Protein 3KGW (pdb70)

CATH classification: 3.90.1150.10 (+1 more: 3.40.640.10)

GO terms:
  GO:0005739 mitochondrion (C, TAS)
  GO:0005777 peroxisome (C, TAS)
  GO:0007219 Notch signaling pathway (P, IDA)
  GO:0008453 L-alanine:glyoxylate transaminase activity (F, IMP)
  GO:0046487 glyoxylate metabolic process (P, IMP)
  GO:0046724 oxalic acid secretion (P, IMP)

Organism: Mus musculus (NCBI:txid10090)

Solvent-accessible surface area: 26734 Å² total; per-residue (Å²): 157,64,67,7,80,72,16,85,35,3,74,140,106,27,93,22,44,98,19,14,5,0,8,14,16,3,0,7,12,3,75,52,1,50,76,5,7,46,40,81,1,0,6,27,101,38,160,39,0,49,94,8,3,52,16,0,16,82,0,0,31,3,2,0,3,1,149,15,71,6,0,0,1,4,27,3,3,3,9,26,0,0,11,0,0,0,7,0,0,3,14,89,44,22,19,0,0,0,0,14,3,8,16,20,0,84,26,0,7,44,0,0,70,20,16,36,9,162,41,47,67,22,130,47,144,41,11,58,40,3,50,65,122,58,0,56,121,5,0,49,138,45,129,3,43,0,0,0,1,3,4,0,1,3,0,0,1,1,21,2,64,7,60,35,5,0,103,15,0,54,150,42,148,2,14,0,0,0,0,0,2,0,0,2,1,2,12,33,2,1,0,65,56,12,11,3,3,0,0,0,1,1,0,0,16,6,5,8,1,10,5,13,3,0,0,0,0,2,30,94,123,0,52,147,32,8,131,70,36,164,78,87,8,28,2,8,18,28,4,1,40,69,3,2,47,12,2,13,14,64,56,100,114,68,51,75,9,16,16,1,6,0,22,24,0,0,7,0,5,10,1,0,0,47,9,9,104,70,17,0,58,93,3,4,116,69,1,130,101,2,10,58,58,0,29,64,32,1,77,137,36,45,10,139,22,25,2,163,63,85,149,11,47,0,26,0,0,6,3,1,52,26,21,104,28,48,80,33,137,50,1,27,52,35,0,42,104,115,46,48,2,11,4,31,9,19,35,30,51,0,108,94,119,0,1,17,1,1,0,3,4,107,3,0,40,47,118,17,0,65,115,0,0,88,0,2,107,50,0,31,132,110,9,96,91,173,70,38,77,82,144,52,113,20,88,57,21,134,28,1,53,127,118,26,90,24,46,97,17,17,4,0,6,11,15,4,0,8,13,5,78,73,1,42,62,4,11,46,44,82,1,0,8,34,69,39,75,59,0,46,90,8,1,57,17,0,18,68,1,0,29,4,2,0,0,0,134,14,89,6,0,0,0,3,29,2,2,3,8,30,0,0,14,0,0,0,6,0,0,4,30,92,34,24,7,0,0,0,0,9,4,4,16,18,0,98,30,0,7,56,0,0,92,27,17,39,10,152,42,48,74,25,138,46,153,36,14,69,46,3,53,65,122,58,0,71,120,6,0,54,138,46,92,3,41,0,0,0,2,3,4,0,1,4,0,0,1,0,18,2,62,8,108,33,4,0,72,2,0,76,149,65,151,3,18,0,0,0,0,0,2,0,0,3,1,1,13,50,2,65,0,50,116,27,21,3,1,0,0,0,1,1,0,0,18,5,6,8,1,10,3,13,1,0,0,0,0,1,30,94,79,0,74,166,32,5,86,55,40,150,86,92,8,26,1,14,19,29,6,0,40,79,3,0,34,0,1,30,18,109,105,85,67,78,19,16,15,0,6,0,19,20,0,0,2,0,5,12,1,1,1,52,10,10,115,64,16,2,74,82,3,11,77,62,0,122,102,6,10,63,60,0,20,124,36,2,108,125,32,50,8,146,29,27,3,114,70,86,150,10,44,0,22,1,0,5,3,1,56,24,23,89,33,30,79,40,140,49,0,24,53,31,0,43,104,110,42,47,1,10,3,32,7,17,15,24,46,0,77,110,122,0,1,16,0,1,1,2,5,108,4,4,46,82,118,16,0,56,86,0,0,89,0,1,102,54,0,31,144,116,9,96,136,170

Sequence (774 aa):
QLLVPPPEALSKPLSVVPTRLLLGPGPSNLAPRRVLAAGSSLRMIGHMMQKEMLQQIMEEEIKKQQGIQYVVFQTRNPPLLTLVVSGSSGGHHCCAMETALFNLLEPGDSFLTGTNGIWGMRAAEIADRIGARVHQMIKKKPGEHYTLQQEVEEGLAQHKPVLLFLLVHGESSTGVVQPLDGFGELCHRRYQQCLLLVDSVASLGGVPIYMDQQQGIDIMYSSSSSQKKVLNAPPGISSLLISFNDKAKYKVYSRKTKPVSFYYTDITYLAKLWGCEGETRVIHHTTPVTSSLYCLRESSSLALIAEEQGLENCCWRRRHREATAHLHKHLQQEMMGLKFFVKDPEIRLPTITTVTVPAGYNWRDIVSYVLDHFSIEISSGGLGPTEERVLRIGLLGYNATTENVDRVAEALRREALQHCPKNMGSYQLLVPPPEALSKPLSVPTRLLLGPGPSNLAPRVLAAGSSLRMMIGHHMQKEMMLQIMEEEIKKQGIQYVVFQTRNPPLLTLVVSGSSGGHHCCAMETALFNLLEPGDSFLTGTNGIWGMRAAEIADRIGARVHQMIKKPGEHYTLQEVEEGLAQHKPVLLFLLVHGESSTGVVQPLDGFGELCHRRYQCLLLVDSVASLGGVPIYMDQQGIDIMYSSSSSQKKVLNAPPGISSLISFNDKAKYKVYSRKTKPVSFYYTDITTYLAKLWGCETRVIHHTTPVTSLYCLRESSSLALIAEEQQGLENCCWRRHREATAHLHKHLQEMGLKFFVKDPEIIRLPTITTVTVPAGYNWRDIVSSYVLDHFSIEISSGGLGPTEERVLRIGLLGYNATTENVDRVAEALREALQHCPKN

B-factor: mean 18.87, std 7.2, range [6.71, 53.34]

Secondary structure (DSSP, 8-state):
--SSPPPGGGGSPP-----EE-SSSPPPPPHHHHHHTTPPP--TTSHHHHHHHHHHHHHHHHHHT---SEEEEES--TTTHHHHHHHHH--TT-EEEEEESSHHHHHHHHHHHHTT-EEEEEE--TT----HHHHHHHHHHH--SEEEEESEETTTTEE---TTHHHHHHHTT-EEEEE-TTTTTTS---TTTTT--EEEEESSSTT---SS-EEEEE-HHHHHHHHT-SS--S-STT-HHHHHHHTT-SSS---------HHHHHHHHHHHHHHHHH-HHHHHHHHHHHHHHHHHHHHHTT--BSSSSGGGB-SSEEEEEPPTTB-HHHHHHHHHHHH-EE-B---GGGTTTEEEEE--GGG--HHHHHHHHHHHHHHHHHS-B-/--SS---SPPPGGGGSPP-----EE-SSSPPPPPHHHHHHTTPPP--TTSHHHHHHHHHHHHHHHHHHT---SEEEEES--TTTHHHHHHHHH--TT-EEEEEESSHHHHHHHHHHHHTT-EEEEEE--TT----HHHHHHHHHHH--SEEEEESEETTTTEE---TTHHHHHHHTT-EEEEE-TTTTTTS---TTTTT-SEEEEESSSTT---SS-EEEEE-HHHHHHHHT-SS--S-STT-HHHHHHHTT-------S---HHHHHHHHHHHHHHHHH-HHHHHHHHHHHHHHHHHHHHHTT--BSSSSGGGB-SSEEEEEPPTTB-HHHHHHHHHHHH-EE-B---GGGTTTEEEEE--GGG--HHHHHHHHHHHHHHHHHS-B-

Radius of gyration: 26.21 Å; Cα contacts (8 Å, |Δi|>4): 1953; chains: 2; bounding box: 67×62×76 Å

Nearest PDB structures (foldseek):
  3kgw-assembly1_A  TM=1.003E+00  e=2.013E-84  Mus musculus
  5luc-assembly1_A  TM=9.939E-01  e=1.994E-71  Homo sapiens
  6rv0-assembly1_A-2  TM=9.939E-01  e=6.875E-69  Homo sapiens
  2yob-assembly1_B  TM=9.944E-01  e=3.383E-68  Homo sapiens
  5ofy-assembly1_A-2  TM=9.938E-01  e=2.832E-67  Homo sapiens

Structure (mmCIF, N/CA/C/O backbone):
data_3KGW
#
_entry.id   3KGW
#
_cell.length_a   61.360
_cell.length_b   112.729
_cell.length_c   117.193
_cell.angle_alpha   90.00
_cell.angle_beta   90.00
_cell.angle_gamma   90.00
#
_symmetry.space_group_name_H-M   'P 21 21 21'
#
loop_
_entity.id
_entity.type
_entity.pdbx_description
1 polymer 'Alanine-glyoxylate aminotransferase'
2 non-polymer "PYRIDOXAL-5'-PHOSPHATE"
3 non-polymer 'CHLORIDE ION'
4 non-polymer 1,2-ETHANEDIOL
5 water water
#
loop_
_atom_site.group_PDB
_atom_site.id
_atom_site.type_symbol
_atom_site.label_atom_id
_atom_site.label_alt_id
_atom_site.label_comp_id
_atom_site.label_asym_id
_atom_site.label_entity_id
_atom_site.label_seq_id
_atom_site.pdbx_PDB_ins_code
_atom_site.Cartn_x
_atom_site.Cartn_y
_atom_site.Cartn_z
_atom_site.occupancy
_atom_site.B_iso_or_equiv
_atom_site.auth_seq_id
_atom_site.auth_comp_id
_atom_site.auth_asym_id
_atom_site.auth_atom_id
_atom_site.pdbx_PDB_model_num
ATOM 1 N N . GLN A 1 6 ? -16.907 17.358 50.854 1.00 42.06 27 GLN A N 1
ATOM 2 C CA . GLN A 1 6 ? -17.335 16.538 49.673 1.00 41.32 27 GLN A CA 1
ATOM 3 C C . GLN A 1 6 ? -16.899 17.292 48.414 1.00 39.98 27 GLN A C 1
ATOM 4 O O . GLN A 1 6 ? -17.270 18.463 48.239 1.00 41.24 27 GLN A O 1
ATOM 6 N N . LEU A 1 7 ? -16.123 16.623 47.553 1.00 36.85 28 LEU A N 1
ATOM 7 C CA . LEU A 1 7 ? -15.592 17.228 46.325 1.00 34.18 28 LEU A CA 1
ATOM 8 C C . LEU A 1 7 ? -16.710 17.418 45.304 1.00 31.76 28 LEU A C 1
ATOM 9 O O . LEU A 1 7 ? -17.637 16.618 45.253 1.00 31.12 28 LEU A O 1
ATOM 14 N N . LEU A 1 8 ? -16.622 18.483 44.512 1.00 29.33 29 LEU A N 1
ATOM 15 C CA . LEU A 1 8 ? -17.622 18.790 43.473 1.00 28.12 29 LEU A CA 1
ATOM 16 C C . LEU A 1 8 ? -17.859 17.616 42.507 1.00 26.73 29 LEU A C 1
ATOM 17 O O . LEU A 1 8 ? -19.005 17.213 42.280 1.00 26.76 29 LEU A O 1
ATOM 22 N N . VAL A 1 9 ? -16.759 17.067 41.990 1.00 24.47 30 VAL A N 1
ATOM 23 C CA . VAL A 1 9 ? -16.787 16.006 40.958 1.00 23.32 30 VAL A CA 1
ATOM 24 C C . VAL A 1 9 ? -16.270 14.694 41.548 1.00 22.58 30 VAL A C 1
ATOM 25 O O . VAL A 1 9 ? -15.160 14.680 42.079 1.00 21.06 30 VAL A O 1
ATOM 29 N N . PRO A 1 10 ? -17.069 13.599 41.480 1.00 22.11 31 PRO A N 1
ATOM 30 C CA . PRO A 1 10 ? -16.628 12.305 42.029 1.00 21.69 31 PRO A CA 1
ATOM 31 C C . PRO A 1 10 ? -15.740 11.530 41.025 1.00 20.27 31 PRO A C 1
ATOM 32 O O . PRO A 1 10 ? -15.757 11.858 39.836 1.00 19.75 31 PRO A O 1
ATOM 36 N N . PRO A 1 11 ? -14.975 10.519 41.504 1.00 20.42 32 PRO A N 1
ATOM 37 C CA . PRO A 1 11 ? -14.162 9.665 40.611 1.00 20.17 32 PRO A CA 1
ATOM 38 C C . PRO A 1 11 ? -15.078 9.005 39.560 1.00 20.30 32 PRO A C 1
ATOM 39 O O . PRO A 1 11 ? -16.076 8.366 39.973 1.00 20.22 32 PRO A O 1
ATOM 43 N N . PRO A 1 12 ? -14.776 9.158 38.248 1.00 20.47 33 PRO A N 1
ATOM 44 C CA . PRO A 1 12 ? -15.636 8.585 37.191 1.00 20.08 33 PRO A CA 1
ATOM 45 C C . PRO A 1 12 ? -15.668 7.062 37.246 1.00 20.00 33 PRO A C 1
ATOM 46 O O . PRO A 1 12 ? -14.603 6.430 37.243 1.00 19.29 33 PRO A O 1
ATOM 50 N N . GLU A 1 13 ? -16.875 6.488 37.364 1.00 19.82 34 GLU A N 1
ATOM 51 C CA . GLU A 1 13 ? -17.048 5.041 37.384 1.00 19.58 34 GLU A CA 1
ATOM 52 C C . GLU A 1 13 ? -16.488 4.401 36.115 1.00 19.62 34 GLU A C 1
ATOM 53 O O . GLU A 1 13 ? -15.919 3.314 36.184 1.00 20.40 34 GLU A O 1
ATOM 55 N N . ALA A 1 14 ? -16.648 5.080 34.979 1.00 19.83 35 ALA A N 1
ATOM 56 C CA . ALA A 1 14 ? -16.122 4.622 33.679 1.00 20.47 35 ALA A CA 1
ATOM 57 C C . ALA A 1 14 ? -14.627 4.280 33.684 1.00 20.75 35 ALA A C 1
ATOM 58 O O . ALA A 1 14 ? -14.215 3.397 32.944 1.00 21.38 35 ALA A O 1
ATOM 60 N N . LEU A 1 15 ? -13.824 4.952 34.521 1.00 19.90 36 LEU A N 1
ATOM 61 C CA . LEU A 1 15 ? -12.381 4.639 34.625 1.00 20.44 36 LEU A CA 1
ATOM 62 C C . LEU A 1 15 ? -12.010 3.443 35.521 1.00 20.89 36 LEU A C 1
ATOM 63 O O . LEU A 1 15 ? -10.841 3.010 35.481 1.00 20.93 36 LEU A O 1
ATOM 68 N N . SER A 1 16 ? -12.979 2.882 36.261 1.00 21.49 37 SER A N 1
ATOM 69 C CA . SER A 1 16 ? -12.726 1.789 37.222 1.00 22.54 37 SER A CA 1
ATOM 70 C C . SER A 1 16 ? -12.482 0.394 36.631 1.00 23.01 37 SER A C 1
ATOM 71 O O . SER A 1 16 ? -12.121 -0.530 37.368 1.00 23.18 37 SER A O 1
ATOM 74 N N . LYS A 1 17 ? -12.706 0.243 35.331 1.00 23.59 38 LYS A N 1
ATOM 75 C CA . LYS A 1 17 ? -12.509 -1.016 34.637 1.00 25.08 38 LYS A CA 1
ATOM 76 C C . LYS A 1 17 ? -11.215 -0.971 33.817 1.00 24.64 38 LYS A C 1
ATOM 77 O O . LYS A 1 17 ? -10.795 0.121 33.413 1.00 23.59 38 LYS A O 1
ATOM 83 N N . PRO A 1 18 ? -10.578 -2.150 33.571 1.00 24.33 39 PRO A N 1
ATOM 84 C CA . PRO A 1 18 ? -9.323 -2.129 32.820 1.00 23.99 39 PRO A CA 1
ATOM 85 C C . PRO A 1 18 ? -9.477 -1.641 31.398 1.00 23.61 39 PRO A C 1
ATOM 86 O O . PRO A 1 18 ? -10.583 -1.692 30.810 1.00 22.56 39 PRO A O 1
ATOM 90 N N . LEU A 1 19 ? -8.360 -1.137 30.882 1.00 22.75 40 LEU A N 1
ATOM 91 C CA . LEU A 1 19 ? -8.281 -0.644 29.534 1.00 23.45 40 LEU A CA 1
ATOM 92 C C . LEU A 1 19 ? -7.965 -1.852 28.639 1.00 24.27 40 LEU A C 1
ATOM 93 O O . LEU A 1 19 ? -7.012 -2.608 28.913 1.00 25.30 40 LEU A O 1
ATOM 98 N N . SER A 1 20 ? -8.774 -2.042 27.613 1.00 23.76 41 SER A N 1
ATOM 99 C CA . SER A 1 20 ? -8.493 -3.061 26.593 1.00 24.33 41 SER A CA 1
ATOM 100 C C . SER A 1 20 ? -8.853 -2.479 25.226 1.00 22.55 41 SER A C 1
ATOM 101 O O . SER A 1 20 ? -9.764 -1.645 25.097 1.00 23.71 41 SER A O 1
ATOM 104 N N . VAL A 1 21 ? -8.094 -2.893 24.224 1.00 20.70 42 VAL A N 1
ATOM 105 C CA A VAL A 1 21 ? -8.322 -2.456 22.856 0.50 19.59 42 VAL A CA 1
ATOM 106 C CA B VAL A 1 21 ? -8.287 -2.459 22.863 0.50 19.84 42 VAL A CA 1
ATOM 107 C C . VAL A 1 21 ? -8.416 -3.715 21.996 1.00 19.15 42 VAL A C 1
ATOM 108 O O . VAL A 1 21 ? -7.685 -4.683 22.232 1.00 18.57 42 VAL A O 1
ATOM 115 N N . PRO A 1 22 ? -9.345 -3.709 21.005 1.00 19.24 43 PRO A N 1
ATOM 116 C CA . PRO A 1 22 ? -9.505 -4.877 20.155 1.00 18.36 43 PRO A CA 1
ATOM 117 C C . PRO A 1 22 ? -8.332 -5.073 19.197 1.00 17.70 43 PRO A C 1
ATOM 118 O O . PRO A 1 22 ? -7.593 -4.117 18.923 1.00 15.53 43 PRO A O 1
ATOM 122 N N . THR A 1 23 ? -8.141 -6.305 18.743 1.00 16.44 44 THR A N 1
ATOM 123 C CA . THR A 1 23 ? -7.077 -6.640 17.799 1.00 17.26 44 THR A CA 1
ATOM 124 C C . THR A 1 23 ? -7.674 -6.537 16.412 1.00 16.78 44 THR A C 1
ATOM 125 O O . THR A 1 23 ? -8.571 -7.314 16.051 1.00 17.49 44 THR A O 1
ATOM 129 N N . ARG A 1 24 ? -7.163 -5.602 15.618 1.00 15.56 45 ARG A N 1
ATOM 130 C CA . ARG A 1 24 ? -7.666 -5.393 14.254 1.00 15.44 45 ARG A CA 1
ATOM 131 C C . ARG A 1 24 ? -6.549 -5.138 13.278 1.00 14.93 45 ARG A C 1
ATOM 132 O O . ARG A 1 24 ? -5.464 -4.683 13.665 1.00 14.77 45 ARG A O 1
ATOM 140 N N . LEU A 1 25 ? -6.885 -5.383 12.015 1.00 13.70 46 LEU A N 1
ATOM 141 C CA . LEU A 1 25 ? -6.027 -5.085 10.862 1.00 14.49 46 LEU A CA 1
ATOM 142 C C . LEU A 1 25 ? -6.502 -3.723 10.334 1.00 13.47 46 LEU A C 1
ATOM 143 O O . LEU A 1 25 ? -7.646 -3.558 9.893 1.00 13.27 46 LEU A O 1
ATOM 148 N N . LEU A 1 26 ? -5.608 -2.738 10.397 1.00 13.60 47 LEU A N 1
ATOM 149 C CA . LEU A 1 26 ? -5.937 -1.365 10.063 1.00 13.52 47 LEU A CA 1
ATOM 150 C C . LEU A 1 26 ? -5.499 -1.076 8.632 1.00 14.14 47 LEU A C 1
ATOM 151 O O . LEU A 1 26 ? -4.325 -0.801 8.409 1.00 14.94 47 LEU A O 1
ATOM 156 N N . LEU A 1 27 ? -6.434 -1.177 7.689 1.00 14.77 48 LEU A N 1
ATOM 157 C CA . LEU A 1 27 ? -6.182 -0.963 6.247 1.00 14.59 48 LEU A CA 1
ATOM 158 C C . LEU A 1 27 ? -6.906 0.258 5.708 1.00 15.58 48 LEU A C 1
ATOM 159 O O . LEU A 1 27 ? -7.316 0.265 4.581 1.00 16.16 48 LEU A O 1
ATOM 164 N N . GLY A 1 28 ? -7.022 1.275 6.533 1.00 14.41 49 GLY A N 1
ATOM 165 C CA . GLY A 1 28 ? -7.554 2.551 6.122 1.00 15.75 49 GLY A CA 1
ATOM 166 C C . GLY A 1 28 ? -6.384 3.451 5.753 1.00 16.49 49 GLY A C 1
ATOM 167 O O . GLY A 1 28 ? -5.217 3.022 5.678 1.00 14.95 49 GLY A O 1
ATOM 168 N N . PRO A 1 29 ? -6.663 4.740 5.589 1.00 18.08 50 PRO A N 1
ATOM 169 C CA . PRO A 1 29 ? -5.633 5.719 5.297 1.00 19.30 50 PRO A CA 1
ATOM 170 C C . PRO A 1 29 ? -4.693 6.064 6.465 1.00 19.58 50 PRO A C 1
ATOM 171 O O . PRO A 1 29 ? -3.798 6.866 6.279 1.00 22.37 50 PRO A O 1
ATOM 175 N N . GLY A 1 30 ? -4.880 5.494 7.654 1.00 18.37 51 GLY A N 1
ATOM 176 C CA . GLY A 1 30 ? -4.068 5.753 8.810 1.00 18.20 51 GLY A CA 1
ATOM 177 C C . GLY A 1 30 ? -4.969 5.831 10.028 1.00 18.40 51 GLY A C 1
ATOM 178 O O . GLY A 1 30 ? -6.165 6.154 9.874 1.00 20.41 51 GLY A O 1
ATOM 179 N N . PRO A 1 31 ? -4.451 5.492 11.225 1.00 17.52 52 PRO A N 1
ATOM 180 C CA . PRO A 1 31 ? -3.121 5.001 11.532 1.00 15.94 52 PRO A CA 1
ATOM 181 C C . PRO A 1 31 ? -2.975 3.564 11.055 1.00 14.96 52 PRO A C 1
ATOM 182 O O . PRO A 1 31 ? -3.957 2.844 10.900 1.00 14.50 52 PRO A O 1
ATOM 186 N N . SER A 1 32 ? -1.748 3.168 10.804 1.00 13.47 53 SER A N 1
ATOM 187 C CA . SER A 1 32 ? -1.473 1.803 10.407 1.00 12.83 53 SER A CA 1
ATOM 188 C C . SER A 1 32 ? -1.141 0.999 11.655 1.00 12.70 53 SER A C 1
ATOM 189 O O . SER A 1 32 ? -0.880 1.546 12.750 1.00 13.35 53 SER A O 1
ATOM 192 N N . ASN A 1 33 ? -1.131 -0.325 11.494 1.00 12.54 54 ASN A N 1
ATOM 193 C CA . ASN A 1 33 ? -0.675 -1.212 12.553 1.00 14.22 54 ASN A CA 1
ATOM 194 C C . ASN A 1 33 ? 0.826 -0.991 12.821 1.00 14.20 54 ASN A C 1
ATOM 195 O O . ASN A 1 33 ? 1.598 -0.639 11.919 1.00 16.88 54 ASN A O 1
ATOM 200 N N . LEU A 1 34 ? 1.212 -1.199 14.068 1.00 15.10 55 LEU A N 1
ATOM 201 C CA . LEU A 1 34 ? 2.575 -1.047 14.522 1.00 15.67 55 LEU A CA 1
ATOM 202 C C . LEU A 1 34 ? 3.425 -2.263 14.207 1.00 14.77 55 LEU A C 1
ATOM 203 O O . LEU A 1 34 ? 3.030 -3.429 14.399 1.00 15.56 55 LEU A O 1
ATOM 208 N N . ALA A 1 35 ? 4.629 -2.003 13.726 1.00 15.74 56 ALA A N 1
ATOM 209 C CA . ALA A 1 35 ? 5.581 -3.049 13.410 1.00 15.36 56 ALA A CA 1
ATOM 210 C C . ALA A 1 35 ? 6.032 -3.712 14.715 1.00 16.05 56 ALA A C 1
ATOM 211 O O . ALA A 1 35 ? 5.997 -3.044 15.721 1.00 15.00 56 ALA A O 1
ATOM 213 N N . PRO A 1 36 ? 6.419 -5.006 14.681 1.00 15.09 57 PRO A N 1
ATOM 214 C CA . PRO A 1 36 ? 6.880 -5.635 15.936 1.00 15.83 57 PRO A CA 1
ATOM 215 C C . PRO A 1 36 ? 7.988 -4.886 16.698 1.00 15.35 57 PRO A C 1
ATOM 216 O O . PRO A 1 36 ? 7.873 -4.758 17.894 1.00 15.69 57 PRO A O 1
ATOM 220 N N . ARG A 1 37 ? 8.999 -4.369 15.998 1.00 15.65 58 ARG A N 1
ATOM 221 C CA A ARG A 1 37 ? 10.106 -3.664 16.667 0.50 15.77 58 ARG A CA 1
ATOM 222 C CA B ARG A 1 37 ? 10.105 -3.649 16.668 0.50 15.65 58 ARG A CA 1
ATOM 223 C C . ARG A 1 37 ? 9.570 -2.396 17.342 1.00 15.18 58 ARG A C 1
ATOM 224 O O . ARG A 1 37 ? 10.069 -1.993 18.386 1.00 15.71 58 ARG A O 1
ATOM 239 N N . VAL A 1 38 ? 8.530 -1.769 16.749 1.00 14.92 59 VAL A N 1
ATOM 240 C CA . VAL A 1 38 ? 7.857 -0.613 17.317 1.00 14.92 59 VAL A CA 1
ATOM 241 C C . VAL A 1 38 ? 7.062 -1.014 18.549 1.00 15.38 59 VAL A C 1
ATOM 242 O O . VAL A 1 38 ? 7.117 -0.337 19.582 1.00 15.57 59 VAL A O 1
ATOM 246 N N . LEU A 1 39 ? 6.306 -2.111 18.432 1.00 14.97 60 LEU A N 1
ATOM 247 C CA . LEU A 1 39 ? 5.589 -2.656 19.591 1.00 14.81 60 LEU A CA 1
ATOM 248 C C . LEU A 1 39 ? 6.555 -2.950 20.748 1.00 14.00 60 LEU A C 1
ATOM 249 O O . LEU A 1 39 ? 6.237 -2.643 21.885 1.00 16.63 60 LEU A O 1
ATOM 254 N N . ALA A 1 40 ? 7.720 -3.518 20.436 1.00 15.83 61 ALA A N 1
ATOM 255 C CA . ALA A 1 40 ? 8.730 -3.886 21.463 1.00 15.45 61 ALA A CA 1
ATOM 256 C C . ALA A 1 40 ? 9.242 -2.641 22.186 1.00 17.65 61 ALA A C 1
ATOM 257 O O . ALA A 1 40 ? 9.515 -2.709 23.376 1.00 21.45 61 ALA A O 1
ATOM 259 N N . ALA A 1 41 ? 9.311 -1.510 21.486 1.00 14.80 62 ALA A N 1
ATOM 260 C CA . ALA A 1 41 ? 9.767 -0.237 22.084 1.00 15.77 62 ALA A CA 1
ATOM 261 C C . ALA A 1 41 ? 8.701 0.424 22.942 1.00 17.24 62 ALA A C 1
ATOM 262 O O . ALA A 1 41 ? 8.988 1.386 23.666 1.00 17.32 62 ALA A O 1
ATOM 264 N N . GLY A 1 42 ? 7.460 -0.053 22.839 1.00 20.17 63 GLY A N 1
ATOM 265 C CA . GLY A 1 42 ? 6.323 0.540 23.507 1.00 20.97 63 GLY A CA 1
ATOM 266 C C . GLY A 1 42 ? 6.311 0.628 25.004 1.00 21.06 63 GLY A C 1
ATOM 267 O O . GLY A 1 42 ? 5.746 1.590 25.537 1.00 23.08 63 GLY A O 1
ATOM 268 N N . SER A 1 43 ? 7.012 -0.301 25.642 1.00 20.42 64 SER A N 1
ATOM 269 C CA A SER A 1 43 ? 7.089 -0.350 27.111 0.50 19.94 64 SER A CA 1
ATOM 270 C CA B SER A 1 43 ? 7.097 -0.403 27.097 0.50 20.14 64 SER A CA 1
ATOM 271 C C . SER A 1 43 ? 8.504 -0.117 27.650 1.00 18.64 64 SER A C 1
ATOM 272 O O . SER A 1 43 ? 8.886 -0.584 28.748 1.00 18.17 64 SER A O 1
ATOM 277 N N . LEU A 1 44 ? 9.292 0.665 26.898 1.00 15.74 65 LEU A N 1
ATOM 278 C CA . LEU A 1 44 ? 10.598 1.079 27.393 1.00 15.10 65 LEU A CA 1
ATOM 279 C C . LEU A 1 44 ? 10.361 2.167 28.462 1.00 13.97 65 LEU A C 1
ATOM 280 O O . LEU A 1 44 ? 9.417 2.952 28.396 1.00 13.96 65 LEU A O 1
ATOM 285 N N . ARG A 1 45 ? 11.231 2.185 29.455 1.00 12.00 66 ARG A N 1
ATOM 286 C CA . ARG A 1 45 ? 11.161 3.168 30.509 1.00 12.26 66 ARG A CA 1
ATOM 287 C C . ARG A 1 45 ? 11.544 4.569 30.059 1.00 10.94 66 ARG A C 1
ATOM 288 O O . ARG A 1 45 ? 12.215 4.761 29.091 1.00 11.49 66 ARG A O 1
ATOM 296 N N . MET A 1 46 ? 11.141 5.535 30.869 1.00 11.90 67 MET A N 1
ATOM 297 C CA . MET A 1 46 ? 11.508 6.917 30.656 1.00 12.82 67 MET A CA 1
ATOM 298 C C . MET A 1 46 ? 12.931 7.217 31.121 1.00 12.87 67 MET A C 1
ATOM 299 O O . MET A 1 46 ? 13.431 6.611 32.077 1.00 13.07 67 MET A O 1
ATOM 304 N N . ILE A 1 47 ? 13.538 8.206 30.451 1.00 13.83 68 ILE A N 1
ATOM 305 C CA . ILE A 1 47 ? 14.793 8.838 30.871 1.00 14.24 68 ILE A CA 1
ATOM 306 C C . ILE A 1 47 ? 14.575 10.331 30.589 1.00 13.22 68 ILE A C 1
ATOM 307 O O . ILE A 1 47 ? 13.640 10.674 29.868 1.00 13.46 68 ILE A O 1
ATOM 312 N N . GLY A 1 48 ? 15.410 11.183 31.168 1.00 14.40 69 GLY A N 1
ATOM 313 C CA . GLY A 1 48 ? 15.284 12.628 31.051 1.00 15.15 69 GLY A CA 1
ATOM 314 C C . GLY A 1 48 ? 15.489 13.024 29.619 1.00 16.41 69 GLY A C 1
ATOM 315 O O . GLY A 1 48 ? 16.371 12.505 28.943 1.00 15.13 69 GLY A O 1
ATOM 316 N N . HIS A 1 49 ? 14.668 13.962 29.157 1.00 18.07 70 HIS A N 1
ATOM 317 C CA . HIS A 1 49 ? 14.664 14.340 27.744 1.00 19.93 70 HIS A CA 1
ATOM 318 C C . HIS A 1 49 ? 15.958 15.016 27.224 1.00 21.13 70 HIS A C 1
ATOM 319 O O . HIS A 1 49 ? 16.209 14.978 26.021 1.00 21.02 70 HIS A O 1
ATOM 326 N N . MET A 1 50 ? 16.764 15.559 28.146 1.00 21.06 71 MET A N 1
ATOM 327 C CA A MET A 1 50 ? 18.035 16.240 27.848 0.50 22.44 71 MET A CA 1
ATOM 328 C CA B MET A 1 50 ? 18.033 16.220 27.792 0.50 22.28 71 MET A CA 1
ATOM 329 C C . MET A 1 50 ? 19.275 15.391 28.183 1.00 22.13 71 MET A C 1
ATOM 330 O O . MET A 1 50 ? 20.410 15.843 27.983 1.00 21.65 71 MET A O 1
ATOM 339 N N . GLN A 1 51 ? 19.076 14.162 28.701 1.00 20.72 72 GLN A N 1
ATOM 340 C CA . GLN A 1 51 ? 20.199 13.268 29.077 1.00 19.47 72 GLN A CA 1
ATOM 341 C C . GLN A 1 51 ? 20.964 12.734 27.845 1.00 19.59 72 GLN A C 1
ATOM 342 O O . GLN A 1 51 ? 20.410 12.661 26.755 1.00 17.72 72 GLN A O 1
ATOM 348 N N . LYS A 1 52 ? 22.210 12.312 28.050 1.00 19.25 73 LYS A N 1
ATOM 349 C CA . LYS A 1 52 ? 23.083 11.956 26.921 1.00 20.37 73 LYS A CA 1
ATOM 350 C C . LYS A 1 52 ? 22.540 10.861 26.007 1.00 19.10 73 LYS A C 1
ATOM 351 O O . LYS A 1 52 ? 22.678 10.948 24.780 1.00 17.26 73 LYS A O 1
ATOM 357 N N . GLU A 1 53 ? 21.852 9.887 26.608 1.00 17.46 74 GLU A N 1
ATOM 358 C CA . GLU A 1 53 ? 21.276 8.778 25.869 1.00 16.98 74 GLU A CA 1
ATOM 359 C C . GLU A 1 53 ? 20.120 9.250 24.989 1.00 16.66 74 GLU A C 1
ATOM 360 O O . GLU A 1 53 ? 19.903 8.695 23.905 1.00 16.96 74 GLU A O 1
ATOM 366 N N . MET A 1 54 ? 19.356 10.222 25.473 1.00 16.68 75 MET A N 1
ATOM 367 C CA . MET A 1 54 ? 18.283 10.794 24.690 1.00 17.19 75 MET A CA 1
ATOM 368 C C . MET A 1 54 ? 18.860 11.640 23.547 1.00 16.08 75 MET A C 1
ATOM 369 O O . MET A 1 54 ? 18.374 11.564 22.430 1.00 15.72 75 MET A O 1
ATOM 374 N N . LEU A 1 55 ? 19.927 12.408 23.804 1.00 16.25 76 LEU A N 1
ATOM 375 C CA . LEU A 1 55 ? 20.571 13.178 22.734 1.00 16.26 76 LEU A CA 1
ATOM 376 C C . LEU A 1 55 ? 21.100 12.215 21.640 1.00 15.90 76 LEU A C 1
ATOM 377 O O . LEU A 1 55 ? 21.006 12.536 20.449 1.00 16.20 76 LEU A O 1
ATOM 382 N N . GLN A 1 56 ? 21.619 11.040 22.031 1.00 15.14 77 GLN A N 1
ATOM 383 C CA A GLN A 1 56 ? 22.093 10.031 21.057 0.50 15.18 77 GLN A CA 1
ATOM 384 C CA B GLN A 1 56 ? 22.088 10.029 21.062 0.50 15.21 77 GLN A CA 1
ATOM 385 C C . GLN A 1 56 ? 20.917 9.496 20.224 1.00 14.39 77 GLN A C 1
ATOM 386 O O . GLN A 1 56 ? 21.040 9.349 19.005 1.00 13.99 77 GLN A O 1
ATOM 397 N N . ILE A 1 57 ? 19.784 9.196 20.883 1.00 13.35 78 ILE A N 1
ATOM 398 C CA . ILE A 1 57 ? 18.586 8.722 20.162 1.00 12.81 78 ILE A CA 1
ATOM 399 C C . ILE A 1 57 ? 18.126 9.798 19.162 1.00 12.57 78 ILE A C 1
ATOM 400 O O . ILE A 1 57 ? 17.766 9.455 18.024 1.00 13.71 78 ILE A O 1
ATOM 405 N N . MET A 1 58 ? 18.137 11.064 19.575 1.00 13.04 79 MET A N 1
ATOM 406 C CA . MET A 1 58 ? 17.760 12.185 18.682 1.00 13.85 79 MET A CA 1
ATOM 407 C C . MET A 1 58 ? 18.681 12.236 17.468 1.00 13.20 79 MET A C 1
ATOM 408 O O . MET A 1 58 ? 18.197 12.437 16.341 1.00 13.86 79 MET A O 1
ATOM 413 N N . GLU A 1 59 ? 19.991 12.035 17.687 1.00 13.87 80 GLU A N 1
ATOM 414 C CA A GLU A 1 59 ? 20.962 12.064 16.574 0.50 14.27 80 GLU A CA 1
ATOM 415 C CA B GLU A 1 59 ? 20.962 12.062 16.579 0.50 14.32 80 GLU A CA 1
ATOM 416 C C . GLU A 1 59 ? 20.698 10.909 15.609 1.00 12.88 80 GLU A C 1
ATOM 417 O O . GLU A 1 59 ? 20.712 11.112 14.404 1.00 13.15 80 GLU A O 1
ATOM 428 N N . GLU A 1 60 ? 20.420 9.727 16.143 1.00 12.34 81 GLU A N 1
ATOM 429 C CA . GLU A 1 60 ? 20.087 8.523 15.320 1.00 12.52 81 GLU A CA 1
ATOM 430 C C . GLU A 1 60 ? 18.800 8.757 14.509 1.00 11.75 81 GLU A C 1
ATOM 431 O O . GLU A 1 60 ? 18.720 8.393 13.335 1.00 12.07 81 GLU A O 1
ATOM 437 N N . ILE A 1 61 ? 17.778 9.323 15.164 1.00 11.91 82 ILE A N 1
ATOM 438 C CA . ILE A 1 61 ? 16.535 9.705 14.488 1.00 11.85 82 ILE A CA 1
ATOM 439 C C . ILE A 1 61 ? 16.818 10.678 13.344 1.00 10.82 82 ILE A C 1
ATOM 440 O O . ILE A 1 61 ? 16.291 10.502 12.242 1.00 11.93 82 ILE A O 1
ATOM 445 N N . LYS A 1 62 ? 17.602 11.717 13.604 1.00 11.86 83 LYS A N 1
ATOM 446 C CA A LYS A 1 62 ? 17.931 12.657 12.551 0.50 11.67 83 LYS A CA 1
ATOM 447 C CA B LYS A 1 62 ? 17.937 12.661 12.537 0.50 11.32 83 LYS A CA 1
ATOM 448 C C . LYS A 1 62 ? 18.563 11.942 11.343 1.00 11.37 83 LYS A C 1
ATOM 449 O O . LYS A 1 62 ? 18.181 12.193 10.173 1.00 11.09 83 LYS A O 1
ATOM 460 N N . GLN A 1 63 ? 19.532 11.070 11.612 1.00 10.91 84 GLN A N 1
ATOM 461 C CA A GLN A 1 63 ? 20.179 10.271 10.569 0.50 11.93 84 GLN A CA 1
ATOM 462 C CA B GLN A 1 63 ? 20.166 10.290 10.554 0.50 11.93 84 GLN A CA 1
ATOM 463 C C . GLN A 1 63 ? 19.157 9.427 9.778 1.00 11.41 84 GLN A C 1
ATOM 464 O O . GLN A 1 63 ? 19.227 9.344 8.555 1.00 10.70 84 GLN A O 1
ATOM 475 N N . GLY A 1 64 ? 18.233 8.779 10.504 1.00 11.33 85 GLY A N 1
ATOM 476 C CA . GLY A 1 64 ? 17.126 8.006 9.918 1.00 11.76 85 GLY A CA 1
ATOM 477 C C . GLY A 1 64 ? 16.224 8.850 9.036 1.00 10.76 85 GLY A C 1
ATOM 478 O O . GLY A 1 64 ? 15.810 8.435 7.976 1.00 10.95 85 GLY A O 1
ATOM 479 N N . ILE A 1 65 ? 15.892 10.053 9.471 1.00 10.97 86 ILE A N 1
ATOM 480 C CA . ILE A 1 65 ? 15.044 10.979 8.675 1.00 10.92 86 ILE A CA 1
ATOM 481 C C . ILE A 1 65 ? 15.782 11.391 7.391 1.00 10.45 86 ILE A C 1
ATOM 482 O O . ILE A 1 65 ? 15.210 11.377 6.298 1.00 11.13 86 ILE A O 1
ATOM 487 N N . GLN A 1 66 ? 17.047 11.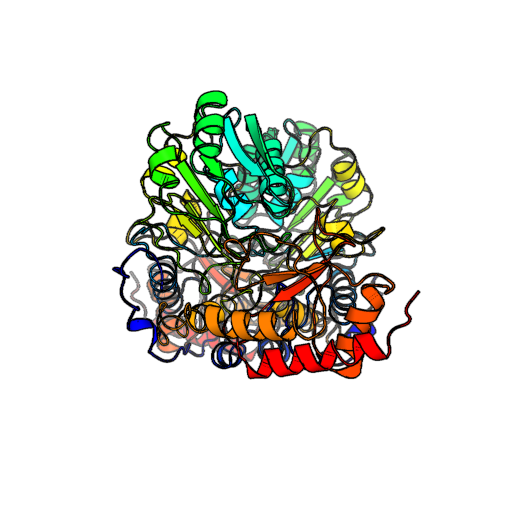741 7.549 1.00 10.64 87 GLN A N 1
ATOM 488 C CA . GLN A 1 66 ? 17.924 12.073 6.417 1.00 9.64 87 GLN A CA 1
ATOM 489 C C . GLN A 1 66 ? 17.966 10.934 5.379 1.00 10.05 87 GLN A C 1
ATOM 490 O O . GLN A 1 66 ? 17.859 11.195 4.180 1.00 10.06 87 GLN A O 1
ATOM 496 N N . TYR A 1 67 ? 18.019 9.678 5.848 1.00 9.91 88 TYR A N 1
ATOM 497 C CA . TYR A 1 67 ? 17.991 8.552 4.952 1.00 11.44 88 TYR A CA 1
ATOM 498 C C . TYR A 1 67 ? 16.657 8.395 4.256 1.00 11.04 88 TYR A C 1
ATOM 499 O O . TYR A 1 67 ? 16.592 8.298 3.027 1.00 11.67 88 TYR A O 1
ATOM 508 N N . VAL A 1 68 ? 15.558 8.421 5.010 1.00 10.65 89 VAL A N 1
ATOM 509 C CA A VAL A 1 68 ? 14.232 8.172 4.402 0.50 11.21 89 VAL A CA 1
ATOM 510 C CA B VAL A 1 68 ? 14.243 8.160 4.419 0.50 11.02 89 VAL A CA 1
ATOM 511 C C . VAL A 1 68 ? 13.805 9.313 3.459 1.00 11.10 89 VAL A C 1
ATOM 512 O O . VAL A 1 68 ? 13.171 9.068 2.424 1.00 12.38 89 VAL A O 1
ATOM 519 N N . PHE A 1 69 ? 14.121 10.564 3.811 1.00 11.07 90 PHE A N 1
ATOM 520 C CA . PHE A 1 69 ? 13.888 11.717 2.943 1.00 10.91 90 PHE A CA 1
ATOM 521 C C . PHE A 1 69 ? 14.867 11.816 1.762 1.00 10.67 90 PHE A C 1
ATOM 522 O O . PHE A 1 69 ? 14.621 12.527 0.791 1.00 11.96 90 PHE A O 1
ATOM 530 N N . GLN A 1 70 ? 16.034 11.185 1.914 1.00 10.90 91 GLN A N 1
ATOM 531 C CA . GLN A 1 70 ? 17.171 11.318 0.970 1.00 10.65 91 GLN A CA 1
ATOM 532 C C . GLN A 1 70 ? 17.651 12.779 0.907 1.00 11.13 91 GLN A C 1
ATOM 533 O O . GLN A 1 70 ? 17.630 13.449 -0.132 1.00 11.34 91 GLN A O 1
ATOM 539 N N . THR A 1 71 ? 18.013 13.259 2.090 1.00 10.86 92 THR A N 1
ATOM 540 C CA . THR A 1 71 ? 18.573 14.581 2.255 1.00 11.02 92 THR A CA 1
ATOM 541 C C . THR A 1 71 ? 19.805 14.589 3.166 1.00 11.37 92 THR A C 1
ATOM 542 O O . THR A 1 71 ? 19.935 13.758 4.079 1.00 12.29 92 THR A O 1
ATOM 546 N N . ARG A 1 72 ? 20.699 15.541 2.913 1.00 11.20 93 ARG A N 1
ATOM 547 C CA . ARG A 1 72 ? 21.795 15.862 3.799 1.00 11.96 93 ARG A CA 1
ATOM 548 C C . ARG A 1 72 ? 21.528 17.123 4.656 1.00 11.96 93 ARG A C 1
ATOM 549 O O . ARG A 1 72 ? 22.406 17.603 5.413 1.00 12.02 93 ARG A O 1
ATOM 557 N N . ASN A 1 73 ? 20.319 17.662 4.577 1.00 10.45 94 ASN A N 1
ATOM 558 C CA . ASN A 1 73 ? 19.997 18.895 5.306 1.00 10.55 94 ASN A CA 1
ATOM 559 C C . ASN A 1 73 ? 20.221 18.760 6.815 1.00 10.72 94 ASN A C 1
ATOM 560 O O . ASN A 1 73 ? 19.618 17.878 7.454 1.00 10.77 94 ASN A O 1
ATOM 565 N N . PRO A 1 74 ? 21.072 19.610 7.420 1.00 11.84 95 PRO A N 1
ATOM 566 C CA A PRO A 1 74 ? 21.213 19.458 8.885 0.50 10.99 95 PRO A CA 1
ATOM 567 C CA B PRO A 1 74 ? 21.232 19.571 8.888 0.50 11.44 95 PRO A CA 1
ATOM 568 C C . PRO A 1 74 ? 19.960 19.883 9.689 1.00 11.40 95 PRO A C 1
ATOM 569 O O . PRO A 1 74 ? 19.800 19.359 10.793 1.00 13.04 95 PRO A O 1
ATOM 576 N N . LEU A 1 75 ? 19.083 20.742 9.118 1.00 11.56 96 LEU A N 1
ATOM 577 C CA A LEU A 1 75 ? 17.858 21.198 9.789 0.50 11.47 96 LEU A CA 1
ATOM 578 C CA B LEU A 1 75 ? 17.850 21.198 9.787 0.50 11.40 96 LEU A CA 1
ATOM 579 C C . LEU A 1 75 ? 16.763 20.181 9.441 1.00 11.30 96 LEU A C 1
ATOM 580 O O . LEU A 1 75 ? 15.844 20.456 8.657 1.00 12.20 96 LEU A O 1
ATOM 589 N N . THR A 1 76 ? 16.864 19.012 10.034 1.00 11.22 97 THR A N 1
ATOM 590 C CA . THR A 1 76 ? 15.982 17.890 9.879 1.00 12.41 97 THR A CA 1
ATOM 591 C C . THR A 1 76 ? 15.684 17.400 11.306 1.00 12.42 97 THR A C 1
ATOM 592 O O . THR A 1 76 ? 16.605 17.142 12.074 1.00 12.09 97 THR A O 1
ATOM 596 N N . LEU A 1 77 ? 14.418 17.304 11.673 1.00 10.85 98 LEU A N 1
ATOM 597 C CA . LEU A 1 77 ? 14.025 17.062 13.049 1.00 11.02 98 LEU A CA 1
ATOM 598 C C . LEU A 1 77 ? 12.588 16.569 13.143 1.00 11.32 98 LEU A C 1
ATOM 599 O O . LEU A 1 77 ? 11.902 16.394 12.136 1.00 10.35 98 LEU A O 1
ATOM 604 N N . VAL A 1 78 ? 12.196 16.275 14.378 1.00 12.24 99 VAL A N 1
ATOM 605 C CA . VAL A 1 78 ? 10.848 15.835 14.695 1.00 12.49 99 VAL A CA 1
ATOM 606 C C . VAL A 1 78 ? 10.071 16.980 15.310 1.00 14.03 99 VAL A C 1
ATOM 607 O O . VAL A 1 78 ? 10.571 17.672 16.201 1.00 15.56 99 VAL A O 1
ATOM 611 N N . VAL A 1 79 ? 8.854 17.153 14.825 1.00 12.54 100 VAL A N 1
ATOM 612 C CA . VAL A 1 79 ? 7.879 18.081 15.332 1.00 13.90 100 VAL A CA 1
ATOM 613 C C . VAL A 1 79 ? 6.970 17.307 16.274 1.00 16.72 100 VAL A C 1
ATOM 614 O O . VAL A 1 79 ? 6.441 16.217 15.916 1.00 16.76 100 VAL A O 1
ATOM 618 N N . SER A 1 80 ? 6.772 17.869 17.454 1.00 17.71 101 SER A N 1
ATOM 619 C CA . SER A 1 80 ? 6.053 17.209 18.543 1.00 19.52 101 SER A CA 1
ATOM 620 C C . SER A 1 80 ? 4.561 17.454 18.376 1.00 20.54 101 SER A C 1
ATOM 621 O O . SER A 1 80 ? 3.926 18.089 19.245 1.00 22.37 101 SER A O 1
ATOM 624 N N . GLY A 1 81 ? 4.010 16.925 17.274 1.00 19.30 102 GLY A N 1
ATOM 625 C CA . GLY A 1 81 ? 2.577 16.967 16.884 1.00 18.67 102 GLY A CA 1
ATOM 626 C C . GLY A 1 81 ? 2.370 16.209 15.584 1.00 19.09 102 GLY A C 1
ATOM 627 O O . GLY A 1 81 ? 3.354 15.883 14.907 1.00 17.21 102 GLY A O 1
ATOM 628 N N A SER A 1 82 ? 1.090 16.030 15.237 0.50 23.22 103 SER A N 1
ATOM 629 N N B SER A 1 82 ? 1.135 15.946 15.177 0.50 15.07 103 SER A N 1
ATOM 630 C CA A SER A 1 82 ? 0.604 15.059 14.264 0.50 26.08 103 SER A CA 1
ATOM 631 C CA B SER A 1 82 ? 0.851 15.218 13.964 0.50 12.92 103 SER A CA 1
ATOM 632 C C A SER A 1 82 ? -0.379 15.300 13.149 0.50 28.27 103 SER A C 1
ATOM 633 C C B SER A 1 82 ? 1.145 15.999 12.665 0.50 9.84 103 SER A C 1
ATOM 634 O O A SER A 1 82 ? -1.079 16.325 13.054 0.50 29.08 103 SER A O 1
ATOM 635 O O B SER A 1 82 ? 1.700 17.080 12.682 0.50 7.31 103 SER A O 1
ATOM 640 N N A GLY A 1 83 ? -0.579 14.170 12.472 0.50 29.43 104 GLY A N 1
ATOM 641 N N B GLY A 1 83 ? 0.827 15.394 11.539 0.50 8.62 104 GLY A N 1
ATOM 642 C CA A GLY A 1 83 ? -1.360 14.110 11.275 0.50 29.93 104 GLY A CA 1
ATOM 643 C CA B GLY A 1 83 ? 1.109 16.032 10.226 0.50 8.46 104 GLY A CA 1
ATOM 644 C C A GLY A 1 83 ? -0.536 15.024 10.398 0.50 30.64 104 GLY A C 1
ATOM 645 C C B GLY A 1 83 ? 0.566 17.438 10.155 0.50 8.35 104 GLY A C 1
ATOM 646 O O A GLY A 1 83 ? 0.685 14.841 10.264 0.50 31.54 104 GLY A O 1
ATOM 647 O O B GLY A 1 83 ? 1.210 18.312 9.566 0.50 7.81 104 GLY A O 1
ATOM 648 N N A HIS A 1 84 ? -1.173 16.042 9.841 0.50 31.03 105 HIS A N 1
ATOM 649 N N B HIS A 1 84 ? -0.639 17.655 10.673 0.50 7.78 105 HIS A N 1
ATOM 650 C CA A HIS A 1 84 ? -0.447 16.974 9.009 0.50 30.19 105 HIS A CA 1
ATOM 651 C CA B HIS A 1 84 ? -1.251 18.995 10.750 0.50 9.05 105 HIS A CA 1
ATOM 652 C C A HIS A 1 84 ? 0.154 18.196 9.773 0.50 29.16 105 HIS A C 1
ATOM 653 C C B HIS A 1 84 ? -0.341 20.018 11.440 0.50 8.71 105 HIS A C 1
ATOM 654 O O A HIS A 1 84 ? 0.915 18.893 9.147 0.50 29.34 105 HIS A O 1
ATOM 655 O O B HIS A 1 84 ? -0.192 21.175 11.003 0.50 7.66 105 HIS A O 1
ATOM 668 N N A CYS A 1 85 ? -0.127 18.410 11.085 0.50 27.41 106 CYS A N 1
ATOM 669 N N B CYS A 1 85 ? 0.319 19.594 12.519 0.50 8.39 106 CYS A N 1
ATOM 670 C CA A CYS A 1 85 ? 0.448 19.550 11.988 0.50 25.46 106 CYS A CA 1
ATOM 671 C CA B CYS A 1 85 ? 1.253 20.398 13.231 0.50 8.74 106 CYS A CA 1
ATOM 672 C C A CYS A 1 85 ? 1.746 20.334 11.605 0.50 22.37 106 CYS A C 1
ATOM 673 C C B CYS A 1 85 ? 2.473 20.645 12.342 0.50 9.57 106 CYS A C 1
ATOM 674 O O A CYS A 1 85 ? 1.673 21.569 11.502 0.50 24.08 106 CYS A O 1
ATOM 675 O O B CYS A 1 85 ? 3.020 21.751 12.362 0.50 6.71 106 CYS A O 1
ATOM 680 N N . ALA A 1 86 ? 2.910 19.642 11.557 1.00 14.61 107 ALA A N 1
ATOM 681 C CA . ALA A 1 86 ? 4.085 19.965 10.741 1.00 13.58 107 ALA A CA 1
ATOM 682 C C . ALA A 1 86 ? 3.793 20.981 9.614 1.00 11.75 107 ALA A C 1
ATOM 683 O O . ALA A 1 86 ? 4.644 21.779 9.259 1.00 11.00 107 ALA A O 1
ATOM 685 N N . MET A 1 87 ? 2.623 20.878 9.012 1.00 12.61 108 MET A N 1
ATOM 686 C CA . MET A 1 87 ? 2.163 21.833 8.000 1.00 13.17 108 MET A CA 1
ATOM 687 C C . MET A 1 87 ? 2.169 23.265 8.596 1.00 12.54 108 MET A C 1
ATOM 688 O O . MET A 1 87 ? 2.696 24.203 7.992 1.00 11.87 108 MET A O 1
ATOM 693 N N . GLU A 1 88 ? 1.636 23.419 9.807 1.00 13.00 109 GLU A N 1
ATOM 694 C CA . GLU A 1 88 ? 1.680 24.717 10.464 1.00 12.67 109 GLU A CA 1
ATOM 695 C C . GLU A 1 88 ? 3.111 25.145 10.787 1.00 12.92 109 GLU A C 1
ATOM 696 O O . GLU A 1 88 ? 3.475 26.287 10.616 1.00 14.14 109 GLU A O 1
ATOM 702 N N . THR A 1 89 ? 3.953 24.241 11.235 1.00 11.00 110 THR A N 1
ATOM 703 C CA . THR A 1 89 ? 5.373 24.556 11.476 1.00 12.06 110 THR A CA 1
ATOM 704 C C . THR A 1 89 ? 6.038 25.114 10.206 1.00 12.00 110 THR A C 1
ATOM 705 O O . THR A 1 89 ? 6.691 26.155 10.256 1.00 13.39 110 THR A O 1
ATOM 709 N N . ALA A 1 90 ? 5.781 24.471 9.061 1.00 10.38 111 ALA A N 1
ATOM 710 C CA . ALA A 1 90 ? 6.356 24.939 7.805 1.00 9.31 111 ALA A CA 1
ATOM 711 C C . ALA A 1 90 ? 5.846 26.335 7.442 1.00 9.59 111 ALA A C 1
ATOM 712 O O . ALA A 1 90 ? 6.621 27.250 7.179 1.00 10.59 111 ALA A O 1
ATOM 714 N N . LEU A 1 91 ? 4.521 26.505 7.514 1.00 9.47 112 LEU A N 1
ATOM 715 C CA . LEU A 1 91 ? 3.934 27.779 7.031 1.00 8.44 112 LEU A CA 1
ATOM 716 C C . LEU A 1 91 ? 4.192 28.917 7.990 1.00 9.77 112 LEU A C 1
ATOM 717 O O . LEU A 1 91 ? 4.463 30.014 7.536 1.00 10.09 112 LEU A O 1
ATOM 722 N N . PHE A 1 92 ? 4.093 28.673 9.311 1.00 8.43 113 PHE A N 1
ATOM 723 C CA . PHE A 1 92 ? 4.339 29.742 10.292 1.00 9.21 113 PHE A CA 1
ATOM 724 C C . PHE A 1 92 ? 5.753 30.283 10.167 1.00 9.82 113 PHE A C 1
ATOM 725 O O . PHE A 1 92 ? 5.989 31.476 10.365 1.00 9.57 113 PHE A O 1
ATOM 733 N N . ASN A 1 93 ? 6.704 29.413 9.866 1.00 9.50 114 ASN A N 1
ATOM 734 C CA . ASN A 1 93 ? 8.091 29.856 9.709 1.00 10.71 114 ASN A CA 1
ATOM 735 C C . ASN A 1 93 ? 8.414 30.499 8.362 1.00 10.82 114 ASN A C 1
ATOM 736 O O . ASN A 1 93 ? 9.120 31.520 8.304 1.00 11.83 114 ASN A O 1
ATOM 741 N N . LEU A 1 94 ? 7.874 29.959 7.290 1.00 9.80 115 LEU A N 1
ATOM 742 C CA . LEU A 1 94 ? 8.221 30.379 5.927 1.00 10.45 115 LEU A CA 1
ATOM 743 C C . LEU A 1 94 ? 7.476 31.609 5.432 1.00 11.23 115 LEU A C 1
ATOM 744 O O . LEU A 1 94 ? 7.999 32.343 4.609 1.00 12.79 115 LEU A O 1
ATOM 749 N N . LEU A 1 95 ? 6.243 31.807 5.909 1.00 10.18 116 LEU A N 1
ATOM 750 C CA . LEU A 1 95 ? 5.406 32.899 5.426 1.00 10.53 116 LEU A CA 1
ATOM 751 C C . LEU A 1 95 ? 5.254 34.038 6.402 1.00 12.25 116 LEU A C 1
ATOM 752 O O . LEU A 1 95 ? 4.972 33.816 7.568 1.00 12.67 116 LEU A O 1
ATOM 757 N N . GLU A 1 96 ? 5.431 35.265 5.890 1.00 13.67 117 GLU A N 1
ATOM 758 C CA . GLU A 1 96 ? 5.218 36.514 6.636 1.00 14.45 117 GLU A CA 1
ATOM 759 C C . GLU A 1 96 ? 3.937 37.117 6.123 1.00 14.19 117 GLU A C 1
ATOM 760 O O . GLU A 1 96 ? 3.538 36.812 5.001 1.00 14.31 117 GLU A O 1
ATOM 766 N N . PRO A 1 97 ? 3.284 37.960 6.932 1.00 14.15 118 PRO A N 1
ATOM 767 C CA . PRO A 1 97 ? 2.104 38.662 6.437 1.00 14.16 118 PRO A CA 1
ATOM 768 C C . PRO A 1 97 ? 2.390 39.378 5.133 1.00 13.79 118 PRO A C 1
ATOM 769 O O . PRO A 1 97 ? 3.429 40.062 4.997 1.00 15.33 118 PRO A O 1
ATOM 773 N N . GLY A 1 98 ? 1.537 39.140 4.148 1.00 13.93 119 GLY A N 1
ATOM 774 C CA . GLY A 1 98 ? 1.661 39.737 2.841 1.00 13.83 119 GLY A CA 1
ATOM 775 C C . GLY A 1 98 ? 2.426 38.950 1.811 1.00 13.26 119 GLY A C 1
ATOM 776 O O . GLY A 1 98 ? 2.418 39.314 0.629 1.00 14.32 119 GLY A O 1
ATOM 777 N N . ASP A 1 99 ? 3.116 37.875 2.236 1.00 13.23 120 ASP A N 1
ATOM 778 C CA . ASP A 1 99 ? 3.845 37.053 1.304 1.00 12.62 120 ASP A CA 1
ATOM 779 C C . ASP A 1 99 ? 2.878 36.331 0.365 1.00 12.05 120 ASP A C 1
ATOM 780 O O . ASP A 1 99 ? 1.853 35.766 0.809 1.00 11.94 120 ASP A O 1
ATOM 785 N N . SER A 1 100 ? 3.255 36.280 -0.912 1.00 12.53 121 SER A N 1
ATOM 786 C CA . SER A 1 100 ? 2.516 35.557 -1.924 1.00 12.49 121 SER A CA 1
ATOM 787 C C . SER A 1 100 ? 2.790 34.051 -1.746 1.00 12.46 121 SER A C 1
ATOM 788 O O . SER A 1 100 ? 3.954 33.643 -1.736 1.00 11.71 121 SER A O 1
ATOM 791 N N . PHE A 1 101 ? 1.725 33.267 -1.594 1.00 10.30 122 PHE A N 1
ATOM 792 C CA . PHE A 1 101 ? 1.767 31.812 -1.352 1.00 10.83 122 PHE A CA 1
ATOM 793 C C . PHE A 1 101 ? 0.874 31.112 -2.352 1.00 10.85 122 PHE A C 1
ATOM 794 O O . PHE A 1 101 ? -0.272 31.519 -2.570 1.00 12.60 122 PHE A O 1
ATOM 802 N N . LEU A 1 102 ? 1.370 30.045 -2.948 1.00 9.48 123 LEU A N 1
ATOM 803 C CA . LEU A 1 102 ? 0.603 29.320 -3.972 1.00 10.13 123 LEU A CA 1
ATOM 804 C C . LEU A 1 102 ? 0.443 27.874 -3.542 1.00 10.97 123 LEU A C 1
ATOM 805 O O . LEU A 1 102 ? 1.424 27.260 -3.071 1.00 10.91 123 LEU A O 1
ATOM 810 N N . THR A 1 103 ? -0.783 27.345 -3.657 1.00 10.60 124 THR A N 1
ATOM 811 C CA . THR A 1 103 ? -1.036 25.937 -3.348 1.00 11.23 124 THR A CA 1
ATOM 812 C C . THR A 1 103 ? -1.538 25.126 -4.535 1.00 12.84 124 THR A C 1
ATOM 813 O O . THR A 1 103 ? -2.258 25.639 -5.426 1.00 11.65 124 THR A O 1
ATOM 817 N N . GLY A 1 104 ? -1.175 23.855 -4.545 1.00 12.38 125 GLY A N 1
ATOM 818 C CA . GLY A 1 104 ? -1.760 22.891 -5.441 1.00 11.93 125 GLY A CA 1
ATOM 819 C C . GLY A 1 104 ? -2.994 22.323 -4.744 1.00 11.14 125 GLY A C 1
ATOM 820 O O . GLY A 1 104 ? -2.929 21.269 -4.109 1.00 11.14 125 GLY A O 1
ATOM 821 N N . THR A 1 105 ? -4.134 22.986 -4.916 1.00 10.98 126 THR A N 1
ATOM 822 C CA . THR A 1 105 ? -5.380 22.533 -4.312 1.00 11.34 126 THR A CA 1
ATOM 823 C C . THR A 1 105 ? -6.124 21.566 -5.220 1.00 12.03 126 THR A C 1
ATOM 824 O O . THR A 1 105 ? -7.028 21.983 -5.975 1.00 11.81 126 THR A O 1
ATOM 828 N N . ASN A 1 106 ? -5.759 20.296 -5.101 1.00 12.00 127 ASN A N 1
ATOM 829 C CA . ASN A 1 106 ? -6.370 19.196 -5.849 1.00 13.35 127 ASN A CA 1
ATOM 830 C C . ASN A 1 106 ? -7.049 18.228 -4.905 1.00 13.07 127 ASN A C 1
ATOM 831 O O . ASN A 1 106 ? -7.321 17.103 -5.266 1.00 12.87 127 ASN A O 1
ATOM 836 N N . GLY A 1 107 ? -7.314 18.692 -3.690 1.00 12.81 128 GLY A N 1
ATOM 837 C CA . GLY A 1 107 ? -7.952 17.894 -2.665 1.00 12.21 128 GLY A CA 1
ATOM 838 C C . GLY A 1 107 ? -7.980 18.657 -1.360 1.00 11.21 128 GLY A C 1
ATOM 839 O O . GLY A 1 107 ? -7.721 19.876 -1.326 1.00 11.74 128 GLY A O 1
ATOM 840 N N . ILE A 1 108 ? -8.220 17.940 -0.267 1.00 11.28 129 ILE A N 1
ATOM 841 C CA . ILE A 1 108 ? -8.399 18.606 1.006 1.00 10.76 129 ILE A CA 1
ATOM 842 C C . ILE A 1 108 ? -7.086 19.256 1.511 1.00 10.79 129 ILE A C 1
ATOM 843 O O . ILE A 1 108 ? -7.130 20.283 2.162 1.00 11.06 129 ILE A O 1
ATOM 848 N N . TRP A 1 109 ? -5.932 18.701 1.166 1.00 10.74 130 TRP A N 1
ATOM 849 C CA . TRP A 1 109 ? -4.665 19.163 1.790 1.00 9.60 130 TRP A CA 1
ATOM 850 C C . TRP A 1 109 ? -4.214 20.543 1.324 1.00 10.53 130 TRP A C 1
ATOM 851 O O . TRP A 1 109 ? -3.813 21.379 2.147 1.00 9.65 130 TRP A O 1
ATOM 862 N N . GLY A 1 110 ? -4.281 20.813 0.024 1.00 9.76 131 GLY A N 1
ATOM 863 C CA . GLY A 1 110 ? -3.946 22.155 -0.462 1.00 10.36 131 GLY A CA 1
ATOM 864 C C . GLY A 1 110 ? -4.916 23.213 0.062 1.00 9.33 131 GLY A C 1
ATOM 865 O O . GLY A 1 110 ? -4.512 24.362 0.373 1.00 9.45 131 GLY A O 1
ATOM 866 N N . MET A 1 111 ? -6.191 22.844 0.175 1.00 10.77 132 MET A N 1
ATOM 867 C CA . MET A 1 111 ? -7.186 23.714 0.770 1.00 10.35 132 MET A CA 1
ATOM 868 C C . MET A 1 111 ? -6.850 24.039 2.253 1.00 10.53 132 MET A C 1
ATOM 869 O O . MET A 1 111 ? -6.954 25.219 2.676 1.00 9.96 132 MET A O 1
ATOM 874 N N . ARG A 1 112 ? -6.430 23.013 3.028 1.00 9.78 133 ARG A N 1
ATOM 875 C CA . ARG A 1 112 ? -6.037 23.221 4.428 1.00 11.04 133 ARG A CA 1
ATOM 876 C C . ARG A 1 112 ? -4.795 24.115 4.528 1.00 9.54 133 ARG A C 1
ATOM 877 O O . ARG A 1 112 ? -4.732 25.015 5.373 1.00 10.04 133 ARG A O 1
ATOM 885 N N . ALA A 1 113 ? -3.807 23.907 3.660 1.00 9.56 134 ALA A N 1
ATOM 886 C CA . ALA A 1 113 ? -2.657 24.789 3.657 1.00 9.01 134 ALA A CA 1
ATOM 887 C C . ALA A 1 113 ? -3.004 26.235 3.385 1.00 8.44 134 ALA A C 1
ATOM 888 O O . ALA A 1 113 ? -2.512 27.159 4.030 1.00 9.25 134 ALA A O 1
ATOM 890 N N . ALA A 1 114 ? -3.926 26.429 2.433 1.00 8.26 135 ALA A N 1
ATOM 891 C CA . ALA A 1 114 ? -4.401 27.760 2.119 1.00 8.85 135 ALA A CA 1
ATOM 892 C C . ALA A 1 114 ? -5.077 28.423 3.323 1.00 9.73 135 ALA A C 1
ATOM 893 O O . ALA A 1 114 ? -4.927 29.631 3.539 1.00 9.57 135 ALA A O 1
ATOM 895 N N . GLU A 1 115 ? -5.870 27.635 4.049 1.00 9.43 136 GLU A N 1
ATOM 896 C CA . GLU A 1 115 ? -6.553 28.111 5.248 1.00 11.22 136 GLU A CA 1
ATOM 897 C C . GLU A 1 115 ? -5.563 28.570 6.306 1.00 10.77 136 GLU A C 1
ATOM 898 O O . GLU A 1 115 ? -5.722 29.652 6.861 1.00 11.81 136 GLU A O 1
ATOM 904 N N . ILE A 1 116 ? -4.548 27.751 6.554 1.00 10.65 137 ILE A N 1
ATOM 905 C CA . ILE A 1 116 ? -3.515 28.109 7.531 1.00 10.85 137 ILE A CA 1
ATOM 906 C C . ILE A 1 116 ? -2.771 29.385 7.119 1.00 10.00 137 ILE A C 1
ATOM 907 O O . ILE A 1 116 ? -2.586 30.290 7.917 1.00 11.05 137 ILE A O 1
ATOM 912 N N . ALA A 1 117 ? -2.397 29.483 5.855 1.00 9.52 138 ALA A N 1
ATOM 913 C CA . ALA A 1 117 ? -1.710 30.685 5.350 1.00 10.34 138 ALA A CA 1
ATOM 914 C C . ALA A 1 117 ? -2.573 31.928 5.438 1.00 11.52 138 ALA A C 1
ATOM 915 O O . ALA A 1 117 ? -2.062 33.005 5.738 1.00 12.36 138 ALA A O 1
ATOM 917 N N . ASP A 1 118 ? -3.877 31.774 5.204 1.00 10.28 139 ASP A N 1
ATOM 918 C CA . ASP A 1 118 ? -4.802 32.902 5.333 1.00 12.20 139 ASP A CA 1
ATOM 919 C C . ASP A 1 118 ? -4.823 33.405 6.785 1.00 12.00 139 ASP A C 1
ATOM 920 O O . ASP A 1 118 ? -4.787 34.634 7.005 1.00 12.87 139 ASP A O 1
ATOM 925 N N . ARG A 1 119 ? -4.831 32.473 7.741 1.00 12.74 140 ARG A N 1
ATOM 926 C CA . ARG A 1 119 ? -4.849 32.803 9.198 1.00 12.71 140 ARG A CA 1
ATOM 927 C C . ARG A 1 119 ? -3.663 33.626 9.667 1.00 13.86 140 ARG A C 1
ATOM 928 O O . ARG A 1 119 ? -3.817 34.456 10.597 1.00 15.05 140 ARG A O 1
ATOM 936 N N . ILE A 1 120 ? -2.521 33.450 9.000 1.00 12.30 141 ILE A N 1
ATOM 937 C CA . ILE A 1 120 ? -1.292 34.166 9.340 1.00 14.33 141 ILE A CA 1
ATOM 938 C C . ILE A 1 120 ? -1.039 35.399 8.448 1.00 13.44 141 ILE A C 1
ATOM 939 O O . ILE A 1 120 ? 0.024 36.042 8.543 1.00 15.63 141 ILE A O 1
ATOM 944 N N . GLY A 1 121 ? -1.998 35.723 7.590 1.00 12.76 142 GLY A N 1
ATOM 945 C CA . GLY A 1 121 ? -1.915 36.919 6.773 1.00 12.57 142 GLY A CA 1
ATOM 946 C C . GLY A 1 121 ? -1.189 36.885 5.444 1.00 12.25 142 GLY A C 1
ATOM 947 O O . GLY A 1 121 ? -0.866 37.940 4.903 1.00 12.91 142 GLY A O 1
ATOM 948 N N . ALA A 1 122 ? -0.926 35.692 4.900 1.00 11.81 143 ALA A N 1
ATOM 949 C CA . ALA A 1 122 ? -0.347 35.574 3.576 1.00 11.46 143 ALA A CA 1
ATOM 950 C C . ALA A 1 122 ? -1.344 35.975 2.527 1.00 12.09 143 ALA A C 1
ATOM 951 O O . ALA A 1 122 ? -2.565 35.962 2.792 1.00 12.70 143 ALA A O 1
ATOM 953 N N . ARG A 1 123 ? -0.845 36.333 1.345 1.00 12.32 144 ARG A N 1
ATOM 954 C CA . ARG A 1 123 ? -1.690 36.551 0.148 1.00 12.45 144 ARG A CA 1
ATOM 955 C C . ARG A 1 123 ? -1.747 35.199 -0.516 1.00 11.91 144 ARG A C 1
ATOM 956 O O . ARG A 1 123 ? -0.778 34.766 -1.132 1.00 11.54 144 ARG A O 1
ATOM 964 N N . VAL A 1 124 ? -2.865 34.505 -0.324 1.00 11.93 145 VAL A N 1
ATOM 965 C CA . VAL A 1 124 ? -3.015 33.113 -0.734 1.00 12.05 145 VAL A CA 1
ATOM 966 C C . VAL A 1 124 ? -3.622 32.964 -2.113 1.00 12.54 145 VAL A C 1
ATOM 967 O O . VAL A 1 124 ? -4.727 33.531 -2.394 1.00 13.27 145 VAL A O 1
ATOM 971 N N . HIS A 1 125 ? -2.913 32.208 -2.961 1.00 12.67 146 HIS A N 1
ATOM 972 C CA . HIS A 1 125 ? -3.329 31.911 -4.320 1.00 13.77 146 HIS A CA 1
ATOM 973 C C . HIS A 1 125 ? -3.397 30.415 -4.480 1.00 14.73 146 HIS A C 1
ATOM 974 O O . HIS A 1 125 ? -2.591 29.677 -3.930 1.00 14.83 146 HIS A O 1
ATOM 981 N N . GLN A 1 126 ? -4.317 29.949 -5.301 1.00 15.65 147 GLN A N 1
ATOM 982 C CA . GLN A 1 126 ? -4.544 28.518 -5.424 1.00 15.84 147 GLN A CA 1
ATOM 983 C C . GLN A 1 126 ? -4.750 28.090 -6.848 1.00 16.69 147 GLN A C 1
ATOM 984 O O . GLN A 1 126 ? -5.471 28.768 -7.620 1.00 17.71 147 GLN A O 1
ATOM 990 N N . MET A 1 127 ? -4.104 26.986 -7.197 1.00 14.61 148 MET A N 1
ATOM 991 C CA . MET A 1 127 ? -4.323 26.309 -8.467 1.00 14.22 148 MET A CA 1
ATOM 992 C C . MET A 1 127 ? -5.309 25.220 -8.086 1.00 13.44 148 MET A C 1
ATOM 993 O O . MET A 1 127 ? -4.955 24.245 -7.435 1.00 14.94 148 MET A O 1
ATOM 998 N N . ILE A 1 128 ? -6.556 25.419 -8.489 1.00 15.06 149 ILE A N 1
ATOM 999 C CA . ILE A 1 128 ? -7.637 24.480 -8.137 1.00 14.42 149 ILE A CA 1
ATOM 1000 C C . ILE A 1 128 ? -7.860 23.531 -9.261 1.00 14.55 149 ILE A C 1
ATOM 1001 O O . ILE A 1 128 ? -8.044 23.991 -10.418 1.00 14.42 149 ILE A O 1
ATOM 1006 N N . LYS A 1 129 ? -7.832 22.233 -8.947 1.00 14.39 150 LYS A N 1
ATOM 1007 C CA . LYS A 1 129 ? -8.075 21.154 -9.905 1.00 15.33 150 LYS A CA 1
ATOM 1008 C C . LYS A 1 129 ? -9.053 20.180 -9.304 1.00 16.02 150 LYS A C 1
ATOM 1009 O O . LYS A 1 129 ? -9.158 20.094 -8.073 1.00 16.16 150 LYS A O 1
ATOM 1015 N N . LYS A 1 130 ? -9.782 19.488 -10.183 1.00 15.34 151 LYS A N 1
ATOM 1016 C CA A LYS A 1 130 ? -10.784 18.521 -9.737 0.50 15.27 151 LYS A CA 1
ATOM 1017 C CA B LYS A 1 130 ? -10.784 18.487 -9.801 0.50 15.92 151 LYS A CA 1
ATOM 1018 C C . LYS A 1 130 ? -10.137 17.380 -8.964 1.00 15.48 151 LYS A C 1
ATOM 1019 O O . LYS A 1 130 ? -9.010 16.949 -9.306 1.00 14.50 151 LYS A O 1
ATOM 1030 N N . PRO A 1 131 ? -10.855 16.848 -7.933 1.00 16.47 152 PRO A N 1
ATOM 1031 C CA . PRO A 1 131 ? -10.299 15.722 -7.150 1.00 15.87 152 PRO A CA 1
ATOM 1032 C C . PRO A 1 131 ? -10.087 14.520 -8.059 1.00 15.41 152 PRO A C 1
ATOM 1033 O O . PRO A 1 131 ? -10.970 14.167 -8.874 1.00 17.21 152 PRO A O 1
ATOM 1037 N N . GLY A 1 132 ? -8.912 13.913 -7.964 1.00 14.36 153 GLY A N 1
ATOM 1038 C CA . GLY A 1 132 ? -8.514 12.811 -8.809 1.00 12.96 153 GLY A CA 1
ATOM 1039 C C . GLY A 1 132 ? -7.484 13.215 -9.828 1.00 13.50 153 GLY A C 1
ATOM 1040 O O . GLY A 1 132 ? -7.002 12.351 -10.578 1.00 14.42 153 GLY A O 1
ATOM 1041 N N . GLU A 1 133 ? -7.173 14.515 -9.919 1.00 13.45 154 GLU A N 1
ATOM 1042 C CA . GLU A 1 133 ? -6.207 15.034 -10.858 1.00 13.82 154 GLU A CA 1
ATOM 1043 C C . GLU A 1 133 ? -4.883 15.440 -10.192 1.00 11.74 154 GLU A C 1
ATOM 1044 O O . GLU A 1 133 ? -4.823 15.641 -8.963 1.00 13.51 154 GLU A O 1
ATOM 1050 N N . HIS A 1 134 ? -3.850 15.578 -11.014 1.00 13.22 155 HIS A N 1
ATOM 1051 C CA . HIS A 1 134 ? -2.488 15.966 -10.562 1.00 13.69 155 HIS A CA 1
ATOM 1052 C C . HIS A 1 134 ? -2.115 17.244 -11.347 1.00 13.70 155 HIS A C 1
ATOM 1053 O O . HIS A 1 134 ? -2.797 17.616 -12.286 1.00 14.09 155 HIS A O 1
ATOM 1060 N N . TYR A 1 135 ? -1.004 17.872 -10.984 1.00 13.12 156 TYR A N 1
ATOM 1061 C CA . TYR A 1 135 ? -0.472 19.070 -11.678 1.00 13.06 156 TYR A CA 1
ATOM 1062 C C . TYR A 1 135 ? 0.640 18.712 -12.641 1.00 13.49 156 TYR A C 1
ATOM 1063 O O . TYR A 1 135 ? 1.534 17.951 -12.307 1.00 13.23 156 TYR A O 1
ATOM 1072 N N . THR A 1 136 ? 0.612 19.315 -13.820 1.00 13.63 157 THR A N 1
ATOM 1073 C CA . THR A 1 136 ? 1.697 19.185 -14.781 1.00 14.77 157 THR A CA 1
ATOM 1074 C C . THR A 1 136 ? 2.677 20.325 -14.514 1.00 14.68 157 THR A C 1
ATOM 1075 O O . THR A 1 136 ? 2.324 21.335 -13.892 1.00 14.18 157 THR A O 1
ATOM 1079 N N . LEU A 1 137 ? 3.899 20.226 -15.058 1.00 15.16 158 LEU A N 1
ATOM 1080 C CA . LEU A 1 137 ? 4.868 21.332 -14.988 1.00 15.91 158 LEU A CA 1
ATOM 1081 C C . LEU A 1 137 ? 4.345 22.636 -15.632 1.00 15.33 158 LEU A C 1
ATOM 1082 O O . LEU A 1 137 ? 4.562 23.754 -15.117 1.00 15.52 158 LEU A O 1
ATOM 1087 N N . GLN A 1 138 ? 3.570 22.496 -16.720 1.00 16.57 159 GLN A N 1
ATOM 1088 C CA A GLN A 1 138 ? 3.023 23.626 -17.452 0.50 16.34 159 GLN A CA 1
ATOM 1089 C CA B GLN A 1 138 ? 3.016 23.666 -17.436 0.50 16.49 159 GLN A CA 1
ATOM 1090 C C . GLN A 1 138 ? 1.995 24.373 -16.559 1.00 16.26 159 GLN A C 1
ATOM 1091 O O . GLN A 1 138 ? 2.009 25.574 -16.449 1.00 15.60 159 GLN A O 1
ATOM 1102 N N . GLU A 1 139 ? 1.122 23.624 -15.892 1.00 15.23 160 GLU A N 1
ATOM 1103 C CA . GLU A 1 139 ? 0.151 24.227 -14.984 1.00 16.27 160 GLU A CA 1
ATOM 1104 C C . GLU A 1 139 ? 0.833 24.964 -13.829 1.00 15.20 160 GLU A C 1
ATOM 1105 O O . GLU A 1 139 ? 0.475 26.094 -13.515 1.00 16.44 160 GLU A O 1
ATOM 1111 N N . VAL A 1 140 ? 1.840 24.329 -13.242 1.00 16.38 161 VAL A N 1
ATOM 1112 C CA . VAL A 1 140 ? 2.580 24.963 -12.165 1.00 15.10 161 VAL A CA 1
ATOM 1113 C C . VAL A 1 140 ? 3.287 26.228 -12.656 1.00 15.98 161 VAL A C 1
ATOM 1114 O O . VAL A 1 140 ? 3.200 27.250 -11.999 1.00 15.76 161 VAL A O 1
ATOM 1118 N N . GLU A 1 141 ? 3.919 26.169 -13.829 1.00 16.76 162 GLU A N 1
ATOM 1119 C CA . GLU A 1 141 ? 4.591 27.363 -14.382 1.00 17.63 162 GLU A CA 1
ATOM 1120 C C . GLU A 1 141 ? 3.617 28.526 -14.552 1.00 17.69 162 GLU A C 1
ATOM 1121 O O . GLU A 1 141 ? 3.945 29.669 -14.219 1.00 18.17 162 GLU A O 1
ATOM 1127 N N . GLU A 1 142 ? 2.421 28.223 -15.047 1.00 18.58 163 GLU A N 1
ATOM 1128 C CA . GLU A 1 142 ? 1.366 29.244 -15.227 1.00 19.03 163 GLU A CA 1
ATOM 1129 C C . GLU A 1 142 ? 0.956 29.893 -13.886 1.00 18.65 163 GLU A C 1
ATOM 1130 O O . GLU A 1 142 ? 0.808 31.104 -13.807 1.00 18.15 163 GLU A O 1
ATOM 1136 N N . GLY A 1 143 ? 0.859 29.099 -12.816 1.00 18.20 164 GLY A N 1
ATOM 1137 C CA . GLY A 1 143 ? 0.561 29.663 -11.491 1.00 17.16 164 GLY A CA 1
ATOM 1138 C C . GLY A 1 143 ? 1.695 30.541 -10.954 1.00 15.86 164 GLY A C 1
ATOM 1139 O O . GLY A 1 143 ? 1.454 31.602 -10.367 1.00 14.74 164 GLY A O 1
ATOM 1140 N N . LEU A 1 144 ? 2.940 30.092 -11.128 1.00 16.19 165 LEU A N 1
ATOM 1141 C CA . LEU A 1 144 ? 4.112 30.823 -10.646 1.00 16.41 165 LEU A CA 1
ATOM 1142 C C . LEU A 1 144 ? 4.216 32.199 -11.340 1.00 17.45 165 LEU A C 1
ATOM 1143 O O . LEU A 1 144 ? 4.399 33.222 -10.699 1.00 17.14 165 LEU A O 1
ATOM 1148 N N . ALA A 1 145 ? 4.111 32.172 -12.662 1.00 19.15 166 ALA A N 1
ATOM 1149 C CA . ALA A 1 145 ? 4.164 33.405 -13.469 1.00 19.86 166 ALA A CA 1
ATOM 1150 C C . ALA A 1 145 ? 3.049 34.414 -13.114 1.00 21.00 166 ALA A C 1
ATOM 1151 O O . ALA A 1 145 ? 3.288 35.632 -13.067 1.00 22.35 166 ALA A O 1
ATOM 1153 N N . GLN A 1 146 ? 1.848 33.905 -12.854 1.00 20.37 167 GLN A N 1
ATOM 1154 C CA . GLN A 1 146 ? 0.701 34.717 -12.507 1.00 21.16 167 GLN A CA 1
ATOM 1155 C C . GLN A 1 146 ? 0.761 35.335 -11.103 1.00 20.23 167 GLN A C 1
ATOM 1156 O O . GLN A 1 146 ? 0.484 36.523 -10.920 1.00 20.49 167 GLN A O 1
ATOM 1162 N N . HIS A 1 147 ? 1.098 34.511 -10.107 1.00 17.59 168 HIS A N 1
ATOM 1163 C CA . HIS A 1 147 ? 1.061 34.930 -8.706 1.00 17.41 168 HIS A CA 1
ATOM 1164 C C . HIS A 1 147 ? 2.361 35.337 -8.049 1.00 16.76 168 HIS A C 1
ATOM 1165 O O . HIS A 1 147 ? 2.338 35.933 -6.960 1.00 16.74 168 HIS A O 1
ATOM 1172 N N . LYS A 1 148 ? 3.476 35.021 -8.692 1.00 17.05 169 LYS A N 1
ATOM 1173 C CA . LYS A 1 148 ? 4.796 35.362 -8.204 1.00 17.50 169 LYS A CA 1
ATOM 1174 C C . LYS A 1 148 ? 4.975 35.0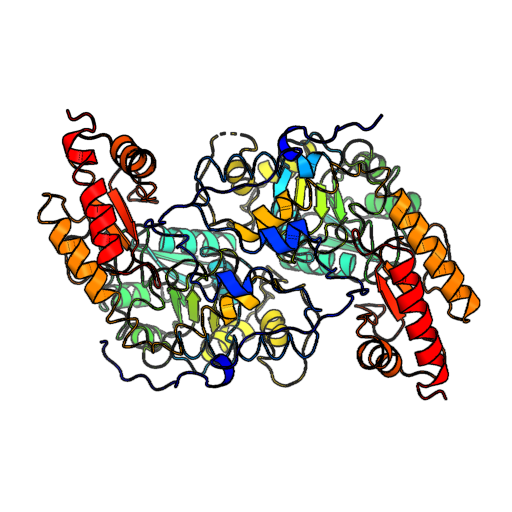06 -6.7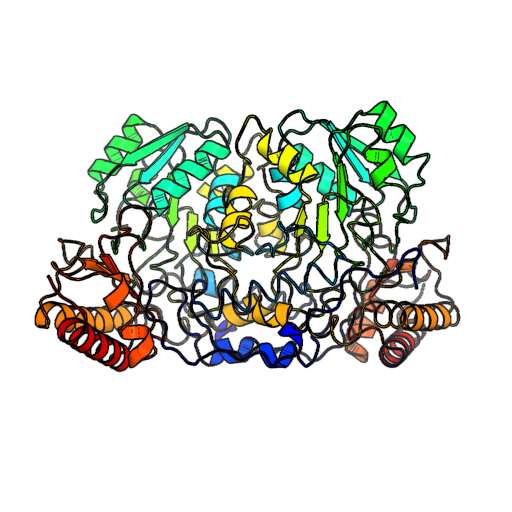12 1.00 16.34 169 LYS A C 1
ATOM 1175 O O . LYS A 1 148 ? 5.301 35.858 -5.889 1.00 16.19 169 LYS A O 1
ATOM 1181 N N . PRO A 1 149 ? 4.696 33.739 -6.368 1.00 14.20 170 PRO A N 1
ATOM 1182 C CA . PRO A 1 149 ? 4.815 33.351 -4.946 1.00 14.21 170 PRO A CA 1
ATOM 1183 C C . PRO A 1 149 ? 6.232 33.175 -4.430 1.00 12.79 170 PRO A C 1
ATOM 1184 O O . PRO A 1 149 ? 7.172 32.899 -5.200 1.00 13.30 170 PRO A O 1
ATOM 1188 N N . VAL A 1 150 ? 6.373 33.328 -3.119 1.00 11.53 171 VAL A N 1
ATOM 1189 C CA . VAL A 1 150 ? 7.640 33.024 -2.424 1.00 11.07 171 VAL A CA 1
ATOM 1190 C C . VAL A 1 150 ? 7.748 31.528 -2.052 1.00 11.68 171 VAL A C 1
ATOM 1191 O O . VAL A 1 150 ? 8.853 31.017 -1.832 1.00 11.30 171 VAL A O 1
ATOM 1195 N N . LEU A 1 151 ? 6.604 30.853 -1.999 1.00 10.42 172 LEU A N 1
ATOM 1196 C CA . LEU A 1 151 ? 6.496 29.457 -1.624 1.00 9.89 172 LEU A CA 1
ATOM 1197 C C . LEU A 1 151 ? 5.344 28.795 -2.406 1.00 10.45 172 LEU A C 1
ATOM 1198 O O . LEU A 1 151 ? 4.250 29.357 -2.543 1.00 9.89 172 LEU A O 1
ATOM 1203 N N . LEU A 1 152 ? 5.619 27.598 -2.882 1.00 10.24 173 LEU A N 1
ATOM 1204 C CA . LEU A 1 152 ? 4.633 26.707 -3.487 1.00 10.47 173 LEU A CA 1
ATOM 1205 C C . LEU A 1 152 ? 4.473 25.490 -2.575 1.00 10.29 173 LEU A C 1
ATOM 1206 O O . LEU A 1 152 ? 5.477 24.866 -2.162 1.00 9.48 173 LEU A O 1
ATOM 1211 N N . PHE A 1 153 ? 3.213 25.143 -2.276 1.00 10.15 174 PHE A N 1
ATOM 1212 C CA . PHE A 1 153 ? 2.852 23.926 -1.541 1.00 10.32 174 PHE A CA 1
ATOM 1213 C C . PHE A 1 153 ? 2.291 22.895 -2.530 1.00 10.78 174 PHE A C 1
ATOM 1214 O O . PHE A 1 153 ? 1.280 23.161 -3.199 1.00 11.10 174 PHE A O 1
ATOM 1222 N N . LEU A 1 154 ? 2.932 21.731 -2.607 1.00 10.55 175 LEU A N 1
ATOM 1223 C CA A LEU A 1 154 ? 2.523 20.628 -3.466 0.50 11.08 175 LEU A CA 1
ATOM 1224 C CA B LEU A 1 154 ? 2.473 20.598 -3.448 0.50 10.64 175 LEU A CA 1
ATOM 1225 C C . LEU A 1 154 ? 2.339 19.373 -2.583 1.00 12.09 175 LEU A C 1
ATOM 1226 O O . LEU A 1 154 ? 3.214 19.098 -1.736 1.00 10.97 175 LEU A O 1
ATOM 1235 N N . VAL A 1 155 ? 1.245 18.629 -2.773 1.00 11.00 176 VAL A N 1
ATOM 1236 C CA . VAL A 1 155 ? 0.998 17.382 -2.036 1.00 11.70 176 VAL A CA 1
ATOM 1237 C C . VAL A 1 155 ? 1.522 16.218 -2.877 1.00 12.57 176 VAL A C 1
ATOM 1238 O O . VAL A 1 155 ? 1.143 16.079 -4.046 1.00 14.98 176 VAL A O 1
ATOM 1242 N N . HIS A 1 156 ? 2.392 15.390 -2.302 1.00 11.27 177 HIS A N 1
ATOM 1243 C CA . HIS A 1 156 ? 2.932 14.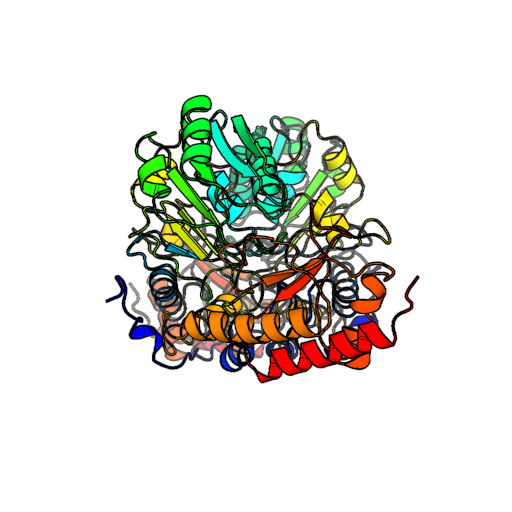220 -3.013 1.00 11.44 177 HIS A CA 1
ATOM 1244 C C . HIS A 1 156 ? 1.894 13.102 -3.046 1.00 12.17 177 HIS A C 1
ATOM 1245 O O . HIS A 1 156 ? 1.533 12.630 -4.119 1.00 13.45 177 HIS A O 1
ATOM 1252 N N . GLY A 1 157 ? 1.410 12.693 -1.868 1.00 12.45 178 GLY A N 1
ATOM 1253 C CA . GLY A 1 157 ? 0.400 11.652 -1.724 1.00 12.89 178 GLY A CA 1
ATOM 1254 C C . GLY A 1 157 ? -0.889 12.282 -1.244 1.00 11.33 178 GLY A C 1
ATOM 1255 O O . GLY A 1 157 ? -0.999 12.653 -0.074 1.00 14.21 178 GLY A O 1
ATOM 1256 N N . GLU A 1 158 ? -1.855 12.471 -2.135 1.00 11.64 179 GLU A N 1
ATOM 1257 C CA . GLU A 1 158 ? -3.113 13.132 -1.763 1.00 12.63 179 GLU A CA 1
ATOM 1258 C C . GLU A 1 158 ? -4.015 12.035 -1.203 1.00 12.71 179 GLU A C 1
ATOM 1259 O O . GLU A 1 158 ? -4.698 11.310 -1.945 1.00 14.23 179 GLU A O 1
ATOM 1265 N N . SER A 1 159 ? -4.018 11.927 0.121 1.00 12.06 180 SER A N 1
ATOM 1266 C CA . SER A 1 159 ? -4.787 10.875 0.832 1.00 13.29 180 SER A CA 1
ATOM 1267 C C . SER A 1 159 ? -6.306 11.052 0.713 1.00 13.29 180 SER A C 1
ATOM 1268 O O . SER A 1 159 ? -7.037 10.099 0.972 1.00 14.65 180 SER A O 1
ATOM 1271 N N . SER A 1 160 ? -6.797 12.267 0.393 1.00 12.50 181 SER A N 1
ATOM 1272 C CA . SER A 1 160 ? -8.246 12.452 0.211 1.00 11.65 181 SER A CA 1
ATOM 1273 C C . SER A 1 160 ? -8.704 11.939 -1.140 1.00 11.98 181 SER A C 1
ATOM 1274 O O . SER A 1 160 ? -9.870 11.501 -1.264 1.00 13.47 181 SER A O 1
ATOM 1277 N N . THR A 1 161 ? -7.842 11.976 -2.163 1.00 11.02 182 THR A N 1
ATOM 1278 C CA . THR A 1 161 ? -8.271 11.604 -3.526 1.00 10.73 182 THR A CA 1
ATOM 1279 C C . THR A 1 161 ? -7.600 10.338 -4.091 1.00 11.28 182 THR A C 1
ATOM 1280 O O . THR A 1 161 ? -8.025 9.850 -5.142 1.00 12.21 182 THR A O 1
ATOM 1284 N N . GLY A 1 162 ? -6.570 9.836 -3.394 1.00 11.12 183 GLY A N 1
ATOM 1285 C CA . GLY A 1 162 ? -5.793 8.666 -3.847 1.00 10.70 183 GLY A CA 1
ATOM 1286 C C . GLY A 1 162 ? -4.858 8.950 -5.021 1.00 11.26 183 GLY A C 1
ATOM 1287 O O . GLY A 1 162 ? -4.565 8.034 -5.814 1.00 12.20 183 GLY A O 1
ATOM 1288 N N . VAL A 1 163 ? -4.336 10.185 -5.108 1.00 11.21 184 VAL A N 1
ATOM 1289 C CA . VAL A 1 163 ? -3.470 10.630 -6.197 1.00 11.37 184 VAL A CA 1
ATOM 1290 C C . VAL A 1 163 ? -2.009 10.767 -5.769 1.00 11.75 184 VAL A C 1
ATOM 1291 O O . VAL A 1 163 ? -1.738 11.247 -4.659 1.00 11.92 184 VAL A O 1
ATOM 1295 N N . VAL A 1 164 ? -1.103 10.294 -6.633 1.00 12.38 185 VAL A N 1
ATOM 1296 C CA . VAL A 1 164 ? 0.339 10.522 -6.482 1.00 12.37 185 VAL A CA 1
ATOM 1297 C C . VAL A 1 164 ? 0.780 11.570 -7.493 1.00 13.03 185 VAL A C 1
ATOM 1298 O O . VAL A 1 164 ? 0.522 11.436 -8.690 1.00 13.71 185 VAL A O 1
ATOM 1302 N N . GLN A 1 165 ? 1.450 12.606 -7.005 1.00 12.25 186 GLN A N 1
ATOM 1303 C CA . GLN A 1 165 ? 1.926 13.705 -7.825 1.00 12.23 186 GLN A CA 1
ATOM 1304 C C . GLN A 1 165 ? 3.352 13.439 -8.312 1.00 12.82 186 GLN A C 1
ATOM 1305 O O . GLN A 1 165 ? 4.245 13.195 -7.489 1.00 13.62 186 GLN A O 1
ATOM 1311 N N . PRO A 1 166 ? 3.586 13.520 -9.646 1.00 14.13 187 PRO A N 1
ATOM 1312 C CA . PRO A 1 166 ? 4.972 13.474 -10.114 1.00 14.33 187 PRO A CA 1
ATOM 1313 C C . PRO A 1 166 ? 5.773 14.628 -9.523 1.00 13.93 187 PRO A C 1
ATOM 1314 O O . PRO A 1 166 ? 5.246 15.719 -9.404 1.00 12.88 187 PRO A O 1
ATOM 1318 N N . LEU A 1 167 ? 7.025 14.387 -9.107 1.00 14.41 188 LEU A N 1
ATOM 1319 C CA . LEU A 1 167 ? 7.861 15.405 -8.492 1.00 14.22 188 LEU A CA 1
ATOM 1320 C C . LEU A 1 167 ? 9.048 15.868 -9.340 1.00 14.45 188 LEU A C 1
ATOM 1321 O O . LEU A 1 167 ? 9.559 16.940 -9.097 1.00 14.94 188 LEU A O 1
ATOM 1326 N N . ASP A 1 168 ? 9.448 15.117 -10.372 1.00 15.67 189 ASP A N 1
ATOM 1327 C CA . ASP A 1 168 ? 10.645 15.523 -11.131 1.00 16.67 189 ASP A CA 1
ATOM 1328 C C . ASP A 1 168 ? 10.435 16.864 -11.807 1.00 15.71 189 ASP A C 1
ATOM 1329 O O . ASP A 1 168 ? 9.403 17.068 -12.422 1.00 16.45 189 ASP A O 1
ATOM 1334 N N . GLY A 1 169 ? 11.394 17.780 -11.666 1.00 15.65 190 GLY A N 1
ATOM 1335 C CA . GLY A 1 169 ? 11.330 19.091 -12.294 1.00 15.54 190 GLY A CA 1
ATOM 1336 C C . GLY A 1 169 ? 10.637 20.242 -11.599 1.00 14.48 190 GLY A C 1
ATOM 1337 O O . GLY A 1 169 ? 10.900 21.408 -11.901 1.00 13.93 190 GLY A O 1
ATOM 1338 N N . PHE A 1 170 ? 9.746 19.939 -10.632 1.00 13.86 191 PHE A N 1
ATOM 1339 C CA . PHE A 1 170 ? 8.983 20.965 -9.997 1.00 13.01 191 PHE A CA 1
ATOM 1340 C C . PHE A 1 170 ? 9.808 21.946 -9.160 1.00 12.49 191 PHE A C 1
ATOM 1341 O O . PHE A 1 170 ? 9.596 23.152 -9.226 1.00 12.52 191 PHE A O 1
ATOM 1349 N N . GLY A 1 171 ? 10.738 21.431 -8.364 1.00 13.82 192 GLY A N 1
ATOM 1350 C CA . GLY A 1 171 ? 11.596 22.286 -7.543 1.00 13.38 192 GLY A CA 1
ATOM 1351 C C . GLY A 1 171 ? 12.431 23.263 -8.363 1.00 13.97 192 GLY A C 1
ATOM 1352 O O . GLY A 1 171 ? 12.471 24.449 -8.062 1.00 14.45 192 GLY A O 1
ATOM 1353 N N . GLU A 1 172 ? 13.034 22.788 -9.433 1.00 15.65 193 GLU A N 1
ATOM 1354 C CA . GLU A 1 172 ? 13.855 23.683 -10.275 1.00 16.56 193 GLU A CA 1
ATOM 1355 C C . GLU A 1 172 ? 13.021 24.685 -11.034 1.00 15.80 193 GLU A C 1
ATOM 1356 O O . GLU A 1 172 ? 13.447 25.820 -11.227 1.00 16.27 193 GLU A O 1
ATOM 1362 N N . LEU A 1 173 ? 11.791 24.296 -11.387 1.00 14.42 194 LEU A N 1
ATOM 1363 C CA . LEU A 1 173 ? 10.851 25.236 -11.956 1.00 14.64 194 LEU A CA 1
ATOM 1364 C C . LEU A 1 173 ? 10.583 26.373 -10.955 1.00 14.43 194 LEU A C 1
ATOM 1365 O O . LEU A 1 173 ? 10.607 27.568 -11.305 1.00 12.66 194 LEU A O 1
ATOM 1370 N N . CYS A 1 174 ? 10.304 26.003 -9.697 1.00 13.61 195 CYS A N 1
ATOM 1371 C CA . CYS A 1 174 ? 10.064 27.011 -8.680 1.00 13.89 195 CYS A CA 1
ATOM 1372 C C . CYS A 1 174 ? 11.252 27.962 -8.537 1.00 12.91 195 CYS A C 1
ATOM 1373 O O . CYS A 1 174 ? 11.068 29.162 -8.432 1.00 13.28 195 CYS A O 1
ATOM 1376 N N . HIS A 1 175 ? 12.461 27.408 -8.527 1.00 14.11 196 HIS A N 1
ATOM 1377 C CA . HIS A 1 175 ? 13.680 28.215 -8.290 1.00 14.68 196 HIS A CA 1
ATOM 1378 C C . HIS A 1 175 ? 13.893 29.282 -9.391 1.00 15.49 196 HIS A C 1
ATOM 1379 O O . HIS A 1 175 ? 14.307 30.410 -9.091 1.00 15.56 196 HIS A O 1
ATOM 1386 N N . ARG A 1 176 ? 13.453 28.954 -10.601 1.00 17.55 197 ARG A N 1
ATOM 1387 C CA A ARG A 1 176 ? 13.488 29.911 -11.736 0.50 17.76 197 ARG A CA 1
ATOM 1388 C CA B ARG A 1 176 ? 13.496 29.915 -11.722 0.50 17.37 197 ARG A CA 1
ATOM 1389 C C . ARG A 1 176 ? 12.613 31.138 -11.480 1.00 18.17 197 ARG A C 1
ATOM 1390 O O . ARG A 1 176 ? 12.845 32.239 -12.073 1.00 18.54 197 ARG A O 1
ATOM 1405 N N . TYR A 1 177 ? 11.573 30.966 -10.658 1.00 16.75 198 TYR A N 1
ATOM 1406 C CA . TYR A 1 177 ? 10.658 32.031 -10.272 1.00 18.16 198 TYR A CA 1
ATOM 1407 C C . TYR A 1 177 ? 10.938 32.579 -8.843 1.00 17.03 198 TYR A C 1
ATOM 1408 O O . TYR A 1 177 ? 10.113 33.306 -8.289 1.00 17.65 198 TYR A O 1
ATOM 1417 N N . GLN A 1 178 ? 12.132 32.263 -8.301 1.00 18.09 199 GLN A N 1
ATOM 1418 C CA A GLN A 1 178 ? 12.573 32.674 -6.972 0.50 17.45 199 GLN A CA 1
ATOM 1419 C CA B GLN A 1 178 ? 12.553 32.723 -6.971 0.50 17.41 199 GLN A CA 1
ATOM 1420 C C . GLN A 1 178 ? 11.538 32.235 -5.915 1.00 16.07 199 GLN A C 1
ATOM 1421 O O . GLN A 1 178 ? 11.214 32.950 -5.006 1.00 15.06 199 GLN A O 1
ATOM 1432 N N . CYS A 1 179 ? 11.056 31.008 -6.100 1.00 14.66 200 CYS A N 1
ATOM 1433 C CA . CYS A 1 179 ? 10.044 30.366 -5.252 1.00 13.90 200 CYS A CA 1
ATOM 1434 C C . CYS A 1 179 ? 10.588 29.088 -4.630 1.00 13.65 200 CYS A C 1
ATOM 1435 O O . CYS A 1 179 ? 11.270 28.291 -5.280 1.00 14.79 200 CYS A O 1
ATOM 1438 N N . LEU A 1 180 ? 10.283 28.881 -3.353 1.00 11.88 201 LEU A N 1
ATOM 1439 C CA . LEU A 1 180 ? 10.672 27.660 -2.661 1.00 10.69 201 LEU A CA 1
ATOM 1440 C C . LEU A 1 180 ? 9.608 26.574 -2.845 1.00 10.57 201 LEU A C 1
ATOM 1441 O O . LEU A 1 180 ? 8.434 26.894 -2.994 1.00 10.35 201 LEU A O 1
ATOM 1446 N N . LEU A 1 181 ? 10.015 25.308 -2.821 1.00 10.18 202 LEU A N 1
ATOM 1447 C CA . LEU A 1 181 ? 9.050 24.185 -2.950 1.00 10.01 202 LEU A CA 1
ATOM 1448 C C . LEU A 1 181 ? 8.928 23.420 -1.610 1.00 9.31 202 LEU A C 1
ATOM 1449 O O . LEU A 1 181 ? 9.917 22.934 -1.078 1.00 9.14 202 LEU A O 1
ATOM 1454 N N . LEU A 1 182 ? 7.713 23.392 -1.063 1.00 9.44 203 LEU A N 1
ATOM 1455 C CA . LEU A 1 182 ? 7.340 22.658 0.122 1.00 9.15 203 LEU A CA 1
ATOM 1456 C C . LEU A 1 182 ? 6.452 21.507 -0.342 1.00 9.43 203 LEU A C 1
ATOM 1457 O O . LEU A 1 182 ? 5.418 21.725 -1.011 1.00 9.78 203 LEU A O 1
ATOM 1462 N N . VAL A 1 183 ? 6.829 20.288 0.041 1.00 9.33 204 VAL A N 1
ATOM 1463 C CA . VAL A 1 183 ? 6.115 19.092 -0.291 1.00 9.69 204 VAL A CA 1
ATOM 1464 C C . VAL A 1 183 ? 5.577 18.383 0.945 1.00 8.95 204 VAL A C 1
ATOM 1465 O O . VAL A 1 183 ? 6.324 18.101 1.893 1.00 10.60 204 VAL A O 1
ATOM 1469 N N . ASP A 1 184 ? 4.318 18.000 0.871 1.00 9.88 205 ASP A N 1
ATOM 1470 C CA . ASP A 1 184 ? 3.693 17.127 1.878 1.00 10.13 205 ASP A CA 1
ATOM 1471 C C . ASP A 1 184 ? 3.860 15.655 1.411 1.00 10.84 205 ASP A C 1
ATOM 1472 O O . ASP A 1 184 ? 3.284 15.286 0.370 1.00 11.41 205 ASP A O 1
ATOM 1477 N N . SER A 1 185 ? 4.602 14.837 2.177 1.00 9.84 206 SER A N 1
ATOM 1478 C CA . SER A 1 185 ? 4.726 13.419 1.935 1.00 10.45 206 SER A CA 1
ATOM 1479 C C . SER A 1 185 ? 4.250 12.554 3.089 1.00 10.35 206 SER A C 1
ATOM 1480 O O . SER A 1 185 ? 4.706 11.423 3.298 1.00 10.08 206 SER A O 1
ATOM 1483 N N . VAL A 1 186 ? 3.243 13.057 3.805 1.00 9.43 207 VAL A N 1
ATOM 1484 C CA . VAL A 1 186 ? 2.671 12.306 4.901 1.00 9.73 207 VAL A CA 1
ATOM 1485 C C . VAL A 1 186 ? 2.202 10.913 4.470 1.00 11.04 207 VAL A C 1
ATOM 1486 O O . VAL A 1 186 ? 2.467 9.959 5.147 1.00 11.15 207 VAL A O 1
ATOM 1490 N N . ALA A 1 187 ? 1.511 10.844 3.334 1.00 11.05 208 ALA A N 1
ATOM 1491 C CA . ALA A 1 187 ? 0.912 9.582 2.883 1.00 12.01 208 ALA A CA 1
ATOM 1492 C C . ALA A 1 187 ? 1.760 8.789 1.928 1.00 13.33 208 ALA A C 1
ATOM 1493 O O . ALA A 1 187 ? 1.386 7.680 1.575 1.00 16.29 208 ALA A O 1
ATOM 1495 N N . SER A 1 188 ? 2.898 9.344 1.510 1.00 13.31 209 SER A N 1
ATOM 1496 C CA . SER A 1 188 ? 3.757 8.735 0.504 1.00 13.29 209 SER A CA 1
ATOM 1497 C C . SER A 1 188 ? 5.121 8.294 0.980 1.00 13.09 209 SER A C 1
ATOM 1498 O O . SER A 1 188 ? 5.686 7.356 0.425 1.00 13.29 209 SER A O 1
ATOM 1501 N N . LEU A 1 189 ? 5.676 8.979 1.972 1.00 12.45 210 LEU A N 1
ATOM 1502 C CA . LEU A 1 189 ? 7.045 8.681 2.404 1.00 12.68 210 LEU A CA 1
ATOM 1503 C C . LEU A 1 189 ? 7.201 7.228 2.794 1.00 14.29 210 LEU A C 1
ATOM 1504 O O . LEU A 1 189 ? 6.409 6.715 3.560 1.00 12.86 210 LEU A O 1
ATOM 1509 N N . GLY A 1 190 ? 8.275 6.605 2.316 1.00 14.07 211 GLY A N 1
ATOM 1510 C CA . GLY A 1 190 ? 8.508 5.183 2.570 1.00 15.15 211 GLY A CA 1
ATOM 1511 C C . GLY A 1 190 ? 7.831 4.234 1.622 1.00 16.57 211 GLY A C 1
ATOM 1512 O O . GLY A 1 190 ? 8.169 3.042 1.605 1.00 17.23 211 GLY A O 1
ATOM 1513 N N . GLY A 1 191 ? 6.828 4.697 0.886 1.00 16.32 212 GLY A N 1
ATOM 1514 C CA . GLY A 1 191 ? 6.057 3.862 -0.055 1.00 16.43 212 GLY A CA 1
ATOM 1515 C C . GLY A 1 191 ? 6.185 4.234 -1.480 1.00 15.95 212 GLY A C 1
ATOM 1516 O O . GLY A 1 191 ? 5.828 3.445 -2.341 1.00 16.66 212 GLY A O 1
ATOM 1517 N N . VAL A 1 192 ? 6.600 5.465 -1.761 1.00 14.32 213 VAL A N 1
ATOM 1518 C CA . VAL A 1 192 ? 6.717 6.004 -3.092 1.00 13.86 213 VAL A CA 1
ATOM 1519 C C . VAL A 1 192 ? 8.071 6.705 -3.234 1.00 12.93 213 VAL A C 1
ATOM 1520 O O . VAL A 1 192 ? 8.486 7.411 -2.292 1.00 12.16 213 VAL A O 1
ATOM 1524 N N . PRO A 1 193 ? 8.817 6.477 -4.336 1.00 13.12 214 PRO A N 1
ATOM 1525 C CA . PRO A 1 193 ? 10.114 7.165 -4.486 1.00 13.57 214 PRO A CA 1
ATOM 1526 C C . PRO A 1 193 ? 10.082 8.730 -4.300 1.00 13.68 214 PRO A C 1
ATOM 1527 O O . PRO A 1 193 ? 9.243 9.395 -4.875 1.00 13.10 214 PRO A O 1
ATOM 1531 N N . ILE A 1 194 ? 10.987 9.235 -3.452 1.00 14.15 215 ILE A N 1
ATOM 1532 C CA . ILE A 1 194 ? 11.183 10.684 -3.218 1.00 14.14 215 ILE A CA 1
ATOM 1533 C C . ILE A 1 194 ? 12.675 10.826 -2.974 1.00 14.03 215 ILE A C 1
ATOM 1534 O O . ILE A 1 194 ? 13.246 10.012 -2.234 1.00 14.39 215 ILE A O 1
ATOM 1539 N N . TYR A 1 195 ? 13.300 11.835 -3.555 1.00 12.59 216 TYR A N 1
ATOM 1540 C CA . TYR A 1 195 ? 14.737 12.078 -3.385 1.00 13.02 216 TYR A CA 1
ATOM 1541 C C . TYR A 1 195 ? 14.769 13.577 -3.094 1.00 12.38 216 TYR A C 1
ATOM 1542 O O . TYR A 1 195 ? 14.846 14.380 -4.021 1.00 13.81 216 TYR A O 1
ATOM 1551 N N . MET A 1 196 ? 14.649 13.950 -1.817 1.00 11.20 217 MET A N 1
ATOM 1552 C CA . MET A 1 196 ? 14.428 15.372 -1.515 1.00 11.18 217 MET A CA 1
ATOM 1553 C C . MET A 1 196 ? 15.453 16.302 -2.163 1.00 11.52 217 MET A C 1
ATOM 1554 O O . MET A 1 196 ? 15.074 17.244 -2.859 1.00 12.57 217 MET A O 1
ATOM 1559 N N . ASP A 1 197 ? 16.723 16.035 -1.922 1.00 11.26 218 ASP A N 1
ATOM 1560 C CA . ASP A 1 197 ? 17.779 16.909 -2.471 1.00 11.89 218 ASP A CA 1
ATOM 1561 C C . ASP A 1 197 ? 17.890 16.870 -3.992 1.00 12.05 218 ASP A C 1
ATOM 1562 O O . ASP A 1 197 ? 17.935 17.947 -4.619 1.00 13.17 218 ASP A O 1
ATOM 1567 N N . GLN A 1 198 ? 17.865 15.665 -4.548 1.00 13.03 219 GLN A N 1
ATOM 1568 C CA A GLN A 1 198 ? 18.018 15.443 -6.000 0.50 12.97 219 GLN A CA 1
ATOM 1569 C CA B GLN A 1 198 ? 18.017 15.457 -6.005 0.50 13.03 219 GLN A CA 1
ATOM 1570 C C . GLN A 1 198 ? 16.860 16.043 -6.813 1.00 13.09 219 GLN A C 1
ATOM 1571 O O . GLN A 1 198 ? 17.049 16.472 -7.956 1.00 14.67 219 GLN A O 1
ATOM 1582 N N . GLN A 1 199 ? 15.678 16.091 -6.207 1.00 13.12 220 GLN A N 1
ATOM 1583 C CA . GLN A 1 199 ? 14.488 16.671 -6.838 1.00 13.44 220 GLN A CA 1
ATOM 1584 C C . GLN A 1 199 ? 14.314 18.169 -6.619 1.00 14.13 220 GLN A C 1
ATOM 1585 O O . GLN A 1 199 ? 13.341 18.738 -7.078 1.00 15.50 220 GLN A O 1
ATOM 1591 N N . GLY A 1 200 ? 15.241 18.817 -5.900 1.00 13.06 221 GLY A N 1
ATOM 1592 C CA . GLY A 1 200 ? 15.167 20.243 -5.656 1.00 13.39 221 GLY A CA 1
ATOM 1593 C C . GLY A 1 200 ? 14.054 20.674 -4.701 1.00 12.68 221 GLY A C 1
ATOM 1594 O O . GLY A 1 200 ? 13.585 21.810 -4.808 1.00 14.07 221 GLY A O 1
ATOM 1595 N N . ILE A 1 201 ? 13.645 19.785 -3.805 1.00 11.09 222 ILE A N 1
ATOM 1596 C CA . ILE A 1 201 ? 12.588 20.055 -2.798 1.00 10.53 222 ILE A CA 1
ATOM 1597 C C . ILE A 1 201 ? 13.275 20.791 -1.659 1.00 11.51 222 ILE A C 1
ATOM 1598 O O . ILE A 1 201 ? 14.286 20.307 -1.129 1.00 13.57 222 ILE A O 1
ATOM 1603 N N . ASP A 1 202 ? 12.746 21.945 -1.277 1.00 10.03 223 ASP A N 1
ATOM 1604 C CA . ASP A 1 202 ? 13.352 22.797 -0.259 1.00 9.84 223 ASP A CA 1
ATOM 1605 C C . ASP A 1 202 ? 12.911 22.487 1.149 1.00 10.09 223 ASP A C 1
ATOM 1606 O O . ASP A 1 202 ? 13.695 22.550 2.060 1.00 9.32 223 ASP A O 1
ATOM 1611 N N . ILE A 1 203 ? 11.613 22.196 1.317 1.00 8.42 224 ILE A N 1
ATOM 1612 C CA . ILE A 1 203 ? 11.028 21.830 2.611 1.00 9.27 224 ILE A CA 1
ATOM 1613 C C . ILE A 1 203 ? 10.128 20.622 2.392 1.00 8.43 224 ILE A C 1
ATOM 1614 O O . ILE A 1 203 ? 9.402 20.562 1.430 1.00 8.46 224 ILE A O 1
ATOM 1619 N N . MET A 1 204 ? 10.173 19.670 3.301 1.00 9.06 225 MET A N 1
ATOM 1620 C CA . MET A 1 204 ? 9.327 18.474 3.219 1.00 9.11 225 MET A CA 1
ATOM 1621 C C . MET A 1 204 ? 8.960 18.026 4.624 1.00 9.85 225 MET A C 1
ATOM 1622 O O . MET A 1 204 ? 9.736 18.151 5.576 1.00 9.66 225 MET A O 1
ATOM 1627 N N . TYR A 1 205 ? 7.730 17.536 4.789 1.00 10.15 226 TYR A N 1
ATOM 1628 C CA . TYR A 1 205 ? 7.313 16.916 6.035 1.00 9.84 226 TYR A CA 1
ATOM 1629 C C . TYR A 1 205 ? 6.513 15.637 5.761 1.00 9.52 226 TYR A C 1
ATOM 1630 O O . TYR A 1 205 ? 5.929 15.449 4.675 1.00 9.96 226 TYR A O 1
ATOM 1639 N N . SER A 1 206 ? 6.504 14.774 6.755 1.00 9.55 227 SER A N 1
ATOM 1640 C CA . SER A 1 206 ? 5.720 13.536 6.787 1.00 10.84 227 SER A CA 1
ATOM 1641 C C . SER A 1 206 ? 5.320 13.244 8.230 1.00 12.00 227 SER A C 1
ATOM 1642 O O . SER A 1 206 ? 5.530 14.094 9.107 1.00 11.98 227 SER A O 1
ATOM 1645 N N . SER A 1 207 ? 4.648 12.128 8.484 1.00 13.87 228 SER A N 1
ATOM 1646 C CA A SER A 1 207 ? 4.136 11.741 9.795 0.34 13.67 228 SER A CA 1
ATOM 1647 C CA B SER A 1 207 ? 4.259 11.779 9.854 0.33 13.81 228 SER A CA 1
ATOM 1648 C CA C SER A 1 207 ? 4.250 11.780 9.852 0.33 13.73 228 SER A CA 1
ATOM 1649 C C . SER A 1 207 ? 4.610 10.339 10.197 1.00 14.06 228 SER A C 1
ATOM 1650 O O . SER A 1 207 ? 5.065 9.563 9.342 1.00 13.78 228 SER A O 1
ATOM 1657 N N . SER A 1 208 ? 4.432 10.011 11.465 1.00 12.91 229 SER A N 1
ATOM 1658 C CA . SER A 1 208 ? 4.819 8.710 11.989 1.00 13.84 229 SER A CA 1
ATOM 1659 C C . SER A 1 208 ? 3.892 7.536 11.688 1.00 13.22 229 SER A C 1
ATOM 1660 O O . SER A 1 208 ? 4.335 6.388 11.698 1.00 13.74 229 SER A O 1
ATOM 1663 N N . GLN A 1 209 ? 2.607 7.815 11.495 1.00 12.15 230 GLN A N 1
ATOM 1664 C CA . GLN A 1 209 ? 1.558 6.771 11.557 1.00 12.36 230 GLN A CA 1
ATOM 1665 C C . GLN A 1 209 ? 1.077 6.195 10.263 1.00 11.90 230 GLN A C 1
ATOM 1666 O O . GLN A 1 209 ? 0.115 5.431 10.289 1.00 13.45 230 GLN A O 1
ATOM 1672 N N . LYS A 1 210 ? 1.707 6.557 9.143 1.00 12.10 231 LYS A N 1
ATOM 1673 C CA A LYS A 1 210 ? 1.276 5.990 7.866 0.50 12.19 231 LYS A CA 1
ATOM 1674 C CA B LYS A 1 210 ? 1.314 6.065 7.844 0.50 12.73 231 LYS A CA 1
ATOM 1675 C C . LYS A 1 210 ? 2.282 4.908 7.506 1.00 11.96 231 LYS A C 1
ATOM 1676 O O . LYS A 1 210 ? 2.301 3.878 8.204 1.00 11.02 231 LYS A O 1
ATOM 1687 N N . VAL A 1 211 ? 3.092 5.054 6.469 1.00 12.28 232 VAL A N 1
ATOM 1688 C CA . VAL A 1 211 ? 4.020 3.960 6.086 1.00 10.75 232 VAL A CA 1
ATOM 1689 C C . VAL A 1 211 ? 5.003 3.575 7.229 1.00 11.55 232 VAL A C 1
ATOM 1690 O O . VAL A 1 211 ? 5.387 2.411 7.365 1.00 11.41 232 VAL A O 1
ATOM 1694 N N . LEU A 1 212 ? 5.401 4.562 8.039 1.00 11.49 233 LEU A N 1
ATOM 1695 C CA . LEU A 1 212 ? 6.358 4.313 9.108 1.00 12.08 233 LEU A CA 1
ATOM 1696 C C . LEU A 1 212 ? 5.857 3.372 10.225 1.00 12.57 233 LEU A C 1
ATOM 1697 O O . LEU A 1 212 ? 6.697 2.776 10.898 1.00 13.45 233 LEU A O 1
ATOM 1702 N N . ASN A 1 213 ? 4.542 3.168 10.396 1.00 11.72 234 ASN A N 1
ATOM 1703 C CA . ASN A 1 213 ? 4.029 2.203 11.362 1.00 11.77 234 ASN A CA 1
ATOM 1704 C C . ASN A 1 213 ? 4.405 2.535 12.804 1.00 14.24 234 ASN A C 1
ATOM 1705 O O . ASN A 1 213 ? 4.723 1.612 13.586 1.00 14.04 234 ASN A O 1
ATOM 1710 N N . ALA A 1 214 ? 4.471 3.836 13.128 1.00 13.48 235 ALA A N 1
ATOM 1711 C CA . ALA A 1 214 ? 4.712 4.258 14.508 1.00 14.17 235 ALA A CA 1
ATOM 1712 C C . ALA A 1 214 ? 3.418 4.872 15.018 1.00 14.37 235 ALA A C 1
ATOM 1713 O O . ALA A 1 214 ? 2.506 5.189 14.237 1.00 13.83 235 ALA A O 1
ATOM 1715 N N . PRO A 1 215 ? 3.319 5.074 16.340 1.00 15.17 236 PRO A N 1
ATOM 1716 C CA . PRO A 1 215 ? 2.058 5.641 16.818 1.00 15.99 236 PRO A CA 1
ATOM 1717 C C . PRO A 1 215 ? 1.894 7.108 16.316 1.00 15.13 236 PRO A C 1
ATOM 1718 O O . PRO A 1 215 ? 2.874 7.801 16.134 1.00 14.20 236 PRO A O 1
ATOM 1722 N N . PRO A 1 216 ? 0.668 7.545 16.093 1.00 15.20 237 PRO A N 1
ATOM 1723 C CA . PRO A 1 216 ? 0.416 8.941 15.686 1.00 15.57 237 PRO A CA 1
ATOM 1724 C C . PRO A 1 216 ? 0.817 9.939 16.758 1.00 15.22 237 PRO A C 1
ATOM 1725 O O . PRO A 1 216 ? 0.860 9.602 17.934 1.00 15.99 237 PRO A O 1
ATOM 1729 N N . GLY A 1 217 ? 1.071 11.163 16.353 1.00 15.11 238 GLY A N 1
ATOM 1730 C CA . GLY A 1 217 ? 1.415 12.198 17.330 1.00 15.47 238 GLY A CA 1
ATOM 1731 C C . GLY A 1 217 ? 2.656 12.988 17.094 1.00 16.06 238 GLY A C 1
ATOM 1732 O O . GLY A 1 217 ? 2.789 14.043 17.728 1.00 16.59 238 GLY A O 1
ATOM 1733 N N . ILE A 1 218 ? 3.571 12.454 16.277 1.00 14.37 239 ILE A N 1
ATOM 1734 C CA . ILE A 1 218 ? 4.793 13.166 15.907 1.00 15.02 239 ILE A CA 1
ATOM 1735 C C . ILE A 1 218 ? 4.940 13.209 14.388 1.00 14.41 239 ILE A C 1
ATOM 1736 O O . ILE A 1 218 ? 4.344 12.420 13.644 1.00 14.58 239 ILE A O 1
ATOM 1741 N N . SER A 1 219 ? 5.728 14.178 13.943 1.00 12.59 240 SER A N 1
ATOM 1742 C CA A SER A 1 219 ? 5.945 14.390 12.511 0.50 11.84 240 SER A CA 1
ATOM 1743 C CA B SER A 1 219 ? 5.948 14.449 12.516 0.50 12.72 240 SER A CA 1
ATOM 1744 C C . SER A 1 219 ? 7.406 14.689 12.244 1.00 10.88 240 SER A C 1
ATOM 1745 O O . SER A 1 219 ? 8.174 14.980 13.166 1.00 12.30 240 SER A O 1
ATOM 1750 N N . LEU A 1 220 ? 7.772 14.546 10.978 1.00 10.79 241 LEU A N 1
ATOM 1751 C CA A LEU A 1 220 ? 9.137 14.663 10.478 0.50 10.78 241 LEU A CA 1
ATOM 1752 C CA B LEU A 1 220 ? 9.142 14.649 10.472 0.50 10.46 241 LEU A CA 1
ATOM 1753 C C . LEU A 1 220 ? 9.211 15.846 9.548 1.00 10.64 241 LEU A C 1
ATOM 1754 O O . LEU A 1 220 ? 8.366 15.998 8.685 1.00 10.12 241 LEU A O 1
ATOM 1763 N N . ILE A 1 221 ? 10.232 16.669 9.683 1.00 9.02 242 ILE A N 1
ATOM 1764 C CA . ILE A 1 221 ? 10.368 17.848 8.842 1.00 9.62 242 ILE A CA 1
ATOM 1765 C C . ILE A 1 221 ? 11.838 18.106 8.519 1.00 9.82 242 ILE A C 1
ATOM 1766 O O . ILE A 1 221 ? 12.723 17.846 9.330 1.00 11.11 242 ILE A O 1
ATOM 1771 N N . SER A 1 222 ? 12.047 18.661 7.332 1.00 10.18 243 SER A N 1
ATOM 1772 C CA . SER A 1 222 ? 13.396 19.028 6.898 1.00 9.91 243 SER A CA 1
ATOM 1773 C C . SER A 1 222 ? 13.332 20.306 6.090 1.00 9.91 243 SER A C 1
ATOM 1774 O O . SER A 1 222 ? 12.447 20.461 5.232 1.00 10.43 243 SER A O 1
ATOM 1777 N N . PHE A 1 223 ? 14.239 21.219 6.413 1.00 9.28 244 PHE A N 1
ATOM 1778 C CA . PHE A 1 223 ? 14.373 22.527 5.679 1.00 8.43 244 PHE A CA 1
ATOM 1779 C C . PHE A 1 223 ? 15.790 22.587 5.158 1.00 9.78 244 PHE A C 1
ATOM 1780 O O . PHE A 1 223 ? 16.743 22.343 5.907 1.00 11.68 244 PHE A O 1
ATOM 1788 N N . ASN A 1 224 ? 15.965 22.965 3.899 1.00 9.62 245 ASN A N 1
ATOM 1789 C CA . ASN A 1 224 ? 17.313 23.200 3.382 1.00 9.55 245 ASN A CA 1
ATOM 1790 C C . ASN A 1 224 ? 17.779 24.615 3.766 1.00 9.63 245 ASN A C 1
ATOM 1791 O O . ASN A 1 224 ? 17.044 25.374 4.349 1.00 8.85 245 ASN A O 1
ATOM 1796 N N . ASP A 1 225 ? 19.028 24.925 3.472 1.00 10.39 246 ASP A N 1
ATOM 1797 C CA . ASP A 1 225 ? 19.585 26.229 3.796 1.00 10.57 246 ASP A CA 1
ATOM 1798 C C . ASP A 1 225 ? 18.919 27.370 3.042 1.00 10.02 246 ASP A C 1
ATOM 1799 O O . ASP A 1 225 ? 18.844 28.471 3.603 1.00 11.72 246 ASP A O 1
ATOM 1804 N N . LYS A 1 226 ? 18.464 27.162 1.797 1.00 10.34 247 LYS A N 1
ATOM 1805 C CA . LYS A 1 226 ? 17.676 28.185 1.108 1.00 11.47 247 LYS A CA 1
ATOM 1806 C C . LYS A 1 226 ? 16.380 28.542 1.856 1.00 10.53 247 LYS A C 1
ATOM 1807 O O . LYS A 1 226 ? 15.988 29.720 1.968 1.00 11.18 247 LYS A O 1
ATOM 1813 N N . ALA A 1 227 ? 15.690 27.533 2.387 1.00 8.97 248 ALA A N 1
ATOM 1814 C CA . ALA A 1 227 ? 14.495 27.747 3.187 1.00 9.18 248 ALA A CA 1
ATOM 1815 C C . ALA A 1 227 ? 14.864 28.415 4.502 1.00 9.32 248 ALA A C 1
ATOM 1816 O O . ALA A 1 227 ? 14.158 29.329 4.972 1.00 11.89 248 ALA A O 1
ATOM 1818 N N . LYS A 1 228 ? 15.974 28.000 5.099 1.00 9.63 249 LYS A N 1
ATOM 1819 C CA . LYS A 1 228 ? 16.452 28.623 6.337 1.00 11.08 249 LYS A CA 1
ATOM 1820 C C . LYS A 1 228 ? 16.768 30.106 6.101 1.00 12.08 249 LYS A C 1
ATOM 1821 O O . LYS A 1 228 ? 16.457 30.939 6.935 1.00 12.94 249 LYS A O 1
ATOM 1827 N N . TYR A 1 229 ? 17.351 30.423 4.952 1.00 11.54 250 TYR A N 1
ATOM 1828 C CA . TYR A 1 229 ? 17.591 31.839 4.560 1.00 12.33 250 TYR A CA 1
ATOM 1829 C C . TYR A 1 229 ? 16.303 32.659 4.515 1.00 13.13 250 TYR A C 1
ATOM 1830 O O . TYR A 1 229 ? 16.255 33.794 5.025 1.00 10.83 250 TYR A O 1
ATOM 1839 N N . LYS A 1 230 ? 15.231 32.064 3.982 1.00 11.63 251 LYS A N 1
ATOM 1840 C CA . LYS A 1 230 ? 13.915 32.760 3.971 1.00 13.37 251 LYS A CA 1
ATOM 1841 C C . LYS A 1 230 ? 13.473 33.057 5.419 1.00 12.38 251 LYS A C 1
ATOM 1842 O O . LYS A 1 230 ? 13.052 34.193 5.700 1.00 13.99 251 LYS A O 1
ATOM 1848 N N . VAL A 1 231 ? 13.612 32.090 6.324 1.00 13.64 252 VAL A N 1
ATOM 1849 C CA . VAL A 1 231 ? 13.216 32.253 7.726 1.00 13.75 252 VAL A CA 1
ATOM 1850 C C . VAL A 1 231 ? 14.043 33.369 8.393 1.00 14.41 252 VAL A C 1
ATOM 1851 O O . VAL A 1 231 ? 13.496 34.232 9.078 1.00 14.83 252 VAL A O 1
ATOM 1855 N N . TYR A 1 232 ? 15.370 33.378 8.160 1.00 15.29 253 TYR A N 1
ATOM 1856 C CA . TYR A 1 232 ? 16.228 34.428 8.746 1.00 14.55 253 TYR A CA 1
ATOM 1857 C C . TYR A 1 232 ? 16.118 35.814 8.173 1.00 15.32 253 TYR A C 1
ATOM 1858 O O . TYR A 1 232 ? 16.608 36.753 8.815 1.00 16.27 253 TYR A O 1
ATOM 1867 N N . SER A 1 233 ? 15.508 35.935 6.986 1.00 14.49 254 SER A N 1
ATOM 1868 C CA . SER A 1 233 ? 15.220 37.173 6.335 1.00 14.22 254 SER A CA 1
ATOM 1869 C C . SER A 1 233 ? 13.919 37.843 6.851 1.00 14.65 254 SER A C 1
ATOM 1870 O O . SER A 1 233 ? 13.626 38.961 6.426 1.00 15.28 254 SER A O 1
ATOM 1873 N N . ARG A 1 234 ? 13.175 37.170 7.732 1.00 15.24 255 ARG A N 1
ATOM 1874 C CA . ARG A 1 234 ? 11.886 37.677 8.213 1.00 15.58 255 ARG A CA 1
ATOM 1875 C C . ARG A 1 234 ? 12.002 39.026 8.953 1.00 16.29 255 ARG A C 1
ATOM 1876 O O . ARG A 1 234 ? 12.989 39.270 9.653 1.00 17.51 255 ARG A O 1
ATOM 1884 N N . LYS A 1 235 ? 10.966 39.843 8.823 1.00 18.03 256 LYS A N 1
ATOM 1885 C CA . LYS A 1 235 ? 10.869 41.128 9.554 1.00 19.85 256 LYS A CA 1
ATOM 1886 C C . LYS A 1 235 ? 10.423 40.906 11.007 1.00 21.23 256 LYS A C 1
ATOM 1887 O O . LYS A 1 235 ? 10.845 41.649 11.906 1.00 21.21 256 LYS A O 1
ATOM 1893 N N . THR A 1 236 ? 9.596 39.869 11.239 1.00 20.38 257 THR A N 1
ATOM 1894 C CA . THR A 1 236 ? 9.048 39.551 12.533 1.00 20.32 257 THR A CA 1
ATOM 1895 C C . THR A 1 236 ? 9.250 38.087 12.894 1.00 20.43 257 THR A C 1
ATOM 1896 O O . THR A 1 236 ? 9.450 37.245 12.003 1.00 19.51 257 THR A O 1
ATOM 1900 N N . LYS A 1 237 ? 9.201 37.811 14.198 1.00 20.04 258 LYS A N 1
ATOM 1901 C CA . LYS A 1 237 ? 9.226 36.444 14.719 1.00 20.09 258 LYS A CA 1
ATOM 1902 C C . LYS A 1 237 ? 7.930 35.708 14.281 1.00 18.03 258 LYS A C 1
ATOM 1903 O O . LYS A 1 237 ? 6.893 36.316 14.098 1.00 17.52 258 LYS A O 1
ATOM 1907 N N . PRO A 1 238 ? 8.013 34.384 14.068 1.00 18.85 259 PRO A N 1
ATOM 1908 C CA . PRO A 1 238 ? 6.807 33.627 13.762 1.00 17.85 259 PRO A CA 1
ATOM 1909 C C . PRO A 1 238 ? 5.856 33.632 14.938 1.00 18.21 259 PRO A C 1
ATOM 1910 O O . PRO A 1 238 ? 6.270 33.871 16.096 1.00 18.70 259 PRO A O 1
ATOM 1914 N N . VAL A 1 239 ? 4.585 33.397 14.669 1.00 15.58 260 VAL A N 1
ATOM 1915 C CA . VAL A 1 239 ? 3.571 33.475 15.694 1.00 16.04 260 VAL A CA 1
ATOM 1916 C C . VAL A 1 239 ? 3.661 32.507 16.829 1.00 15.54 260 VAL A C 1
ATOM 1917 O O . VAL A 1 239 ? 3.133 32.797 17.910 1.00 16.58 260 VAL A O 1
ATOM 1921 N N . SER A 1 240 ? 4.292 31.348 16.592 1.00 15.68 261 SER A N 1
ATOM 1922 C CA . SER A 1 240 ? 4.387 30.317 17.612 1.00 16.55 261 SER A CA 1
ATOM 1923 C C . SER A 1 240 ? 5.814 30.191 18.066 1.00 17.39 261 SER A C 1
ATOM 1924 O O . SER A 1 240 ? 6.705 30.002 17.233 1.00 18.31 261 SER A O 1
ATOM 1927 N N . PHE A 1 241 ? 6.014 30.285 19.365 1.00 17.45 262 PHE A N 1
ATOM 1928 C CA . PHE A 1 241 ? 7.325 30.057 19.978 1.00 20.24 262 PHE A CA 1
ATOM 1929 C C . PHE A 1 241 ? 7.725 28.568 19.901 1.00 20.33 262 PHE A C 1
ATOM 1930 O O . PHE A 1 241 ? 8.908 28.293 19.541 1.00 23.80 262 PHE A O 1
ATOM 1938 N N A TYR A 1 242 ? 6.810 27.678 20.198 0.50 20.34 263 TYR A N 1
ATOM 1939 N N B TYR A 1 242 ? 6.750 27.678 20.241 0.50 20.87 263 TYR A N 1
ATOM 1940 C CA A TYR A 1 242 ? 7.091 26.255 20.263 0.50 20.12 263 TYR A CA 1
ATOM 1941 C CA B TYR A 1 242 ? 6.761 26.144 20.260 0.50 20.47 263 TYR A CA 1
ATOM 1942 C C A TYR A 1 242 ? 7.168 25.488 18.941 0.50 19.48 263 TYR A C 1
ATOM 1943 C C B TYR A 1 242 ? 7.363 25.651 18.939 0.50 20.00 263 TYR A C 1
ATOM 1944 O O A TYR A 1 242 ? 7.465 24.296 18.964 0.50 17.93 263 TYR A O 1
ATOM 1945 O O B TYR A 1 242 ? 8.378 24.968 18.931 0.50 18.56 263 TYR A O 1
ATOM 1962 N N . THR A 1 243 ? 6.827 26.142 17.825 1.00 18.51 264 THR A N 1
ATOM 1963 C CA . THR A 1 243 ? 7.200 25.626 16.487 1.00 18.08 264 THR A CA 1
ATOM 1964 C C . THR A 1 243 ? 8.174 26.555 15.740 1.00 17.04 264 THR A C 1
ATOM 1965 O O . THR A 1 243 ? 8.430 26.349 14.558 1.00 15.94 264 THR A O 1
ATOM 1969 N N . ASP A 1 244 ? 8.771 27.544 16.420 1.00 16.57 265 ASP A N 1
ATOM 1970 C CA . ASP A 1 244 ? 9.691 28.449 15.818 1.00 16.80 265 ASP A CA 1
ATOM 1971 C C . ASP A 1 244 ? 10.938 27.614 15.475 1.00 18.09 265 ASP A C 1
ATOM 1972 O O . ASP A 1 244 ? 11.550 27.022 16.383 1.00 17.49 265 ASP A O 1
ATOM 1977 N N . ILE A 1 245 ? 11.310 27.611 14.200 1.00 18.17 266 ILE A N 1
ATOM 1978 C CA . ILE A 1 245 ? 12.325 26.663 13.721 1.00 19.99 266 ILE A CA 1
ATOM 1979 C C . ILE A 1 245 ? 13.688 27.059 14.252 1.00 20.79 266 ILE A C 1
ATOM 1980 O O . ILE A 1 245 ? 14.551 26.169 14.380 1.00 22.24 266 ILE A O 1
ATOM 1985 N N . THR A 1 246 ? 13.854 28.337 14.635 1.00 19.25 267 THR A N 1
ATOM 1986 C CA . THR A 1 246 ? 15.120 28.797 15.273 1.00 21.25 267 THR A CA 1
ATOM 1987 C C . THR A 1 246 ? 15.296 28.159 16.663 1.00 20.73 267 THR A C 1
ATOM 1988 O O . THR A 1 246 ? 16.425 27.849 17.057 1.00 21.73 267 THR A O 1
ATOM 1992 N N . TYR A 1 247 ? 14.202 27.937 17.385 1.00 19.57 268 TYR A N 1
ATOM 1993 C CA . TYR A 1 247 ? 14.270 27.244 18.658 1.00 19.61 268 TYR A CA 1
ATOM 1994 C C . TYR A 1 247 ? 14.396 25.743 18.461 1.00 18.62 268 TYR A C 1
ATOM 1995 O O . TYR A 1 247 ? 15.271 25.111 19.088 1.00 18.37 268 TYR A O 1
ATOM 2004 N N . LEU A 1 248 ? 13.558 25.161 17.591 1.00 16.53 269 LEU A N 1
ATOM 2005 C CA . LEU A 1 248 ? 13.629 23.715 17.343 1.00 16.33 269 LEU A CA 1
ATOM 2006 C C . LEU A 1 248 ? 14.986 23.259 16.824 1.00 16.40 269 LEU A C 1
ATOM 2007 O O . LEU A 1 248 ? 15.423 22.168 17.206 1.00 16.63 269 LEU A O 1
ATOM 2012 N N . ALA A 1 249 ? 15.626 24.062 15.987 1.00 16.67 270 ALA A N 1
ATOM 2013 C CA . ALA A 1 249 ? 16.946 23.731 15.443 1.00 18.36 270 ALA A CA 1
ATOM 2014 C C . ALA A 1 249 ? 17.991 23.547 16.570 1.00 18.60 270 ALA A C 1
ATOM 2015 O O . ALA A 1 249 ? 18.813 22.608 16.528 1.00 19.00 270 ALA A O 1
ATOM 2017 N N . LYS A 1 250 ? 17.941 24.437 17.560 1.00 18.24 271 LYS A N 1
ATOM 2018 C CA . LYS A 1 250 ? 18.884 24.395 18.683 1.00 20.13 271 LYS A CA 1
ATOM 2019 C C . LYS A 1 250 ? 18.571 23.181 19.568 1.00 20.15 271 LYS A C 1
ATOM 2020 O O . LYS A 1 250 ? 19.499 22.451 19.928 1.00 21.21 271 LYS A O 1
ATOM 2024 N N . LEU A 1 251 ? 17.288 22.965 19.879 1.00 19.67 272 LEU A N 1
ATOM 2025 C CA . LEU A 1 251 ? 16.838 21.795 20.658 1.00 20.08 272 LEU A CA 1
ATOM 2026 C C . LEU A 1 251 ? 17.364 20.471 20.046 1.00 18.74 272 LEU A C 1
ATOM 2027 O O . LEU A 1 251 ? 17.906 19.587 20.756 1.00 18.61 272 LEU A O 1
ATOM 2032 N N . TRP A 1 252 ? 17.211 20.362 18.728 1.00 17.19 273 TRP A N 1
ATOM 2033 C CA . TRP A 1 252 ? 17.592 19.165 17.986 1.00 16.71 273 TRP A CA 1
ATOM 2034 C C . TRP A 1 252 ? 19.079 19.101 17.564 1.00 17.71 273 TRP A C 1
ATOM 2035 O O . TRP A 1 252 ? 19.474 18.169 16.879 1.00 18.16 273 TRP A O 1
ATOM 2046 N N . GLY A 1 253 ? 19.910 20.051 17.999 1.00 17.69 274 GLY A N 1
ATOM 2047 C CA . GLY A 1 253 ? 21.360 19.972 17.692 1.00 19.27 274 GLY A CA 1
ATOM 2048 C C . GLY A 1 253 ? 21.734 20.192 16.249 1.00 20.23 274 GLY A C 1
ATOM 2049 O O . GLY A 1 253 ? 22.726 19.603 15.761 1.00 19.42 274 GLY A O 1
ATOM 2050 N N . CYS A 1 254 ? 20.921 21.010 15.551 1.00 19.60 275 CYS A N 1
ATOM 2051 C CA . CYS A 1 254 ? 21.131 21.306 14.125 1.00 20.92 275 CYS A CA 1
ATOM 2052 C C . CYS A 1 254 ? 22.047 22.493 13.845 1.00 24.82 275 CYS A C 1
ATOM 2053 O O . CYS A 1 254 ? 22.281 22.811 12.655 1.00 25.47 275 CYS A O 1
ATOM 2056 N N . GLU A 1 255 ? 22.498 23.171 14.911 1.00 26.46 276 GLU A N 1
ATOM 2057 C CA . GLU A 1 255 ? 23.346 24.357 14.821 1.00 30.28 276 GLU A CA 1
ATOM 2058 C C . GLU A 1 255 ? 24.579 24.156 15.708 1.00 32.66 276 GLU A C 1
ATOM 2059 O O . GLU A 1 255 ? 24.903 24.989 16.579 1.00 33.90 276 GLU A O 1
ATOM 2063 N N . GLY A 1 256 ? 25.254 23.037 15.472 1.00 35.39 277 GLY A N 1
ATOM 2064 C CA . GLY A 1 256 ? 26.473 22.700 16.194 1.00 37.40 277 GLY A CA 1
ATOM 2065 C C . GLY A 1 256 ? 26.259 22.102 17.573 1.00 39.38 277 GLY A C 1
ATOM 2066 O O . GLY A 1 256 ? 25.232 21.457 17.829 1.00 39.50 277 GLY A O 1
ATOM 2067 N N . GLU A 1 257 ? 27.232 22.341 18.462 1.00 41.29 278 GLU A N 1
ATOM 2068 C CA . GLU A 1 257 ? 27.276 21.702 19.791 1.00 43.06 278 GLU A CA 1
ATOM 2069 C C . GLU A 1 257 ? 26.201 22.094 20.820 1.00 44.24 278 GLU A C 1
ATOM 2070 O O . GLU A 1 257 ? 25.519 21.208 21.355 1.00 44.99 278 GLU A O 1
ATOM 2072 N N . THR A 1 258 ? 26.049 23.400 21.075 1.00 45.20 279 THR A N 1
ATOM 2073 C CA . THR A 1 258 ? 25.147 23.894 22.133 1.00 45.95 279 THR A CA 1
ATOM 2074 C C . THR A 1 258 ? 23.624 23.917 21.807 1.00 46.17 279 THR A C 1
ATOM 2075 O O . THR A 1 258 ? 23.172 24.418 20.759 1.00 45.79 279 THR A O 1
ATOM 2079 N N . ARG A 1 259 ? 22.869 23.407 22.784 1.00 46.08 280 ARG A N 1
ATOM 2080 C CA . ARG A 1 259 ? 21.417 23.282 22.752 1.00 45.89 280 ARG A CA 1
ATOM 2081 C C . ARG A 1 259 ? 20.762 24.503 23.419 1.00 45.78 280 ARG A C 1
ATOM 2082 O O . ARG A 1 259 ? 21.437 25.473 23.799 1.00 46.06 280 ARG A O 1
ATOM 2090 N N . VAL A 1 260 ? 19.432 24.471 23.498 1.00 45.01 281 VAL A N 1
ATOM 2091 C CA . VAL A 1 260 ? 18.635 25.462 24.247 1.00 44.61 281 VAL A CA 1
ATOM 2092 C C . VAL A 1 260 ? 17.520 24.668 24.941 1.00 44.02 281 VAL A C 1
ATOM 2093 O O . VAL A 1 260 ? 17.061 23.647 24.402 1.00 43.32 281 VAL A O 1
ATOM 2097 N N . ILE A 1 261 ? 17.108 25.131 26.130 1.00 43.53 282 ILE A N 1
ATOM 2098 C CA . ILE A 1 261 ? 15.988 24.513 26.861 1.00 42.73 282 ILE A CA 1
ATOM 2099 C C . ILE A 1 261 ? 14.749 25.068 26.138 1.00 41.19 282 ILE A C 1
ATOM 2100 O O . ILE A 1 261 ? 14.646 26.283 25.917 1.00 40.93 282 ILE A O 1
ATOM 2105 N N . HIS A 1 262 ? 13.832 24.184 25.748 1.00 38.91 283 HIS A N 1
ATOM 2106 C CA . HIS A 1 262 ? 12.656 24.605 24.972 1.00 37.50 283 HIS A CA 1
ATOM 2107 C C . HIS A 1 262 ? 11.431 23.893 25.551 1.00 36.12 283 HIS A C 1
ATOM 2108 O O . HIS A 1 262 ? 10.984 24.319 26.623 1.00 37.59 283 HIS A O 1
ATOM 2115 N N . HIS A 1 263 ? 10.933 22.825 24.921 1.00 33.79 284 HIS A N 1
ATOM 2116 C CA . HIS A 1 263 ? 9.796 22.037 25.460 1.00 31.55 284 HIS A CA 1
ATOM 2117 C C . HIS A 1 263 ? 10.271 20.629 25.871 1.00 29.45 284 HIS A C 1
ATOM 2118 O O . HIS A 1 263 ? 11.407 20.219 25.599 1.00 29.89 284 HIS A O 1
ATOM 2125 N N . THR A 1 264 ? 9.391 19.904 26.545 1.00 26.91 285 THR A N 1
ATOM 2126 C CA . THR A 1 264 ? 9.689 18.508 26.912 1.00 25.13 285 THR A CA 1
ATOM 2127 C C . THR A 1 264 ? 9.305 17.639 25.737 1.00 23.78 285 THR A C 1
ATOM 2128 O O . THR A 1 264 ? 8.107 17.554 25.397 1.00 24.08 285 THR A O 1
ATOM 2132 N N . THR A 1 265 ? 10.284 16.982 25.117 1.00 21.91 286 THR A N 1
ATOM 2133 C CA . THR A 1 265 ? 10.012 16.165 23.933 1.00 21.21 286 THR A CA 1
ATOM 2134 C C . THR A 1 265 ? 9.274 14.864 24.301 1.00 20.05 286 THR A C 1
ATOM 2135 O O . THR A 1 265 ? 9.353 14.399 25.467 1.00 19.34 286 THR A O 1
ATOM 2139 N N . PRO A 1 266 ? 8.539 14.300 23.339 1.00 17.61 287 PRO A N 1
ATOM 2140 C CA . PRO A 1 266 ? 7.766 13.086 23.581 1.00 17.66 287 PRO A CA 1
ATOM 2141 C C . PRO A 1 266 ? 8.681 11.864 23.491 1.00 16.85 287 PRO A C 1
ATOM 2142 O O . PRO A 1 266 ? 8.739 11.164 22.493 1.00 16.85 287 PRO A O 1
ATOM 2146 N N . VAL A 1 267 ? 9.316 11.598 24.618 1.00 16.94 288 VAL A N 1
ATOM 2147 C CA . VAL A 1 267 ? 10.357 10.549 24.727 1.00 14.83 288 VAL A CA 1
ATOM 2148 C C . VAL A 1 267 ? 9.931 9.169 24.212 1.00 14.14 288 VAL A C 1
ATOM 2149 O O . VAL A 1 267 ? 10.629 8.582 23.389 1.00 14.31 288 VAL A O 1
ATOM 2153 N N . THR A 1 268 ? 8.780 8.668 24.634 1.00 14.46 289 THR A N 1
ATOM 2154 C CA . THR A 1 268 ? 8.357 7.319 24.191 1.00 14.70 289 THR A CA 1
ATOM 2155 C C . THR A 1 268 ? 8.002 7.281 22.702 1.00 14.78 289 THR A C 1
ATOM 2156 O O . THR A 1 268 ? 8.249 6.284 22.023 1.00 14.35 289 THR A O 1
ATOM 2160 N N . SER A 1 269 ? 7.464 8.383 22.175 1.00 14.74 290 SER A N 1
ATOM 2161 C CA A SER A 1 269 ? 7.170 8.503 20.747 0.50 14.80 290 SER A CA 1
ATOM 2162 C CA B SER A 1 269 ? 7.164 8.439 20.752 0.50 15.34 290 SER A CA 1
ATOM 2163 C C . SER A 1 269 ? 8.495 8.444 19.971 1.00 14.46 290 SER A C 1
ATOM 2164 O O . SER A 1 269 ? 8.577 7.825 18.910 1.00 14.64 290 SER A O 1
ATOM 2169 N N . LEU A 1 270 ? 9.523 9.109 20.511 1.00 12.75 291 LEU A N 1
ATOM 2170 C CA . LEU A 1 270 ? 10.869 9.076 19.882 1.00 12.65 291 LEU A CA 1
ATOM 2171 C C . LEU A 1 270 ? 11.455 7.673 19.848 1.00 12.14 291 LEU A C 1
ATOM 2172 O O . LEU A 1 270 ? 12.073 7.292 18.846 1.00 11.89 291 LEU A O 1
ATOM 2177 N N . TYR A 1 271 ? 11.273 6.891 20.924 1.00 11.41 292 TYR A N 1
ATOM 2178 C CA . TYR A 1 271 ? 11.739 5.523 20.898 1.00 11.58 292 TYR A CA 1
ATOM 2179 C C . TYR A 1 271 ? 11.096 4.751 19.726 1.00 11.81 292 TYR A C 1
ATOM 2180 O O . TYR A 1 271 ? 11.765 4.020 19.015 1.00 11.62 292 TYR A O 1
ATOM 2189 N N . CYS A 1 272 ? 9.773 4.906 19.576 1.00 12.39 293 CYS A N 1
ATOM 2190 C CA . CYS A 1 272 ? 9.035 4.197 18.508 1.00 12.71 293 CYS A CA 1
ATOM 2191 C C . CYS A 1 272 ? 9.492 4.624 17.101 1.00 12.31 293 CYS A C 1
ATOM 2192 O O . CYS A 1 272 ? 9.701 3.780 16.210 1.00 11.29 293 CYS A O 1
ATOM 2195 N N . LEU A 1 273 ? 9.650 5.936 16.916 1.00 11.90 294 LEU A N 1
ATOM 2196 C CA . LEU A 1 273 ? 10.102 6.466 15.648 1.00 11.99 294 LEU A CA 1
ATOM 2197 C C . LEU A 1 273 ? 11.502 5.966 15.303 1.00 11.44 294 LEU A C 1
ATOM 2198 O O . LEU A 1 273 ? 11.762 5.583 14.157 1.00 10.88 294 LEU A O 1
ATOM 2203 N N . ARG A 1 274 ? 12.384 5.932 16.291 1.00 11.76 295 ARG A N 1
ATOM 2204 C CA . ARG A 1 274 ? 13.726 5.392 16.075 1.00 12.30 295 ARG A CA 1
ATOM 2205 C C . ARG A 1 274 ? 13.672 3.974 15.524 1.00 11.91 295 ARG A C 1
ATOM 2206 O O . ARG A 1 274 ? 14.371 3.657 14.558 1.00 11.97 295 ARG A O 1
ATOM 2214 N N . GLU A 1 275 ? 12.823 3.138 16.115 1.00 11.76 296 GLU A N 1
ATOM 2215 C CA . GLU A 1 275 ? 12.675 1.756 15.615 1.00 12.96 296 GLU A CA 1
ATOM 2216 C C . GLU A 1 275 ? 12.069 1.681 14.212 1.00 12.79 296 GLU A C 1
ATOM 2217 O O . GLU A 1 275 ? 12.483 0.852 13.401 1.00 13.91 296 GLU A O 1
ATOM 2223 N N . SER A 1 276 ? 11.074 2.524 13.946 1.00 11.99 297 SER A N 1
ATOM 2224 C CA A SER A 1 276 ? 10.438 2.575 12.623 0.33 11.96 297 SER A CA 1
ATOM 2225 C CA B SER A 1 276 ? 10.427 2.606 12.616 0.34 11.44 297 SER A CA 1
ATOM 2226 C CA C SER A 1 276 ? 10.438 2.591 12.633 0.33 11.60 297 SER A CA 1
ATOM 2227 C C . SER A 1 276 ? 11.455 2.952 11.549 1.00 11.44 297 SER A C 1
ATOM 2228 O O . SER A 1 276 ? 11.470 2.375 10.466 1.00 10.58 297 SER A O 1
ATOM 2235 N N . LEU A 1 277 ? 12.290 3.939 11.862 1.00 10.58 298 LEU A N 1
ATOM 2236 C CA . LEU A 1 277 ? 13.340 4.368 10.929 1.00 11.53 298 LEU A CA 1
ATOM 2237 C C . LEU A 1 277 ? 14.386 3.264 10.746 1.00 11.92 298 LEU A C 1
ATOM 2238 O O . LEU A 1 277 ? 14.924 3.080 9.647 1.00 12.77 298 LEU A O 1
ATOM 2243 N N . ALA A 1 278 ? 14.718 2.560 11.832 1.00 12.08 299 ALA A N 1
ATOM 2244 C CA . ALA A 1 278 ? 15.636 1.416 11.757 1.00 12.35 299 ALA A CA 1
ATOM 2245 C C . ALA A 1 278 ? 15.148 0.352 10.792 1.00 12.55 299 ALA A C 1
ATOM 2246 O O . ALA A 1 278 ? 15.949 -0.246 10.026 1.00 13.53 299 ALA A O 1
ATOM 2248 N N . LEU A 1 279 ? 13.842 0.076 10.840 1.00 11.74 300 LEU A N 1
ATOM 2249 C CA . LEU A 1 279 ? 13.270 -0.928 9.959 1.00 12.68 300 LEU A CA 1
ATOM 2250 C C . LEU A 1 279 ? 13.411 -0.574 8.510 1.00 13.04 300 LEU A C 1
ATOM 2251 O O . LEU A 1 279 ? 13.770 -1.444 7.702 1.00 14.61 300 LEU A O 1
ATOM 2256 N N . ILE A 1 280 ? 13.131 0.690 8.174 1.00 12.42 301 ILE A N 1
ATOM 2257 C CA . ILE A 1 280 ? 13.261 1.156 6.792 1.00 13.40 301 ILE A CA 1
ATOM 2258 C C . ILE A 1 280 ? 14.721 1.102 6.346 1.00 12.98 301 ILE A C 1
ATOM 2259 O O . ILE A 1 280 ? 14.998 0.663 5.219 1.00 13.47 301 ILE A O 1
ATOM 2264 N N . ALA A 1 281 ? 15.626 1.519 7.228 1.00 13.31 302 ALA A N 1
ATOM 2265 C CA . ALA A 1 281 ? 17.069 1.486 6.908 1.00 13.76 302 ALA A CA 1
ATOM 2266 C C . ALA A 1 281 ? 17.584 0.047 6.649 1.00 15.57 302 ALA A C 1
ATOM 2267 O O . ALA A 1 281 ? 18.437 -0.167 5.779 1.00 15.84 302 ALA A O 1
ATOM 2269 N N . GLU A 1 282 ? 17.065 -0.907 7.414 1.00 16.25 303 GLU A N 1
ATOM 2270 C CA A GLU A 1 282 ? 17.480 -2.314 7.255 0.50 16.59 303 GLU A CA 1
ATOM 2271 C CA B GLU A 1 282 ? 17.413 -2.347 7.313 0.50 16.86 303 GLU A CA 1
ATOM 2272 C C . GLU A 1 282 ? 16.958 -2.940 5.977 1.00 16.99 303 GLU A C 1
ATOM 2273 O O . GLU A 1 282 ? 17.716 -3.679 5.305 1.00 17.25 303 GLU A O 1
ATOM 2284 N N . GLN A 1 283 ? 15.697 -2.657 5.630 1.00 16.52 304 GLN A N 1
ATOM 2285 C CA . GLN A 1 283 ? 15.069 -3.147 4.403 1.00 17.38 304 GLN A CA 1
ATOM 2286 C C . GLN A 1 283 ? 15.654 -2.442 3.199 1.00 16.35 304 GLN A C 1
ATOM 2287 O O . GLN A 1 283 ? 15.871 -3.044 2.173 1.00 16.32 304 GLN A O 1
ATOM 2293 N N . GLY A 1 284 ? 15.908 -1.142 3.336 1.00 14.26 305 GLY A N 1
ATOM 2294 C CA . GLY A 1 284 ? 16.360 -0.322 2.257 1.00 13.66 305 GLY A CA 1
ATOM 2295 C C . GLY A 1 284 ? 15.146 0.248 1.508 1.00 13.18 305 GLY A C 1
ATOM 2296 O O . GLY A 1 284 ? 14.110 -0.425 1.306 1.00 13.86 305 GLY A O 1
ATOM 2297 N N . LEU A 1 285 ? 15.242 1.513 1.105 1.00 12.71 306 LEU A N 1
ATOM 2298 C CA . LEU A 1 285 ? 14.137 2.207 0.385 1.00 12.84 306 LEU A CA 1
ATOM 2299 C C . LEU A 1 285 ? 13.687 1.519 -0.906 1.00 13.11 306 LEU A C 1
ATOM 2300 O O . LEU A 1 285 ? 12.515 1.440 -1.148 1.00 13.43 306 LEU A O 1
ATOM 2305 N N . GLU A 1 286 ? 14.628 0.979 -1.682 1.00 14.93 307 GLU A N 1
ATOM 2306 C CA . GLU A 1 286 ? 14.263 0.328 -2.931 1.00 15.15 307 GLU A CA 1
ATOM 2307 C C . GLU A 1 286 ? 13.329 -0.851 -2.660 1.00 13.85 307 GLU A C 1
ATOM 2308 O O . GLU A 1 286 ? 12.327 -0.993 -3.340 1.00 15.12 307 GLU A O 1
ATOM 2314 N N . ASN A 1 287 ? 13.666 -1.665 -1.666 1.00 14.05 308 ASN A N 1
ATOM 2315 C CA . ASN A 1 287 ? 12.804 -2.810 -1.291 1.00 14.42 308 ASN A CA 1
ATOM 2316 C C . ASN A 1 287 ? 11.460 -2.340 -0.724 1.00 14.36 308 ASN A C 1
ATOM 2317 O O . ASN A 1 287 ? 10.415 -2.923 -1.041 1.00 14.07 308 ASN A O 1
ATOM 2322 N N . CYS A 1 288 ? 11.471 -1.253 0.047 1.00 13.66 309 CYS A N 1
ATOM 2323 C CA A CYS A 1 288 ? 10.217 -0.692 0.563 0.70 13.05 309 CYS A CA 1
ATOM 2324 C CA B CYS A 1 288 ? 10.226 -0.709 0.577 0.30 13.76 309 CYS A CA 1
ATOM 2325 C C . CYS A 1 288 ? 9.321 -0.243 -0.582 1.00 12.52 309 CYS A C 1
ATOM 2326 O O . CYS A 1 288 ? 8.151 -0.551 -0.618 1.00 13.66 309 CYS A O 1
ATOM 2331 N N . TRP A 1 289 ? 9.899 0.455 -1.547 1.00 11.68 310 TRP A N 1
ATOM 2332 C CA . TRP A 1 289 ? 9.155 0.955 -2.683 1.00 11.70 310 TRP A CA 1
ATOM 2333 C C . TRP A 1 289 ? 8.579 -0.175 -3.536 1.00 12.99 310 TRP A C 1
ATOM 2334 O O . TRP A 1 289 ? 7.418 -0.109 -3.947 1.00 11.78 310 TRP A O 1
ATOM 2345 N N . ARG A 1 290 ? 9.387 -1.208 -3.718 1.00 13.00 311 ARG A N 1
ATOM 2346 C CA . ARG A 1 290 ? 8.961 -2.370 -4.468 1.00 13.27 311 ARG A CA 1
ATOM 2347 C C . ARG A 1 290 ? 7.813 -3.107 -3.764 1.00 13.18 311 ARG A C 1
ATOM 2348 O O . ARG A 1 290 ? 6.815 -3.489 -4.434 1.00 12.84 311 ARG A O 1
ATOM 2356 N N . ARG A 1 291 ? 7.898 -3.283 -2.446 1.00 13.49 312 ARG A N 1
ATOM 2357 C CA A ARG A 1 291 ? 6.846 -3.999 -1.693 0.50 14.11 312 ARG A CA 1
ATOM 2358 C CA B ARG A 1 291 ? 6.841 -4.020 -1.726 0.50 14.17 312 ARG A CA 1
ATOM 2359 C C . ARG A 1 291 ? 5.497 -3.282 -1.786 1.00 13.75 312 ARG A C 1
ATOM 2360 O O . ARG A 1 291 ? 4.462 -3.910 -1.914 1.00 14.07 312 ARG A O 1
ATOM 2375 N N . HIS A 1 292 ? 5.506 -1.947 -1.717 1.00 12.58 313 HIS A N 1
ATOM 2376 C CA . HIS A 1 292 ? 4.260 -1.198 -1.867 1.00 11.85 313 HIS A CA 1
ATOM 2377 C C . HIS A 1 292 ? 3.652 -1.343 -3.273 1.00 11.98 313 HIS A C 1
ATOM 2378 O O . HIS A 1 292 ? 2.440 -1.559 -3.420 1.00 12.52 313 HIS A O 1
ATOM 2385 N N . ARG A 1 293 ? 4.490 -1.237 -4.309 1.00 12.80 314 ARG A N 1
ATOM 2386 C CA . ARG A 1 293 ? 4.044 -1.385 -5.680 1.00 13.34 314 ARG A CA 1
ATOM 2387 C C . ARG A 1 293 ? 3.406 -2.790 -5.855 1.00 13.42 314 ARG A C 1
ATOM 2388 O O . ARG A 1 293 ? 2.325 -2.911 -6.420 1.00 13.20 314 ARG A O 1
ATOM 2396 N N . GLU A 1 294 ? 4.065 -3.820 -5.328 1.00 13.80 315 GLU A N 1
ATOM 2397 C CA . GLU A 1 294 ? 3.587 -5.193 -5.434 1.00 13.96 315 GLU A CA 1
ATOM 2398 C C . GLU A 1 294 ? 2.258 -5.409 -4.705 1.00 13.65 315 GLU A C 1
ATOM 2399 O O . GLU A 1 294 ? 1.354 -6.020 -5.246 1.00 14.47 315 GLU A O 1
ATOM 2405 N N . ALA A 1 295 ? 2.158 -4.897 -3.479 1.00 13.09 316 ALA A N 1
ATOM 2406 C CA . ALA A 1 295 ? 0.916 -5.016 -2.655 1.00 13.24 316 ALA A CA 1
ATOM 2407 C C . ALA A 1 295 ? -0.235 -4.327 -3.361 1.00 13.71 316 ALA A C 1
ATOM 2408 O O . ALA A 1 295 ? -1.338 -4.895 -3.523 1.00 13.94 316 ALA A O 1
ATOM 2410 N N . THR A 1 296 ? 0.023 -3.104 -3.828 1.00 13.43 317 THR A N 1
ATOM 2411 C CA . THR A 1 296 ? -1.017 -2.334 -4.521 1.00 13.07 317 THR A CA 1
ATOM 2412 C C . THR A 1 296 ? -1.473 -2.992 -5.836 1.00 12.24 317 THR A C 1
ATOM 2413 O O . THR A 1 296 ? -2.651 -2.992 -6.151 1.00 12.62 317 THR A O 1
ATOM 2417 N N . ALA A 1 297 ? -0.540 -3.556 -6.593 1.00 11.30 318 ALA A N 1
ATOM 2418 C CA . ALA A 1 297 ? -0.877 -4.250 -7.846 1.00 12.14 318 ALA A CA 1
ATOM 2419 C C . ALA A 1 297 ? -1.824 -5.438 -7.559 1.00 12.46 318 ALA A C 1
ATOM 2420 O O . ALA A 1 297 ? -2.765 -5.684 -8.311 1.00 12.56 318 ALA A O 1
ATOM 2422 N N . HIS A 1 298 ? -1.580 -6.147 -6.461 1.00 11.67 319 HIS A N 1
ATOM 2423 C CA . HIS A 1 298 ? -2.429 -7.286 -6.064 1.00 12.28 319 HIS A CA 1
ATOM 2424 C C . HIS A 1 298 ? -3.818 -6.779 -5.658 1.00 11.50 319 HIS A C 1
ATOM 2425 O O . HIS A 1 298 ? -4.841 -7.329 -6.064 1.00 12.51 319 HIS A O 1
ATOM 2432 N N . LEU A 1 299 ? -3.870 -5.677 -4.899 1.00 10.94 320 LEU A N 1
ATOM 2433 C CA . LEU A 1 299 ? -5.144 -5.079 -4.522 1.00 11.70 320 LEU A CA 1
ATOM 2434 C C . LEU A 1 299 ? -5.913 -4.633 -5.761 1.00 11.83 320 LEU A C 1
ATOM 2435 O O . LEU A 1 299 ? -7.109 -4.927 -5.891 1.00 12.30 320 LEU A O 1
ATOM 2440 N N . HIS A 1 300 ? -5.218 -3.959 -6.687 1.00 12.41 321 HIS A N 1
ATOM 2441 C CA . HIS A 1 300 ? -5.901 -3.457 -7.890 1.00 12.55 321 HIS A CA 1
ATOM 2442 C C . HIS A 1 300 ? -6.466 -4.577 -8.757 1.00 13.35 321 HIS A C 1
ATOM 2443 O O . HIS A 1 300 ? -7.588 -4.443 -9.269 1.00 14.66 321 HIS A O 1
ATOM 2450 N N . LYS A 1 301 ? -5.748 -5.700 -8.831 1.00 14.10 322 LYS A N 1
ATOM 2451 C CA . LYS A 1 301 ? -6.261 -6.911 -9.545 1.00 14.49 322 LYS A CA 1
ATOM 2452 C C . LYS A 1 301 ? -7.542 -7.430 -8.875 1.00 14.20 322 LYS A C 1
ATOM 2453 O O . LYS A 1 301 ? -8.511 -7.670 -9.573 1.00 14.78 322 LYS A O 1
ATOM 2456 N N . HIS A 1 302 ? -7.563 -7.590 -7.547 1.00 13.97 323 HIS A N 1
ATOM 2457 C CA . HIS A 1 302 ? -8.789 -8.001 -6.820 1.00 14.13 323 HIS A CA 1
ATOM 2458 C C . HIS A 1 302 ? -9.956 -7.034 -6.975 1.00 15.67 323 HIS A C 1
ATOM 2459 O O . HIS A 1 302 ? -11.120 -7.465 -7.109 1.00 16.46 323 HIS A O 1
ATOM 2466 N N . LEU A 1 303 ? -9.664 -5.729 -6.878 1.00 15.02 324 LEU A N 1
ATOM 2467 C CA . LEU A 1 303 ? -10.713 -4.720 -7.075 1.00 16.03 324 LEU A CA 1
ATOM 2468 C C . LEU A 1 303 ? -11.348 -4.801 -8.468 1.00 17.07 324 LEU A C 1
ATOM 2469 O O . LEU A 1 303 ? -12.595 -4.730 -8.569 1.00 17.12 324 LEU A O 1
ATOM 2474 N N . GLN A 1 304 ? -10.522 -4.969 -9.507 1.00 18.11 325 GLN A N 1
ATOM 2475 C CA A GLN A 1 304 ? -11.021 -5.073 -10.893 0.50 18.86 325 GLN A CA 1
ATOM 2476 C CA B GLN A 1 304 ? -11.012 -5.067 -10.890 0.50 18.49 325 GLN A CA 1
ATOM 2477 C C . GLN A 1 304 ? -11.831 -6.359 -11.071 1.00 19.50 325 GLN A C 1
ATOM 2478 O O . GLN A 1 304 ? -12.905 -6.351 -11.731 1.00 18.90 325 GLN A O 1
ATOM 2483 N N . GLU A 1 305 ? -11.357 -7.450 -10.457 1.00 20.27 326 GLU A N 1
ATOM 2484 C CA . GLU A 1 305 ? -12.049 -8.762 -10.534 1.00 21.97 326 GLU A CA 1
ATOM 2485 C C . GLU A 1 305 ? -13.425 -8.774 -9.858 1.00 21.93 326 GLU A C 1
ATOM 2486 O O . GLU A 1 305 ? -14.350 -9.429 -10.370 1.00 20.93 326 GLU A O 1
ATOM 2492 N N . MET A 1 306 ? -13.577 -8.028 -8.752 1.00 21.34 327 MET A N 1
ATOM 2493 C CA A MET A 1 306 ? -14.837 -7.843 -8.003 0.50 21.83 327 MET A CA 1
ATOM 2494 C CA B MET A 1 306 ? -14.887 -7.954 -8.082 0.50 21.58 327 MET A CA 1
ATOM 2495 C C . MET A 1 306 ? -15.782 -6.834 -8.686 1.00 21.35 327 MET A C 1
ATOM 2496 O O . MET A 1 306 ? -16.890 -6.609 -8.217 1.00 22.49 327 MET A O 1
ATOM 2505 N N . GLY A 1 307 ? -15.312 -6.164 -9.737 1.00 21.38 328 GLY A N 1
ATOM 2506 C CA . GLY A 1 307 ? -16.085 -5.156 -10.442 1.00 22.02 328 GLY A CA 1
ATOM 2507 C C . GLY A 1 307 ? -16.166 -3.791 -9.797 1.00 22.05 328 GLY A C 1
ATOM 2508 O O . GLY A 1 307 ? -17.101 -3.038 -10.084 1.00 21.97 328 GLY A O 1
ATOM 2509 N N . LEU A 1 308 ? -15.199 -3.465 -8.921 1.00 20.70 329 LEU A N 1
ATOM 2510 C CA . LEU A 1 308 ? -15.142 -2.141 -8.295 1.00 20.57 329 LEU A CA 1
ATOM 2511 C C . LEU A 1 308 ? -14.368 -1.250 -9.249 1.00 20.89 329 LEU A C 1
ATOM 2512 O O . LEU A 1 308 ? -13.553 -1.756 -10.073 1.00 22.47 329 LEU A O 1
ATOM 2517 N N . LYS A 1 309 ? -14.690 0.048 -9.208 1.00 18.91 330 LYS A N 1
ATOM 2518 C CA . LYS A 1 309 ? -14.103 1.025 -10.109 1.00 19.13 330 LYS A CA 1
ATOM 2519 C C . LYS A 1 309 ? -13.200 1.967 -9.317 1.00 17.67 330 LYS A C 1
ATOM 2520 O O . LYS A 1 309 ? -13.447 2.256 -8.143 1.00 18.31 330 LYS A O 1
ATOM 2526 N N . PHE A 1 310 ? -12.160 2.430 -9.979 1.00 16.83 331 PHE A N 1
ATOM 2527 C CA . PHE A 1 310 ? -11.194 3.372 -9.376 1.00 15.29 331 PHE A CA 1
ATOM 2528 C C . PHE A 1 310 ? -11.680 4.811 -9.512 1.00 15.45 331 PHE A C 1
ATOM 2529 O O . PHE A 1 310 ? -12.175 5.236 -10.589 1.00 14.70 331 PHE A O 1
ATOM 2537 N N . PHE A 1 311 ? -11.567 5.557 -8.420 1.00 15.07 332 PHE A N 1
ATOM 2538 C CA . PHE A 1 311 ? -11.901 6.985 -8.414 1.00 14.02 332 PHE A CA 1
ATOM 2539 C C . PHE A 1 311 ? -10.941 7.767 -9.328 1.00 14.09 332 PHE A C 1
ATOM 2540 O O . PHE A 1 311 ? -11.396 8.674 -10.044 1.00 13.15 332 PHE A O 1
ATOM 2548 N N . VAL A 1 312 ? -9.651 7.411 -9.283 1.00 13.78 333 VAL A N 1
ATOM 2549 C CA . VAL A 1 312 ? -8.602 8.044 -10.094 1.00 13.78 333 VAL A CA 1
ATOM 2550 C C . VAL A 1 312 ? -8.604 7.331 -11.444 1.00 16.10 333 VAL A C 1
ATOM 2551 O O . VAL A 1 312 ? -8.273 6.153 -11.525 1.00 15.17 333 VAL A O 1
ATOM 2555 N N . LYS A 1 313 ? -8.982 8.055 -12.499 1.00 18.02 334 LYS A N 1
ATOM 2556 C CA . LYS A 1 313 ? -9.107 7.435 -13.842 1.00 20.33 334 LYS A CA 1
ATOM 2557 C C . LYS A 1 313 ? -7.797 7.105 -14.562 1.00 21.37 334 LYS A C 1
ATOM 2558 O O . LYS A 1 313 ? -7.734 6.094 -15.289 1.00 21.95 334 LYS A O 1
ATOM 2564 N N . ASP A 1 314 ? -6.760 7.918 -14.345 1.00 20.92 335 ASP A N 1
ATOM 2565 C CA . ASP A 1 314 ? -5.448 7.690 -14.923 1.00 21.05 335 ASP A CA 1
ATOM 2566 C C . ASP A 1 314 ? -4.711 6.759 -13.976 1.00 20.70 335 ASP A C 1
ATOM 2567 O O . ASP A 1 314 ? -4.316 7.193 -12.873 1.00 19.51 335 ASP A O 1
ATOM 2572 N N . PRO A 1 315 ? -4.496 5.493 -14.374 1.00 20.13 336 PRO A N 1
ATOM 2573 C CA . PRO A 1 315 ? -3.718 4.556 -13.534 1.00 19.45 336 PRO A CA 1
ATOM 2574 C C . PRO A 1 315 ? -2.301 5.014 -13.124 1.00 18.94 336 PRO A C 1
ATOM 2575 O O . PRO A 1 315 ? -1.802 4.624 -12.045 1.00 19.04 336 PRO A O 1
ATOM 2579 N N . GLU A 1 316 ? -1.676 5.880 -13.937 1.00 18.22 337 GLU A N 1
ATOM 2580 C CA . GLU A 1 316 ? -0.342 6.388 -13.684 1.00 18.74 337 GLU A CA 1
ATOM 2581 C C . GLU A 1 316 ? -0.249 7.366 -12.520 1.00 16.88 337 GLU A C 1
ATOM 2582 O O . GLU A 1 316 ? 0.835 7.664 -12.094 1.00 17.96 337 GLU A O 1
ATOM 2588 N N . ILE A 1 317 ? -1.372 7.882 -12.058 1.00 15.55 338 ILE A N 1
ATOM 2589 C CA . ILE A 1 317 ? -1.366 8.802 -10.903 1.00 15.45 338 ILE A CA 1
ATOM 2590 C C . ILE A 1 317 ? -2.094 8.204 -9.692 1.00 13.34 338 ILE A C 1
ATOM 2591 O O . ILE A 1 317 ? -2.425 8.936 -8.764 1.00 14.14 338 ILE A O 1
ATOM 2596 N N . ARG A 1 318 ? -2.314 6.881 -9.680 1.00 13.31 339 ARG A N 1
ATOM 2597 C CA . ARG A 1 318 ? -2.911 6.220 -8.524 1.00 13.06 339 ARG A CA 1
ATOM 2598 C C . ARG A 1 318 ? -1.835 6.022 -7.453 1.00 13.46 339 ARG A C 1
ATOM 2599 O O . ARG A 1 318 ? -0.830 5.353 -7.682 1.00 13.37 339 ARG A O 1
ATOM 2607 N N . LEU A 1 319 ? -2.053 6.632 -6.293 1.00 12.34 340 LEU A N 1
ATOM 2608 C CA . LEU A 1 319 ? -1.151 6.521 -5.131 1.00 13.12 340 LEU A CA 1
ATOM 2609 C C . LEU A 1 319 ? -1.044 5.073 -4.633 1.00 13.74 340 LEU A C 1
ATOM 2610 O O . LEU A 1 319 ? -2.034 4.474 -4.248 1.00 13.63 340 LEU A O 1
ATOM 2615 N N . PRO A 1 320 ? 0.175 4.511 -4.615 1.00 13.50 341 PRO A N 1
ATOM 2616 C CA . PRO A 1 320 ? 0.245 3.113 -4.179 1.00 14.67 341 PRO A CA 1
ATOM 2617 C C . PRO A 1 320 ? -0.283 2.864 -2.735 1.00 16.06 341 PRO A C 1
ATOM 2618 O O . PRO A 1 320 ? -1.049 1.887 -2.457 1.00 18.71 341 PRO A O 1
ATOM 2622 N N . THR A 1 321 ? -0.067 3.818 -1.864 1.00 13.37 342 THR A N 1
ATOM 2623 C CA . THR A 1 321 ? -0.324 3.609 -0.462 1.00 12.97 342 THR A CA 1
ATOM 2624 C C . THR A 1 321 ? -1.786 3.724 -0.066 1.00 13.78 342 THR A C 1
ATOM 2625 O O . THR A 1 321 ? -2.200 3.039 0.826 1.00 16.07 342 THR A O 1
ATOM 2629 N N . ILE A 1 322 ? -2.555 4.605 -0.703 1.00 12.61 343 ILE A N 1
ATOM 2630 C CA . ILE A 1 322 ? -3.972 4.778 -0.361 1.00 13.15 343 ILE A CA 1
ATOM 2631 C C . ILE A 1 322 ? -4.744 4.821 -1.660 1.00 13.05 343 ILE A C 1
ATOM 2632 O O . ILE A 1 322 ? -4.534 5.735 -2.473 1.00 13.57 343 ILE A O 1
ATOM 2637 N N . THR A 1 323 ? -5.616 3.833 -1.843 1.00 13.40 344 THR A N 1
ATOM 2638 C CA . THR A 1 323 ? -6.437 3.669 -3.056 1.00 12.77 344 THR A CA 1
ATOM 2639 C C . THR A 1 323 ? -7.862 4.152 -2.815 1.00 13.58 344 THR A C 1
ATOM 2640 O O . THR A 1 323 ? -8.474 3.767 -1.816 1.00 13.19 344 THR A O 1
ATOM 2644 N N . THR A 1 324 ? -8.344 5.016 -3.711 1.00 12.50 345 THR A N 1
ATOM 2645 C CA . THR A 1 324 ? -9.734 5.488 -3.673 1.00 12.10 345 THR A CA 1
ATOM 2646 C C . THR A 1 324 ? -10.579 4.610 -4.636 1.00 13.37 345 THR A C 1
ATOM 2647 O O . THR A 1 324 ? -10.305 4.529 -5.822 1.00 13.96 345 THR A O 1
ATOM 2651 N N . VAL A 1 325 ? -11.607 3.997 -4.076 1.00 13.08 346 VAL A N 1
ATOM 2652 C CA . VAL A 1 325 ? -12.519 3.098 -4.806 1.00 14.74 346 VAL A CA 1
ATOM 2653 C C . VAL A 1 325 ? -13.870 3.769 -4.844 1.00 15.22 346 VAL A C 1
ATOM 2654 O O . VAL A 1 325 ? -14.393 4.119 -3.809 1.00 13.96 346 VAL A O 1
ATOM 2658 N N . THR A 1 326 ? -14.437 3.933 -6.033 1.00 15.66 347 THR A N 1
ATOM 2659 C CA . THR A 1 326 ? -15.769 4.548 -6.152 1.00 17.58 347 THR A CA 1
ATOM 2660 C C . THR A 1 326 ? -16.759 3.658 -5.407 1.00 18.72 347 THR A C 1
ATOM 2661 O O . THR A 1 326 ? -16.730 2.433 -5.557 1.00 18.03 347 THR A O 1
ATOM 2665 N N . VAL A 1 327 ? -17.614 4.258 -4.569 1.00 19.99 348 VAL A N 1
ATOM 2666 C CA . VAL A 1 327 ? -18.600 3.449 -3.836 1.00 20.68 348 VAL A CA 1
ATOM 2667 C C . VAL A 1 327 ? -19.454 2.665 -4.877 1.00 21.50 348 VAL A C 1
ATOM 2668 O O . VAL A 1 327 ? -19.900 3.258 -5.862 1.00 20.82 348 VAL A O 1
ATOM 2672 N N . PRO A 1 328 ? -19.629 1.339 -4.687 1.00 22.95 349 PRO A N 1
ATOM 2673 C CA . PRO A 1 328 ? -20.425 0.599 -5.681 1.00 24.28 349 PRO A CA 1
ATOM 2674 C C . PRO A 1 328 ? -21.907 1.060 -5.711 1.00 25.81 349 PRO A C 1
ATOM 2675 O O . PRO A 1 328 ? -22.501 1.309 -4.642 1.00 24.54 349 PRO A O 1
ATOM 2679 N N . ALA A 1 329 ? -22.435 1.221 -6.936 1.00 26.88 350 ALA A N 1
ATOM 2680 C CA . ALA A 1 329 ? -23.792 1.698 -7.190 1.00 28.54 350 ALA A CA 1
ATOM 2681 C C . ALA A 1 329 ? -24.778 0.736 -6.544 1.00 28.62 350 ALA A C 1
ATOM 2682 O O . ALA A 1 329 ? -24.588 -0.473 -6.634 1.00 29.18 350 ALA A O 1
ATOM 2684 N N . GLY A 1 330 ? -25.757 1.285 -5.834 1.00 29.54 351 GLY A N 1
ATOM 2685 C CA . GLY A 1 330 ? -26.797 0.487 -5.177 1.00 29.82 351 GLY A CA 1
ATOM 2686 C C . GLY A 1 330 ? -26.617 0.181 -3.708 1.00 29.52 351 GLY A C 1
ATOM 2687 O O . GLY A 1 330 ? -27.599 -0.164 -3.059 1.00 29.91 351 GLY A O 1
ATOM 2688 N N . TYR A 1 331 ? -25.387 0.276 -3.185 1.00 28.56 352 TYR A N 1
ATOM 2689 C CA . TYR A 1 331 ? -25.088 0.035 -1.754 1.00 28.07 352 TYR A CA 1
ATOM 2690 C C . TYR A 1 331 ? -24.932 1.323 -0.947 1.00 27.69 352 TYR A C 1
ATOM 2691 O O . TYR A 1 331 ? -24.617 2.371 -1.514 1.00 28.16 352 TYR A O 1
ATOM 2700 N N . ASN A 1 332 ? -25.148 1.218 0.370 1.00 27.45 353 ASN A N 1
ATOM 2701 C CA . ASN A 1 332 ? -24.821 2.272 1.330 1.00 27.32 353 ASN A CA 1
ATOM 2702 C C . ASN A 1 332 ? -23.378 1.944 1.735 1.00 26.02 353 ASN A C 1
ATOM 2703 O O . ASN A 1 332 ? -23.131 0.895 2.322 1.00 25.70 353 ASN A O 1
ATOM 2708 N N . TRP A 1 333 ? -22.451 2.852 1.431 1.00 24.70 354 TRP A N 1
ATOM 2709 C CA . TRP A 1 333 ? -21.035 2.622 1.731 1.00 23.33 354 TRP A CA 1
ATOM 2710 C C . TRP A 1 333 ? -20.776 2.337 3.227 1.00 23.26 354 TRP A C 1
ATOM 2711 O O . TRP A 1 333 ? -19.830 1.619 3.556 1.00 22.17 354 TRP A O 1
ATOM 2722 N N . ARG A 1 334 ? -21.577 2.932 4.137 1.00 22.28 355 ARG A N 1
ATOM 2723 C CA . ARG A 1 334 ? -21.386 2.696 5.593 1.00 22.46 355 ARG A CA 1
ATOM 2724 C C . ARG A 1 334 ? -21.657 1.244 5.972 1.00 22.23 355 ARG A C 1
ATOM 2725 O O . ARG A 1 334 ? -21.051 0.716 6.902 1.00 22.04 355 ARG A O 1
ATOM 2733 N N . ASP A 1 335 ? -22.568 0.602 5.240 1.00 21.95 356 ASP A N 1
ATOM 2734 C CA . ASP A 1 335 ? -22.870 -0.816 5.439 1.00 22.12 356 ASP A CA 1
ATOM 2735 C C . ASP A 1 335 ? -21.656 -1.674 5.044 1.00 21.11 356 ASP A C 1
ATOM 2736 O O . ASP A 1 335 ? -21.349 -2.639 5.714 1.00 20.46 356 ASP A O 1
ATOM 2741 N N . ILE A 1 336 ? -21.001 -1.309 3.941 1.00 20.49 357 ILE A N 1
ATOM 2742 C CA . ILE A 1 336 ? -19.819 -2.037 3.453 1.00 19.24 357 ILE A CA 1
ATOM 2743 C C . ILE A 1 336 ? -18.692 -1.935 4.494 1.00 18.91 357 ILE A C 1
ATOM 2744 O O . ILE A 1 336 ? -18.145 -2.975 4.921 1.00 18.26 357 ILE A O 1
ATOM 2749 N N . VAL A 1 337 ? -18.414 -0.706 4.936 1.00 18.45 358 VAL A N 1
ATOM 2750 C CA . VAL A 1 337 ? -17.354 -0.447 5.953 1.00 18.00 358 VAL A CA 1
ATOM 2751 C C . VAL A 1 337 ? -17.657 -1.215 7.263 1.00 18.95 358 VAL A C 1
ATOM 2752 O O . VAL A 1 337 ? -16.781 -1.883 7.820 1.00 18.01 358 VAL A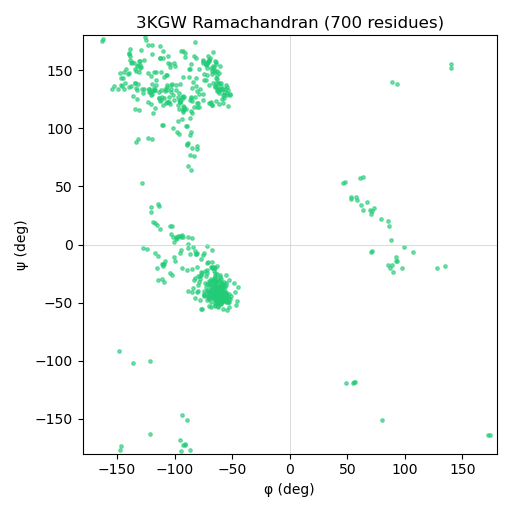 O 1
ATOM 2756 N N . SER A 1 338 ? -18.895 -1.105 7.754 1.00 18.83 359 SER A N 1
ATOM 2757 C CA . SER A 1 338 ? -19.317 -1.799 8.990 1.00 19.96 359 SER A CA 1
ATOM 2758 C C . SER A 1 338 ? -19.258 -3.309 8.893 1.00 19.20 359 SER A C 1
ATOM 2759 O O . SER A 1 338 ? -18.864 -3.962 9.867 1.00 19.04 359 SER A O 1
ATOM 2762 N N . TYR A 1 339 ? -19.633 -3.866 7.735 1.00 18.74 360 TYR A N 1
ATOM 2763 C CA . TYR A 1 339 ? -19.605 -5.309 7.507 1.00 18.63 360 TYR A CA 1
ATOM 2764 C C . TYR A 1 339 ? -18.169 -5.825 7.581 1.00 18.55 360 TYR A C 1
ATOM 2765 O O . TYR A 1 339 ? -17.887 -6.836 8.223 1.00 18.61 360 TYR A O 1
ATOM 2774 N N . VAL A 1 340 ? -17.261 -5.102 6.923 1.00 17.39 361 VAL A N 1
ATOM 2775 C CA . VAL A 1 340 ? -15.845 -5.477 6.923 1.00 17.48 361 VAL A CA 1
ATOM 2776 C C . VAL A 1 340 ? -15.268 -5.450 8.369 1.00 18.01 361 VAL A C 1
ATOM 2777 O O . VAL A 1 340 ? -14.514 -6.352 8.791 1.00 17.57 361 VAL A O 1
ATOM 2781 N N . LEU A 1 341 ? -15.621 -4.409 9.109 1.00 18.69 362 LEU A N 1
ATOM 2782 C CA . LEU A 1 341 ? -15.226 -4.270 10.510 1.00 19.28 362 LEU A CA 1
ATOM 2783 C C . LEU A 1 341 ? -15.787 -5.397 11.395 1.00 20.14 362 LEU A C 1
ATOM 2784 O O . LEU A 1 341 ? -15.044 -6.048 12.143 1.00 19.90 362 LEU A O 1
ATOM 2789 N N . ASP A 1 342 ? -17.098 -5.591 11.307 1.00 21.13 363 ASP A N 1
ATOM 2790 C CA . ASP A 1 342 ? -17.794 -6.509 12.225 1.00 22.19 363 ASP A CA 1
ATOM 2791 C C . ASP A 1 342 ? -17.486 -7.966 11.982 1.00 22.26 363 ASP A C 1
ATOM 2792 O O . ASP A 1 342 ? -17.220 -8.698 12.931 1.00 22.96 363 ASP A O 1
ATOM 2797 N N . HIS A 1 343 ? -17.492 -8.373 10.709 1.00 21.73 364 HIS A N 1
ATOM 2798 C CA . HIS A 1 343 ? -17.287 -9.780 10.334 1.00 22.02 364 HIS A CA 1
ATOM 2799 C C . HIS A 1 343 ? -15.840 -10.211 10.096 1.00 20.52 364 HIS A C 1
ATOM 2800 O O . HIS A 1 343 ? -15.552 -11.400 10.163 1.00 19.78 364 HIS A O 1
ATOM 2807 N N . PHE A 1 344 ? -14.939 -9.251 9.799 1.00 18.47 365 PHE A N 1
ATOM 2808 C CA . PHE A 1 344 ? -13.514 -9.550 9.519 1.00 17.90 365 PHE A CA 1
ATOM 2809 C C . PHE A 1 344 ? -12.472 -8.831 10.375 1.00 17.02 365 PHE A C 1
ATOM 2810 O O . PHE A 1 344 ? -11.276 -9.167 10.259 1.00 16.27 365 PHE A O 1
ATOM 2818 N N . SER A 1 345 ? -12.913 -7.919 11.257 1.00 14.99 366 SER A N 1
ATOM 2819 C CA . SER A 1 345 ? -12.015 -7.118 12.104 1.00 14.75 366 SER A CA 1
ATOM 2820 C C . SER A 1 345 ? -10.932 -6.383 11.306 1.00 14.06 366 SER A C 1
ATOM 2821 O O . SER A 1 345 ? -9.771 -6.377 11.689 1.00 14.81 366 SER A O 1
ATOM 2824 N N . ILE A 1 346 ? -11.355 -5.852 10.172 1.00 14.14 367 ILE A N 1
ATOM 2825 C CA . ILE A 1 346 ? -10.491 -5.035 9.299 1.00 13.65 367 ILE A CA 1
ATOM 2826 C C . ILE A 1 346 ? -11.136 -3.655 9.253 1.00 13.63 367 ILE A C 1
ATOM 2827 O O . ILE A 1 346 ? -12.371 -3.522 9.028 1.00 13.89 367 ILE A O 1
ATOM 2832 N N . GLU A 1 347 ? -10.304 -2.640 9.446 1.00 14.05 368 GLU A N 1
ATOM 2833 C CA . GLU A 1 347 ? -10.709 -1.260 9.295 1.00 14.27 368 GLU A CA 1
ATOM 2834 C C . GLU A 1 347 ? -10.372 -0.743 7.886 1.00 14.62 368 GLU A C 1
ATOM 2835 O O . GLU A 1 347 ? -9.210 -0.808 7.472 1.00 15.08 368 GLU A O 1
ATOM 2841 N N . ILE A 1 348 ? -11.392 -0.264 7.155 1.00 13.42 369 ILE A N 1
ATOM 2842 C CA . ILE A 1 348 ? -11.214 0.529 5.925 1.00 14.25 369 ILE A CA 1
ATOM 2843 C C . ILE A 1 348 ? -12.001 1.812 6.174 1.00 14.93 369 ILE A C 1
ATOM 2844 O O . ILE A 1 348 ? -12.713 1.920 7.208 1.00 17.27 369 ILE A O 1
ATOM 2849 N N . SER A 1 349 ? -11.961 2.768 5.245 1.00 16.02 370 SER A N 1
ATOM 2850 C CA A SER A 1 349 ? -12.599 4.067 5.441 0.50 15.50 370 SER A CA 1
ATOM 2851 C CA B SER A 1 349 ? -12.692 4.015 5.474 0.50 15.87 370 SER A CA 1
ATOM 2852 C C . SER A 1 349 ? -13.463 4.505 4.274 1.00 15.27 370 SER A C 1
ATOM 2853 O O . SER A 1 349 ? -13.404 3.933 3.187 1.00 15.09 370 SER A O 1
ATOM 2858 N N . GLY A 1 350 ? -14.240 5.560 4.522 1.00 15.73 371 GLY A N 1
ATOM 2859 C CA . GLY A 1 350 ? -14.960 6.234 3.467 1.00 14.94 371 GLY A CA 1
ATOM 2860 C C . GLY A 1 350 ? -14.000 7.312 2.950 1.00 15.28 371 GLY A C 1
ATOM 2861 O O . GLY A 1 350 ? -12.732 7.175 3.030 1.00 16.33 371 GLY A O 1
ATOM 2862 N N . GLY A 1 351 ? -14.570 8.401 2.452 1.00 14.33 372 GLY A N 1
ATOM 2863 C CA . GLY A 1 351 ? -13.813 9.493 1.866 1.00 14.04 372 GLY A CA 1
ATOM 2864 C C . GLY A 1 351 ? -13.432 10.581 2.839 1.00 13.96 372 GLY A C 1
ATOM 2865 O O . GLY A 1 351 ? -13.605 10.474 4.068 1.00 13.97 372 GLY A O 1
ATOM 2866 N N . LEU A 1 352 ? -12.902 11.632 2.250 1.00 13.74 373 LEU A N 1
ATOM 2867 C CA . LEU A 1 352 ? -12.365 12.765 3.008 1.00 13.98 373 LEU A CA 1
ATOM 2868 C C . LEU A 1 352 ? -12.465 13.989 2.144 1.00 14.11 373 LEU A C 1
ATOM 2869 O O . LEU A 1 352 ? -12.136 13.941 0.975 1.00 14.84 373 LEU A O 1
ATOM 2874 N N . GLY A 1 353 ? -12.897 15.104 2.736 1.00 15.09 374 GLY A N 1
ATOM 2875 C CA . GLY A 1 353 ? -13.017 16.351 2.001 1.00 16.15 374 GLY A CA 1
ATOM 2876 C C . GLY A 1 353 ? -13.886 16.168 0.770 1.00 16.56 374 GLY A C 1
ATOM 2877 O O . GLY A 1 353 ? -15.040 15.734 0.896 1.00 16.76 374 GLY A O 1
ATOM 2878 N N . PRO A 1 354 ? -13.331 16.405 -0.438 1.00 16.73 375 PRO A N 1
ATOM 2879 C CA . PRO A 1 354 ? -14.128 16.321 -1.661 1.00 16.64 375 PRO A CA 1
ATOM 2880 C C . PRO A 1 354 ? -14.616 14.918 -2.027 1.00 16.40 375 PRO A C 1
ATOM 2881 O O . PRO A 1 354 ? -15.584 14.794 -2.799 1.00 16.07 375 PRO A O 1
ATOM 2885 N N . THR A 1 355 ? -13.987 13.874 -1.477 1.00 14.05 376 THR A N 1
ATOM 2886 C CA . THR A 1 355 ? -14.433 12.501 -1.711 1.00 14.33 376 THR A CA 1
ATOM 2887 C C . THR A 1 355 ? -15.364 11.963 -0.608 1.00 14.41 376 THR A C 1
ATOM 2888 O O . THR A 1 355 ? -15.742 10.799 -0.655 1.00 15.63 376 THR A O 1
ATOM 2892 N N . GLU A 1 356 ? -15.795 12.799 0.340 1.00 15.64 377 GLU A N 1
ATOM 2893 C CA . GLU A 1 356 ? -16.748 12.365 1.360 1.00 16.69 377 GLU A CA 1
ATOM 2894 C C . GLU A 1 356 ? -18.031 11.864 0.629 1.00 16.94 377 GLU A C 1
ATOM 2895 O O . GLU A 1 356 ? -18.477 12.498 -0.328 1.00 17.39 377 GLU A O 1
ATOM 2901 N N . GLU A 1 357 ? -18.517 10.704 1.055 1.00 16.75 378 GLU A N 1
ATOM 2902 C CA . GLU A 1 357 ? -19.683 9.981 0.526 1.00 18.11 378 GLU A CA 1
ATOM 2903 C C . GLU A 1 357 ? -19.495 9.335 -0.838 1.00 18.29 378 GLU A C 1
ATOM 2904 O O . GLU A 1 357 ? -20.373 8.579 -1.259 1.00 18.38 378 GLU A O 1
ATOM 2910 N N . ARG A 1 358 ? -18.344 9.561 -1.492 1.00 16.51 379 ARG A N 1
ATOM 2911 C CA . ARG A 1 358 ? -18.100 9.157 -2.855 1.00 15.87 379 ARG A CA 1
ATOM 2912 C C . ARG A 1 358 ? -17.205 7.922 -3.035 1.00 15.54 379 ARG A C 1
ATOM 2913 O O . ARG A 1 358 ? -17.271 7.265 -4.076 1.00 15.03 379 ARG A O 1
ATOM 2921 N N . VAL A 1 359 ? -16.352 7.656 -2.043 1.00 14.20 380 VAL A N 1
ATOM 2922 C CA . VAL A 1 359 ? -15.385 6.577 -2.160 1.00 14.32 380 VAL A CA 1
ATOM 2923 C C . VAL A 1 359 ? -15.201 5.749 -0.890 1.00 13.77 380 VAL A C 1
ATOM 2924 O O . VAL A 1 359 ? -15.628 6.129 0.210 1.00 15.16 380 VAL A O 1
ATOM 2928 N N . LEU A 1 360 ? -14.509 4.617 -1.076 1.00 13.97 381 LEU A N 1
ATOM 2929 C CA . LEU A 1 360 ? -13.920 3.848 0.007 1.00 14.52 381 LEU A CA 1
ATOM 2930 C C . LEU A 1 360 ? -12.427 4.095 -0.131 1.00 13.43 381 LEU A C 1
ATOM 2931 O O . LEU A 1 360 ? -11.947 4.233 -1.247 1.00 14.20 381 LEU A O 1
ATOM 2936 N N . ARG A 1 361 ? -11.706 4.149 0.986 1.00 13.06 382 ARG A N 1
ATOM 2937 C CA . ARG A 1 361 ? -10.250 4.266 0.943 1.00 13.76 382 ARG A CA 1
ATOM 2938 C C . ARG A 1 361 ? -9.626 3.052 1.632 1.00 13.83 382 ARG A C 1
ATOM 2939 O O . ARG A 1 361 ? -10.045 2.682 2.753 1.00 14.02 382 ARG A O 1
ATOM 2947 N N . ILE A 1 362 ? -8.687 2.429 0.927 1.00 13.39 383 ILE A N 1
ATOM 2948 C CA . ILE A 1 362 ? -7.937 1.266 1.401 1.00 12.55 383 ILE A CA 1
ATOM 2949 C C . ILE A 1 362 ? -6.453 1.626 1.414 1.00 11.77 383 ILE A C 1
ATOM 2950 O O . ILE A 1 362 ? -5.884 1.973 0.380 1.00 13.18 383 ILE A O 1
ATOM 2955 N N . GLY A 1 363 ? -5.829 1.540 2.595 1.00 12.55 384 GLY A N 1
ATOM 2956 C CA . GLY A 1 363 ? -4.428 1.869 2.754 1.00 11.56 384 GLY A CA 1
ATOM 2957 C C . GLY A 1 363 ? -3.571 0.622 2.933 1.00 12.14 384 GLY A C 1
ATOM 2958 O O . GLY A 1 363 ? -3.956 -0.264 3.662 1.00 12.60 384 GLY A O 1
ATOM 2959 N N . LEU A 1 364 ? -2.434 0.570 2.229 1.00 12.71 385 LEU A N 1
ATOM 2960 C CA . LEU A 1 364 ? -1.460 -0.514 2.312 1.00 13.28 385 LEU A CA 1
ATOM 2961 C C . LEU A 1 364 ? -0.132 0.160 2.691 1.00 13.08 385 LEU A C 1
ATOM 2962 O O . LEU A 1 364 ? 0.628 0.635 1.814 1.00 13.59 385 LEU A O 1
ATOM 2967 N N . LEU A 1 365 ? 0.110 0.234 3.996 1.00 12.17 386 LEU A N 1
ATOM 2968 C CA . LEU A 1 365 ? 1.160 1.069 4.566 1.00 11.88 386 LEU A CA 1
ATOM 2969 C C . LEU A 1 365 ? 2.237 0.308 5.335 1.00 11.28 386 LEU A C 1
ATOM 2970 O O . LEU A 1 365 ? 1.966 -0.254 6.399 1.00 11.22 386 LEU A O 1
ATOM 2975 N N . GLY A 1 366 ? 3.445 0.320 4.789 1.00 11.39 387 GLY A N 1
ATOM 2976 C CA . GLY A 1 366 ? 4.646 -0.281 5.405 1.00 10.89 387 GLY A CA 1
ATOM 2977 C C . GLY A 1 366 ? 4.482 -1.738 5.744 1.00 11.54 387 GLY A C 1
ATOM 2978 O O . GLY A 1 366 ? 4.231 -2.530 4.857 1.00 11.73 387 GLY A O 1
ATOM 2979 N N . TYR A 1 367 ? 4.587 -2.058 7.035 1.00 11.03 388 TYR A N 1
ATOM 2980 C CA . TYR A 1 367 ? 4.362 -3.419 7.558 1.00 11.60 388 TYR A CA 1
ATOM 2981 C C . TYR A 1 367 ? 3.056 -4.044 7.044 1.00 11.40 388 TYR A C 1
ATOM 2982 O O . TYR A 1 367 ? 2.978 -5.274 6.897 1.00 11.64 388 TYR A O 1
ATOM 2991 N N . ASN A 1 368 ? 2.024 -3.222 6.821 1.00 12.08 389 ASN A N 1
ATOM 2992 C CA . ASN A 1 368 ? 0.748 -3.696 6.307 1.00 12.20 389 ASN A CA 1
ATOM 2993 C C . ASN A 1 368 ? 0.622 -3.936 4.789 1.00 12.20 389 ASN A C 1
ATOM 2994 O O . ASN A 1 368 ? -0.384 -4.494 4.342 1.00 12.49 389 ASN A O 1
ATOM 2999 N N . ALA A 1 369 ? 1.646 -3.559 4.019 1.00 12.69 390 ALA A N 1
ATOM 3000 C CA . ALA A 1 369 ? 1.600 -3.674 2.561 1.00 12.49 390 ALA A CA 1
ATOM 3001 C C . ALA A 1 369 ? 2.068 -5.065 2.179 1.00 13.59 390 ALA A C 1
ATOM 3002 O O . ALA A 1 369 ? 3.206 -5.288 1.732 1.00 13.04 390 ALA A O 1
ATOM 3004 N N . THR A 1 370 ? 1.170 -6.006 2.365 1.00 13.00 391 THR A N 1
ATOM 3005 C CA . THR A 1 370 ? 1.472 -7.405 2.060 1.00 12.53 391 THR A CA 1
ATOM 3006 C C . THR A 1 370 ? 0.342 -7.958 1.202 1.00 12.74 391 THR A C 1
ATOM 3007 O O . THR A 1 370 ? -0.825 -7.526 1.313 1.00 13.03 391 THR A O 1
ATOM 3011 N N . THR A 1 371 ? 0.667 -8.942 0.362 1.00 12.49 392 THR A N 1
ATOM 3012 C CA . THR A 1 371 ? -0.349 -9.596 -0.437 1.00 12.74 392 THR A CA 1
ATOM 3013 C C . THR A 1 371 ? -1.336 -10.407 0.447 1.00 12.16 392 THR A C 1
ATOM 3014 O O . THR A 1 371 ? -2.478 -10.493 0.107 1.00 12.84 392 THR A O 1
ATOM 3018 N N . GLU A 1 372 ? -0.875 -10.945 1.571 1.00 13.92 393 GLU A N 1
ATOM 3019 C CA . GLU A 1 372 ? -1.718 -11.652 2.544 1.00 14.68 393 GLU A CA 1
ATOM 3020 C C . GLU A 1 372 ? -2.785 -10.715 3.097 1.00 14.12 393 GLU A C 1
ATOM 3021 O O . GLU A 1 372 ? -3.941 -11.088 3.194 1.00 14.69 393 GLU A O 1
ATOM 3027 N N . ASN A 1 373 ? -2.412 -9.492 3.492 1.00 13.08 394 ASN A N 1
ATOM 3028 C CA . ASN A 1 373 ? -3.423 -8.526 3.940 1.00 12.70 394 ASN A CA 1
ATOM 3029 C C . ASN A 1 373 ? -4.429 -8.134 2.846 1.00 12.13 394 ASN A C 1
ATOM 3030 O O . ASN A 1 373 ? -5.642 -7.947 3.113 1.00 13.36 394 ASN A O 1
ATOM 3035 N N . VAL A 1 374 ? -3.935 -7.969 1.628 1.00 11.55 395 VAL A N 1
ATOM 3036 C CA . VAL A 1 374 ? -4.797 -7.715 0.470 1.00 11.84 395 VAL A CA 1
ATOM 3037 C C . VAL A 1 374 ? -5.813 -8.834 0.302 1.00 12.16 395 VAL A C 1
ATOM 3038 O O . VAL A 1 374 ? -7.018 -8.567 0.101 1.00 12.17 395 VAL A O 1
ATOM 3042 N N . ASP A 1 375 ? -5.336 -10.072 0.396 1.00 12.94 396 ASP A N 1
ATOM 3043 C CA . ASP A 1 375 ? -6.235 -11.230 0.259 1.00 13.48 396 ASP A CA 1
ATOM 3044 C C . ASP A 1 375 ? -7.337 -11.167 1.325 1.00 14.12 396 ASP A C 1
ATOM 3045 O O . ASP A 1 375 ? -8.495 -11.495 1.025 1.00 13.77 396 ASP A O 1
ATOM 3050 N N . ARG A 1 376 ? -6.965 -10.794 2.552 1.00 14.42 397 ARG A N 1
ATOM 3051 C CA . ARG A 1 376 ? -7.947 -10.640 3.640 1.00 15.53 397 ARG A CA 1
ATOM 3052 C C . ARG A 1 376 ? -8.993 -9.566 3.366 1.00 15.60 397 ARG A C 1
ATOM 3053 O O . ARG A 1 376 ? -10.204 -9.815 3.512 1.00 14.67 397 ARG A O 1
ATOM 3061 N N . VAL A 1 377 ? -8.565 -8.358 2.956 1.00 15.45 398 VAL A N 1
ATOM 3062 C CA . VAL A 1 377 ? -9.570 -7.298 2.689 1.00 15.02 398 VAL A CA 1
ATOM 3063 C C . VAL A 1 377 ? -10.409 -7.596 1.430 1.00 15.20 398 VAL A C 1
ATOM 3064 O O . VAL A 1 377 ? -11.587 -7.255 1.383 1.00 15.30 398 VAL A O 1
ATOM 3068 N N . ALA A 1 378 ? -9.802 -8.231 0.415 1.00 15.06 399 ALA A N 1
ATOM 3069 C CA . ALA A 1 378 ? -10.545 -8.647 -0.800 1.00 15.23 399 ALA A CA 1
ATOM 3070 C C . ALA A 1 378 ? -11.677 -9.632 -0.435 1.00 16.28 399 ALA A C 1
ATOM 3071 O O . ALA A 1 378 ? -12.782 -9.495 -0.927 1.00 16.78 399 ALA A O 1
ATOM 3073 N N . GLU A 1 379 ? -11.381 -10.599 0.427 1.00 17.07 400 GLU A N 1
ATOM 3074 C CA . GLU A 1 379 ? -12.378 -11.584 0.885 1.00 18.13 400 GLU A CA 1
ATOM 3075 C C . GLU A 1 379 ? -13.492 -10.866 1.639 1.00 17.90 400 GLU A C 1
ATOM 3076 O O . GLU A 1 379 ? -14.669 -11.155 1.421 1.00 18.36 400 GLU A O 1
ATOM 3082 N N . ALA A 1 380 ? -13.111 -9.943 2.537 1.00 17.19 401 ALA A N 1
ATOM 3083 C CA . ALA A 1 380 ? -14.088 -9.159 3.304 1.00 17.00 401 ALA A CA 1
ATOM 3084 C C . ALA A 1 380 ? -15.025 -8.337 2.398 1.00 17.36 401 ALA A C 1
ATOM 3085 O O . ALA A 1 380 ? -16.242 -8.299 2.632 1.00 17.43 401 ALA A O 1
ATOM 3087 N N . LEU A 1 381 ? -14.462 -7.702 1.368 1.00 16.62 402 LEU A N 1
ATOM 3088 C CA . LEU A 1 381 ? -15.224 -6.876 0.434 1.00 16.92 402 LEU A CA 1
ATOM 3089 C C . LEU A 1 381 ? -16.149 -7.738 -0.415 1.00 17.74 402 LEU A C 1
ATOM 3090 O O . LEU A 1 381 ? -17.291 -7.333 -0.621 1.00 17.62 402 LEU A O 1
ATOM 3095 N N . ARG A 1 382 ? -15.658 -8.883 -0.901 1.00 18.60 403 ARG A N 1
ATOM 3096 C CA A ARG A 1 382 ? -16.489 -9.834 -1.679 0.50 19.13 403 ARG A CA 1
ATOM 3097 C CA B ARG A 1 382 ? -16.502 -9.803 -1.691 0.50 19.35 403 ARG A CA 1
ATOM 3098 C C . ARG A 1 382 ? -17.726 -10.233 -0.877 1.00 19.91 403 ARG A C 1
ATOM 3099 O O . ARG A 1 382 ? -18.841 -10.206 -1.391 1.00 20.03 403 ARG A O 1
ATOM 3114 N N . GLU A 1 383 ? -17.508 -10.581 0.392 1.00 20.57 404 GLU A N 1
ATOM 3115 C CA . GLU A 1 383 ? -18.594 -11.003 1.286 1.00 21.64 404 GLU A CA 1
ATOM 3116 C C . GLU A 1 383 ? -19.564 -9.840 1.573 1.00 21.39 404 GLU A C 1
ATOM 3117 O O . GLU A 1 383 ? -20.780 -10.055 1.570 1.00 21.18 404 GLU A O 1
ATOM 3123 N N . ALA A 1 384 ? -19.039 -8.626 1.788 1.00 20.40 405 ALA A N 1
ATOM 3124 C CA . ALA A 1 384 ? -19.862 -7.441 1.979 1.00 20.91 405 ALA A CA 1
ATOM 3125 C C . ALA A 1 384 ? -20.763 -7.180 0.760 1.00 22.06 405 ALA A C 1
ATOM 3126 O O . ALA A 1 384 ? -21.942 -6.829 0.917 1.00 22.35 405 ALA A O 1
ATOM 3128 N N . LEU A 1 385 ? -20.203 -7.321 -0.439 1.00 23.05 406 LEU A N 1
ATOM 3129 C CA . LEU A 1 385 ? -20.945 -7.107 -1.686 1.00 23.63 406 LEU A CA 1
ATOM 3130 C C . LEU A 1 385 ? -22.076 -8.119 -1.850 1.00 25.20 406 LEU A C 1
ATOM 3131 O O . LEU A 1 385 ? -23.144 -7.746 -2.314 1.00 25.00 406 LEU A O 1
ATOM 3136 N N . GLN A 1 386 ? -21.846 -9.370 -1.462 1.00 27.25 407 GLN A N 1
ATOM 3137 C CA . GLN A 1 386 ? -22.913 -10.380 -1.566 1.00 29.70 407 GLN A CA 1
ATOM 3138 C C . GLN A 1 386 ? -23.978 -10.276 -0.461 1.00 30.37 407 GLN A C 1
ATOM 3139 O O . GLN A 1 386 ? -25.092 -10.735 -0.698 1.00 31.48 407 GLN A O 1
ATOM 3145 N N . HIS A 1 387 ? -23.664 -9.684 0.703 1.00 31.30 408 HIS A N 1
ATOM 3146 C CA . HIS A 1 387 ? -24.632 -9.604 1.838 1.00 32.26 408 HIS A CA 1
ATOM 3147 C C . HIS A 1 387 ? -25.218 -8.249 2.168 1.00 32.70 408 HIS A C 1
ATOM 3148 O O . HIS A 1 387 ? -26.374 -8.194 2.583 1.00 33.20 408 HIS A O 1
ATOM 3155 N N . CYS A 1 388 ? -24.474 -7.160 1.967 1.00 33.08 409 CYS A N 1
ATOM 3156 C CA . CYS A 1 388 ? -24.999 -5.819 2.278 1.00 33.24 409 CYS A CA 1
ATOM 3157 C C . CYS A 1 388 ? -26.213 -5.479 1.390 1.00 35.23 409 CYS A C 1
ATOM 3158 O O . CYS A 1 388 ? -26.218 -5.872 0.210 1.00 34.09 409 CYS A O 1
ATOM 3161 N N . PRO A 1 389 ? -27.237 -4.780 1.963 1.00 36.86 410 PRO A N 1
ATOM 3162 C CA . PRO A 1 389 ? -28.430 -4.407 1.201 1.00 38.35 410 PRO A CA 1
ATOM 3163 C C . PRO A 1 389 ? -28.130 -3.570 -0.053 1.00 39.50 410 PRO A C 1
ATOM 3164 O O . PRO A 1 389 ? -27.412 -2.563 0.036 1.00 39.39 410 PRO A O 1
ATOM 3168 N N . LYS A 1 390 ? -28.673 -4.004 -1.192 1.00 40.65 411 LYS A N 1
ATOM 3169 C CA . LYS A 1 390 ? -28.507 -3.311 -2.484 1.00 41.91 411 LYS A CA 1
ATOM 3170 C C . LYS A 1 390 ? -29.863 -2.789 -3.006 1.00 42.83 411 LYS A C 1
ATOM 3171 O O . LYS A 1 390 ? -30.919 -3.386 -2.735 1.00 42.40 411 LYS A O 1
ATOM 3174 N N . ASN A 1 391 ? -29.815 -1.664 -3.725 1.00 43.93 412 ASN A N 1
ATOM 3175 C CA . ASN A 1 391 ? -30.998 -0.994 -4.291 1.00 45.04 412 ASN A CA 1
ATOM 3176 C C . ASN A 1 391 ? -30.952 -0.976 -5.818 1.00 45.29 412 ASN A C 1
ATOM 3177 O O . ASN A 1 391 ? -30.240 -0.168 -6.427 1.00 45.50 412 ASN A O 1
ATOM 3182 N N . MET B 1 2 ? 13.694 1.649 -8.480 1.00 26.14 23 MET B N 1
ATOM 3183 C CA . MET B 1 2 ? 12.211 1.826 -8.550 1.00 25.77 23 MET B CA 1
ATOM 3184 C C . MET B 1 2 ? 11.759 3.196 -9.043 1.00 25.77 23 MET B C 1
ATOM 3185 O O . MET B 1 2 ? 10.634 3.301 -9.539 1.00 25.36 23 MET B O 1
ATOM 3190 N N . GLY B 1 3 ? 12.599 4.232 -8.876 1.00 25.84 24 GLY B N 1
ATOM 3191 C CA . GLY B 1 3 ? 12.286 5.620 -9.290 1.00 25.54 24 GLY B CA 1
ATOM 3192 C C . GLY B 1 3 ? 13.297 6.160 -10.293 1.00 26.21 24 GLY B C 1
ATOM 3193 O O . GLY B 1 3 ? 14.051 5.386 -10.891 1.00 25.66 24 GLY B O 1
ATOM 3194 N N . SER B 1 4 ? 13.316 7.488 -10.452 1.00 26.47 25 SER B N 1
ATOM 3195 C CA . SER B 1 4 ? 14.144 8.199 -11.465 1.00 26.77 25 SER B CA 1
ATOM 3196 C C . SER B 1 4 ? 15.598 8.563 -11.098 1.00 26.23 25 SER B C 1
ATOM 3197 O O . SER B 1 4 ? 16.366 8.997 -11.984 1.00 26.99 25 SER B O 1
ATOM 3200 N N . TYR B 1 5 ? 15.984 8.364 -9.836 1.00 25.32 26 TYR B N 1
ATOM 3201 C CA . TYR B 1 5 ? 17.343 8.642 -9.358 1.00 24.13 26 TYR B CA 1
ATOM 3202 C C . TYR B 1 5 ? 17.900 7.459 -8.610 1.00 23.42 26 TYR B C 1
ATOM 3203 O O . TYR B 1 5 ? 17.153 6.520 -8.248 1.00 23.80 26 TYR B O 1
ATOM 3212 N N . GLN B 1 6 ? 19.206 7.510 -8.370 1.00 22.58 27 GLN B N 1
ATOM 3213 C CA . GLN B 1 6 ? 19.910 6.542 -7.520 1.00 23.22 27 GLN B CA 1
ATOM 3214 C C . GLN B 1 6 ? 19.948 7.099 -6.097 1.00 21.20 27 GLN B C 1
ATOM 3215 O O . GLN B 1 6 ? 20.077 8.290 -5.914 1.00 20.62 27 GLN B O 1
ATOM 3221 N N . LEU B 1 7 ? 19.832 6.225 -5.101 1.00 20.22 28 LEU B N 1
ATOM 3222 C CA . LEU B 1 7 ? 19.940 6.607 -3.692 1.00 20.07 28 LEU B CA 1
ATOM 3223 C C . LEU B 1 7 ? 21.386 7.000 -3.420 1.00 21.08 28 LEU B C 1
ATOM 3224 O O . LEU B 1 7 ? 22.277 6.197 -3.713 1.00 22.19 28 LEU B O 1
ATOM 3229 N N . LEU B 1 8 ? 21.622 8.234 -2.947 1.00 20.44 29 LEU B N 1
ATOM 3230 C CA . LEU B 1 8 ? 22.967 8.705 -2.585 1.00 20.67 29 LEU B CA 1
ATOM 3231 C C . LEU B 1 8 ? 23.190 8.858 -1.069 1.00 19.39 29 LEU B C 1
ATOM 3232 O O . LEU B 1 8 ? 24.350 8.925 -0.647 1.00 20.07 29 LEU B O 1
ATOM 3237 N N . VAL B 1 9 ? 22.129 8.855 -0.248 1.00 16.24 30 VAL B N 1
ATOM 3238 C CA . VAL B 1 9 ? 22.276 8.881 1.216 1.00 14.82 30 VAL B CA 1
ATOM 3239 C C . VAL B 1 9 ? 22.171 7.417 1.689 1.00 14.60 30 VAL B C 1
ATOM 3240 O O . VAL B 1 9 ? 21.161 6.768 1.423 1.00 12.50 30 VAL B O 1
ATOM 3244 N N . PRO B 1 10 ? 23.218 6.879 2.346 1.00 14.91 31 PRO B N 1
ATOM 3245 C CA . PRO B 1 10 ? 23.202 5.470 2.742 1.00 14.37 31 PRO B CA 1
ATOM 3246 C C . PRO B 1 10 ? 22.420 5.188 4.046 1.00 13.89 31 PRO B C 1
ATOM 3247 O O . PRO B 1 10 ? 22.241 6.104 4.857 1.00 14.59 31 PRO B O 1
ATOM 3251 N N . PRO B 1 11 ? 22.008 3.919 4.283 1.00 14.96 32 PRO B N 1
ATOM 3252 C CA . PRO B 1 11 ? 21.309 3.617 5.555 1.00 15.66 32 PRO B CA 1
ATOM 3253 C C . PRO B 1 11 ? 22.251 3.867 6.774 1.00 16.31 32 PRO B C 1
ATOM 3254 O O . PRO B 1 11 ? 23.416 3.461 6.699 1.00 16.21 32 PRO B O 1
ATOM 3258 N N . PRO B 1 12 ? 21.783 4.557 7.840 1.00 16.99 33 PRO B N 1
ATOM 3259 C CA . PRO B 1 12 ? 22.638 4.804 9.013 1.00 17.29 33 PRO B CA 1
ATOM 3260 C C . PRO B 1 12 ? 22.899 3.541 9.792 1.00 17.67 33 PRO B C 1
ATOM 3261 O O . PRO B 1 12 ? 21.964 2.894 10.269 1.00 16.03 33 PRO B O 1
ATOM 3265 N N . GLU B 1 13 ? 24.182 3.206 9.932 1.00 18.64 34 GLU B N 1
ATOM 3266 C CA . GLU B 1 13 ? 24.582 2.003 10.664 1.00 20.15 34 GLU B CA 1
ATOM 3267 C C . GLU B 1 13 ? 24.213 2.039 12.146 1.00 19.59 34 GLU B C 1
ATOM 3268 O O . GLU B 1 13 ? 23.888 1.004 12.711 1.00 20.38 34 GLU B O 1
ATOM 3274 N N . ALA B 1 14 ? 24.195 3.224 12.748 1.00 19.56 35 ALA B N 1
ATOM 3275 C CA . ALA B 1 14 ? 23.835 3.372 14.162 1.00 19.19 35 ALA B CA 1
ATOM 3276 C C . ALA B 1 14 ? 22.443 2.779 14.506 1.00 19.47 35 ALA B C 1
ATOM 3277 O O . ALA B 1 14 ? 22.236 2.257 15.613 1.00 18.90 35 ALA B O 1
ATOM 3279 N N . LEU B 1 15 ? 21.507 2.854 13.548 1.00 18.28 36 LEU B N 1
ATOM 3280 C CA . LEU B 1 15 ? 20.147 2.339 13.753 1.00 19.34 36 LEU B CA 1
ATOM 3281 C C . LEU B 1 15 ? 20.012 0.809 13.878 1.00 20.38 36 LEU B C 1
ATOM 3282 O O . LEU B 1 15 ? 19.002 0.366 14.424 1.00 20.75 36 LEU B O 1
ATOM 3287 N N . SER B 1 16 ? 21.011 0.054 13.409 1.00 23.21 37 SER B N 1
ATOM 3288 C CA . SER B 1 16 ? 20.987 -1.418 13.452 1.00 25.20 37 SER B CA 1
ATOM 3289 C C . SER B 1 16 ? 21.179 -1.980 14.880 1.00 25.96 37 SER B C 1
ATOM 3290 O O . SER B 1 16 ? 20.675 -3.069 15.189 1.00 26.16 37 SER B O 1
ATOM 3293 N N . LYS B 1 17 ? 21.818 -1.198 15.755 1.00 25.82 38 LYS B N 1
ATOM 3294 C CA . LYS B 1 17 ? 22.041 -1.583 17.163 1.00 26.98 38 LYS B CA 1
ATOM 3295 C C . LYS B 1 17 ? 20.705 -1.566 17.913 1.00 26.58 38 LYS B C 1
ATOM 3296 O O . LYS B 1 17 ? 19.898 -0.623 17.706 1.00 25.64 38 LYS B O 1
ATOM 3302 N N . PRO B 1 18 ? 20.437 -2.587 18.760 1.00 26.99 39 PRO B N 1
ATOM 3303 C CA . PRO B 1 18 ? 19.209 -2.625 19.553 1.00 27.39 39 PRO B CA 1
ATOM 3304 C C . PRO B 1 18 ? 18.989 -1.382 20.414 1.00 26.64 39 PRO B C 1
ATOM 3305 O O . PRO B 1 18 ? 19.955 -0.857 20.978 1.00 27.48 39 PRO B O 1
ATOM 3309 N N . LEU B 1 19 ? 17.756 -0.884 20.443 1.00 26.68 40 LEU B N 1
ATOM 3310 C CA . LEU B 1 19 ? 17.428 0.287 21.266 1.00 25.46 40 LEU B CA 1
ATOM 3311 C C . LEU B 1 19 ? 17.236 -0.202 22.693 1.00 25.79 40 LEU B C 1
ATOM 3312 O O . LEU B 1 19 ? 16.382 -1.070 22.949 1.00 26.09 40 LEU B O 1
ATOM 3317 N N . SER B 1 20 ? 18.030 0.353 23.605 1.00 25.66 41 SER B N 1
ATOM 3318 C CA . SER B 1 20 ? 17.849 0.131 25.037 1.00 25.12 41 SER B CA 1
ATOM 3319 C C . SER B 1 20 ? 18.059 1.475 25.732 1.00 23.13 41 SER B C 1
ATOM 3320 O O . SER B 1 20 ? 18.694 2.397 25.186 1.00 23.14 41 SER B O 1
ATOM 3323 N N . VAL B 1 21 ? 17.472 1.590 26.910 1.00 21.96 42 VAL B N 1
ATOM 3324 C CA . VAL B 1 21 ? 17.649 2.772 27.732 1.00 21.26 42 VAL B CA 1
ATOM 3325 C C . VAL B 1 21 ? 18.022 2.330 29.146 1.00 20.30 42 VAL B C 1
ATOM 3326 O O . VAL B 1 21 ? 17.572 1.262 29.596 1.00 19.43 42 VAL B O 1
ATOM 3330 N N . PRO B 1 22 ? 18.837 3.149 29.856 1.00 19.59 43 PRO B N 1
ATOM 3331 C CA . PRO B 1 22 ? 19.183 2.787 31.228 1.00 20.30 43 PRO B CA 1
ATOM 3332 C C . PRO B 1 22 ? 18.005 2.922 32.186 1.00 19.02 43 PRO B C 1
ATOM 3333 O O . PRO B 1 22 ? 17.054 3.667 31.935 1.00 17.53 43 PRO B O 1
ATOM 3337 N N . THR B 1 23 ? 18.121 2.216 33.293 1.00 17.65 44 THR B N 1
ATOM 3338 C CA . THR B 1 23 ? 17.122 2.221 34.336 1.00 17.07 44 THR B CA 1
ATOM 3339 C C . THR B 1 23 ? 17.547 3.277 35.349 1.00 16.99 44 THR B C 1
ATOM 3340 O O . THR B 1 23 ? 18.549 3.105 36.061 1.00 16.62 44 THR B O 1
ATOM 3344 N N . ARG B 1 24 ? 16.819 4.388 35.363 1.00 15.62 45 ARG B N 1
ATOM 3345 C CA . ARG B 1 24 ? 17.087 5.460 36.289 1.00 15.07 45 ARG B CA 1
ATOM 3346 C C . ARG B 1 24 ? 15.817 5.960 37.005 1.00 14.80 45 ARG B C 1
ATOM 3347 O O . ARG B 1 24 ? 14.705 5.833 36.493 1.00 14.90 45 ARG B O 1
ATOM 3355 N N . LEU B 1 25 ? 16.030 6.519 38.190 1.00 13.87 46 LEU B N 1
ATOM 3356 C CA . LEU B 1 25 ? 14.984 7.142 38.986 1.00 13.05 46 LEU B CA 1
ATOM 3357 C C . LEU B 1 25 ? 14.990 8.631 38.609 1.00 13.50 46 LEU B C 1
ATOM 3358 O O . LEU B 1 25 ? 16.002 9.324 38.771 1.00 13.05 46 LEU B O 1
ATOM 3363 N N . LEU B 1 26 ? 13.864 9.099 38.081 1.00 13.17 47 LEU B N 1
ATOM 3364 C CA . LEU B 1 26 ? 13.727 10.446 37.565 1.00 14.24 47 LEU B CA 1
ATOM 3365 C C . LEU B 1 26 ? 13.114 11.304 38.635 1.00 13.34 47 LEU B C 1
ATOM 3366 O O . LEU B 1 26 ? 11.899 11.318 38.811 1.00 13.86 47 LEU B O 1
ATOM 3371 N N . LEU B 1 27 ? 13.982 11.990 39.388 1.00 13.75 48 LEU B N 1
ATOM 3372 C CA . LEU B 1 27 ? 13.581 12.886 40.464 1.00 14.54 48 LEU B CA 1
ATOM 3373 C C . LEU B 1 27 ? 13.906 14.338 40.183 1.00 16.06 48 LEU B C 1
ATOM 3374 O O . LEU B 1 27 ? 14.228 15.099 41.090 1.00 16.89 48 LEU B O 1
ATOM 3379 N N . GLY B 1 28 ? 13.833 14.706 38.920 1.00 16.36 49 GLY B N 1
ATOM 3380 C CA . GLY B 1 28 ? 13.964 16.071 38.504 1.00 18.04 49 GLY B CA 1
ATOM 3381 C C . GLY B 1 28 ? 12.594 16.733 38.473 1.00 18.89 49 GLY B C 1
ATOM 3382 O O . GLY B 1 28 ? 11.568 16.147 38.838 1.00 18.06 49 GLY B O 1
ATOM 3383 N N . PRO B 1 29 ? 12.549 17.968 37.954 1.00 19.89 50 PRO B N 1
ATOM 3384 C CA . PRO B 1 29 ? 11.277 18.678 37.790 1.00 20.83 50 PRO B CA 1
ATOM 3385 C C . PRO B 1 29 ? 10.339 18.056 36.744 1.00 21.06 50 PRO B C 1
ATOM 3386 O O . PRO B 1 29 ? 9.225 18.527 36.578 1.00 24.64 50 PRO B O 1
ATOM 3390 N N . GLY B 1 30 ? 10.790 17.025 36.047 1.00 21.28 51 GLY B N 1
ATOM 3391 C CA . GLY B 1 30 ? 10.018 16.341 35.067 1.00 20.54 51 GLY B CA 1
ATOM 3392 C C . GLY B 1 30 ? 10.970 16.041 33.930 1.00 21.50 51 GLY B C 1
ATOM 3393 O O . GLY B 1 30 ? 12.015 16.706 33.825 1.00 23.15 51 GLY B O 1
ATOM 3394 N N . PRO B 1 31 ? 10.676 15.014 33.130 1.00 19.70 52 PRO B N 1
ATOM 3395 C CA . PRO B 1 31 ? 9.542 14.114 33.252 1.00 19.35 52 PRO B CA 1
ATOM 3396 C C . PRO B 1 31 ? 9.731 13.096 34.383 1.00 18.58 52 PRO B C 1
ATOM 3397 O O . PRO B 1 31 ? 10.839 12.889 34.822 1.00 18.64 52 PRO B O 1
ATOM 3401 N N . SER B 1 32 ? 8.634 12.529 34.872 1.00 17.04 53 SER B N 1
ATOM 3402 C CA . SER B 1 32 ? 8.687 11.518 35.932 1.00 16.12 53 SER B CA 1
ATOM 3403 C C . SER B 1 32 ? 8.686 10.105 35.368 1.00 17.11 53 SER B C 1
ATOM 3404 O O . SER B 1 32 ? 8.408 9.894 34.163 1.00 16.78 53 SER B O 1
ATOM 3407 N N . ASN B 1 33 ? 9.012 9.117 36.222 1.00 15.91 54 ASN B N 1
ATOM 3408 C CA . ASN B 1 33 ? 8.912 7.717 35.860 1.00 15.94 54 ASN B CA 1
ATOM 3409 C C . ASN B 1 33 ? 7.449 7.370 35.656 1.00 16.04 54 ASN B C 1
ATOM 3410 O O . ASN B 1 33 ? 6.557 7.993 36.260 1.00 15.32 54 ASN B O 1
ATOM 3415 N N . LEU B 1 34 ? 7.221 6.390 34.791 1.00 17.06 55 LEU B N 1
ATOM 3416 C CA . LEU B 1 34 ? 5.868 5.984 34.470 1.00 17.10 55 LEU B CA 1
ATOM 3417 C C . LEU B 1 34 ? 5.329 5.000 35.475 1.00 18.27 55 LEU B C 1
ATOM 3418 O O . LEU B 1 34 ? 6.010 4.053 35.892 1.00 18.95 55 LEU B O 1
ATOM 3423 N N . ALA B 1 35 ? 4.054 5.171 35.812 1.00 19.20 56 ALA B N 1
ATOM 3424 C CA . ALA B 1 35 ? 3.366 4.190 36.609 1.00 19.79 56 ALA B CA 1
ATOM 3425 C C . ALA B 1 35 ? 3.286 2.818 35.855 1.00 19.92 56 ALA B C 1
ATOM 3426 O O . ALA B 1 35 ? 3.252 2.781 34.610 1.00 19.95 56 ALA B O 1
ATOM 3428 N N . PRO B 1 36 ? 3.342 1.677 36.574 1.00 19.61 57 PRO B N 1
ATOM 3429 C CA . PRO B 1 36 ? 3.295 0.357 35.942 1.00 19.05 57 PRO B CA 1
ATOM 3430 C C . PRO B 1 36 ? 2.207 0.162 34.864 1.00 18.50 57 PRO B C 1
ATOM 3431 O O . PRO B 1 36 ? 2.533 -0.288 33.751 1.00 16.56 57 PRO B O 1
ATOM 3435 N N . ARG B 1 37 ? 0.961 0.539 35.170 1.00 17.77 58 ARG B N 1
ATOM 3436 C CA . ARG B 1 37 ? -0.122 0.469 34.164 1.00 17.47 58 ARG B CA 1
ATOM 3437 C C . ARG B 1 37 ? 0.113 1.391 32.936 1.00 17.34 58 ARG B C 1
ATOM 3438 O O . ARG B 1 37 ? -0.339 1.089 31.828 1.00 17.23 58 ARG B O 1
ATOM 3446 N N . VAL B 1 38 ? 0.802 2.496 33.139 1.00 17.52 59 VAL B N 1
ATOM 3447 C CA . VAL B 1 38 ? 1.109 3.432 32.046 1.00 17.79 59 VAL B CA 1
ATOM 3448 C C . VAL B 1 38 ? 2.208 2.867 31.147 1.00 17.54 59 VAL B C 1
ATOM 3449 O O . VAL B 1 38 ? 2.118 2.974 29.931 1.00 16.94 59 VAL B O 1
ATOM 3453 N N . LEU B 1 39 ? 3.263 2.288 31.739 1.00 18.16 60 LEU B N 1
ATOM 3454 C CA . LEU B 1 39 ? 4.286 1.579 30.959 1.00 18.50 60 LEU B CA 1
ATOM 3455 C C . LEU B 1 39 ? 3.635 0.513 30.081 1.00 17.53 60 LEU B C 1
ATOM 3456 O O . LEU B 1 39 ? 3.893 0.440 28.899 1.00 17.26 60 LEU B O 1
ATOM 3461 N N . ALA B 1 40 ? 2.747 -0.285 30.676 1.00 16.97 61 ALA B N 1
ATOM 3462 C CA . ALA B 1 40 ? 2.070 -1.342 29.929 1.00 17.33 61 ALA B CA 1
ATOM 3463 C C . ALA B 1 40 ? 1.201 -0.816 28.801 1.00 17.01 61 ALA B C 1
ATOM 3464 O O . ALA B 1 40 ? 1.158 -1.410 27.730 1.00 16.94 61 ALA B O 1
ATOM 3466 N N . ALA B 1 41 ? 0.558 0.340 29.033 1.00 16.13 62 ALA B N 1
ATOM 3467 C CA . ALA B 1 41 ? -0.318 0.928 28.026 1.00 15.27 62 ALA B CA 1
ATOM 3468 C C . ALA B 1 41 ? 0.446 1.350 26.774 1.00 15.54 62 ALA B C 1
ATOM 3469 O O . ALA B 1 41 ? -0.123 1.396 25.676 1.00 15.22 62 ALA B O 1
ATOM 3471 N N . GLY B 1 42 ? 1.742 1.621 26.920 1.00 14.92 63 GLY B N 1
ATOM 3472 C CA . GLY B 1 42 ? 2.602 2.013 25.818 1.00 16.47 63 GLY B CA 1
ATOM 3473 C C . GLY B 1 42 ? 2.738 0.993 24.695 1.00 17.01 63 GLY B C 1
ATOM 3474 O O . GLY B 1 42 ? 3.042 1.371 23.568 1.00 19.95 63 GLY B O 1
ATOM 3475 N N . SER B 1 43 ? 2.547 -0.285 25.024 1.00 17.24 64 SER B N 1
ATOM 3476 C CA A SER B 1 43 ? 2.638 -1.374 24.025 0.50 17.64 64 SER B CA 1
ATOM 3477 C CA B SER B 1 43 ? 2.638 -1.395 24.055 0.50 17.53 64 SER B CA 1
ATOM 3478 C C . SER B 1 43 ? 1.273 -1.871 23.498 1.00 17.09 64 SER B C 1
ATOM 3479 O O . SER B 1 43 ? 1.227 -2.828 22.703 1.00 17.91 64 SER B O 1
ATOM 3484 N N . LEU B 1 44 ? 0.169 -1.201 23.861 1.00 15.64 65 LEU B N 1
ATOM 3485 C CA . LEU B 1 44 ? -1.148 -1.565 23.311 1.00 14.44 65 LEU B CA 1
ATOM 3486 C C . LEU B 1 44 ? -1.205 -1.358 21.809 1.00 13.60 65 LEU B C 1
ATOM 3487 O O . LEU B 1 44 ? -0.516 -0.477 21.267 1.00 13.22 65 LEU B O 1
ATOM 3492 N N . ARG B 1 45 ? -2.020 -2.194 21.143 1.00 12.31 66 ARG B N 1
ATOM 3493 C CA . ARG B 1 45 ? -2.173 -2.104 19.707 1.00 11.75 66 ARG B CA 1
ATOM 3494 C C . ARG B 1 45 ? -2.925 -0.830 19.279 1.00 11.96 66 ARG B C 1
ATOM 3495 O O . ARG B 1 45 ? -3.621 -0.207 20.059 1.00 11.77 66 ARG B O 1
ATOM 3503 N N . MET B 1 46 ? -2.746 -0.478 18.013 1.00 12.77 67 MET B N 1
ATOM 3504 C CA A MET B 1 46 ? -3.429 0.659 17.422 0.50 13.18 67 MET B CA 1
ATOM 3505 C CA B MET B 1 46 ? -3.440 0.656 17.405 0.50 13.31 67 MET B CA 1
ATOM 3506 C C . MET B 1 46 ? -4.849 0.274 16.972 1.00 13.37 67 MET B C 1
ATOM 3507 O O . MET B 1 46 ? -5.117 -0.880 16.603 1.00 13.61 67 MET B O 1
ATOM 3516 N N . ILE B 1 47 ? -5.747 1.254 17.029 1.00 13.51 68 ILE B N 1
ATOM 3517 C CA . ILE B 1 47 ? -7.107 1.169 16.472 1.00 13.94 68 ILE B CA 1
ATOM 3518 C C . ILE B 1 47 ? -7.361 2.543 15.807 1.00 13.63 68 ILE B C 1
ATOM 3519 O O . ILE B 1 47 ? -6.627 3.479 16.083 1.00 13.15 68 ILE B O 1
ATOM 3524 N N . GLY B 1 48 ? -8.351 2.624 14.937 1.00 13.98 69 GLY B N 1
ATOM 3525 C CA . GLY B 1 48 ? -8.639 3.856 14.202 1.00 15.95 69 GLY B CA 1
ATOM 3526 C C . GLY B 1 48 ? -9.027 4.920 15.197 1.00 18.06 69 GLY B C 1
ATOM 3527 O O . GLY B 1 48 ? -9.808 4.663 16.106 1.00 17.36 69 GLY B O 1
ATOM 3528 N N . HIS B 1 49 ? -8.471 6.115 15.007 1.00 20.12 70 HIS B N 1
ATOM 3529 C CA A HIS B 1 49 ? -8.696 7.197 15.968 0.50 21.10 70 HIS B CA 1
ATOM 3530 C CA B HIS B 1 49 ? -8.690 7.256 15.908 0.50 21.36 70 HIS B CA 1
ATOM 3531 C C . HIS B 1 49 ? -10.152 7.675 16.109 1.00 22.15 70 HIS B C 1
ATOM 3532 O O . HIS B 1 49 ? -10.468 8.292 17.135 1.00 22.10 70 HIS B O 1
ATOM 3545 N N . MET B 1 50 ? -11.024 7.370 15.145 1.00 22.33 71 MET B N 1
ATOM 3546 C CA . MET B 1 50 ? -12.444 7.772 15.275 1.00 24.45 71 MET B CA 1
ATOM 3547 C C . MET B 1 50 ? -13.400 6.573 15.433 1.00 22.13 71 MET B C 1
ATOM 3548 O O . MET B 1 50 ? -14.623 6.721 15.361 1.00 22.96 71 MET B O 1
ATOM 3553 N N . GLN B 1 51 ? -12.843 5.389 15.709 1.00 19.36 72 GLN B N 1
ATOM 3554 C CA . GLN B 1 51 ? -13.633 4.181 15.939 1.00 17.88 72 GLN B CA 1
ATOM 3555 C C . GLN B 1 51 ? -14.333 4.284 17.289 1.00 16.88 72 GLN B C 1
ATOM 3556 O O . GLN B 1 51 ? -13.852 4.994 18.177 1.00 15.22 72 GLN B O 1
ATOM 3562 N N . LYS B 1 52 ? -15.444 3.557 17.448 1.00 16.20 73 LYS B N 1
ATOM 3563 C CA . LYS B 1 52 ? -16.238 3.570 18.698 1.00 16.24 73 LYS B CA 1
ATOM 3564 C C . LYS B 1 52 ? -15.440 3.408 20.001 1.00 16.02 73 LYS B C 1
ATOM 3565 O O . LYS B 1 52 ? -15.689 4.099 21.012 1.00 14.49 73 LYS B O 1
ATOM 3567 N N . GLU B 1 53 ? -14.457 2.520 19.972 1.00 16.34 74 GLU B N 1
ATOM 3568 C CA . GLU B 1 53 ? -13.619 2.268 21.159 1.00 16.44 74 GLU B CA 1
ATOM 3569 C C . GLU B 1 53 ? -12.782 3.464 21.531 1.00 15.89 74 GLU B C 1
ATOM 3570 O O . GLU B 1 53 ? -12.572 3.720 22.733 1.00 14.61 74 GLU B O 1
ATOM 3576 N N . MET B 1 54 ? -12.261 4.191 20.517 1.00 15.19 75 MET B N 1
ATOM 3577 C CA A MET B 1 54 ? -11.465 5.398 20.768 0.50 15.03 75 MET B CA 1
ATOM 3578 C CA B MET B 1 54 ? -11.461 5.371 20.762 0.50 15.89 75 MET B CA 1
ATOM 3579 C C . MET B 1 54 ? -12.348 6.525 21.278 1.00 15.02 75 MET B C 1
ATOM 3580 O O . MET B 1 54 ? -11.967 7.242 22.195 1.00 14.88 75 MET B O 1
ATOM 3589 N N . LEU B 1 55 ? -13.542 6.672 20.704 1.00 14.83 76 LEU B N 1
ATOM 3590 C CA . LEU B 1 55 ? -14.489 7.698 21.184 1.00 15.26 76 LEU B CA 1
ATOM 3591 C C . LEU B 1 55 ? -14.846 7.439 22.667 1.00 14.27 76 LEU B C 1
ATOM 3592 O O . LEU B 1 55 ? -15.032 8.377 23.430 1.00 14.32 76 LEU B O 1
ATOM 3597 N N . GLN B 1 56 ? -14.962 6.173 23.069 1.00 14.00 77 GLN B N 1
ATOM 3598 C CA . GLN B 1 56 ? -15.256 5.825 24.463 1.00 14.20 77 GLN B CA 1
ATOM 3599 C C . GLN B 1 56 ? -14.077 6.208 25.359 1.00 13.59 77 GLN B C 1
ATOM 3600 O O . GLN B 1 56 ? -14.265 6.777 26.414 1.00 14.12 77 GLN B O 1
ATOM 3606 N N . ILE B 1 57 ? -12.861 5.878 24.909 1.00 13.14 78 ILE B N 1
ATOM 3607 C CA . ILE B 1 57 ? -11.624 6.253 25.632 1.00 13.31 78 ILE B CA 1
ATOM 3608 C C . ILE B 1 57 ? -11.551 7.767 25.807 1.00 12.63 78 ILE B C 1
ATOM 3609 O O . ILE B 1 57 ? -11.265 8.248 26.914 1.00 14.48 78 ILE B O 1
ATOM 3614 N N . MET B 1 58 ? -11.889 8.508 24.755 1.00 13.70 79 MET B N 1
ATOM 3615 C CA . MET B 1 58 ? -11.895 9.979 24.809 1.00 14.68 79 MET B CA 1
ATOM 3616 C C . MET B 1 58 ? -12.929 10.476 25.823 1.00 14.93 79 MET B C 1
ATOM 3617 O O . MET B 1 58 ? -12.636 11.408 26.601 1.00 14.60 79 MET B O 1
ATOM 3622 N N . GLU B 1 59 ? -14.108 9.848 25.867 1.00 16.09 80 GLU B N 1
ATOM 3623 C CA A GLU B 1 59 ? -15.138 10.234 26.849 0.50 16.08 80 GLU B CA 1
ATOM 3624 C CA B GLU B 1 59 ? -15.136 10.257 26.846 0.50 15.88 80 GLU B CA 1
ATOM 3625 C C . GLU B 1 59 ? -14.657 9.977 28.273 1.00 16.11 80 GLU B C 1
ATOM 3626 O O . GLU B 1 59 ? -14.865 10.812 29.159 1.00 16.49 80 GLU B O 1
ATOM 3637 N N . GLU B 1 60 ? -14.003 8.835 28.498 1.00 15.35 81 GLU B N 1
ATOM 3638 C CA . GLU B 1 60 ? -13.441 8.503 29.824 1.00 16.12 81 GLU B CA 1
ATOM 3639 C C . GLU B 1 60 ? -12.321 9.478 30.245 1.00 15.39 81 GLU B C 1
ATOM 3640 O O . GLU B 1 60 ? -12.239 9.876 31.421 1.00 15.69 81 GLU B O 1
ATOM 3646 N N . ILE B 1 61 ? -11.475 9.862 29.270 1.00 14.78 82 ILE B N 1
ATOM 3647 C CA . ILE B 1 61 ? -10.424 10.853 29.499 1.00 15.11 82 ILE B CA 1
ATOM 3648 C C . ILE B 1 61 ? -11.048 12.198 29.867 1.00 14.33 82 ILE B C 1
ATOM 3649 O O . ILE B 1 61 ? -10.605 12.798 30.845 1.00 14.44 82 ILE B O 1
ATOM 3654 N N . LYS B 1 62 ? -12.087 12.655 29.145 1.00 14.71 83 LYS B N 1
ATOM 3655 C CA A LYS B 1 62 ? -12.776 13.928 29.475 0.50 15.14 83 LYS B CA 1
ATOM 3656 C CA B LYS B 1 62 ? -12.740 13.937 29.496 0.50 15.03 83 LYS B CA 1
ATOM 3657 C C . LYS B 1 62 ? -13.266 13.919 30.932 1.00 15.21 83 LYS B C 1
ATOM 3658 O O . LYS B 1 62 ? -13.057 14.888 31.702 1.00 13.74 83 LYS B O 1
ATOM 3669 N N . GLN B 1 63 ? -13.913 12.818 31.315 1.00 15.17 84 GLN B N 1
ATOM 3670 C CA . GLN B 1 63 ? -14.414 12.651 32.672 1.00 15.33 84 GLN B CA 1
ATOM 3671 C C . GLN B 1 63 ? -13.295 12.684 33.711 1.00 14.77 84 GLN B C 1
ATOM 3672 O O . GLN B 1 63 ? -13.457 13.272 34.754 1.00 14.95 84 GLN B O 1
ATOM 3678 N N . GLY B 1 64 ? -12.166 12.050 33.391 1.00 14.01 85 GLY B N 1
ATOM 3679 C CA . GLY B 1 64 ? -10.972 12.030 34.227 1.00 14.13 85 GLY B CA 1
ATOM 3680 C C . GLY B 1 64 ? -10.388 13.413 34.402 1.00 14.12 85 GLY B C 1
ATOM 3681 O O . GLY B 1 64 ? -9.993 13.780 35.504 1.00 14.04 85 GLY B O 1
ATOM 3682 N N . ILE B 1 65 ? -10.381 14.185 33.321 1.00 14.99 86 ILE B N 1
ATOM 3683 C CA . ILE B 1 65 ? -9.871 15.580 33.374 1.00 14.68 86 ILE B CA 1
ATOM 3684 C C . ILE B 1 65 ? -10.801 16.408 34.263 1.00 15.02 86 ILE B C 1
ATOM 3685 O O . ILE B 1 65 ? -10.331 17.184 35.091 1.00 14.97 86 ILE B O 1
ATOM 3690 N N . GLN B 1 66 ? -12.104 16.232 34.087 1.00 15.06 87 GLN B N 1
ATOM 3691 C CA . GLN B 1 66 ? -13.103 16.941 34.926 1.00 15.15 87 GLN B CA 1
ATOM 3692 C C . GLN B 1 66 ? -12.915 16.635 36.390 1.00 14.81 87 GLN B C 1
ATOM 3693 O O . GLN B 1 66 ? -13.048 17.550 37.222 1.00 15.68 87 GLN B O 1
ATOM 3699 N N . TYR B 1 67 ? -12.637 15.366 36.709 1.00 13.71 88 TYR B N 1
ATOM 3700 C CA . TYR B 1 67 ? -12.318 14.929 38.063 1.00 13.68 88 TYR B CA 1
ATOM 3701 C C . TYR B 1 67 ? -11.044 15.557 38.644 1.00 13.70 88 TYR B C 1
ATOM 3702 O O . TYR B 1 67 ? -11.109 16.121 39.739 1.00 14.27 88 TYR B O 1
ATOM 3711 N N . VAL B 1 68 ? -9.901 15.464 37.935 1.00 13.69 89 VAL B N 1
ATOM 3712 C CA A VAL B 1 68 ? -8.645 15.998 38.485 0.50 13.13 89 VAL B CA 1
ATOM 3713 C CA B VAL B 1 68 ? -8.640 15.981 38.463 0.50 13.71 89 VAL B CA 1
ATOM 3714 C C . VAL B 1 68 ? -8.629 17.524 38.563 1.00 13.63 89 VAL B C 1
ATOM 3715 O O . VAL B 1 68 ? -8.067 18.056 39.491 1.00 14.53 89 VAL B O 1
ATOM 3722 N N . PHE B 1 69 ? -9.259 18.209 37.606 1.00 13.87 90 PHE B N 1
ATOM 3723 C CA . PHE B 1 69 ? -9.387 19.693 37.627 1.00 13.98 90 PHE B CA 1
ATOM 3724 C C . PHE B 1 69 ? -10.460 20.145 38.634 1.00 15.17 90 PHE B C 1
ATOM 3725 O O . PHE B 1 69 ? -10.415 21.285 39.075 1.00 15.55 90 PHE B O 1
ATOM 3733 N N . GLN B 1 70 ? -11.427 19.258 38.927 1.00 14.75 91 GLN B N 1
ATOM 3734 C CA . GLN B 1 70 ? -12.605 19.550 39.760 1.00 15.36 91 GLN B CA 1
ATOM 3735 C C . GLN B 1 70 ? -13.453 20.634 39.049 1.00 15.60 91 GLN B C 1
ATOM 3736 O O . GLN B 1 70 ? -13.702 21.719 39.559 1.00 14.81 91 GLN B O 1
ATOM 3742 N N . THR B 1 71 ? -13.852 20.300 37.822 1.00 16.11 92 THR B N 1
ATOM 3743 C CA . THR B 1 71 ? -14.690 21.150 36.987 1.00 16.88 92 THR B CA 1
ATOM 3744 C C . THR B 1 71 ? -15.829 20.359 36.341 1.00 16.72 92 THR B C 1
ATOM 3745 O O . THR B 1 71 ? -15.683 19.179 36.044 1.00 17.85 92 THR B O 1
ATOM 3749 N N . ARG B 1 72 ? -16.948 21.042 36.110 1.00 16.67 93 ARG B N 1
ATOM 3750 C CA . ARG B 1 72 ? -18.089 20.525 35.357 1.00 16.64 93 ARG B CA 1
ATOM 3751 C C . ARG B 1 72 ? -18.093 21.065 33.926 1.00 16.28 93 ARG B C 1
ATOM 3752 O O . ARG B 1 72 ? -18.990 20.733 33.145 1.00 15.40 93 ARG B O 1
ATOM 3760 N N . ASN B 1 73 ? -17.083 21.862 33.554 1.00 14.92 94 ASN B N 1
ATOM 3761 C CA . ASN B 1 73 ? -16.998 22.481 32.219 1.00 15.32 94 ASN B CA 1
ATOM 3762 C C . ASN B 1 73 ? -17.111 21.476 31.069 1.00 15.56 94 ASN B C 1
ATOM 3763 O O . ASN B 1 73 ? -16.257 20.553 30.992 1.00 16.09 94 ASN B O 1
ATOM 3768 N N . PRO B 1 74 ? -18.149 21.609 30.187 1.00 14.88 95 PRO B N 1
ATOM 3769 C CA A PRO B 1 74 ? -18.208 20.674 29.060 0.50 15.21 95 PRO B CA 1
ATOM 3770 C CA B PRO B 1 74 ? -18.216 20.678 29.055 0.50 15.17 95 PRO B CA 1
ATOM 3771 C C . PRO B 1 74 ? -17.037 20.831 28.072 1.00 14.70 95 PRO B C 1
ATOM 3772 O O . PRO B 1 74 ? -16.626 19.846 27.443 1.00 15.61 95 PRO B O 1
ATOM 3779 N N . LEU B 1 75 ? -16.488 22.052 27.962 1.00 14.56 96 LEU B N 1
ATOM 3780 C CA A LEU B 1 75 ? -15.353 22.327 27.076 0.50 13.69 96 LEU B CA 1
ATOM 3781 C CA B LEU B 1 75 ? -15.349 22.289 27.053 0.50 13.67 96 LEU B CA 1
ATOM 3782 C C . LEU B 1 75 ? -14.042 21.967 27.806 1.00 13.60 96 LEU B C 1
ATOM 3783 O O . LEU B 1 75 ? -13.292 22.849 28.266 1.00 13.37 96 LEU B O 1
ATOM 3792 N N . THR B 1 76 ? -13.785 20.670 27.906 1.00 13.32 97 THR B N 1
ATOM 3793 C CA . THR B 1 76 ? -12.624 20.082 28.591 1.00 13.78 97 THR B CA 1
ATOM 3794 C C . THR B 1 76 ? -12.112 19.001 27.671 1.00 14.79 97 THR B C 1
ATOM 3795 O O . THR B 1 76 ? -12.876 18.169 27.238 1.00 14.88 97 THR B O 1
ATOM 3799 N N . LEU B 1 77 ? -10.822 19.030 27.349 1.00 14.78 98 LEU B N 1
ATOM 3800 C CA . LEU B 1 77 ? -10.244 18.172 26.319 1.00 15.98 98 LEU B CA 1
ATOM 3801 C C . LEU B 1 77 ? -8.745 18.067 26.379 1.00 16.03 98 LEU B C 1
ATOM 3802 O O . LEU B 1 77 ? -8.120 18.703 27.198 1.00 15.59 98 LEU B O 1
ATOM 3807 N N . VAL B 1 78 ? -8.179 17.222 25.518 1.00 15.63 99 VAL B N 1
ATOM 3808 C CA . VAL B 1 78 ? -6.739 17.054 25.413 1.00 16.16 99 VAL B CA 1
ATOM 3809 C C . VAL B 1 78 ? -6.230 17.807 24.197 1.00 17.20 99 VAL B C 1
ATOM 3810 O O . VAL B 1 78 ? -6.823 17.756 23.128 1.00 17.22 99 VAL B O 1
ATOM 3814 N N . VAL B 1 79 ? -5.091 18.481 24.391 1.00 18.23 100 VAL B N 1
ATOM 3815 C CA . VAL B 1 79 ? -4.372 19.225 23.375 1.00 19.04 100 VAL B CA 1
ATOM 3816 C C . VAL B 1 79 ? -3.219 18.326 23.019 1.00 20.18 100 VAL B C 1
ATOM 3817 O O . VAL B 1 79 ? -2.519 17.831 23.906 1.00 20.03 100 VAL B O 1
ATOM 3821 N N . SER B 1 80 ? -3.019 18.117 21.732 1.00 22.48 101 SER B N 1
ATOM 3822 C CA . SER B 1 80 ? -2.073 17.126 21.241 1.00 23.16 101 SER B CA 1
ATOM 3823 C C . SER B 1 80 ? -0.696 17.745 21.107 1.00 23.11 101 SER B C 1
ATOM 3824 O O . SER B 1 80 ? -0.157 17.878 19.968 1.00 24.74 101 SER B O 1
ATOM 3827 N N . GLY B 1 81 ? -0.118 18.091 22.270 1.00 22.70 102 GLY B N 1
ATOM 3828 C CA . GLY B 1 81 ? 1.217 18.716 22.424 1.00 21.04 102 GLY B CA 1
ATOM 3829 C C . GLY B 1 81 ? 1.595 18.824 23.917 1.00 20.28 102 GLY B C 1
ATOM 3830 O O . GLY B 1 81 ? 0.739 18.633 24.756 1.00 20.36 102 GLY B O 1
ATOM 3831 N N A SER B 1 82 ? 2.879 19.137 24.174 0.50 22.85 103 SER B N 1
ATOM 3832 N N B SER B 1 82 ? 2.829 19.158 24.243 0.50 16.65 103 SER B N 1
ATOM 3833 C CA A SER B 1 82 ? 3.560 19.023 25.497 0.50 24.70 103 SER B CA 1
ATOM 3834 C CA B SER B 1 82 ? 3.257 19.282 25.635 0.50 14.77 103 SER B CA 1
ATOM 3835 C C A SER B 1 82 ? 4.164 20.191 26.278 0.50 25.78 103 SER B C 1
ATOM 3836 C C B SER B 1 82 ? 2.657 20.546 26.307 0.50 12.73 103 SER B C 1
ATOM 3837 O O A SER B 1 82 ? 4.187 21.350 25.851 0.50 26.46 103 SER B O 1
ATOM 3838 O O B SER B 1 82 ? 1.926 21.286 25.677 0.50 12.46 103 SER B O 1
ATOM 3843 N N A GLY B 1 83 ? 4.755 19.809 27.415 0.50 25.71 104 GLY B N 1
ATOM 3844 N N B GLY B 1 83 ? 2.982 20.772 27.576 0.50 11.65 104 GLY B N 1
ATOM 3845 C CA A GLY B 1 83 ? 5.339 20.753 28.340 0.50 25.76 104 GLY B CA 1
ATOM 3846 C CA B GLY B 1 83 ? 2.509 21.957 28.321 0.50 11.67 104 GLY B CA 1
ATOM 3847 C C A GLY B 1 83 ? 4.308 21.850 28.504 0.50 25.74 104 GLY B C 1
ATOM 3848 C C B GLY B 1 83 ? 2.625 23.272 27.545 0.50 10.67 104 GLY B C 1
ATOM 3849 O O A GLY B 1 83 ? 3.178 21.607 28.921 0.50 24.95 104 GLY B O 1
ATOM 3850 O O B GLY B 1 83 ? 1.741 24.156 27.654 0.50 9.16 104 GLY B O 1
ATOM 3851 N N A HIS B 1 84 ? 4.684 23.068 28.154 0.50 26.19 105 HIS B N 1
ATOM 3852 N N B HIS B 1 84 ? 3.724 23.425 26.785 0.50 9.95 105 HIS B N 1
ATOM 3853 C CA A HIS B 1 84 ? 3.736 24.144 28.268 0.50 26.26 105 HIS B CA 1
ATOM 3854 C CA B HIS B 1 84 ? 3.937 24.604 25.952 0.50 11.86 105 HIS B CA 1
ATOM 3855 C C A HIS B 1 84 ? 3.167 24.557 26.895 0.50 26.59 105 HIS B C 1
ATOM 3856 C C B HIS B 1 84 ? 2.880 24.747 24.903 0.50 10.99 105 HIS B C 1
ATOM 3857 O O A HIS B 1 84 ? 2.851 25.715 26.728 0.50 26.97 105 HIS B O 1
ATOM 3858 O O B HIS B 1 84 ? 2.382 25.835 24.636 0.50 11.24 105 HIS B O 1
ATOM 3871 N N A CYS B 1 85 ? 3.034 23.611 25.942 0.50 26.62 106 CYS B N 1
ATOM 3872 N N B CYS B 1 85 ? 2.561 23.646 24.241 0.50 13.31 106 CYS B N 1
ATOM 3873 C CA A CYS B 1 85 ? 2.370 23.809 24.579 0.50 26.20 106 CYS B CA 1
ATOM 3874 C CA B CYS B 1 85 ? 1.455 23.654 23.320 0.50 13.31 106 CYS B CA 1
ATOM 3875 C C A CYS B 1 85 ? 0.915 24.378 24.621 0.50 23.48 106 CYS B C 1
ATOM 3876 C C B CYS B 1 85 ? 0.164 24.043 24.033 0.50 14.90 106 CYS B C 1
ATOM 3877 O O A CYS B 1 85 ? 0.687 25.415 23.974 0.50 24.29 106 CYS B O 1
ATOM 3878 O O B CYS B 1 85 ? -0.685 24.716 23.446 0.50 10.70 106 CYS B O 1
ATOM 3883 N N . ALA B 1 86 ? -0.022 23.649 25.301 1.00 17.83 107 ALA B N 1
ATOM 3884 C CA . ALA B 1 86 ? -1.308 24.063 25.852 1.00 17.48 107 ALA B CA 1
ATOM 3885 C C . ALA B 1 86 ? -1.340 25.595 26.143 1.00 16.51 107 ALA B C 1
ATOM 3886 O O . ALA B 1 86 ? -2.380 26.241 25.967 1.00 17.10 107 ALA B O 1
ATOM 3888 N N . MET B 1 87 ? -0.223 26.160 26.647 1.00 17.24 108 MET B N 1
ATOM 3889 C CA . MET B 1 87 ? -0.126 27.629 26.853 1.00 16.42 108 MET B CA 1
ATOM 3890 C C . MET B 1 87 ? -0.438 28.383 25.529 1.00 17.45 108 MET B C 1
ATOM 3891 O O . MET B 1 87 ? -1.235 29.325 25.536 1.00 17.21 108 MET B O 1
ATOM 3896 N N . GLU B 1 88 ? 0.156 27.956 24.395 1.00 16.88 109 GLU B N 1
ATOM 3897 C CA . GLU B 1 88 ? -0.173 28.565 23.088 1.00 17.42 109 GLU B CA 1
ATOM 3898 C C . GLU B 1 88 ? -1.622 28.402 22.683 1.00 17.02 109 GLU B C 1
ATOM 3899 O O . GLU B 1 88 ? -2.220 29.366 22.189 1.00 16.38 109 GLU B O 1
ATOM 3905 N N . THR B 1 89 ? -2.205 27.209 22.887 1.00 15.53 110 THR B N 1
ATOM 3906 C CA . THR B 1 89 ? -3.621 26.995 22.621 1.00 16.82 110 THR B CA 1
ATOM 3907 C C . THR B 1 89 ? -4.476 27.997 23.382 1.00 15.91 110 THR B C 1
ATOM 3908 O O . THR B 1 89 ? -5.354 28.661 22.794 1.00 15.49 110 THR B O 1
ATOM 3912 N N . ALA B 1 90 ? -4.209 28.122 24.679 1.00 13.68 111 ALA B N 1
ATOM 3913 C CA . ALA B 1 90 ? -4.972 29.059 25.505 1.00 13.55 111 ALA B CA 1
ATOM 3914 C C . ALA B 1 90 ? -4.849 30.481 24.936 1.00 13.38 111 ALA B C 1
ATOM 3915 O O . ALA B 1 90 ? -5.846 31.148 24.653 1.00 13.65 111 ALA B O 1
ATOM 3917 N N . LEU B 1 91 ? -3.602 30.948 24.782 1.00 13.22 112 LEU B N 1
ATOM 3918 C CA . LEU B 1 91 ? -3.349 32.338 24.354 1.00 13.10 112 LEU B CA 1
ATOM 3919 C C . LEU B 1 91 ? -3.808 32.660 22.910 1.00 13.34 112 LEU B C 1
ATOM 3920 O O . LEU B 1 91 ? -4.414 33.714 22.656 1.00 13.73 112 LEU B O 1
ATOM 3925 N N . PHE B 1 92 ? -3.571 31.740 21.969 1.00 11.36 113 PHE B N 1
ATOM 3926 C CA . PHE B 1 92 ? -4.013 31.941 20.582 1.00 11.81 113 PHE B CA 1
ATOM 3927 C C . PHE B 1 92 ? -5.520 32.076 20.472 1.00 12.82 113 PHE B C 1
ATOM 3928 O O . PHE B 1 92 ? -6.004 32.836 19.656 1.00 13.17 113 PHE B O 1
ATOM 3936 N N . ASN B 1 93 ? -6.258 31.326 21.301 1.00 12.76 114 ASN B N 1
ATOM 3937 C CA . ASN B 1 93 ? -7.734 31.373 21.256 1.00 12.95 114 ASN B CA 1
ATOM 3938 C C . ASN B 1 93 ? -8.310 32.522 22.071 1.00 13.33 114 ASN B C 1
ATOM 3939 O O . ASN B 1 93 ? -9.286 33.132 21.665 1.00 14.21 114 ASN B O 1
ATOM 3944 N N . LEU B 1 94 ? -7.701 32.808 23.217 1.00 12.51 115 LEU B N 1
ATOM 3945 C CA . LEU B 1 94 ? -8.234 33.841 24.129 1.00 13.47 115 LEU B CA 1
ATOM 3946 C C . LEU B 1 94 ? -7.863 35.263 23.780 1.00 14.38 115 LEU B C 1
ATOM 3947 O O . LEU B 1 94 ? -8.601 36.181 24.172 1.00 16.60 115 LEU B O 1
ATOM 3952 N N . LEU B 1 95 ? -6.713 35.485 23.129 1.00 14.17 116 LEU B N 1
ATOM 3953 C CA . LEU B 1 95 ? -6.227 36.850 22.834 1.00 14.60 116 LEU B CA 1
ATOM 3954 C C . LEU B 1 95 ? -6.350 37.185 21.347 1.00 16.28 116 LEU B C 1
ATOM 3955 O O . LEU B 1 95 ? -5.958 36.386 20.489 1.00 15.36 116 LEU B O 1
ATOM 3960 N N . GLU B 1 96 ? -6.907 38.370 21.073 1.00 16.71 117 GLU B N 1
ATOM 3961 C CA . GLU B 1 96 ? -6.982 38.960 19.755 1.00 16.62 117 GLU B CA 1
ATOM 3962 C C . GLU B 1 96 ? -5.924 40.058 19.722 1.00 17.15 117 GLU B C 1
ATOM 3963 O O . GLU B 1 96 ? -5.547 40.596 20.786 1.00 16.30 117 GLU B O 1
ATOM 3969 N N . PRO B 1 97 ? -5.430 40.424 18.516 1.00 17.17 118 PRO B N 1
ATOM 3970 C CA . PRO B 1 97 ? -4.492 41.529 18.408 1.00 16.56 118 PRO B CA 1
ATOM 3971 C C . PRO B 1 97 ? -5.061 42.809 19.051 1.00 16.39 118 PRO B C 1
ATOM 3972 O O . PRO B 1 97 ? -6.212 43.154 18.793 1.00 16.73 118 PRO B O 1
ATOM 3976 N N . GLY B 1 98 ? -4.269 43.449 19.902 1.00 16.10 119 GLY B N 1
ATOM 3977 C CA . GLY B 1 98 ? -4.702 44.621 20.643 1.00 16.90 119 GLY B CA 1
ATOM 3978 C C . GLY B 1 98 ? -5.280 44.375 22.024 1.00 16.23 119 GLY B C 1
ATOM 3979 O O . GLY B 1 98 ? -5.434 45.346 22.778 1.00 16.69 119 GLY B O 1
ATOM 3980 N N . ASP B 1 99 ? -5.628 43.134 22.361 1.00 15.20 120 ASP B N 1
ATOM 3981 C CA . ASP B 1 99 ? -6.149 42.806 23.690 1.00 14.44 120 ASP B CA 1
ATOM 3982 C C . ASP B 1 99 ? -5.088 43.035 24.764 1.00 14.29 120 ASP B C 1
ATOM 3983 O O . ASP B 1 99 ? -3.910 42.629 24.626 1.00 13.09 120 ASP B O 1
ATOM 3988 N N . SER B 1 100 ? -5.528 43.667 25.855 1.00 12.92 121 SER B N 1
ATOM 3989 C CA . SER B 1 100 ? -4.682 43.877 27.009 1.00 12.34 121 SER B CA 1
ATOM 3990 C C . SER B 1 100 ? -4.547 42.545 27.756 1.00 12.09 121 SER B C 1
ATOM 3991 O O . SER B 1 100 ? -5.559 41.901 28.063 1.00 13.02 121 SER B O 1
ATOM 3994 N N . PHE B 1 101 ? -3.296 42.166 28.061 1.00 11.62 122 PHE B N 1
ATOM 3995 C CA . PHE B 1 101 ? -2.961 40.870 28.684 1.00 12.12 122 PHE B CA 1
ATOM 3996 C C . PHE B 1 101 ? -2.027 41.126 29.812 1.00 11.78 122 PHE B C 1
ATOM 3997 O O . PHE B 1 101 ? -1.078 41.855 29.620 1.00 13.39 122 PHE B O 1
ATOM 4005 N N . LEU B 1 102 ? -2.303 40.526 30.969 1.00 10.88 123 LEU B N 1
ATOM 4006 C CA . LEU B 1 102 ? -1.510 40.688 32.157 1.00 11.36 123 LEU B CA 1
ATOM 4007 C C . LEU B 1 102 ? -0.943 39.353 32.617 1.00 11.48 123 LEU B C 1
ATOM 4008 O O . LEU B 1 102 ? -1.673 38.379 32.735 1.00 11.53 123 LEU B O 1
ATOM 4013 N N . THR B 1 103 ? 0.361 39.345 32.914 1.00 11.26 124 THR B N 1
ATOM 4014 C CA . THR B 1 103 ? 1.050 38.150 33.380 1.00 12.81 124 THR B CA 1
ATOM 4015 C C . THR B 1 103 ? 1.680 38.317 34.739 1.00 13.40 124 THR B C 1
ATOM 4016 O O . THR B 1 103 ? 2.177 39.395 35.089 1.00 15.08 124 THR B O 1
ATOM 4020 N N . GLY B 1 104 ? 1.667 37.229 35.507 1.00 14.24 125 GLY B N 1
ATOM 4021 C CA . GLY B 1 104 ? 2.369 37.120 36.752 1.00 14.73 125 GLY B CA 1
ATOM 4022 C C . GLY B 1 104 ? 3.763 36.598 36.395 1.00 15.58 125 GLY B C 1
ATOM 4023 O O . GLY B 1 104 ? 4.022 35.370 36.471 1.00 15.50 125 GLY B O 1
ATOM 4024 N N . THR B 1 105 ? 4.658 37.525 36.054 1.00 16.04 126 THR B N 1
ATOM 4025 C CA . THR B 1 105 ? 6.058 37.194 35.706 1.00 16.81 126 THR B CA 1
ATOM 4026 C C . THR B 1 105 ? 6.927 37.086 36.949 1.00 17.51 126 THR B C 1
ATOM 4027 O O . THR B 1 105 ? 7.606 38.034 37.338 1.00 17.90 126 THR B O 1
ATOM 4031 N N . ASN B 1 106 ? 6.880 35.908 37.585 1.00 17.21 127 ASN B N 1
ATOM 4032 C CA . ASN B 1 106 ? 7.663 35.579 38.789 1.00 16.57 127 ASN B CA 1
ATOM 4033 C C . ASN B 1 106 ? 8.631 34.390 38.546 1.00 16.86 127 ASN B C 1
ATOM 4034 O O . ASN B 1 106 ? 9.124 33.766 39.496 1.00 18.49 127 ASN B O 1
ATOM 4039 N N . GLY B 1 107 ? 8.917 34.116 37.284 1.00 16.52 128 GLY B N 1
ATOM 4040 C CA . GLY B 1 107 ? 9.761 32.991 36.908 1.00 17.13 128 GLY B CA 1
ATOM 4041 C C . GLY B 1 107 ? 9.724 32.851 35.409 1.00 16.89 128 GLY B C 1
ATOM 4042 O O . GLY B 1 107 ? 9.252 33.762 34.702 1.00 18.25 128 GLY B O 1
ATOM 4043 N N . ILE B 1 108 ? 10.157 31.705 34.897 1.00 14.75 129 ILE B N 1
ATOM 4044 C CA . ILE B 1 108 ? 10.217 31.561 33.446 1.00 14.83 129 ILE B CA 1
ATOM 4045 C C . ILE B 1 108 ? 8.843 31.498 32.751 1.00 14.89 129 ILE B C 1
ATOM 4046 O O . ILE B 1 108 ? 8.710 31.993 31.638 1.00 16.05 129 ILE B O 1
ATOM 4051 N N . TRP B 1 109 ? 7.829 30.955 33.428 1.00 14.99 130 TRP B N 1
ATOM 4052 C CA . TRP B 1 109 ? 6.533 30.679 32.735 1.00 14.72 130 TRP B CA 1
ATOM 4053 C C . TRP B 1 109 ? 5.757 31.949 32.364 1.00 13.72 130 TRP B C 1
ATOM 4054 O O . TRP B 1 109 ? 5.200 32.032 31.262 1.00 14.66 130 TRP B O 1
ATOM 4065 N N . GLY B 1 110 ? 5.702 32.894 33.283 1.00 15.05 131 GLY B N 1
ATOM 4066 C CA . GLY B 1 110 ? 5.122 34.234 32.987 1.00 13.90 131 GLY B CA 1
ATOM 4067 C C . GLY B 1 110 ? 5.900 34.962 31.886 1.00 14.10 131 GLY B C 1
ATOM 4068 O O . GLY B 1 110 ? 5.292 35.623 30.992 1.00 13.74 131 GLY B O 1
ATOM 4069 N N . MET B 1 111 ? 7.233 34.810 31.897 1.00 13.13 132 MET B N 1
ATOM 4070 C CA . MET B 1 111 ? 8.082 35.378 30.809 1.00 14.16 132 MET B CA 1
ATOM 4071 C C . MET B 1 111 ? 7.716 34.763 29.466 1.00 13.49 132 MET B C 1
ATOM 4072 O O . MET B 1 111 ? 7.550 35.460 28.455 1.00 14.19 132 MET B O 1
ATOM 4077 N N . ARG B 1 112 ? 7.514 33.446 29.463 1.00 13.69 133 ARG B N 1
ATOM 4078 C CA . ARG B 1 112 ? 7.137 32.733 28.252 1.00 13.55 133 ARG B CA 1
ATOM 4079 C C . ARG B 1 112 ? 5.754 33.148 27.741 1.00 12.05 133 ARG B C 1
ATOM 4080 O O . ARG B 1 112 ? 5.580 33.349 26.543 1.00 11.45 133 ARG B O 1
ATOM 4088 N N . ALA B 1 113 ? 4.782 33.201 28.650 1.00 12.44 134 ALA B N 1
ATOM 4089 C CA . ALA B 1 113 ? 3.425 33.681 28.283 1.00 12.70 134 ALA B CA 1
ATOM 4090 C C . ALA B 1 113 ? 3.491 35.087 27.659 1.00 12.04 134 ALA B C 1
ATOM 4091 O O . ALA B 1 113 ? 2.807 35.371 26.658 1.00 13.01 134 ALA B O 1
ATOM 4093 N N . ALA B 1 114 ? 4.307 35.977 28.245 1.00 12.85 135 ALA B N 1
ATOM 4094 C CA . ALA B 1 114 ? 4.454 37.330 27.710 1.00 12.90 135 ALA B CA 1
ATOM 4095 C C . ALA B 1 114 ? 5.035 37.361 26.312 1.00 13.91 135 ALA B C 1
ATOM 4096 O O . ALA B 1 114 ? 4.533 38.104 25.441 1.00 13.61 135 ALA B O 1
ATOM 4098 N N . GLU B 1 115 ? 6.028 36.512 26.058 1.00 14.45 136 GLU B N 1
ATOM 4099 C CA . GLU B 1 115 ? 6.622 36.416 24.734 1.00 15.49 136 GLU B CA 1
ATOM 4100 C C . GLU B 1 115 ? 5.613 35.897 23.685 1.00 14.60 136 GLU B C 1
ATOM 4101 O O . GLU B 1 115 ? 5.545 36.462 22.602 1.00 14.40 136 GLU B O 1
ATOM 4107 N N . ILE B 1 116 ? 4.868 34.838 24.002 1.00 14.86 137 ILE B N 1
ATOM 4108 C CA . ILE B 1 116 ? 3.868 34.259 23.075 1.00 15.11 137 ILE B CA 1
ATOM 4109 C C . ILE B 1 116 ? 2.793 35.315 22.751 1.00 14.49 137 ILE B C 1
ATOM 4110 O O . ILE B 1 116 ? 2.461 35.519 21.602 1.00 15.82 137 ILE B O 1
ATOM 4115 N N . ALA B 1 117 ? 2.286 35.978 23.780 1.00 14.24 138 ALA B N 1
ATOM 4116 C CA . ALA B 1 117 ? 1.296 37.051 23.597 1.00 13.93 138 ALA B CA 1
ATOM 4117 C C . ALA B 1 117 ? 1.822 38.207 22.711 1.00 13.50 138 ALA B C 1
ATOM 4118 O O . ALA B 1 117 ? 1.116 38.719 21.840 1.00 14.88 138 ALA B O 1
ATOM 4120 N N . ASP B 1 118 ? 3.079 38.588 22.896 1.00 14.51 139 ASP B N 1
ATOM 4121 C CA . ASP B 1 118 ? 3.687 39.611 22.047 1.00 15.26 139 ASP B CA 1
ATOM 4122 C C . ASP B 1 118 ? 3.762 39.169 20.586 1.00 14.87 139 ASP B C 1
ATOM 4123 O O . ASP B 1 118 ? 3.495 39.992 19.689 1.00 15.23 139 ASP B O 1
ATOM 4128 N N . ARG B 1 119 ? 4.072 37.889 20.353 1.00 15.13 140 ARG B N 1
ATOM 4129 C CA . ARG B 1 119 ? 4.112 37.349 18.975 1.00 15.54 140 ARG B CA 1
ATOM 4130 C C . ARG B 1 119 ? 2.791 37.440 18.231 1.00 15.85 140 ARG B C 1
ATOM 4131 O O . ARG B 1 119 ? 2.811 37.531 17.016 1.00 16.10 140 ARG B O 1
ATOM 4139 N N . ILE B 1 120 ? 1.668 37.345 18.962 1.00 14.47 141 ILE B N 1
ATOM 4140 C CA . ILE B 1 120 ? 0.331 37.405 18.376 1.00 15.76 141 ILE B CA 1
ATOM 4141 C C . ILE B 1 120 ? -0.310 38.805 18.453 1.00 15.82 141 ILE B C 1
ATOM 4142 O O . ILE B 1 120 ? -1.450 38.959 18.070 1.00 16.10 141 ILE B O 1
ATOM 4147 N N . GLY B 1 121 ? 0.455 39.811 18.889 1.00 15.00 142 GLY B N 1
ATOM 4148 C CA . GLY B 1 121 ? 0.016 41.199 18.851 1.00 15.06 142 GLY B CA 1
ATOM 4149 C C . GLY B 1 121 ? -0.812 41.696 20.001 1.00 15.31 142 GLY B C 1
ATOM 4150 O O . GLY B 1 121 ? -1.460 42.741 19.848 1.00 15.37 142 GLY B O 1
ATOM 4151 N N . ALA B 1 122 ? -0.763 41.014 21.151 1.00 15.26 143 ALA B N 1
ATOM 4152 C CA . ALA B 1 122 ? -1.472 41.499 22.349 1.00 15.50 143 ALA B CA 1
ATOM 4153 C C . ALA B 1 122 ? -0.663 42.679 22.934 1.00 15.23 143 ALA B C 1
ATOM 4154 O O . ALA B 1 122 ? 0.525 42.841 22.639 1.00 16.90 143 ALA B O 1
ATOM 4156 N N . ARG B 1 123 ? -1.328 43.522 23.718 1.00 15.50 144 ARG B N 1
ATOM 4157 C CA . ARG B 1 123 ? -0.681 44.591 24.479 1.00 15.30 144 ARG B CA 1
ATOM 4158 C C . ARG B 1 123 ? -0.322 43.924 25.793 1.00 14.58 144 ARG B C 1
ATOM 4159 O O . ARG B 1 123 ? -1.183 43.694 26.650 1.00 14.05 144 ARG B O 1
ATOM 4167 N N . VAL B 1 124 ? 0.943 43.575 25.932 1.00 14.29 145 VAL B N 1
ATOM 4168 C CA . VAL B 1 124 ? 1.400 42.796 27.070 1.00 13.77 145 VAL B CA 1
ATOM 4169 C C . VAL B 1 124 ? 1.900 43.630 28.226 1.00 14.39 145 VAL B C 1
ATOM 4170 O O . VAL B 1 124 ? 2.806 44.474 28.070 1.00 15.13 145 VAL B O 1
ATOM 4174 N N . HIS B 1 125 ? 1.347 43.350 29.404 1.00 13.52 146 HIS B N 1
ATOM 4175 C CA . HIS B 1 125 ? 1.753 43.961 30.641 1.00 13.80 146 HIS B CA 1
ATOM 4176 C C . HIS B 1 125 ? 2.208 42.894 31.641 1.00 14.80 146 HIS B C 1
ATOM 4177 O O . HIS B 1 125 ? 1.515 41.930 31.865 1.00 15.89 146 HIS B O 1
ATOM 4184 N N . GLN B 1 126 ? 3.361 43.105 32.254 1.00 14.73 147 GLN B N 1
ATOM 4185 C CA . GLN B 1 126 ? 3.932 42.135 33.196 1.00 16.17 147 GLN B CA 1
ATOM 4186 C C . GLN B 1 126 ? 4.028 42.702 34.596 1.00 16.52 147 GLN B C 1
ATOM 4187 O O . GLN B 1 126 ? 4.400 43.884 34.764 1.00 16.48 147 GLN B O 1
ATOM 4193 N N . MET B 1 127 ? 3.667 41.879 35.588 1.00 16.18 148 MET B N 1
ATOM 4194 C CA . MET B 1 127 ? 3.852 42.199 36.994 1.00 17.01 148 MET B CA 1
ATOM 4195 C C . MET B 1 127 ? 5.104 41.381 37.314 1.00 17.65 148 MET B C 1
ATOM 4196 O O . MET B 1 127 ? 5.036 40.154 37.439 1.00 18.66 148 MET B O 1
ATOM 4201 N N . ILE B 1 128 ? 6.238 42.055 37.331 1.00 19.27 149 ILE B N 1
ATOM 4202 C CA . ILE B 1 128 ? 7.540 41.417 37.559 1.00 19.84 149 ILE B CA 1
ATOM 4203 C C . ILE B 1 128 ? 7.828 41.315 39.063 1.00 20.47 149 ILE B C 1
ATOM 4204 O O . ILE B 1 128 ? 7.747 42.312 39.784 1.00 18.83 149 ILE B O 1
ATOM 4209 N N . LYS B 1 129 ? 8.096 40.079 39.515 1.00 20.69 150 LYS B N 1
ATOM 4210 C CA . LYS B 1 129 ? 8.498 39.778 40.891 1.00 22.27 150 LYS B CA 1
ATOM 4211 C C . LYS B 1 129 ? 9.745 38.919 40.830 1.00 21.87 150 LYS B C 1
ATOM 4212 O O . LYS B 1 129 ? 9.992 38.211 39.837 1.00 20.01 150 LYS B O 1
ATOM 4218 N N . LYS B 1 130 ? 10.554 39.016 41.888 1.00 20.92 151 LYS B N 1
ATOM 4219 C CA . LYS B 1 130 ? 11.782 38.275 41.950 1.00 21.30 151 LYS B CA 1
ATOM 4220 C C . LYS B 1 130 ? 11.475 36.781 41.974 1.00 21.25 151 LYS B C 1
ATOM 4221 O O . LYS B 1 130 ? 10.471 36.375 42.592 1.00 19.78 151 LYS B O 1
ATOM 4227 N N . PRO B 1 131 ? 12.317 35.975 41.298 1.00 22.05 152 PRO B N 1
ATOM 4228 C CA . PRO B 1 131 ? 12.144 34.517 41.384 1.00 21.58 152 PRO B CA 1
ATOM 4229 C C . PRO B 1 131 ? 12.143 34.075 42.866 1.00 20.65 152 PRO B C 1
ATOM 4230 O O . PRO B 1 131 ? 12.985 34.549 43.651 1.00 19.91 152 PRO B O 1
ATOM 4234 N N . GLY B 1 132 ? 11.206 33.199 43.230 1.00 18.86 153 GLY B N 1
ATOM 4235 C CA . GLY B 1 132 ? 10.999 32.770 44.614 1.00 18.71 153 GLY B CA 1
ATOM 4236 C C . GLY B 1 132 ? 9.873 33.439 45.379 1.00 19.22 153 GLY B C 1
ATOM 4237 O O . GLY B 1 132 ? 9.592 33.059 46.515 1.00 20.35 153 GLY B O 1
ATOM 4238 N N . GLU B 1 133 ? 9.187 34.399 44.755 1.00 19.17 154 GLU B N 1
ATOM 4239 C CA . GLU B 1 133 ? 8.069 35.112 45.370 1.00 19.18 154 GLU B CA 1
ATOM 4240 C C . GLU B 1 133 ? 6.757 34.757 44.654 1.00 18.14 154 GLU B C 1
ATOM 4241 O O . GLU B 1 133 ? 6.761 34.267 43.533 1.00 17.21 154 GLU B O 1
ATOM 4247 N N . HIS B 1 134 ? 5.657 35.010 45.347 1.00 17.43 155 HIS B N 1
ATOM 4248 C CA . HIS B 1 134 ? 4.296 34.792 44.838 1.00 16.20 155 HIS B CA 1
ATOM 4249 C C . HIS B 1 134 ? 3.567 36.139 44.835 1.00 15.49 155 HIS B C 1
ATOM 4250 O O . HIS B 1 134 ? 4.081 37.141 45.354 1.00 15.42 155 HIS B O 1
ATOM 4257 N N . TYR B 1 135 ? 2.375 36.138 44.238 1.00 14.65 156 TYR B N 1
ATOM 4258 C CA . TYR B 1 135 ? 1.508 37.337 44.130 1.00 15.00 156 TYR B CA 1
ATOM 4259 C C . TYR B 1 135 ? 0.474 37.394 45.246 1.00 15.29 156 TYR B C 1
ATOM 4260 O O . TYR B 1 135 ? -0.111 36.398 45.626 1.00 15.58 156 TYR B O 1
ATOM 4269 N N . THR B 1 136 ? 0.274 38.588 45.786 1.00 13.87 157 THR B N 1
ATOM 4270 C CA . THR B 1 136 ? -0.798 38.835 46.734 1.00 14.83 157 THR B CA 1
ATOM 4271 C C . THR B 1 136 ? -2.000 39.289 45.931 1.00 13.67 157 THR B C 1
ATOM 4272 O O . THR B 1 136 ? -1.884 39.720 44.783 1.00 13.19 157 THR B O 1
ATOM 4276 N N . LEU B 1 137 ? -3.174 39.191 46.540 1.00 14.13 158 LEU B N 1
ATOM 4277 C CA . LEU B 1 137 ? -4.401 39.697 45.942 1.00 13.43 158 LEU B CA 1
ATOM 4278 C C . LEU B 1 137 ? -4.280 41.201 45.684 1.00 13.98 158 LEU B C 1
ATOM 4279 O O . LEU B 1 137 ? -4.762 41.682 44.690 1.00 13.42 158 LEU B O 1
ATOM 4284 N N . GLN B 1 138 ? -3.594 41.904 46.577 1.00 14.29 159 GLN B N 1
ATOM 4285 C CA . GLN B 1 138 ? -3.423 43.366 46.469 1.00 15.05 159 GLN B CA 1
ATOM 4286 C C . GLN B 1 138 ? -2.605 43.785 45.234 1.00 14.94 159 GLN B C 1
ATOM 4287 O O . GLN B 1 138 ? -3.025 44.703 44.480 1.00 14.35 159 GLN B O 1
ATOM 4293 N N . GLU B 1 139 ? -1.484 43.098 45.015 1.00 15.03 160 GLU B N 1
ATOM 4294 C CA . GLU B 1 139 ? -0.604 43.304 43.837 1.00 15.64 160 GLU B CA 1
ATOM 4295 C C . GLU B 1 139 ? -1.335 43.054 42.529 1.00 14.95 160 GLU B C 1
ATOM 4296 O O . GLU B 1 139 ? -1.213 43.842 41.569 1.00 14.00 160 GLU B O 1
ATOM 4302 N N . VAL B 1 140 ? -2.103 41.955 42.479 1.00 12.75 161 VAL B N 1
ATOM 4303 C CA . VAL B 1 140 ? -2.873 41.616 41.290 1.00 12.20 161 VAL B CA 1
ATOM 4304 C C . VAL B 1 140 ? -3.921 42.701 41.043 1.00 11.06 161 VAL B C 1
ATOM 4305 O O . VAL B 1 140 ? -4.056 43.160 39.899 1.00 9.53 161 VAL B O 1
ATOM 4309 N N . GLU B 1 141 ? -4.607 43.166 42.105 1.00 10.51 162 GLU B N 1
ATOM 4310 C CA . GLU B 1 141 ? -5.634 44.212 41.916 1.00 10.87 162 GLU B CA 1
ATOM 4311 C C . GLU B 1 141 ? -5.045 45.483 41.300 1.00 10.78 162 GLU B C 1
ATOM 4312 O O . GLU B 1 141 ? -5.660 46.107 40.424 1.00 10.25 162 GLU B O 1
ATOM 4318 N N . GLU B 1 142 ? -3.853 45.843 41.755 1.00 10.84 163 GLU B N 1
ATOM 4319 C CA . GLU B 1 142 ? -3.158 47.061 41.225 1.00 10.40 163 GLU B CA 1
ATOM 4320 C C . GLU B 1 142 ? -2.821 46.912 39.746 1.00 10.42 163 GLU B C 1
ATOM 4321 O O . GLU B 1 142 ? -2.972 47.850 38.973 1.00 10.35 163 GLU B O 1
ATOM 4327 N N . GLY B 1 143 ? -2.441 45.699 39.334 1.00 10.32 164 GLY B N 1
ATOM 4328 C CA . GLY B 1 143 ? -2.206 45.428 37.907 1.00 11.03 164 GLY B CA 1
ATOM 4329 C C . GLY B 1 143 ? -3.470 45.415 37.083 1.00 10.68 164 GLY B C 1
ATOM 4330 O O . GLY B 1 143 ? -3.495 45.936 35.951 1.00 12.60 164 GLY B O 1
ATOM 4331 N N . LEU B 1 144 ? -4.543 44.806 37.602 1.00 10.19 165 LEU B N 1
ATOM 4332 C CA . LEU B 1 144 ? -5.835 44.809 36.922 1.00 10.04 165 LEU B CA 1
ATOM 4333 C C . LEU B 1 144 ? -6.362 46.261 36.721 1.00 9.31 165 LEU B C 1
ATOM 4334 O O . LEU B 1 144 ? -6.792 46.670 35.622 1.00 9.99 165 LEU B O 1
ATOM 4339 N N . ALA B 1 145 ? -6.301 47.014 37.800 1.00 10.41 166 ALA B N 1
ATOM 4340 C CA . ALA B 1 145 ? -6.771 48.418 37.768 1.00 10.56 166 ALA B CA 1
ATOM 4341 C C . ALA B 1 145 ? -5.956 49.260 36.779 1.00 11.03 166 ALA B C 1
ATOM 4342 O O . ALA B 1 145 ? -6.523 50.038 35.991 1.00 12.24 166 ALA B O 1
ATOM 4344 N N . GLN B 1 146 ? -4.636 49.073 36.800 1.00 12.22 167 GLN B N 1
ATOM 4345 C CA . GLN B 1 146 ? -3.761 49.825 35.911 1.00 13.43 167 GLN B CA 1
ATOM 4346 C C . GLN B 1 146 ? -3.968 49.513 34.441 1.00 12.81 167 GLN B C 1
ATOM 4347 O O . GLN B 1 146 ? -4.221 50.415 33.641 1.00 13.80 167 GLN B O 1
ATOM 4353 N N . HIS B 1 147 ? -3.929 48.217 34.107 1.00 12.27 168 HIS B N 1
ATOM 4354 C CA . HIS B 1 147 ? -3.885 47.787 32.724 1.00 12.84 168 HIS B CA 1
ATOM 4355 C C . HIS B 1 147 ? -5.179 47.320 32.088 1.00 12.45 168 HIS B C 1
ATOM 4356 O O . HIS B 1 147 ? -5.213 47.108 30.878 1.00 13.20 168 HIS B O 1
ATOM 4363 N N . LYS B 1 148 ? -6.240 47.125 32.877 1.00 12.36 169 LYS B N 1
ATOM 4364 C CA . LYS B 1 148 ? -7.546 46.705 32.382 1.00 11.44 169 LYS B CA 1
ATOM 4365 C C . LYS B 1 148 ? -7.473 45.527 31.380 1.00 11.88 169 LYS B C 1
ATOM 4366 O O . LYS B 1 148 ? -8.013 45.576 30.243 1.00 11.69 169 LYS B O 1
ATOM 4369 N N . PRO B 1 149 ? -6.783 44.441 31.809 1.00 11.44 170 PRO B N 1
ATOM 4370 C CA . PRO B 1 149 ? -6.632 43.306 30.915 1.00 11.52 170 PRO B CA 1
ATOM 4371 C C . PRO B 1 149 ? -7.917 42.517 30.702 1.00 12.08 170 PRO B C 1
ATOM 4372 O O . PRO B 1 149 ? -8.812 42.513 31.562 1.00 10.81 170 PRO B O 1
ATOM 4376 N N . VAL B 1 150 ? -8.020 41.892 29.532 1.00 11.79 171 VAL B N 1
ATOM 4377 C CA . VAL B 1 150 ? -9.080 40.910 29.267 1.00 12.14 171 VAL B CA 1
ATOM 4378 C C . VAL B 1 150 ? -8.757 39.528 29.853 1.00 12.55 171 VAL B C 1
ATOM 4379 O O . VAL B 1 150 ? -9.672 38.700 30.037 1.00 12.74 171 VAL B O 1
ATOM 4383 N N . LEU B 1 151 ? -7.465 39.305 30.141 1.00 11.38 172 LEU B N 1
ATOM 4384 C CA . LEU B 1 151 ? -6.967 38.026 30.599 1.00 11.59 172 LEU B CA 1
ATOM 4385 C C . LEU B 1 151 ? -5.781 38.200 31.514 1.00 9.73 172 LEU B C 1
ATOM 4386 O O . LEU B 1 151 ? -4.912 39.005 31.212 1.00 11.35 172 LEU B O 1
ATOM 4391 N N . LEU B 1 152 ? -5.788 37.481 32.642 1.00 10.53 173 LEU B N 1
ATOM 4392 C CA . LEU B 1 152 ? -4.675 37.386 33.549 1.00 10.39 173 LEU B CA 1
ATOM 4393 C C . LEU B 1 152 ? -4.148 35.933 33.480 1.00 10.86 173 LEU B C 1
ATOM 4394 O O . LEU B 1 152 ? -4.941 34.982 33.561 1.00 11.20 173 LEU B O 1
ATOM 4399 N N . PHE B 1 153 ? -2.829 35.820 33.350 1.00 10.78 174 PHE B N 1
ATOM 4400 C CA . PHE B 1 153 ? -2.118 34.540 33.402 1.00 11.66 174 PHE B CA 1
ATOM 4401 C C . PHE B 1 153 ? -1.399 34.428 34.741 1.00 11.84 174 PHE B C 1
ATOM 4402 O O . PHE B 1 153 ? -0.565 35.277 35.048 1.00 11.57 174 PHE B O 1
ATOM 4410 N N . LEU B 1 154 ? -1.700 33.381 35.495 1.00 13.25 175 LEU B N 1
ATOM 4411 C CA A LEU B 1 154 ? -1.104 33.098 36.791 0.50 13.51 175 LEU B CA 1
ATOM 4412 C CA B LEU B 1 154 ? -1.051 33.080 36.788 0.50 13.46 175 LEU B CA 1
ATOM 4413 C C . LEU B 1 154 ? -0.566 31.646 36.784 1.00 13.93 175 LEU B C 1
ATOM 4414 O O . LEU B 1 154 ? -1.249 30.742 36.324 1.00 13.59 175 LEU B O 1
ATOM 4423 N N . VAL B 1 155 ? 0.638 31.446 37.311 1.00 13.42 176 VAL B N 1
ATOM 4424 C CA . VAL B 1 155 ? 1.225 30.091 37.395 1.00 13.65 176 VAL B CA 1
ATOM 4425 C C . VAL B 1 155 ? 0.943 29.544 38.767 1.00 14.59 176 VAL B C 1
ATOM 4426 O O . VAL B 1 155 ? 1.278 30.187 39.761 1.00 14.70 176 VAL B O 1
ATOM 4430 N N . HIS B 1 156 ? 0.314 28.368 38.844 1.00 14.23 177 HIS B N 1
ATOM 4431 C CA . HIS B 1 156 ? 0.030 27.733 40.118 1.00 15.16 177 HIS B CA 1
ATOM 4432 C C . HIS B 1 156 ? 1.304 27.111 40.697 1.00 15.50 177 HIS B C 1
ATOM 4433 O O . HIS B 1 156 ? 1.673 27.412 41.814 1.00 16.02 177 HIS B O 1
ATOM 4440 N N . GLY B 1 157 ? 1.929 26.248 39.920 1.00 16.75 178 GLY B N 1
ATOM 4441 C CA . GLY B 1 157 ? 3.199 25.586 40.309 1.00 16.79 178 GLY B CA 1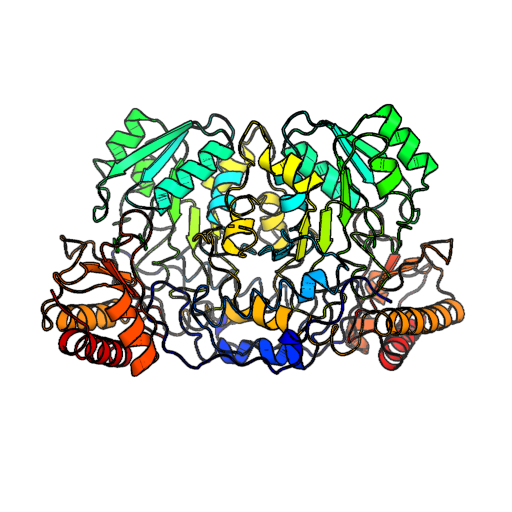
ATOM 4442 C C . GLY B 1 157 ? 4.295 26.147 39.449 1.00 16.11 178 GLY B C 1
ATOM 4443 O O . GLY B 1 157 ? 4.405 25.785 38.300 1.00 15.05 178 GLY B O 1
ATOM 4444 N N . GLU B 1 158 ? 5.104 27.048 40.002 1.00 16.10 179 GLU B N 1
ATOM 4445 C CA . GLU B 1 158 ? 6.167 27.690 39.235 1.00 15.69 179 GLU B CA 1
ATOM 4446 C C . GLU B 1 158 ? 7.370 26.744 39.338 1.00 15.96 179 GLU B C 1
ATOM 4447 O O . GLU B 1 158 ? 8.160 26.809 40.296 1.00 16.06 179 GLU B O 1
ATOM 4453 N N . SER B 1 159 ? 7.502 25.869 38.337 1.00 15.48 180 SER B N 1
ATOM 4454 C CA . SER B 1 159 ? 8.573 24.856 38.320 1.00 16.05 180 SER B CA 1
ATOM 4455 C C . SER B 1 159 ? 9.997 25.411 38.206 1.00 16.88 180 SER B C 1
ATOM 4456 O O . SER B 1 159 ? 10.936 24.708 38.547 1.00 17.01 180 SER B O 1
ATOM 4459 N N . SER B 1 160 ? 10.175 26.628 37.689 1.00 15.81 181 SER B N 1
ATOM 4460 C CA . SER B 1 160 ? 11.529 27.223 37.603 1.00 16.60 181 SER B CA 1
ATOM 4461 C C . SER B 1 160 ? 12.003 27.755 38.957 1.00 16.52 181 SER B C 1
ATOM 4462 O O . SER B 1 160 ? 13.217 27.771 39.220 1.00 16.63 181 SER B O 1
ATOM 4465 N N . THR B 1 161 ? 11.079 28.128 39.842 1.00 15.98 182 THR B N 1
ATOM 4466 C CA . THR B 1 161 ? 11.432 28.722 41.158 1.00 16.22 182 THR B CA 1
ATOM 4467 C C . THR B 1 161 ? 11.016 27.913 42.397 1.00 15.88 182 THR B C 1
ATOM 4468 O O . THR B 1 161 ? 11.411 28.269 43.508 1.00 17.15 182 THR B O 1
ATOM 4472 N N . GLY B 1 162 ? 10.247 26.842 42.215 1.00 15.44 183 GLY B N 1
ATOM 4473 C CA . GLY B 1 162 ? 9.762 26.014 43.325 1.00 15.57 183 GLY B CA 1
ATOM 4474 C C . GLY B 1 162 ? 8.691 26.677 44.180 1.00 15.11 183 GLY B C 1
ATOM 4475 O O . GLY B 1 162 ? 8.546 26.337 45.331 1.00 14.40 183 GLY B O 1
ATOM 4476 N N . VAL B 1 163 ? 7.905 27.579 43.568 1.00 15.35 184 VAL B N 1
ATOM 4477 C CA . VAL B 1 163 ? 6.863 28.320 44.253 1.00 15.85 184 VAL B CA 1
ATOM 4478 C C . VAL B 1 163 ? 5.485 27.767 43.941 1.00 15.29 184 VAL B C 1
ATOM 4479 O O . VAL B 1 163 ? 5.214 27.428 42.783 1.00 15.78 184 VAL B O 1
ATOM 4483 N N . VAL B 1 164 ? 4.652 27.663 44.981 1.00 16.32 185 VAL B N 1
ATOM 4484 C CA . VAL B 1 164 ? 3.213 27.367 44.822 1.00 15.95 185 VAL B CA 1
ATOM 4485 C C . VAL B 1 164 ? 2.452 28.684 45.108 1.00 15.54 185 VAL B C 1
ATOM 4486 O O . VAL B 1 164 ? 2.598 29.292 46.177 1.00 18.21 185 VAL B O 1
ATOM 4490 N N . GLN B 1 165 ? 1.667 29.111 44.137 1.00 16.08 186 GLN B N 1
ATOM 4491 C CA . GLN B 1 165 ? 0.891 30.352 44.220 1.00 15.60 186 GLN B CA 1
ATOM 4492 C C . GLN B 1 165 ? -0.444 30.090 44.916 1.00 16.12 186 GLN B C 1
ATOM 4493 O O . GLN B 1 165 ? -1.216 29.235 44.448 1.00 16.08 186 GLN B O 1
ATOM 4499 N N . PRO B 1 166 ? -0.769 30.852 45.973 1.00 16.31 187 PRO B N 1
ATOM 4500 C CA . PRO B 1 166 ? -2.130 30.727 46.506 1.00 16.72 187 PRO B CA 1
ATOM 4501 C C . PRO B 1 166 ? -3.169 31.129 45.454 1.00 16.38 187 PRO B C 1
ATOM 4502 O O . PRO B 1 166 ? -2.926 32.062 44.685 1.00 16.40 187 PRO B O 1
ATOM 4506 N N . LEU B 1 167 ? -4.276 30.391 45.368 1.00 15.40 188 LEU B N 1
ATOM 4507 C CA . LEU B 1 167 ? -5.333 30.674 44.374 1.00 15.47 188 LEU B CA 1
ATOM 4508 C C . LEU B 1 167 ? -6.622 31.216 44.958 1.00 15.04 188 LEU B C 1
ATOM 4509 O O . LEU B 1 167 ? -7.408 31.737 44.177 1.00 15.13 188 LEU B O 1
ATOM 4514 N N . ASP B 1 168 ? -6.884 31.095 46.268 1.00 15.05 189 ASP B N 1
ATOM 4515 C CA . ASP B 1 168 ? -8.169 31.563 46.784 1.00 16.21 189 ASP B CA 1
ATOM 4516 C C . ASP B 1 168 ? -8.291 33.075 46.551 1.00 15.83 189 ASP B C 1
ATOM 4517 O O . ASP B 1 168 ? -7.331 33.816 46.779 1.00 16.04 189 ASP B O 1
ATOM 4522 N N . GLY B 1 169 ? -9.444 33.483 46.032 1.00 15.75 190 GLY B N 1
ATOM 4523 C CA . GLY B 1 169 ? -9.783 34.892 45.838 1.00 15.68 190 GLY B CA 1
ATOM 4524 C C . GLY B 1 169 ? -9.373 35.511 44.515 1.00 14.66 190 GLY B C 1
ATOM 4525 O O . GLY B 1 169 ? -9.933 36.543 44.150 1.00 14.08 190 GLY B O 1
ATOM 4526 N N . PHE B 1 170 ? -8.439 34.899 43.771 1.00 12.33 191 PHE B N 1
ATOM 4527 C CA . PHE B 1 170 ? -7.939 35.500 42.518 1.00 12.76 191 PHE B CA 1
ATOM 4528 C C . PHE B 1 170 ? -8.953 35.557 41.390 1.00 13.45 191 PHE B C 1
ATOM 4529 O O . PHE B 1 170 ? -9.049 36.571 40.674 1.00 12.68 191 PHE B O 1
ATOM 4537 N N . GLY B 1 171 ? -9.719 34.476 41.220 1.00 14.76 192 GLY B N 1
ATOM 4538 C CA . GLY B 1 171 ? -10.771 34.429 40.209 1.00 14.71 192 GLY B CA 1
ATOM 4539 C C . GLY B 1 171 ? -11.825 35.500 40.448 1.00 14.90 192 GLY B C 1
ATOM 4540 O O . GLY B 1 171 ? -12.130 36.274 39.540 1.00 15.32 192 GLY B O 1
ATOM 4541 N N . GLU B 1 172 ? -12.330 35.551 41.682 1.00 14.85 193 GLU B N 1
ATOM 4542 C CA . GLU B 1 172 ? -13.357 36.531 42.075 1.00 15.15 193 GLU B CA 1
ATOM 4543 C C . GLU B 1 172 ? -12.856 37.974 41.830 1.00 14.53 193 GLU B C 1
ATOM 4544 O O . GLU B 1 172 ? -13.595 38.816 41.269 1.00 15.28 193 GLU B O 1
ATOM 4547 N N . LEU B 1 173 ? -11.595 38.228 42.196 1.00 12.78 194 LEU B N 1
ATOM 4548 C CA . LEU B 1 173 ? -10.943 39.534 41.972 1.00 11.36 194 LEU B CA 1
ATOM 4549 C C . LEU B 1 173 ? -10.925 39.857 40.497 1.00 11.36 194 LEU B C 1
ATOM 4550 O O . LEU B 1 173 ? -11.379 40.923 40.115 1.00 12.10 194 LEU B O 1
ATOM 4555 N N . CYS B 1 174 ? -10.443 38.918 39.662 1.00 11.67 195 CYS B N 1
ATOM 4556 C CA . CYS B 1 174 ? -10.409 39.116 38.213 1.00 11.97 195 CYS B CA 1
ATOM 4557 C C . CYS B 1 174 ? -11.787 39.470 37.645 1.00 12.17 195 CYS B C 1
ATOM 4558 O O . CYS B 1 174 ? -11.929 40.388 36.830 1.00 12.62 195 CYS B O 1
ATOM 4561 N N . HIS B 1 175 ? -12.804 38.752 38.113 1.00 12.68 196 HIS B N 1
ATOM 4562 C CA . HIS B 1 175 ? -14.165 38.948 37.612 1.00 13.43 196 HIS B CA 1
ATOM 4563 C C . HIS B 1 175 ? -14.723 40.349 37.977 1.00 13.59 196 HIS B C 1
ATOM 4564 O O . HIS B 1 175 ? -15.500 40.887 37.187 1.00 13.17 196 HIS B O 1
ATOM 4571 N N . ARG B 1 176 ? -14.280 40.923 39.099 1.00 14.42 197 ARG B N 1
ATOM 4572 C CA A ARG B 1 176 ? -14.672 42.298 39.488 0.50 14.56 197 ARG B CA 1
ATOM 4573 C CA B ARG B 1 176 ? -14.676 42.300 39.481 0.50 14.82 197 ARG B CA 1
ATOM 4574 C C . ARG B 1 176 ? -14.121 43.345 38.487 1.00 14.56 197 ARG B C 1
ATOM 4575 O O . ARG B 1 176 ? -14.657 44.459 38.382 1.00 13.41 197 ARG B O 1
ATOM 4590 N N . TYR B 1 177 ? -13.039 42.990 37.777 1.00 13.32 198 TYR B N 1
ATOM 4591 C CA . TYR B 1 177 ? -12.387 43.800 36.721 1.00 12.92 198 TYR B CA 1
ATOM 4592 C C . TYR B 1 177 ? -12.699 43.300 35.294 1.00 13.35 198 TYR B C 1
ATOM 4593 O O . TYR B 1 177 ? -12.066 43.729 34.313 1.00 14.14 198 TYR B O 1
ATOM 4602 N N . GLN B 1 178 ? -13.729 42.459 35.155 1.00 13.08 199 GLN B N 1
ATOM 4603 C CA . GLN B 1 178 ? -14.147 41.894 33.864 1.00 14.50 199 GLN B CA 1
ATOM 4604 C C . GLN B 1 178 ? -12.971 41.219 33.131 1.00 14.25 199 GLN B C 1
ATOM 4605 O O . GLN B 1 178 ? -12.826 41.322 31.898 1.00 14.24 199 GLN B O 1
ATOM 4611 N N . CYS B 1 179 ? -12.154 40.540 33.921 1.00 13.49 200 CYS B N 1
ATOM 4612 C CA . CYS B 1 179 ? -10.962 39.851 33.417 1.00 13.01 200 CYS B CA 1
ATOM 4613 C C . CYS B 1 179 ? -11.119 38.350 33.638 1.00 13.88 200 CYS B C 1
ATOM 4614 O O . CYS B 1 179 ? -11.646 37.934 34.669 1.00 15.11 200 CYS B O 1
ATOM 4617 N N . LEU B 1 180 ? -10.653 37.564 32.672 1.00 13.23 201 LEU B N 1
ATOM 4618 C CA . LEU B 1 180 ? -10.635 36.102 32.743 1.00 12.99 201 LEU B CA 1
ATOM 4619 C C . LEU B 1 180 ? -9.355 35.650 33.425 1.00 12.25 201 LEU B C 1
ATOM 4620 O O . LEU B 1 180 ? -8.315 36.265 33.209 1.00 11.85 201 LEU B O 1
ATOM 4625 N N . LEU B 1 181 ? -9.432 34.573 34.206 1.00 12.05 202 LEU B N 1
ATOM 4626 C CA . LEU B 1 181 ? -8.269 34.005 34.909 1.00 11.90 202 LEU B CA 1
ATOM 4627 C C . LEU B 1 181 ? -7.863 32.691 34.214 1.00 12.19 202 LEU B C 1
ATOM 4628 O O . LEU B 1 181 ? -8.641 31.726 34.163 1.00 11.86 202 LEU B O 1
ATOM 4633 N N . LEU B 1 182 ? -6.610 32.663 33.762 1.00 12.14 203 LEU B N 1
ATOM 4634 C CA . LEU B 1 182 ? -5.992 31.506 33.106 1.00 11.36 203 LEU B CA 1
ATOM 4635 C C . LEU B 1 182 ? -4.902 31.016 34.085 1.00 10.16 203 LEU B C 1
ATOM 4636 O O . LEU B 1 182 ? -4.041 31.812 34.522 1.00 10.90 203 LEU B O 1
ATOM 4641 N N . VAL B 1 183 ? -4.968 29.745 34.489 1.00 10.85 204 VAL B N 1
ATOM 4642 C CA . VAL B 1 183 ? -3.999 29.172 35.415 1.00 11.49 204 VAL B CA 1
ATOM 4643 C C . VAL B 1 183 ? -3.225 28.025 34.743 1.00 11.68 204 VAL B C 1
ATOM 4644 O O . VAL B 1 183 ? -3.805 27.202 34.058 1.00 12.98 204 VAL B O 1
ATOM 4648 N N . ASP B 1 184 ? -1.912 28.058 34.943 1.00 13.40 205 ASP B N 1
ATOM 4649 C CA . ASP B 1 184 ? -0.988 26.960 34.569 1.00 13.31 205 ASP B CA 1
ATOM 4650 C C . ASP B 1 184 ? -0.837 26.069 35.807 1.00 13.66 205 ASP B C 1
ATOM 4651 O O . ASP B 1 184 ? -0.323 26.515 36.833 1.00 14.17 205 ASP B O 1
ATOM 4656 N N . SER B 1 185 ? -1.294 24.804 35.701 1.00 13.15 206 SER B N 1
ATOM 4657 C CA . SER B 1 185 ? -1.139 23.822 36.755 1.00 14.47 206 SER B CA 1
ATOM 4658 C C . SER B 1 185 ? -0.332 22.597 36.254 1.00 13.30 206 SER B C 1
ATOM 4659 O O . SER B 1 185 ? -0.489 21.481 36.780 1.00 13.61 206 SER B O 1
ATOM 4662 N N . VAL B 1 186 ? 0.541 22.833 35.282 1.00 13.46 207 VAL B N 1
ATOM 4663 C CA . VAL B 1 186 ? 1.424 21.758 34.737 1.00 14.18 207 VAL B CA 1
ATOM 4664 C C . VAL B 1 186 ? 2.207 21.050 35.860 1.00 15.12 207 VAL B C 1
ATOM 4665 O O . VAL B 1 186 ? 2.207 19.823 35.924 1.00 15.03 207 VAL B O 1
ATOM 4669 N N . ALA B 1 187 ? 2.797 21.823 36.784 1.00 16.02 208 ALA B N 1
ATOM 4670 C CA . ALA B 1 187 ? 3.650 21.240 37.830 1.00 16.64 208 ALA B CA 1
ATOM 4671 C C . ALA B 1 187 ? 2.966 20.954 39.161 1.00 18.46 208 ALA B C 1
ATOM 4672 O O . ALA B 1 187 ? 3.600 20.358 40.049 1.00 18.71 208 ALA B O 1
ATOM 4674 N N . SER B 1 188 ? 1.707 21.392 39.312 1.00 16.86 209 SER B N 1
ATOM 4675 C CA . SER B 1 188 ? 0.970 21.244 40.570 1.00 17.44 209 SER B CA 1
ATOM 4676 C C . SER B 1 188 ? -0.197 20.260 40.510 1.00 16.44 209 SER B C 1
ATOM 4677 O O . SER B 1 188 ? -0.513 19.672 41.540 1.00 19.31 209 SER B O 1
ATOM 4680 N N . LEU B 1 189 ? -0.841 20.082 39.352 1.00 17.04 210 LEU B N 1
ATOM 4681 C CA . LEU B 1 189 ? -2.044 19.222 39.243 1.00 17.98 210 LEU B CA 1
ATOM 4682 C C . LEU B 1 189 ? -1.792 17.820 39.759 1.00 18.34 210 LEU B C 1
ATOM 4683 O O . LEU B 1 189 ? -0.816 17.221 39.372 1.00 17.71 210 LEU B O 1
ATOM 4688 N N . GLY B 1 190 ? -2.654 17.340 40.650 1.00 19.44 211 GLY B N 1
ATOM 4689 C CA . GLY B 1 190 ? -2.497 16.002 41.251 1.00 20.63 211 GLY B CA 1
ATOM 4690 C C . GLY B 1 190 ? -1.680 15.989 42.527 1.00 20.90 211 GLY B C 1
ATOM 4691 O O . GLY B 1 190 ? -1.825 15.066 43.330 1.00 22.70 211 GLY B O 1
ATOM 4692 N N . GLY B 1 191 ? -0.824 16.981 42.728 1.00 21.31 212 GLY B N 1
ATOM 4693 C CA . GLY B 1 191 ? 0.004 17.125 43.914 1.00 21.80 212 GLY B CA 1
ATOM 4694 C C . GLY B 1 191 ? -0.328 18.243 44.878 1.00 21.96 212 GLY B C 1
ATOM 4695 O O . GLY B 1 191 ? 0.156 18.226 46.005 1.00 23.39 212 GLY B O 1
ATOM 4696 N N . VAL B 1 192 ? -1.125 19.231 44.438 1.00 21.39 213 VAL B N 1
ATOM 4697 C CA . VAL B 1 192 ? -1.490 20.404 45.241 1.00 20.48 213 VAL B CA 1
ATOM 4698 C C . VAL B 1 192 ? -2.990 20.612 45.088 1.00 19.58 213 VAL B C 1
ATOM 4699 O O . VAL B 1 192 ? -3.484 20.470 43.993 1.00 17.61 213 VAL B O 1
ATOM 4703 N N . PRO B 1 193 ? -3.705 20.945 46.170 1.00 19.72 214 PRO B N 1
ATOM 4704 C CA . PRO B 1 193 ? -5.146 21.160 45.979 1.00 19.93 214 PRO B CA 1
ATOM 4705 C C . PRO B 1 193 ? -5.502 22.261 44.954 1.00 18.64 214 PRO B C 1
ATOM 4706 O O . PRO B 1 193 ? -4.931 23.363 44.989 1.00 18.42 214 PRO B O 1
ATOM 4710 N N . ILE B 1 194 ? -6.364 21.910 44.008 1.00 19.60 215 ILE B N 1
ATOM 4711 C CA . ILE B 1 194 ? -6.922 22.850 43.013 1.00 19.35 215 ILE B CA 1
ATOM 4712 C C . ILE B 1 194 ? -8.379 22.487 42.845 1.00 18.64 215 ILE B C 1
ATOM 4713 O O . ILE B 1 194 ? -8.728 21.297 42.746 1.00 17.75 215 ILE B O 1
ATOM 4718 N N . TYR B 1 195 ? -9.233 23.509 42.827 1.00 17.04 216 TYR B N 1
ATOM 4719 C CA . TYR B 1 195 ? -10.680 23.324 42.650 1.00 16.79 216 TYR B CA 1
ATOM 4720 C C . TYR B 1 195 ? -11.070 24.338 41.574 1.00 15.99 216 TYR B C 1
ATOM 4721 O O . TYR B 1 195 ? -11.399 25.487 41.886 1.00 16.99 216 TYR B O 1
ATOM 4730 N N . MET B 1 196 ? -11.034 23.936 40.306 1.00 15.83 217 MET B N 1
ATOM 4731 C CA . MET B 1 196 ? -11.175 24.903 39.230 1.00 15.52 217 MET B CA 1
ATOM 4732 C C . MET B 1 196 ? -12.437 25.775 39.303 1.00 16.04 217 MET B C 1
ATOM 4733 O O . MET B 1 196 ? -12.339 27.012 39.312 1.00 15.91 217 MET B O 1
ATOM 4738 N N . ASP B 1 197 ? -13.604 25.143 39.350 1.00 15.94 218 ASP B N 1
ATOM 4739 C CA . ASP B 1 197 ? -14.854 25.923 39.386 1.00 16.23 218 ASP B CA 1
ATOM 4740 C C . ASP B 1 197 ? -15.018 26.713 40.671 1.00 16.27 218 ASP B C 1
ATOM 4741 O O . ASP B 1 197 ? -15.342 27.913 40.637 1.00 16.10 218 ASP B O 1
ATOM 4746 N N . GLN B 1 198 ? -14.759 26.049 41.795 1.00 16.06 219 GLN B N 1
ATOM 4747 C CA . GLN B 1 198 ? -14.942 26.649 43.114 1.00 16.38 219 GLN B CA 1
ATOM 4748 C C . GLN B 1 198 ? -14.031 27.826 43.412 1.00 17.02 219 GLN B C 1
ATOM 4749 O O . GLN B 1 198 ? -14.424 28.718 44.179 1.00 16.02 219 GLN B O 1
ATOM 4755 N N . GLN B 1 199 ? -12.858 27.840 42.778 1.00 15.58 220 GLN B N 1
ATOM 4756 C CA . GLN B 1 199 ? -11.898 28.914 42.873 1.00 16.65 220 GLN B CA 1
ATOM 4757 C C . GLN B 1 199 ? -12.039 29.960 41.758 1.00 15.51 220 GLN B C 1
ATOM 4758 O O . GLN B 1 199 ? -11.214 30.864 41.657 1.00 17.31 220 GLN B O 1
ATOM 4764 N N . GLY B 1 200 ? -13.084 29.881 40.942 1.00 15.35 221 GLY B N 1
ATOM 4765 C CA . GLY B 1 200 ? -13.318 30.885 39.888 1.00 14.51 221 GLY B CA 1
ATOM 4766 C C . GLY B 1 200 ? -12.264 30.981 38.793 1.00 14.94 221 GLY B C 1
ATOM 4767 O O . GLY B 1 200 ? -12.038 32.054 38.247 1.00 14.38 221 GLY B O 1
ATOM 4768 N N . ILE B 1 201 ? -11.602 29.850 38.492 1.00 14.32 222 ILE B N 1
ATOM 4769 C CA . ILE B 1 201 ? -10.607 29.779 37.427 1.00 14.01 222 ILE B CA 1
ATOM 4770 C C . ILE B 1 201 ? -11.370 29.524 36.141 1.00 14.50 222 ILE B C 1
ATOM 4771 O O . ILE B 1 201 ? -12.102 28.534 36.048 1.00 15.36 222 ILE B O 1
ATOM 4776 N N . ASP B 1 202 ? -11.197 30.394 35.149 1.00 13.29 223 ASP B N 1
ATOM 4777 C CA . ASP B 1 202 ? -11.943 30.330 33.895 1.00 13.29 223 ASP B CA 1
ATOM 4778 C C . ASP B 1 202 ? -11.322 29.391 32.876 1.00 12.67 223 ASP B C 1
ATOM 4779 O O . ASP B 1 202 ? -12.049 28.717 32.172 1.00 13.65 223 ASP B O 1
ATOM 4784 N N . ILE B 1 203 ? -9.997 29.421 32.779 1.00 12.89 224 ILE B N 1
ATOM 4785 C CA . ILE B 1 203 ? -9.239 28.529 31.903 1.00 12.31 224 ILE B CA 1
ATOM 4786 C C . ILE B 1 203 ? -8.089 27.924 32.715 1.00 11.39 224 ILE B C 1
ATOM 4787 O O . ILE B 1 203 ? -7.450 28.579 33.524 1.00 12.40 224 ILE B O 1
ATOM 4792 N N . MET B 1 204 ? -7.860 26.628 32.512 1.00 12.18 225 MET B N 1
ATOM 4793 C CA . MET B 1 204 ? -6.753 25.952 33.199 1.00 11.89 225 MET B CA 1
ATOM 4794 C C . MET B 1 204 ? -6.169 24.897 32.270 1.00 12.52 225 MET B C 1
ATOM 4795 O O . MET B 1 204 ? -6.891 24.293 31.506 1.00 12.37 225 MET B O 1
ATOM 4800 N N . TYR B 1 205 ? -4.849 24.737 32.330 1.00 12.92 226 TYR B N 1
ATOM 4801 C CA . TYR B 1 205 ? -4.181 23.649 31.601 1.00 12.56 226 TYR B CA 1
ATOM 4802 C C . TYR B 1 205 ? -3.155 22.974 32.472 1.00 12.71 226 TYR B C 1
ATOM 4803 O O . TYR B 1 205 ? -2.606 23.563 33.394 1.00 14.27 226 TYR B O 1
ATOM 4812 N N . SER B 1 206 ? -2.859 21.718 32.129 1.00 13.41 227 SER B N 1
ATOM 4813 C CA . SER B 1 206 ? -1.798 20.967 32.789 1.00 12.88 227 SER B CA 1
ATOM 4814 C C . SER B 1 206 ? -1.195 20.040 31.692 1.00 14.37 227 SER B C 1
ATOM 4815 O O . SER B 1 206 ? -1.581 20.124 30.525 1.00 13.65 227 SER B O 1
ATOM 4818 N N . SER B 1 207 ? -0.289 19.162 32.107 1.00 15.92 228 SER B N 1
ATOM 4819 C CA A SER B 1 207 ? 0.406 18.238 31.204 0.33 16.48 228 SER B CA 1
ATOM 4820 C CA B SER B 1 207 ? 0.355 18.231 31.178 0.33 16.56 228 SER B CA 1
ATOM 4821 C CA C SER B 1 207 ? 0.370 18.229 31.180 0.34 16.27 228 SER B CA 1
ATOM 4822 C C . SER B 1 207 ? 0.423 16.836 31.766 1.00 16.15 228 SER B C 1
ATOM 4823 O O . SER B 1 207 ? 0.121 16.627 32.940 1.00 16.56 228 SER B O 1
ATOM 4830 N N . SER B 1 208 ? 0.787 15.886 30.911 1.00 15.94 229 SER B N 1
ATOM 4831 C CA . SER B 1 208 ? 0.839 14.467 31.268 1.00 17.04 229 SER B CA 1
ATOM 4832 C C . SER B 1 208 ? 2.042 13.958 32.045 1.00 16.78 229 SER B C 1
ATOM 4833 O O . SER B 1 208 ? 1.921 12.947 32.738 1.00 15.67 229 SER B O 1
ATOM 4836 N N . GLN B 1 209 ? 3.198 14.614 31.910 1.00 15.79 230 GLN B N 1
ATOM 4837 C CA . GLN B 1 209 ? 4.487 14.078 32.419 1.00 16.25 230 GLN B CA 1
ATOM 4838 C C . GLN B 1 209 ? 5.003 14.457 33.773 1.00 16.65 230 GLN B C 1
ATOM 4839 O O . GLN B 1 209 ? 6.138 14.098 34.102 1.00 16.59 230 GLN B O 1
ATOM 4845 N N . LYS B 1 210 ? 4.200 15.186 34.557 1.00 15.79 231 LYS B N 1
ATOM 4846 C CA A LYS B 1 210 ? 4.607 15.616 35.887 0.50 16.63 231 LYS B CA 1
ATOM 4847 C CA B LYS B 1 210 ? 4.597 15.641 35.871 0.50 16.22 231 LYS B CA 1
ATOM 4848 C C . LYS B 1 210 ? 3.957 14.665 36.872 1.00 15.32 231 LYS B C 1
ATOM 4849 O O . LYS B 1 210 ? 4.315 13.459 36.865 1.00 16.09 231 LYS B O 1
ATOM 4860 N N . VAL B 1 211 ? 2.975 15.089 37.666 1.00 15.11 232 VAL B N 1
ATOM 4861 C CA . VAL B 1 211 ? 2.392 14.192 38.677 1.00 14.78 232 VAL B CA 1
ATOM 4862 C C . VAL B 1 211 ? 1.647 13.014 38.059 1.00 15.01 232 VAL B C 1
ATOM 4863 O O . VAL B 1 211 ? 1.603 11.954 38.657 1.00 14.07 232 VAL B O 1
ATOM 4867 N N . LEU B 1 212 ? 1.085 13.228 36.872 1.00 14.24 233 LEU B N 1
ATOM 4868 C CA . LEU B 1 212 ? 0.313 12.194 36.197 1.00 15.75 233 LEU B CA 1
ATOM 4869 C C . LEU B 1 212 ? 1.120 10.953 35.817 1.00 15.82 233 LEU B C 1
ATOM 4870 O O . LEU B 1 212 ? 0.520 9.912 35.600 1.00 16.00 233 LEU B O 1
ATOM 4875 N N . ASN B 1 213 ? 2.459 11.034 35.762 1.00 14.99 234 ASN B N 1
ATOM 4876 C CA . ASN B 1 213 ? 3.310 9.846 35.460 1.00 14.85 234 ASN B CA 1
ATOM 4877 C C . ASN B 1 213 ? 2.971 9.200 34.109 1.00 15.94 234 ASN B C 1
ATOM 4878 O O . ASN B 1 213 ? 3.030 7.976 33.930 1.00 13.55 234 ASN B O 1
ATOM 4883 N N . ALA B 1 214 ? 2.675 10.063 33.127 1.00 15.15 235 ALA B N 1
ATOM 4884 C CA . ALA B 1 214 ? 2.406 9.661 31.782 1.00 14.70 235 ALA B CA 1
ATOM 4885 C C . ALA B 1 214 ? 3.563 10.198 30.931 1.00 14.57 235 ALA B C 1
ATOM 4886 O O . ALA B 1 214 ? 4.321 11.112 31.385 1.00 13.54 235 ALA B O 1
ATOM 4888 N N . PRO B 1 215 ? 3.752 9.614 29.734 1.00 15.65 236 PRO B N 1
ATOM 4889 C CA . PRO B 1 215 ? 4.845 10.145 28.916 1.00 15.51 236 PRO B CA 1
ATOM 4890 C C . PRO B 1 215 ? 4.539 11.600 28.460 1.00 16.42 236 PRO B C 1
ATOM 4891 O O . PRO B 1 215 ? 3.347 11.976 28.359 1.00 16.06 236 PRO B O 1
ATOM 4895 N N . PRO B 1 216 ? 5.587 12.391 28.193 1.00 16.37 237 PRO B N 1
ATOM 4896 C CA . PRO B 1 216 ? 5.374 13.737 27.682 1.00 16.93 237 PRO B CA 1
ATOM 4897 C C . PRO B 1 216 ? 4.755 13.688 26.290 1.00 17.64 237 PRO B C 1
ATOM 4898 O O . PRO B 1 216 ? 4.896 12.677 25.539 1.00 18.45 237 PRO B O 1
ATOM 4902 N N . GLY B 1 217 ? 4.033 14.756 25.987 1.00 19.44 238 GLY B N 1
ATOM 4903 C CA . GLY B 1 217 ? 3.483 14.928 24.661 1.00 20.69 238 GLY B CA 1
ATOM 4904 C C . GLY B 1 217 ? 2.076 15.369 24.550 1.00 20.44 238 GLY B C 1
ATOM 4905 O O . GLY B 1 217 ? 1.698 15.762 23.443 1.00 23.04 238 GLY B O 1
ATOM 4906 N N . ILE B 1 218 ? 1.269 15.221 25.618 1.00 19.07 239 ILE B N 1
ATOM 4907 C CA . ILE B 1 218 ? -0.125 15.672 25.570 1.00 18.51 239 ILE B CA 1
ATOM 4908 C C . ILE B 1 218 ? -0.420 16.529 26.788 1.00 18.24 239 ILE B C 1
ATOM 4909 O O . ILE B 1 218 ? 0.277 16.461 27.800 1.00 18.68 239 ILE B O 1
ATOM 4914 N N . SER B 1 219 ? -1.394 17.399 26.611 1.00 16.91 240 SER B N 1
ATOM 4915 C CA A SER B 1 219 ? -1.800 18.326 27.665 0.50 16.66 240 SER B CA 1
ATOM 4916 C CA B SER B 1 219 ? -1.801 18.350 27.630 0.50 16.68 240 SER B CA 1
ATOM 4917 C C . SER B 1 219 ? -3.307 18.291 27.846 1.00 15.99 240 SER B C 1
ATOM 4918 O O . SER B 1 219 ? -4.021 17.746 27.022 1.00 17.20 240 SER B O 1
ATOM 4923 N N . LEU B 1 220 ? -3.741 18.843 28.976 1.00 15.49 241 LEU B N 1
ATOM 4924 C CA . LEU B 1 220 ? -5.123 18.829 29.433 1.00 14.47 241 LEU B CA 1
ATOM 4925 C C . LEU B 1 220 ? -5.595 20.289 29.507 1.00 13.86 241 LEU B C 1
ATOM 4926 O O . LEU B 1 220 ? -4.845 21.094 29.985 1.00 13.33 241 LEU B O 1
ATOM 4931 N N . ILE B 1 221 ? -6.769 20.628 28.989 1.00 13.01 242 ILE B N 1
ATOM 4932 C CA . ILE B 1 221 ? -7.231 22.043 29.083 1.00 13.16 242 ILE B CA 1
ATOM 4933 C C . ILE B 1 221 ? -8.727 22.071 29.324 1.00 14.36 242 ILE B C 1
ATOM 4934 O O . ILE B 1 221 ? -9.453 21.147 28.917 1.00 14.48 242 ILE B O 1
ATOM 4939 N N . SER B 1 222 ? -9.190 23.121 30.010 1.00 13.42 243 SER B N 1
ATOM 4940 C CA . SER B 1 222 ? -10.609 23.317 30.259 1.00 13.48 243 SER B CA 1
ATOM 4941 C C . SER B 1 222 ? -10.933 24.805 30.193 1.00 14.36 243 SER B C 1
ATOM 4942 O O . SER B 1 222 ? -10.137 25.608 30.685 1.00 12.82 243 SER B O 1
ATOM 4945 N N . PHE B 1 223 ? -12.067 25.142 29.577 1.00 13.90 244 PHE B N 1
ATOM 4946 C CA . PHE B 1 223 ? -12.563 26.511 29.424 1.00 15.29 244 PHE B CA 1
ATOM 4947 C C . PHE B 1 223 ? -13.984 26.522 29.975 1.00 15.63 244 PHE B C 1
ATOM 4948 O O . PHE B 1 223 ? -14.774 25.636 29.643 1.00 16.03 244 PHE B O 1
ATOM 4956 N N . ASN B 1 224 ? -14.305 27.516 30.787 1.00 15.62 245 ASN B N 1
ATOM 4957 C CA . ASN B 1 224 ? -15.654 27.655 31.323 1.00 16.30 245 ASN B CA 1
ATOM 4958 C C . ASN B 1 224 ? -16.532 28.444 30.340 1.00 16.62 245 ASN B C 1
ATOM 4959 O O . ASN B 1 224 ? -16.063 28.865 29.296 1.00 14.04 245 ASN B O 1
ATOM 4964 N N . ASP B 1 225 ? -17.790 28.714 30.717 1.00 16.29 246 ASP B N 1
ATOM 4965 C CA . ASP B 1 225 ? -18.701 29.423 29.788 1.00 17.06 246 ASP B CA 1
ATOM 4966 C C . ASP B 1 225 ? -18.253 30.862 29.454 1.00 15.61 246 ASP B C 1
ATOM 4967 O O . ASP B 1 225 ? -18.404 31.302 28.319 1.00 15.79 246 ASP B O 1
ATOM 4970 N N . LYS B 1 226 ? -17.711 31.580 30.437 1.00 15.89 247 LYS B N 1
ATOM 4971 C CA . LYS B 1 226 ? -17.219 32.954 30.249 1.00 15.72 247 LYS B CA 1
ATOM 4972 C C . LYS B 1 226 ? -16.018 32.959 29.270 1.00 15.75 247 LYS B C 1
ATOM 4973 O O . LYS B 1 226 ? -15.899 33.808 28.391 1.00 14.92 247 LYS B O 1
ATOM 4976 N N . ALA B 1 227 ? -15.114 32.006 29.462 1.00 14.84 248 ALA B N 1
ATOM 4977 C CA . ALA B 1 227 ? -13.947 31.859 28.565 1.00 15.41 248 ALA B CA 1
ATOM 4978 C C . ALA B 1 227 ? -14.391 31.426 27.177 1.00 16.68 248 ALA B C 1
ATOM 4979 O O . ALA B 1 227 ? -13.889 31.985 26.177 1.00 16.17 248 ALA B O 1
ATOM 4981 N N . LYS B 1 228 ? -15.347 30.485 27.126 1.00 17.73 249 LYS B N 1
ATOM 4982 C CA . LYS B 1 228 ? -15.927 30.012 25.866 1.00 19.81 249 LYS B CA 1
ATOM 4983 C C . LYS B 1 228 ? -16.499 31.231 25.113 1.00 19.95 249 LYS B C 1
ATOM 4984 O O . LYS B 1 228 ? -16.248 31.375 23.925 1.00 20.31 249 LYS B O 1
ATOM 4990 N N . TYR B 1 229 ? -17.197 32.144 25.817 1.00 20.02 250 TYR B N 1
ATOM 4991 C CA . TYR B 1 229 ? -17.752 33.355 25.185 1.00 20.31 250 TYR B CA 1
ATOM 4992 C C . TYR B 1 229 ? -16.682 34.230 24.536 1.00 20.12 250 TYR B C 1
ATOM 4993 O O . TYR B 1 229 ? -16.879 34.684 23.426 1.00 20.10 250 TYR B O 1
ATOM 5002 N N . LYS B 1 230 ? -15.541 34.439 25.214 1.00 17.88 251 LYS B N 1
ATOM 5003 C CA . LYS B 1 230 ? -14.443 35.229 24.665 1.00 18.13 251 LYS B CA 1
ATOM 5004 C C . LYS B 1 230 ? -13.891 34.586 23.356 1.00 18.48 251 LYS B C 1
ATOM 5005 O O . LYS B 1 230 ? -13.568 35.301 22.429 1.00 18.68 251 LYS B O 1
ATOM 5011 N N . VAL B 1 231 ? -13.794 33.258 23.350 1.00 19.21 252 VAL B N 1
ATOM 5012 C CA . VAL B 1 231 ? -13.266 32.492 22.202 1.00 20.08 252 VAL B CA 1
ATOM 5013 C C . VAL B 1 231 ? -14.237 32.527 21.036 1.00 22.25 252 VAL B C 1
ATOM 5014 O O . VAL B 1 231 ? -13.861 32.927 19.923 1.00 22.82 252 VAL B O 1
ATOM 5018 N N . TYR B 1 232 ? -15.492 32.150 21.309 1.00 22.91 253 TYR B N 1
ATOM 5019 C CA . TYR B 1 232 ? -16.515 32.052 20.243 1.00 23.97 253 TYR B CA 1
ATOM 5020 C C . TYR B 1 232 ? -17.032 33.421 19.744 1.00 24.63 253 TYR B C 1
ATOM 5021 O O . TYR B 1 232 ? -17.776 33.438 18.758 1.00 27.31 253 TYR B O 1
ATOM 5030 N N . SER B 1 233 ? -16.643 34.529 20.397 1.00 25.74 254 SER B N 1
ATOM 5031 C CA . SER B 1 233 ? -16.969 35.915 19.998 1.00 25.49 254 SER B CA 1
ATOM 5032 C C . SER B 1 233 ? -15.831 36.705 19.314 1.00 24.70 254 SER B C 1
ATOM 5033 O O . SER B 1 233 ? -15.955 37.904 19.101 1.00 22.85 254 SER B O 1
ATOM 5036 N N . ARG B 1 234 ? -14.712 36.062 18.952 1.00 24.20 255 ARG B N 1
ATOM 5037 C CA . ARG B 1 234 ? -13.619 36.768 18.267 1.00 24.06 255 ARG B CA 1
ATOM 5038 C C . ARG B 1 234 ? -13.990 37.403 16.913 1.00 24.22 255 ARG B C 1
ATOM 5039 O O . ARG B 1 234 ? -14.872 36.914 16.243 1.00 24.80 255 ARG B O 1
ATOM 5047 N N . LYS B 1 235 ? -13.274 38.465 16.530 1.00 24.86 256 LYS B N 1
ATOM 5048 C CA . LYS B 1 235 ? -13.473 39.146 15.245 1.00 25.41 256 LYS B CA 1
ATOM 5049 C C . LYS B 1 235 ? -12.732 38.422 14.107 1.00 25.83 256 LYS B C 1
ATOM 5050 O O . LYS B 1 235 ? -13.330 38.198 13.050 1.00 25.75 256 LYS B O 1
ATOM 5054 N N . THR B 1 236 ? -11.459 38.041 14.341 1.00 25.16 257 THR B N 1
ATOM 5055 C CA . THR B 1 236 ? -10.648 37.310 13.346 1.00 25.10 257 THR B CA 1
ATOM 5056 C C . THR B 1 236 ? -10.419 35.855 13.821 1.00 24.12 257 THR B C 1
ATOM 5057 O O . THR B 1 236 ? -10.559 35.499 15.016 1.00 24.55 257 THR B O 1
ATOM 5061 N N . LYS B 1 237 ? -10.074 34.986 12.876 1.00 22.51 258 LYS B N 1
ATOM 5062 C CA . LYS B 1 237 ? -9.738 33.594 13.206 1.00 20.08 258 LYS B CA 1
ATOM 5063 C C . LYS B 1 237 ? -8.411 33.545 14.014 1.00 18.06 258 LYS B C 1
ATOM 5064 O O . LYS B 1 237 ? -7.540 34.395 13.787 1.00 19.32 258 LYS B O 1
ATOM 5070 N N . PRO B 1 238 ? -8.255 32.588 14.957 1.00 16.01 259 PRO B N 1
ATOM 5071 C CA . PRO B 1 238 ? -6.938 32.486 15.629 1.00 16.46 259 PRO B CA 1
ATOM 5072 C C . PRO B 1 238 ? -5.900 32.033 14.598 1.00 15.15 259 PRO B C 1
ATOM 5073 O O . PRO B 1 238 ? -6.258 31.528 13.518 1.00 16.46 259 PRO B O 1
ATOM 5077 N N . VAL B 1 239 ? -4.626 32.175 14.949 1.00 14.54 260 VAL B N 1
ATOM 5078 C CA . VAL B 1 239 ? -3.591 31.949 13.957 1.00 14.85 260 VAL B CA 1
ATOM 5079 C C . VAL B 1 239 ? -3.399 30.492 13.605 1.00 15.14 260 VAL B C 1
ATOM 5080 O O . VAL B 1 239 ? -2.933 30.217 12.507 1.00 14.98 260 VAL B O 1
ATOM 5084 N N . SER B 1 240 ? -3.724 29.585 14.529 1.00 14.74 261 SER B N 1
ATOM 5085 C CA . SER B 1 240 ? -3.575 28.155 14.322 1.00 15.44 261 SER B CA 1
ATOM 5086 C C . SER B 1 240 ? -4.910 27.484 14.078 1.00 17.56 261 SER B C 1
ATOM 5087 O O . SER B 1 240 ? -5.801 27.558 14.957 1.00 18.24 261 SER B O 1
ATOM 5090 N N . PHE B 1 241 ? -5.032 26.810 12.924 1.00 16.40 262 PHE B N 1
ATOM 5091 C CA . PHE B 1 241 ? -6.197 25.981 12.642 1.00 19.05 262 PHE B CA 1
ATOM 5092 C C . PHE B 1 241 ? -6.145 24.711 13.571 1.00 18.53 262 PHE B C 1
ATOM 5093 O O . PHE B 1 241 ? -7.221 24.391 14.130 1.00 21.94 262 PHE B O 1
ATOM 5101 N N A TYR B 1 242 ? -5.012 24.067 13.734 0.50 20.39 263 TYR B N 1
ATOM 5102 N N B TYR B 1 242 ? -4.930 24.087 13.745 0.50 19.61 263 TYR B N 1
ATOM 5103 C CA A TYR B 1 242 ? -4.933 22.827 14.496 0.50 20.37 263 TYR B CA 1
ATOM 5104 C CA B TYR B 1 242 ? -4.544 22.859 14.624 0.50 18.54 263 TYR B CA 1
ATOM 5105 C C A TYR B 1 242 ? -4.939 22.927 16.072 0.50 20.12 263 TYR B C 1
ATOM 5106 C C B TYR B 1 242 ? -5.129 22.984 16.016 0.50 19.37 263 TYR B C 1
ATOM 5107 O O A TYR B 1 242 ? -4.945 21.899 16.783 0.50 18.79 263 TYR B O 1
ATOM 5108 O O B TYR B 1 242 ? -5.805 22.080 16.496 0.50 17.29 263 TYR B O 1
ATOM 5125 N N . THR B 1 243 ? -4.962 24.166 16.590 1.00 19.14 264 THR B N 1
ATOM 5126 C CA . THR B 1 243 ? -5.289 24.418 17.998 1.00 19.06 264 THR B CA 1
ATOM 5127 C C . THR B 1 243 ? -6.531 25.333 18.148 1.00 17.87 264 THR B C 1
ATOM 5128 O O . THR B 1 243 ? -6.767 25.773 19.256 1.00 17.26 264 THR B O 1
ATOM 5132 N N . ASP B 1 244 ? -7.322 25.576 17.084 1.00 17.12 265 ASP B N 1
ATOM 5133 C CA . ASP B 1 244 ? -8.528 26.399 17.119 1.00 16.63 265 ASP B CA 1
ATOM 5134 C C . ASP B 1 244 ? -9.534 25.607 17.996 1.00 17.92 265 ASP B C 1
ATOM 5135 O O . ASP B 1 244 ? -9.885 24.459 17.658 1.00 17.96 265 ASP B O 1
ATOM 5140 N N . ILE B 1 245 ? -9.973 26.216 19.109 1.00 16.39 266 ILE B N 1
ATOM 5141 C CA . ILE B 1 245 ? -10.871 25.519 20.076 1.00 17.83 266 ILE B CA 1
ATOM 5142 C C . ILE B 1 245 ? -12.233 25.216 19.531 1.00 19.08 266 ILE B C 1
ATOM 5143 O O . ILE B 1 245 ? -12.851 24.215 19.937 1.00 19.57 266 ILE B O 1
ATOM 5148 N N . THR B 1 246 ? -12.722 26.043 18.628 1.00 19.46 267 THR B N 1
ATOM 5149 C CA A THR B 1 246 ? -14.015 25.761 18.005 0.50 21.02 267 THR B CA 1
ATOM 5150 C CA B THR B 1 246 ? -14.006 25.728 17.970 0.50 21.23 267 THR B CA 1
ATOM 5151 C C . THR B 1 246 ? -13.957 24.354 17.300 1.00 22.11 267 THR B C 1
ATOM 5152 O O . THR B 1 246 ? -14.932 23.567 17.374 1.00 22.83 267 THR B O 1
ATOM 5159 N N . TYR B 1 247 ? -12.818 24.006 16.677 1.00 22.49 268 TYR B N 1
ATOM 5160 C CA . TYR B 1 247 ? -12.650 22.710 16.000 1.00 23.36 268 TYR B CA 1
ATOM 5161 C C . TYR B 1 247 ? -12.322 21.563 16.996 1.00 23.23 268 TYR B C 1
ATOM 5162 O O . TYR B 1 247 ? -12.902 20.448 16.883 1.00 23.07 268 TYR B O 1
ATOM 5171 N N . LEU B 1 248 ? -11.472 21.835 17.990 1.00 21.53 269 LEU B N 1
ATOM 5172 C CA . LEU B 1 248 ? -11.103 20.840 18.984 1.00 22.11 269 LEU B CA 1
ATOM 5173 C C . LEU B 1 248 ? -12.321 20.430 19.832 1.00 22.79 269 LEU B C 1
ATOM 5174 O O . LEU B 1 248 ? -12.430 19.252 20.199 1.00 24.02 269 LEU B O 1
ATOM 5179 N N . ALA B 1 249 ? -13.199 21.393 20.130 1.00 22.15 270 ALA B N 1
ATOM 5180 C CA . ALA B 1 249 ? -14.420 21.155 20.910 1.00 22.50 270 ALA B CA 1
ATOM 5181 C C . ALA B 1 249 ? -15.301 20.106 20.245 1.00 23.42 270 ALA B C 1
ATOM 5182 O O . ALA B 1 249 ? -15.845 19.243 20.931 1.00 24.01 270 ALA B O 1
ATOM 5184 N N . LYS B 1 250 ? -15.390 20.172 18.915 1.00 24.11 271 LYS B N 1
ATOM 5185 C CA . LYS B 1 250 ? -16.225 19.238 18.130 1.00 25.20 271 LYS B CA 1
ATOM 5186 C C . LYS B 1 250 ? -15.552 17.861 18.054 1.00 25.31 271 LYS B C 1
ATOM 5187 O O . LYS B 1 250 ? -16.224 16.861 18.252 1.00 26.43 271 LYS B O 1
ATOM 5191 N N . LEU B 1 251 ? -14.250 17.820 17.794 1.00 25.31 272 LEU B N 1
ATOM 5192 C CA . LEU B 1 251 ? -13.462 16.562 17.790 1.00 25.45 272 LEU B CA 1
ATOM 5193 C C . LEU B 1 251 ? -13.695 15.775 19.087 1.00 24.73 272 LEU B C 1
ATOM 5194 O O . LEU B 1 251 ? -13.933 14.572 19.060 1.00 24.49 272 LEU B O 1
ATOM 5199 N N . TRP B 1 252 ? -13.681 16.492 20.210 1.00 24.83 273 TRP B N 1
ATOM 5200 C CA . TRP B 1 252 ? -13.847 15.896 21.541 1.00 24.17 273 TRP B CA 1
ATOM 5201 C C . TRP B 1 252 ? -15.283 15.763 22.051 1.00 25.01 273 TRP B C 1
ATOM 5202 O O . TRP B 1 252 ? -15.468 15.353 23.183 1.00 24.73 273 TRP B O 1
ATOM 5213 N N . GLY B 1 253 ? -16.279 16.066 21.217 1.00 25.53 274 GLY B N 1
ATOM 5214 C CA . GLY B 1 253 ? -17.682 15.900 21.558 1.00 26.60 274 GLY B CA 1
ATOM 5215 C C . GLY B 1 253 ? -18.169 16.814 22.638 1.00 26.82 274 GLY B C 1
ATOM 5216 O O . GLY B 1 253 ? -19.005 16.401 23.449 1.00 26.26 274 GLY B O 1
ATOM 5217 N N . CYS B 1 254 ? -17.667 18.055 22.643 1.00 27.08 275 CYS B N 1
ATOM 5218 C CA . CYS B 1 254 ? -18.027 19.055 23.661 1.00 28.49 275 CYS B CA 1
ATOM 5219 C C . CYS B 1 254 ? -19.313 19.841 23.390 1.00 31.25 275 CYS B C 1
ATOM 5220 O O . CYS B 1 254 ? -19.695 20.693 24.222 1.00 31.39 275 CYS B O 1
ATOM 5223 N N . GLU B 1 255 ? -19.954 19.581 22.242 1.00 34.49 276 GLU B N 1
ATOM 5224 C CA . GLU B 1 255 ? -21.222 20.209 21.855 1.00 37.54 276 GLU B CA 1
ATOM 5225 C C . GLU B 1 255 ? -22.301 19.135 21.614 1.00 37.99 276 GLU B C 1
ATOM 5226 O O . GLU B 1 255 ? -22.556 18.686 20.474 1.00 40.29 276 GLU B O 1
ATOM 5232 N N . THR B 1 258 ? -22.329 18.764 16.858 1.00 53.15 279 THR B N 1
ATOM 5233 C CA . THR B 1 258 ? -21.984 17.493 16.233 1.00 53.05 279 THR B CA 1
ATOM 5234 C C . THR B 1 258 ? -20.470 17.362 16.064 1.00 52.78 279 THR B C 1
ATOM 5235 O O . THR B 1 258 ? -19.759 18.368 15.969 1.00 52.93 279 THR B O 1
ATOM 5237 N N . ARG B 1 259 ? -19.998 16.115 15.995 1.00 52.22 280 ARG B N 1
ATOM 5238 C CA . ARG B 1 259 ? -18.559 15.800 15.872 1.00 51.63 280 ARG B CA 1
ATOM 5239 C C . ARG B 1 259 ? -18.008 16.147 14.460 1.00 50.71 280 ARG B C 1
ATOM 5240 O O . ARG B 1 259 ? -18.789 16.241 13.507 1.00 51.00 280 ARG B O 1
ATOM 5248 N N . VAL B 1 260 ? -16.685 16.367 14.345 1.00 49.33 281 VAL B N 1
ATOM 5249 C CA . VAL B 1 260 ? -16.012 16.747 13.061 1.00 48.03 281 VAL B CA 1
ATOM 5250 C C . VAL B 1 260 ? -14.567 16.186 12.945 1.00 46.54 281 VAL B C 1
ATOM 5251 O O . VAL B 1 260 ? -13.875 16.053 13.966 1.00 46.43 281 VAL B O 1
ATOM 5255 N N . ILE B 1 261 ? -14.130 15.862 11.715 1.00 44.32 282 ILE B N 1
ATOM 5256 C CA . ILE B 1 261 ? -12.745 15.392 11.446 1.00 42.68 282 ILE B CA 1
ATOM 5257 C C . ILE B 1 261 ? -11.769 16.584 11.567 1.00 40.84 282 ILE B C 1
ATOM 5258 O O . ILE B 1 261 ? -12.080 17.693 11.134 1.00 40.41 282 ILE B O 1
ATOM 5260 N N . HIS B 1 262 ? -10.580 16.352 12.127 1.00 38.46 283 HIS B N 1
ATOM 5261 C CA . HIS B 1 262 ? -9.638 17.449 12.372 1.00 36.36 283 HIS B CA 1
ATOM 5262 C C . HIS B 1 262 ? -8.197 16.951 12.243 1.00 35.57 283 HIS B C 1
ATOM 5263 O O . HIS B 1 262 ? -7.678 16.941 11.119 1.00 37.08 283 HIS B O 1
ATOM 5270 N N . HIS B 1 263 ? -7.563 16.498 13.331 1.00 33.96 284 HIS B N 1
ATOM 5271 C CA . HIS B 1 263 ? -6.207 15.926 13.266 1.00 31.89 284 HIS B CA 1
ATOM 5272 C C . HIS B 1 263 ? -6.255 14.474 13.760 1.00 31.01 284 HIS B C 1
ATOM 5273 O O . HIS B 1 263 ? -7.243 14.048 14.387 1.00 31.25 284 HIS B O 1
ATOM 5280 N N . THR B 1 264 ? -5.200 13.715 13.462 1.00 28.71 285 THR B N 1
ATOM 5281 C CA . THR B 1 264 ? -5.082 12.343 13.943 1.00 27.36 285 THR B CA 1
ATOM 5282 C C . THR B 1 264 ? -4.591 12.453 15.385 1.00 26.13 285 THR B C 1
ATOM 5283 O O . THR B 1 264 ? -3.525 13.002 15.646 1.00 26.66 285 THR B O 1
ATOM 5287 N N . THR B 1 265 ? -5.398 11.965 16.322 1.00 25.10 286 THR B N 1
ATOM 5288 C CA . THR B 1 265 ? -5.052 12.066 17.746 1.00 24.33 286 THR B CA 1
ATOM 5289 C C . THR B 1 265 ? -3.904 11.098 18.106 1.00 22.04 286 THR B C 1
ATOM 5290 O O . THR B 1 265 ? -3.753 10.061 17.438 1.00 21.20 286 THR B O 1
ATOM 5294 N N . PRO B 1 266 ? -3.126 11.413 19.160 1.00 20.98 287 PRO B N 1
ATOM 5295 C CA . PRO B 1 266 ? -2.015 10.543 19.574 1.00 19.55 287 PRO B CA 1
ATOM 5296 C C . PRO B 1 266 ? -2.558 9.372 20.411 1.00 19.41 287 PRO B C 1
ATOM 5297 O O . PRO B 1 266 ? -2.525 9.387 21.640 1.00 19.82 287 PRO B O 1
ATOM 5301 N N . VAL B 1 267 ? -3.034 8.364 19.705 1.00 17.33 288 VAL B N 1
ATOM 5302 C CA . VAL B 1 267 ? -3.720 7.191 20.275 1.00 16.83 288 VAL B CA 1
ATOM 5303 C C . VAL B 1 267 ? -3.020 6.563 21.481 1.00 16.97 288 VAL B C 1
ATOM 5304 O O . VAL B 1 267 ? -3.648 6.375 22.513 1.00 16.07 288 VAL B O 1
ATOM 5308 N N . THR B 1 268 ? -1.725 6.254 21.344 1.00 17.78 289 THR B N 1
ATOM 5309 C CA . THR B 1 268 ? -0.959 5.654 22.449 1.00 17.83 289 THR B CA 1
ATOM 5310 C C . THR B 1 268 ? -0.880 6.575 23.674 1.00 18.06 289 THR B C 1
ATOM 5311 O O . THR B 1 268 ? -1.034 6.115 24.817 1.00 16.06 289 THR B O 1
ATOM 5315 N N . SER B 1 269 ? -0.664 7.878 23.444 1.00 17.40 290 SER B N 1
ATOM 5316 C CA . SER B 1 269 ? -0.620 8.884 24.543 1.00 18.42 290 SER B CA 1
ATOM 5317 C C . SER B 1 269 ? -1.965 8.928 25.256 1.00 16.25 290 SER B C 1
ATOM 5318 O O . SER B 1 269 ? -2.006 9.101 26.464 1.00 14.43 290 SER B O 1
ATOM 5321 N N . LEU B 1 270 ? -3.054 8.791 24.480 1.00 15.51 291 LEU B N 1
ATOM 5322 C CA . LEU B 1 270 ? -4.409 8.741 25.054 1.00 13.10 291 LEU B CA 1
ATOM 5323 C C . LEU B 1 270 ? -4.576 7.493 25.890 1.00 11.72 291 LEU B C 1
ATOM 5324 O O . LEU B 1 270 ? -5.125 7.592 26.964 1.00 12.17 291 LEU B O 1
ATOM 5329 N N . TYR B 1 271 ? -4.084 6.341 25.418 1.00 10.96 292 TYR B N 1
ATOM 5330 C CA . TYR B 1 271 ? -4.133 5.136 26.276 1.00 10.70 292 TYR B CA 1
ATOM 5331 C C . TYR B 1 271 ? -3.410 5.389 27.610 1.00 10.30 292 TYR B C 1
ATOM 5332 O O . TYR B 1 271 ? -3.965 5.109 28.684 1.00 10.92 292 TYR B O 1
ATOM 5341 N N . CYS B 1 272 ? -2.200 5.953 27.527 1.00 10.98 293 CYS B N 1
ATOM 5342 C CA . CYS B 1 272 ? -1.419 6.257 28.713 1.00 11.79 293 CYS B CA 1
ATOM 5343 C C . CYS B 1 272 ? -2.145 7.226 29.650 1.00 11.87 293 CYS B C 1
ATOM 5344 O O . CYS B 1 272 ? -2.213 7.000 30.867 1.00 10.91 293 CYS B O 1
ATOM 5347 N N . LEU B 1 273 ? -2.715 8.290 29.073 1.00 11.65 294 LEU B N 1
ATOM 5348 C CA . LEU B 1 273 ? -3.409 9.275 29.846 1.00 11.79 294 LEU B CA 1
ATOM 5349 C C . LEU B 1 273 ? -4.645 8.684 30.545 1.00 11.23 294 LEU B C 1
ATOM 5350 O O . LEU B 1 273 ? -4.900 8.986 31.716 1.00 12.25 294 LEU B O 1
ATOM 5355 N N . ARG B 1 274 ? -5.380 7.859 29.824 1.00 11.52 295 ARG B N 1
ATOM 5356 C CA . ARG B 1 274 ? -6.563 7.184 30.399 1.00 12.79 295 ARG B CA 1
ATOM 5357 C C . ARG B 1 274 ? -6.136 6.406 31.666 1.00 12.85 295 ARG B C 1
ATOM 5358 O O . ARG B 1 274 ? -6.753 6.536 32.734 1.00 13.77 295 ARG B O 1
ATOM 5366 N N . GLU B 1 275 ? -5.061 5.643 31.557 1.00 13.89 296 GLU B N 1
ATOM 5367 C CA . GLU B 1 275 ? -4.557 4.869 32.712 1.00 15.11 296 GLU B CA 1
ATOM 5368 C C . GLU B 1 275 ? -4.067 5.747 33.858 1.00 14.52 296 GLU B C 1
ATOM 5369 O O . GLU B 1 275 ? -4.329 5.417 35.033 1.00 15.58 296 GLU B O 1
ATOM 5375 N N . SER B 1 276 ? -3.384 6.859 33.550 1.00 13.66 297 SER B N 1
ATOM 5376 C CA A SER B 1 276 ? -2.942 7.794 34.577 0.33 13.38 297 SER B CA 1
ATOM 5377 C CA B SER B 1 276 ? -2.935 7.772 34.597 0.33 14.25 297 SER B CA 1
ATOM 5378 C CA C SER B 1 276 ? -2.929 7.809 34.572 0.34 13.39 297 SER B CA 1
ATOM 5379 C C . SER B 1 276 ? -4.135 8.370 35.335 1.00 13.56 297 SER B C 1
ATOM 5380 O O . SER B 1 276 ? -4.105 8.485 36.554 1.00 15.19 297 SER B O 1
ATOM 5387 N N . LEU B 1 277 ? -5.173 8.753 34.593 1.00 12.51 298 LEU B N 1
ATOM 5388 C CA . LEU B 1 277 ? -6.380 9.352 35.194 1.00 12.88 298 LEU B CA 1
ATOM 5389 C C . LEU B 1 277 ? -7.112 8.305 36.012 1.00 14.01 298 LEU B C 1
ATOM 5390 O O . LEU B 1 277 ? -7.615 8.622 37.105 1.00 15.16 298 LEU B O 1
ATOM 5395 N N . ALA B 1 278 ? -7.135 7.073 35.503 1.00 13.81 299 ALA B N 1
ATOM 5396 C CA . ALA B 1 278 ? -7.740 5.949 36.242 1.00 13.85 299 ALA B CA 1
ATOM 5397 C C . ALA B 1 278 ? -7.053 5.722 37.594 1.00 14.04 299 ALA B C 1
ATOM 5398 O O . ALA B 1 278 ? -7.733 5.480 38.592 1.00 14.86 299 ALA B O 1
ATOM 5400 N N . LEU B 1 279 ? -5.716 5.809 37.626 1.00 14.32 300 LEU B N 1
ATOM 5401 C CA . LEU B 1 279 ? -4.943 5.631 38.868 1.00 14.97 300 LEU B CA 1
ATOM 5402 C C . LEU B 1 279 ? -5.256 6.705 39.891 1.00 15.60 300 LEU B C 1
ATOM 5403 O O . LEU B 1 279 ? -5.463 6.401 41.068 1.00 15.22 300 LEU B O 1
ATOM 5408 N N . ILE B 1 280 ? -5.306 7.970 39.458 1.00 15.63 301 ILE B N 1
ATOM 5409 C CA . ILE B 1 280 ? -5.638 9.066 40.349 1.00 17.04 301 ILE B CA 1
ATOM 5410 C C . ILE B 1 280 ? -7.057 8.909 40.892 1.00 16.81 301 ILE B C 1
ATOM 5411 O O . ILE B 1 280 ? -7.264 9.092 42.095 1.00 16.17 301 ILE B O 1
ATOM 5416 N N . ALA B 1 281 ? -8.000 8.535 40.012 1.00 16.08 302 ALA B N 1
ATOM 5417 C CA . ALA B 1 281 ? -9.402 8.324 40.413 1.00 17.12 302 ALA B CA 1
ATOM 5418 C C . ALA B 1 281 ? -9.528 7.208 41.461 1.00 18.02 302 ALA B C 1
ATOM 5419 O O . ALA B 1 281 ? -10.287 7.380 42.440 1.00 18.72 302 ALA B O 1
ATOM 5421 N N . GLU B 1 282 ? -8.751 6.125 41.307 1.00 19.01 303 GLU B N 1
ATOM 5422 C CA A GLU B 1 282 ? -8.748 4.990 42.284 0.50 20.15 303 GLU B CA 1
ATOM 5423 C CA B GLU B 1 282 ? -8.781 5.001 42.279 0.50 19.79 303 GLU B CA 1
ATOM 5424 C C . GLU B 1 282 ? -8.172 5.404 43.636 1.00 20.36 303 GLU B C 1
ATOM 5425 O O . GLU B 1 282 ? -8.703 5.031 44.674 1.00 20.56 303 GLU B O 1
ATOM 5436 N N . GLN B 1 283 ? -7.049 6.124 43.602 1.00 20.15 304 GLN B N 1
ATOM 5437 C CA A GLN B 1 283 ? -6.352 6.599 44.816 0.50 20.63 304 GLN B CA 1
ATOM 5438 C CA B GLN B 1 283 ? -6.347 6.592 44.804 0.50 20.47 304 GLN B CA 1
ATOM 5439 C C . GLN B 1 283 ? -7.182 7.682 45.502 1.00 20.69 304 GLN B C 1
ATOM 5440 O O . GLN B 1 283 ? -7.331 7.691 46.759 1.00 20.80 304 GLN B O 1
ATOM 5451 N N . GLY B 1 284 ? -7.741 8.583 44.692 1.00 19.87 305 GLY B N 1
ATOM 5452 C CA . GLY B 1 284 ? -8.529 9.708 45.162 1.00 19.52 305 GLY B CA 1
ATOM 5453 C C . GLY B 1 284 ? -7.648 10.934 45.321 1.00 19.60 305 GLY B C 1
ATOM 5454 O O . GLY B 1 284 ? -6.533 10.840 45.834 1.00 18.99 305 GLY B O 1
ATOM 5455 N N . LEU B 1 285 ? -8.147 12.101 44.913 1.00 19.70 306 LEU B N 1
ATOM 5456 C CA . LEU B 1 285 ? -7.361 13.353 44.999 1.00 20.06 306 LEU B CA 1
ATOM 5457 C C . LEU B 1 285 ? -6.794 13.681 46.364 1.00 20.87 306 LEU B C 1
ATOM 5458 O O . LEU B 1 285 ? -5.597 13.967 46.497 1.00 20.49 306 LEU B O 1
ATOM 5463 N N . GLU B 1 286 ? -7.646 13.614 47.388 1.00 21.08 307 GLU B N 1
ATOM 5464 C CA . GLU B 1 286 ? -7.205 13.926 48.752 1.00 21.68 307 GLU B CA 1
ATOM 5465 C C . GLU B 1 286 ? -6.002 13.081 49.197 1.00 20.87 307 GLU B C 1
ATOM 5466 O O . GLU B 1 286 ? -5.064 13.630 49.768 1.00 20.85 307 GLU B O 1
ATOM 5469 N N . ASN B 1 287 ? -6.022 11.784 48.887 1.00 20.29 308 ASN B N 1
ATOM 5470 C CA . ASN B 1 287 ? -4.912 10.870 49.209 1.00 20.75 308 ASN B CA 1
ATOM 5471 C C . ASN B 1 287 ? -3.655 11.202 48.406 1.00 19.80 308 ASN B C 1
ATOM 5472 O O . ASN B 1 287 ? -2.539 11.118 48.954 1.00 19.31 308 ASN B O 1
ATOM 5477 N N . CYS B 1 288 ? -3.846 11.611 47.142 1.00 19.57 309 CYS B N 1
ATOM 5478 C CA A CYS B 1 288 ? -2.712 11.996 46.296 0.50 20.51 309 CYS B CA 1
ATOM 5479 C CA B CYS B 1 288 ? -2.725 12.027 46.269 0.50 19.14 309 CYS B CA 1
ATOM 5480 C C . CYS B 1 288 ? -2.080 13.287 46.845 1.00 20.01 309 CYS B C 1
ATOM 5481 O O . CYS B 1 288 ? -0.862 13.401 46.948 1.00 20.07 309 CYS B O 1
ATOM 5486 N N . TRP B 1 289 ? -2.903 14.251 47.263 1.00 20.02 310 TRP B N 1
ATOM 5487 C CA . TRP B 1 289 ? -2.363 15.475 47.859 1.00 20.37 310 TRP B CA 1
ATOM 5488 C C . TRP B 1 289 ? -1.595 15.178 49.135 1.00 20.90 310 TRP B C 1
ATOM 5489 O O . TRP B 1 289 ? -0.481 15.701 49.312 1.00 21.28 310 TRP B O 1
ATOM 5500 N N . ARG B 1 290 ? -2.158 14.311 49.976 1.00 21.89 311 ARG B N 1
ATOM 5501 C CA . ARG B 1 290 ? -1.507 13.921 51.227 1.00 23.60 311 ARG B CA 1
ATOM 5502 C C . ARG B 1 290 ? -0.137 13.276 51.008 1.00 23.18 311 ARG B C 1
ATOM 5503 O O . ARG B 1 290 ? 0.801 13.626 51.700 1.00 23.15 311 ARG B O 1
ATOM 5508 N N . ARG B 1 291 ? -0.046 12.343 50.068 1.00 23.34 312 ARG B N 1
ATOM 5509 C CA . ARG B 1 291 ? 1.242 11.635 49.827 1.00 23.32 312 ARG B CA 1
ATOM 5510 C C . ARG B 1 291 ? 2.324 12.591 49.322 1.00 21.69 312 ARG B C 1
ATOM 5511 O O . ARG B 1 291 ? 3.495 12.420 49.658 1.00 20.38 312 ARG B O 1
ATOM 5519 N N . HIS B 1 292 ? 1.921 13.623 48.566 1.00 20.19 313 HIS B N 1
ATOM 5520 C CA . HIS B 1 292 ? 2.857 14.642 48.117 1.00 19.56 313 HIS B CA 1
ATOM 5521 C C . HIS B 1 292 ? 3.342 15.517 49.270 1.00 20.36 313 HIS B C 1
ATOM 5522 O O . HIS B 1 292 ? 4.535 15.764 49.367 1.00 20.12 313 HIS B O 1
ATOM 5529 N N . ARG B 1 293 ? 2.429 15.974 50.136 1.00 20.64 314 ARG B N 1
ATOM 5530 C CA . ARG B 1 293 ? 2.847 16.730 51.336 1.00 22.21 314 ARG B CA 1
ATOM 5531 C C . ARG B 1 293 ? 3.770 15.907 52.229 1.00 21.19 314 ARG B C 1
ATOM 5532 O O . ARG B 1 293 ? 4.760 16.432 52.732 1.00 21.62 314 ARG B O 1
ATOM 5540 N N . GLU B 1 294 ? 3.432 14.643 52.410 1.00 20.81 315 GLU B N 1
ATOM 5541 C CA . GLU B 1 294 ? 4.186 13.745 53.263 1.00 21.65 315 GLU B CA 1
ATOM 5542 C C . GLU B 1 294 ? 5.602 13.492 52.738 1.00 20.44 315 GLU B C 1
ATOM 5543 O O . GLU B 1 294 ? 6.553 13.625 53.480 1.00 19.81 315 GLU B O 1
ATOM 5549 N N . ALA B 1 295 ? 5.725 13.188 51.450 1.00 19.78 316 ALA B N 1
ATOM 5550 C CA . ALA B 1 295 ? 7.049 12.987 50.834 1.00 18.65 316 ALA B CA 1
ATOM 5551 C C . ALA B 1 295 ? 7.917 14.242 50.884 1.00 18.53 316 ALA B C 1
ATOM 5552 O O . ALA B 1 295 ? 9.110 14.173 51.185 1.00 18.10 316 ALA B O 1
ATOM 5554 N N . THR B 1 296 ? 7.323 15.387 50.541 1.00 18.45 317 THR B N 1
ATOM 5555 C CA . THR B 1 296 ? 8.030 16.662 50.594 1.00 18.92 317 THR B CA 1
ATOM 5556 C C . THR B 1 296 ? 8.514 17.009 52.000 1.00 19.03 317 THR B C 1
ATOM 5557 O O . THR B 1 296 ? 9.637 17.466 52.149 1.00 18.84 317 THR B O 1
ATOM 5561 N N . ALA B 1 297 ? 7.673 16.797 53.008 1.00 19.52 318 ALA B N 1
ATOM 5562 C CA . ALA B 1 297 ? 8.062 17.039 54.410 1.00 19.41 318 ALA B CA 1
ATOM 5563 C C . ALA B 1 297 ? 9.304 16.221 54.785 1.00 18.81 318 ALA B C 1
ATOM 5564 O O . ALA B 1 297 ? 10.240 16.734 55.370 1.00 18.49 318 ALA B O 1
ATOM 5566 N N . HIS B 1 298 ? 9.307 14.960 54.382 1.00 18.41 319 HIS B N 1
ATOM 5567 C CA . HIS B 1 298 ? 10.433 14.061 54.617 1.00 17.71 319 HIS B CA 1
ATOM 5568 C C . HIS B 1 298 ? 11.715 14.545 53.887 1.00 17.41 319 HIS B C 1
ATOM 5569 O O . HIS B 1 298 ? 12.800 14.578 54.488 1.00 16.97 319 HIS B O 1
ATOM 5576 N N . LEU B 1 299 ? 11.578 14.950 52.615 1.00 17.18 320 LEU B N 1
ATOM 5577 C CA . LEU B 1 299 ? 12.690 15.535 51.846 1.00 17.01 320 LEU B CA 1
ATOM 5578 C C . LEU B 1 299 ? 13.229 16.791 52.527 1.00 16.79 320 LEU B C 1
ATOM 5579 O O . LEU B 1 299 ? 14.424 16.930 52.714 1.00 15.00 320 LEU B O 1
ATOM 5584 N N . HIS B 1 300 ? 12.330 17.703 52.893 1.00 17.68 321 HIS B N 1
ATOM 5585 C CA . HIS B 1 300 ? 12.727 18.958 53.534 1.00 18.59 321 HIS B CA 1
ATOM 5586 C C . HIS B 1 300 ? 13.476 18.738 54.851 1.00 19.55 321 HIS B C 1
ATOM 5587 O O . HIS B 1 300 ? 14.485 19.411 55.089 1.00 20.23 321 HIS B O 1
ATOM 5594 N N . LYS B 1 301 ? 13.017 17.769 55.632 1.00 20.22 322 LYS B N 1
ATOM 5595 C CA . LYS B 1 301 ? 13.714 17.347 56.877 1.00 20.56 322 LYS B CA 1
ATOM 5596 C C . LYS B 1 301 ? 15.165 16.895 56.568 1.00 20.58 322 LYS B C 1
ATOM 5597 O O . LYS B 1 301 ? 16.120 17.354 57.230 1.00 20.57 322 LYS B O 1
ATOM 5603 N N . HIS B 1 302 ? 15.331 16.042 55.550 1.00 19.35 323 HIS B N 1
ATOM 5604 C CA . HIS B 1 302 ? 16.668 15.644 55.073 1.00 19.22 323 HIS B CA 1
ATOM 5605 C C . HIS B 1 302 ? 17.548 16.809 54.593 1.00 19.97 323 HIS B C 1
ATOM 5606 O O . HIS B 1 302 ? 18.731 16.852 54.929 1.00 20.72 323 HIS B O 1
ATOM 5613 N N . LEU B 1 303 ? 16.987 17.734 53.793 1.00 19.83 324 LEU B N 1
ATOM 5614 C CA . LEU B 1 303 ? 17.760 18.871 53.246 1.00 20.13 324 LEU B CA 1
ATOM 5615 C C . LEU B 1 303 ? 18.255 19.808 54.336 1.00 21.56 324 LEU B C 1
ATOM 5616 O O . LEU B 1 303 ? 19.411 20.251 54.281 1.00 22.11 324 LEU B O 1
ATOM 5621 N N . GLN B 1 304 ? 17.384 20.096 55.303 1.00 22.70 325 GLN B N 1
ATOM 5622 C CA . GLN B 1 304 ? 17.721 20.935 56.482 1.00 24.80 325 GLN B CA 1
ATOM 5623 C C . GLN B 1 304 ? 18.854 20.298 57.271 1.00 24.96 325 GLN B C 1
ATOM 5624 O O . GLN B 1 304 ? 19.794 20.994 57.643 1.00 25.46 325 GLN B O 1
ATOM 5630 N N . GLU B 1 305 ? 18.734 18.993 57.521 1.00 25.03 326 GLU B N 1
ATOM 5631 C CA . GLU B 1 305 ? 19.741 18.230 58.303 1.00 26.15 326 GLU B CA 1
ATOM 5632 C C . GLU B 1 305 ? 21.117 18.139 57.644 1.00 25.98 326 GLU B C 1
ATOM 5633 O O . GLU B 1 305 ? 22.112 18.019 58.363 1.00 25.14 326 GLU B O 1
ATOM 5639 N N . MET B 1 306 ? 21.191 18.193 56.307 1.00 25.44 327 MET B N 1
ATOM 5640 C CA . MET B 1 306 ? 22.483 18.159 55.596 1.00 25.49 327 MET B CA 1
ATOM 5641 C C . MET B 1 306 ? 23.089 19.556 55.292 1.00 25.28 327 MET B C 1
ATOM 5642 O O . MET B 1 306 ? 24.103 19.618 54.616 1.00 27.29 327 MET B O 1
ATOM 5647 N N . GLY B 1 307 ? 22.488 20.637 55.791 1.00 24.64 328 GLY B N 1
ATOM 5648 C CA . GLY B 1 307 ? 23.007 22.004 55.623 1.00 24.77 328 GLY B CA 1
ATOM 5649 C C . GLY B 1 307 ? 22.586 22.773 54.372 1.00 24.00 328 GLY B C 1
ATOM 5650 O O . GLY B 1 307 ? 23.042 23.893 54.170 1.00 24.25 328 GLY B O 1
ATOM 5651 N N . LEU B 1 308 ? 21.713 22.185 53.558 1.00 22.77 329 LEU B N 1
ATOM 5652 C CA . LEU B 1 308 ? 21.215 22.823 52.334 1.00 22.70 329 LEU B CA 1
ATOM 5653 C C . LEU B 1 308 ? 20.073 23.797 52.674 1.00 23.00 329 LEU B C 1
ATOM 5654 O O . LEU B 1 308 ? 19.267 23.548 53.573 1.00 24.60 329 LEU B O 1
ATOM 5659 N N . LYS B 1 309 ? 20.037 24.911 51.946 1.00 22.25 330 LYS B N 1
ATOM 5660 C CA . LYS B 1 309 ? 19.102 26.020 52.169 1.00 22.32 330 LYS B CA 1
ATOM 5661 C C . LYS B 1 309 ? 18.080 26.061 51.036 1.00 21.26 330 LYS B C 1
ATOM 5662 O O . LYS B 1 309 ? 18.421 25.798 49.898 1.00 20.45 330 LYS B O 1
ATOM 5668 N N . PHE B 1 310 ? 16.850 26.416 51.391 1.00 20.99 331 PHE B N 1
ATOM 5669 C CA . PHE B 1 310 ? 15.739 26.519 50.460 1.00 21.06 331 PHE B CA 1
ATOM 5670 C C . PHE B 1 310 ? 15.816 27.837 49.720 1.00 21.14 331 PHE B C 1
ATOM 5671 O O . PHE B 1 310 ? 15.991 28.907 50.333 1.00 20.71 331 PHE B O 1
ATOM 5679 N N . PHE B 1 311 ? 15.671 27.761 48.405 1.00 20.09 332 PHE B N 1
ATOM 5680 C CA . PHE B 1 311 ? 15.614 28.950 47.568 1.00 20.06 332 PHE B CA 1
ATOM 5681 C C . PHE B 1 311 ? 14.384 29.850 47.899 1.00 20.09 332 PHE B C 1
ATOM 5682 O O . PHE B 1 311 ? 14.498 31.080 47.861 1.00 19.55 332 PHE B O 1
ATOM 5690 N N . VAL B 1 312 ? 13.254 29.232 48.239 1.00 20.20 333 VAL B N 1
ATOM 5691 C CA . VAL B 1 312 ? 12.005 29.941 48.608 1.00 20.65 333 VAL B CA 1
ATOM 5692 C C . VAL B 1 312 ? 12.012 30.121 50.125 1.00 21.35 333 VAL B C 1
ATOM 5693 O O . VAL B 1 312 ? 12.007 29.134 50.880 1.00 21.37 333 VAL B O 1
ATOM 5697 N N . LYS B 1 313 ? 12.000 31.374 50.583 1.00 23.39 334 LYS B N 1
ATOM 5698 C CA . LYS B 1 313 ? 12.146 31.660 52.030 1.00 25.00 334 LYS B CA 1
ATOM 5699 C C . LYS B 1 313 ? 10.932 31.300 52.898 1.00 25.25 334 LYS B C 1
ATOM 5700 O O . LYS B 1 313 ? 11.104 30.745 53.985 1.00 25.37 334 LYS B O 1
ATOM 5703 N N . ASP B 1 314 ? 9.723 31.563 52.403 1.00 25.69 335 ASP B N 1
ATOM 5704 C CA . ASP B 1 314 ? 8.486 31.292 53.145 1.00 26.14 335 ASP B CA 1
ATOM 5705 C C . ASP B 1 314 ? 8.119 29.815 52.954 1.00 26.55 335 ASP B C 1
ATOM 5706 O O . ASP B 1 314 ? 7.846 29.415 51.807 1.00 26.52 335 ASP B O 1
ATOM 5711 N N . PRO B 1 315 ? 8.072 29.010 54.056 1.00 26.90 336 PRO B N 1
ATOM 5712 C CA . PRO B 1 315 ? 7.704 27.597 53.878 1.00 26.58 336 PRO B CA 1
ATOM 5713 C C . PRO B 1 315 ? 6.319 27.344 53.268 1.00 26.63 336 PRO B C 1
ATOM 5714 O O . PRO B 1 315 ? 6.184 26.419 52.488 1.00 25.77 336 PRO B O 1
ATOM 5718 N N . GLU B 1 316 ? 5.335 28.202 53.560 1.00 26.30 337 GLU B N 1
ATOM 5719 C CA . GLU B 1 316 ? 3.980 28.024 53.031 1.00 26.77 337 GLU B CA 1
ATOM 5720 C C . GLU B 1 316 ? 3.888 28.166 51.501 1.00 24.39 337 GLU B C 1
ATOM 5721 O O . GLU B 1 316 ? 2.899 27.671 50.937 1.00 25.96 337 GLU B O 1
ATOM 5727 N N . ILE B 1 317 ? 4.887 28.805 50.848 1.00 22.41 338 ILE B N 1
ATOM 5728 C CA A ILE B 1 317 ? 4.945 29.025 49.397 0.50 20.76 338 ILE B CA 1
ATOM 5729 C CA B ILE B 1 317 ? 4.842 28.926 49.359 0.50 21.09 338 ILE B CA 1
ATOM 5730 C C . ILE B 1 317 ? 5.808 27.971 48.664 1.00 20.27 338 ILE B C 1
ATOM 5731 O O . ILE B 1 317 ? 6.002 28.070 47.476 1.00 18.58 338 ILE B O 1
ATOM 5740 N N . ARG B 1 318 ? 6.348 26.995 49.398 1.00 19.62 339 ARG B N 1
ATOM 5741 C CA . ARG B 1 318 ? 7.200 25.961 48.789 1.00 20.19 339 ARG B CA 1
ATOM 5742 C C . ARG B 1 318 ? 6.299 24.922 48.127 1.00 19.73 339 ARG B C 1
ATOM 5743 O O . ARG B 1 318 ? 5.449 24.305 48.771 1.00 20.71 339 ARG B O 1
ATOM 5751 N N . LEU B 1 319 ? 6.514 24.758 46.829 1.00 19.66 340 LEU B N 1
ATOM 5752 C CA . LEU B 1 319 ? 5.751 23.870 46.000 1.00 19.24 340 LEU B CA 1
ATOM 5753 C C . LEU B 1 319 ? 6.042 22.420 46.407 1.00 20.35 340 LEU B C 1
ATOM 5754 O O . LEU B 1 319 ? 7.207 22.003 46.342 1.00 21.15 340 LEU B O 1
ATOM 5759 N N . PRO B 1 320 ? 5.004 21.672 46.839 1.00 20.58 341 PRO B N 1
ATOM 5760 C CA . PRO B 1 320 ? 5.254 20.285 47.286 1.00 21.57 341 PRO B CA 1
ATOM 5761 C C . PRO B 1 320 ? 5.933 19.398 46.231 1.00 21.97 341 PRO B C 1
ATOM 5762 O O . PRO B 1 320 ? 6.856 18.610 46.551 1.00 24.29 341 PRO B O 1
ATOM 5766 N N . THR B 1 321 ? 5.574 19.605 44.977 1.00 19.04 342 THR B N 1
ATOM 5767 C CA . THR B 1 321 ? 6.044 18.771 43.889 1.00 18.99 342 THR B CA 1
ATOM 5768 C C . THR B 1 321 ? 7.486 18.980 43.461 1.00 19.57 342 THR B C 1
ATOM 5769 O O . THR B 1 321 ? 8.184 17.986 43.232 1.00 21.44 342 THR B O 1
ATOM 5773 N N . ILE B 1 322 ? 7.939 20.230 43.365 1.00 17.70 343 ILE B N 1
ATOM 5774 C CA . ILE B 1 322 ? 9.289 20.563 42.898 1.00 18.06 343 ILE B CA 1
ATOM 5775 C C . ILE B 1 322 ? 9.914 21.531 43.885 1.00 17.81 343 ILE B C 1
ATOM 5776 O O . ILE B 1 322 ? 9.428 22.646 44.054 1.00 16.45 343 ILE B O 1
ATOM 5781 N N . THR B 1 323 ? 10.992 21.090 44.540 1.00 15.65 344 THR B N 1
ATOM 5782 C CA . THR B 1 323 ? 11.728 21.894 45.503 1.00 16.01 344 THR B CA 1
ATOM 5783 C C . THR B 1 323 ? 12.985 22.521 44.865 1.00 14.92 344 THR B C 1
ATOM 5784 O O . THR B 1 323 ? 13.745 21.848 44.194 1.00 14.68 344 THR B O 1
ATOM 5788 N N . THR B 1 324 ? 13.186 23.817 45.093 1.00 14.75 345 THR B N 1
ATOM 5789 C CA . THR B 1 324 ? 14.395 24.536 44.674 1.00 14.68 345 THR B CA 1
ATOM 5790 C C . THR B 1 324 ? 15.312 24.664 45.919 1.00 14.89 345 THR B C 1
ATOM 5791 O O . THR B 1 324 ? 14.902 25.155 47.001 1.00 14.75 345 THR B O 1
ATOM 5795 N N . VAL B 1 325 ? 16.531 24.170 45.756 1.00 15.85 346 VAL B N 1
ATOM 5796 C CA . VAL B 1 325 ? 17.550 24.178 46.793 1.00 16.84 346 VAL B CA 1
ATOM 5797 C C . VAL B 1 325 ? 18.651 25.109 46.286 1.00 16.63 346 VAL B C 1
ATOM 5798 O O . VAL B 1 325 ? 19.146 24.943 45.180 1.00 15.99 346 VAL B O 1
ATOM 5802 N N . THR B 1 326 ? 19.016 26.106 47.082 1.00 18.36 347 THR B N 1
ATOM 5803 C CA . THR B 1 326 ? 20.116 26.992 46.733 1.00 19.26 347 THR B CA 1
ATOM 5804 C C . THR B 1 326 ? 21.406 26.161 46.621 1.00 19.43 347 THR B C 1
ATOM 5805 O O . THR B 1 326 ? 21.684 25.317 47.493 1.00 19.08 347 THR B O 1
ATOM 5809 N N . VAL B 1 327 ? 22.138 26.342 45.518 1.00 20.50 348 VAL B N 1
ATOM 5810 C CA . VAL B 1 327 ? 23.386 25.601 45.279 1.00 20.16 348 VAL B CA 1
ATOM 5811 C C . VAL B 1 327 ? 24.358 25.909 46.442 1.00 20.46 348 VAL B C 1
ATOM 5812 O O . VAL B 1 327 ? 24.582 27.077 46.738 1.00 20.30 348 VAL B O 1
ATOM 5816 N N . PRO B 1 328 ? 24.879 24.868 47.129 1.00 20.67 349 PRO B N 1
ATOM 5817 C CA . PRO B 1 328 ? 25.770 25.125 48.269 1.00 20.88 349 PRO B CA 1
ATOM 5818 C C . PRO B 1 328 ? 27.043 25.866 47.865 1.00 21.11 349 PRO B C 1
ATOM 5819 O O . PRO B 1 328 ? 27.588 25.621 46.780 1.00 20.16 349 PRO B O 1
ATOM 5823 N N . ALA B 1 329 ? 27.455 26.822 48.704 1.00 22.43 350 ALA B N 1
ATOM 5824 C CA . ALA B 1 329 ? 28.636 27.666 48.433 1.00 22.97 350 ALA B CA 1
ATOM 5825 C C . ALA B 1 329 ? 29.894 26.829 48.288 1.00 22.78 350 ALA B C 1
ATOM 5826 O O . ALA B 1 329 ? 30.090 25.883 49.043 1.00 22.89 350 ALA B O 1
ATOM 5828 N N . GLY B 1 330 ? 30.707 27.156 47.288 1.00 23.01 351 GLY B N 1
ATOM 5829 C CA . GLY B 1 330 ? 31.966 26.463 47.038 1.00 23.41 351 GLY B CA 1
ATOM 5830 C C . GLY B 1 330 ? 31.884 25.293 46.071 1.00 22.79 351 GLY B C 1
ATOM 5831 O O . GLY B 1 330 ? 32.919 24.855 45.589 1.00 24.11 351 GLY B O 1
ATOM 5832 N N . TYR B 1 331 ? 30.683 24.807 45.766 1.00 21.62 352 TYR B N 1
ATOM 5833 C CA . TYR B 1 331 ? 30.507 23.674 44.851 1.00 21.40 352 TYR B CA 1
ATOM 5834 C C . TYR B 1 331 ? 30.125 24.134 43.454 1.00 21.72 352 TYR B C 1
ATOM 5835 O O . TYR B 1 331 ? 29.537 25.203 43.293 1.00 22.54 352 TYR B O 1
ATOM 5844 N N . ASN B 1 332 ? 30.469 23.295 42.478 1.00 22.02 353 ASN B N 1
ATOM 5845 C CA . ASN B 1 332 ? 30.043 23.430 41.095 1.00 22.07 353 ASN B CA 1
ATOM 5846 C C . ASN B 1 332 ? 28.767 22.569 41.036 1.00 21.32 353 ASN B C 1
ATOM 5847 O O . ASN B 1 332 ? 28.840 21.344 41.192 1.00 19.51 353 ASN B O 1
ATOM 5852 N N . TRP B 1 333 ? 27.611 23.203 40.819 1.00 19.92 354 TRP B N 1
ATOM 5853 C CA . TRP B 1 333 ? 26.300 22.484 40.785 1.00 19.57 354 TRP B CA 1
ATOM 5854 C C . TRP B 1 333 ? 26.269 21.322 39.777 1.00 19.12 354 TRP B C 1
ATOM 5855 O O . TRP B 1 333 ? 25.654 20.290 40.039 1.00 17.63 354 TRP B O 1
ATOM 5866 N N . ARG B 1 334 ? 26.968 21.485 38.648 1.00 18.71 355 ARG B N 1
ATOM 5867 C CA . ARG B 1 334 ? 27.083 20.414 37.656 1.00 18.84 355 ARG B CA 1
ATOM 5868 C C . ARG B 1 334 ? 27.750 19.163 38.191 1.00 17.82 355 ARG B C 1
ATOM 5869 O O . ARG B 1 334 ? 27.338 18.045 37.841 1.00 16.76 355 ARG B O 1
ATOM 5877 N N . ASP B 1 335 ? 28.781 19.339 39.029 1.00 17.48 356 ASP B N 1
ATOM 5878 C CA . ASP B 1 335 ? 29.430 18.212 39.684 1.00 17.17 356 ASP B CA 1
ATOM 5879 C C . ASP B 1 335 ? 28.431 17.434 40.564 1.00 15.88 356 ASP B C 1
ATOM 5880 O O . ASP B 1 335 ? 28.468 16.205 40.578 1.00 15.95 356 ASP B O 1
ATOM 5885 N N . ILE B 1 336 ? 27.575 18.149 41.295 1.00 15.15 357 ILE B N 1
ATOM 5886 C CA . ILE B 1 336 ? 26.605 17.514 42.207 1.00 14.95 357 ILE B CA 1
ATOM 5887 C C . ILE B 1 336 ? 25.600 16.694 41.403 1.00 14.93 357 ILE B C 1
ATOM 5888 O O . ILE B 1 336 ? 25.402 15.507 41.661 1.00 13.34 357 ILE B O 1
ATOM 5893 N N . VAL B 1 337 ? 25.028 17.333 40.395 1.00 14.74 358 VAL B N 1
ATOM 5894 C CA . VAL B 1 337 ? 24.059 16.663 39.524 1.00 15.13 358 VAL B CA 1
ATOM 5895 C C . VAL B 1 337 ? 24.669 15.415 38.850 1.00 15.21 358 VAL B C 1
ATOM 5896 O O . VAL B 1 337 ? 24.035 14.357 38.839 1.00 13.61 358 VAL B O 1
ATOM 5900 N N . SER B 1 338 ? 25.901 15.525 38.308 1.00 15.49 359 SER B N 1
ATOM 5901 C CA A SER B 1 338 ? 26.560 14.382 37.661 0.50 15.83 359 SER B CA 1
ATOM 5902 C CA B SER B 1 338 ? 26.524 14.365 37.649 0.50 16.10 359 SER B CA 1
ATOM 5903 C C . SER B 1 338 ? 26.917 13.291 38.664 1.00 15.75 359 SER B C 1
ATOM 5904 O O . SER B 1 338 ? 26.866 12.111 38.340 1.00 15.88 359 SER B O 1
ATOM 5909 N N . TYR B 1 339 ? 27.310 13.690 39.901 1.00 15.08 360 TYR B N 1
ATOM 5910 C CA . TYR B 1 339 ? 27.662 12.728 40.957 1.00 14.13 360 TYR B CA 1
ATOM 5911 C C . TYR B 1 339 ? 26.443 11.864 41.309 1.00 13.29 360 TYR B C 1
ATOM 5912 O O . TYR B 1 339 ? 26.546 10.655 41.333 1.00 13.57 360 TYR B O 1
ATOM 5921 N N . VAL B 1 340 ? 25.291 12.499 41.523 1.00 12.10 361 VAL B N 1
ATOM 5922 C CA . VAL B 1 340 ? 24.028 11.794 41.799 1.00 12.29 361 VAL B CA 1
ATOM 5923 C C . VAL B 1 340 ? 23.630 10.831 40.646 1.00 12.58 361 VAL B C 1
ATOM 5924 O O . VAL B 1 340 ? 23.276 9.672 40.883 1.00 10.94 361 VAL B O 1
ATOM 5928 N N . LEU B 1 341 ? 23.782 11.280 39.409 1.00 13.45 362 LEU B N 1
ATOM 5929 C CA . LEU B 1 341 ? 23.515 10.434 38.224 1.00 15.02 362 LEU B CA 1
ATOM 5930 C C . LEU B 1 341 ? 24.471 9.247 38.116 1.00 16.28 362 LEU B C 1
ATOM 5931 O O . LEU B 1 341 ? 24.029 8.123 38.009 1.00 16.95 362 LEU B O 1
ATOM 5936 N N . ASP B 1 342 ? 25.778 9.520 38.166 1.00 16.79 363 ASP B N 1
ATOM 5937 C CA . ASP B 1 342 ? 26.803 8.504 37.928 1.00 18.08 363 ASP B CA 1
ATOM 5938 C C . ASP B 1 342 ? 26.884 7.453 39.023 1.00 18.01 363 ASP B C 1
ATOM 5939 O O . ASP B 1 342 ? 27.025 6.271 38.721 1.00 19.37 363 ASP B O 1
ATOM 5944 N N . HIS B 1 343 ? 26.773 7.868 40.286 1.00 17.03 364 HIS B N 1
ATOM 5945 C CA . HIS B 1 343 ? 26.911 6.949 41.418 1.00 16.86 364 HIS B CA 1
ATOM 5946 C C . HIS B 1 343 ? 25.637 6.325 41.971 1.00 15.11 364 HIS B C 1
ATOM 5947 O O . HIS B 1 343 ? 25.731 5.318 42.673 1.00 15.65 364 HIS B O 1
ATOM 5954 N N . PHE B 1 344 ? 24.473 6.929 41.696 1.00 14.57 365 PHE B N 1
ATOM 5955 C CA . PHE B 1 344 ? 23.184 6.433 42.216 1.00 13.79 365 PHE B CA 1
ATOM 5956 C C . PHE B 1 344 ? 22.083 6.215 41.169 1.00 14.33 365 PHE B C 1
ATOM 5957 O O . PHE B 1 344 ? 21.014 5.757 41.535 1.00 13.77 365 PHE B O 1
ATOM 5965 N N . SER B 1 345 ? 22.343 6.545 39.903 1.00 13.84 366 SER B N 1
ATOM 5966 C CA . SER B 1 345 ? 21.350 6.375 38.823 1.00 14.05 366 SER B CA 1
ATOM 5967 C C . SER B 1 345 ? 20.043 7.145 39.120 1.00 13.65 366 SER B C 1
ATOM 5968 O O . SER B 1 345 ? 18.923 6.660 38.880 1.00 14.21 366 SER B O 1
ATOM 5971 N N . ILE B 1 346 ? 20.211 8.354 39.651 1.00 12.80 367 ILE B N 1
ATOM 5972 C CA . ILE B 1 346 ? 19.104 9.248 39.969 1.00 12.26 367 ILE B CA 1
ATOM 5973 C C . ILE B 1 346 ? 19.321 10.548 39.193 1.00 12.12 367 ILE B C 1
ATOM 5974 O O . ILE B 1 346 ? 20.399 11.132 39.227 1.00 12.99 367 ILE B O 1
ATOM 5979 N N . GLU B 1 347 ? 18.276 10.993 38.519 1.00 11.89 368 GLU B N 1
ATOM 5980 C CA . GLU B 1 347 ? 18.286 12.262 37.811 1.00 11.94 368 GLU B CA 1
ATOM 5981 C C . GLU B 1 347 ? 17.673 13.343 38.708 1.00 11.83 368 GLU B C 1
ATOM 5982 O O . GLU B 1 347 ? 16.544 13.187 39.208 1.00 13.06 368 GLU B O 1
ATOM 5988 N N . ILE B 1 348 ? 18.459 14.408 38.938 1.00 11.75 369 ILE B N 1
ATOM 5989 C CA . ILE B 1 348 ? 17.973 15.666 39.506 1.00 12.06 369 ILE B CA 1
ATOM 5990 C C . ILE B 1 348 ? 18.421 16.715 38.477 1.00 13.59 369 ILE B C 1
ATOM 5991 O O . ILE B 1 348 ? 19.122 16.376 37.527 1.00 14.50 369 ILE B O 1
ATOM 5996 N N . SER B 1 349 ? 18.096 17.970 38.708 1.00 14.85 370 SER B N 1
ATOM 5997 C CA A SER B 1 349 ? 18.413 19.046 37.762 0.50 15.10 370 SER B CA 1
AT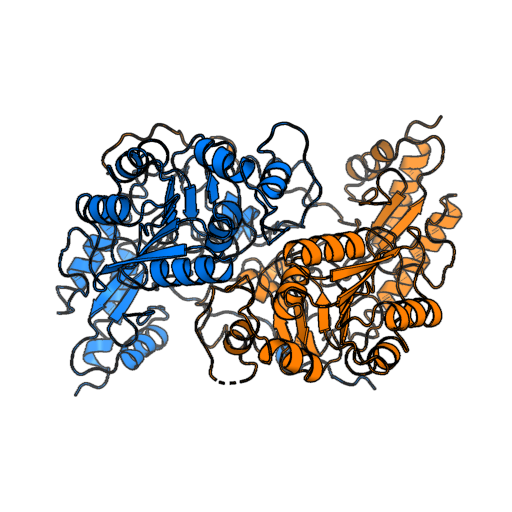OM 5998 C CA B SER B 1 349 ? 18.487 19.020 37.756 0.50 15.06 370 SER B CA 1
ATOM 5999 C C . SER B 1 349 ? 18.949 20.290 38.444 1.00 14.93 370 SER B C 1
ATOM 6000 O O . SER B 1 349 ? 18.904 20.419 39.686 1.00 14.29 370 SER B O 1
ATOM 6005 N N . GLY B 1 350 ? 19.403 21.214 37.611 1.00 14.99 371 GLY B N 1
ATOM 6006 C CA . GLY B 1 350 ? 19.774 22.541 38.050 1.00 15.32 371 GLY B CA 1
ATOM 6007 C C . GLY B 1 350 ? 18.553 23.451 37.861 1.00 16.76 371 GLY B C 1
ATOM 6008 O O . GLY B 1 350 ? 17.410 23.016 37.973 1.00 16.49 371 GLY B O 1
ATOM 6009 N N . GLY B 1 351 ? 18.813 24.716 37.539 1.00 15.69 372 GLY B N 1
ATOM 6010 C CA . GLY B 1 351 ? 17.768 25.727 37.413 1.00 15.40 372 GLY B CA 1
ATOM 6011 C C . GLY B 1 351 ? 17.242 25.891 36.007 1.00 15.64 372 GLY B C 1
ATOM 6012 O O . GLY B 1 351 ? 17.561 25.134 35.111 1.00 15.92 372 GLY B O 1
ATOM 6013 N N . LEU B 1 352 ? 16.408 26.902 35.858 1.00 15.06 373 LEU B N 1
ATOM 6014 C CA . LEU B 1 352 ? 15.712 27.183 34.613 1.00 16.15 373 LEU B CA 1
ATOM 6015 C C . LEU B 1 352 ? 15.381 28.648 34.569 1.00 16.69 373 LEU B C 1
ATOM 6016 O O . LEU B 1 352 ? 14.896 29.199 35.551 1.00 15.83 373 LEU B O 1
ATOM 6021 N N . GLY B 1 353 ? 15.640 29.276 33.432 1.00 18.32 374 GLY B N 1
ATOM 6022 C CA . GLY B 1 353 ? 15.337 30.705 33.260 1.00 19.07 374 GLY B CA 1
ATOM 6023 C C . GLY B 1 353 ? 16.029 31.552 34.321 1.00 19.64 374 GLY B C 1
ATOM 6024 O O . GLY B 1 353 ? 17.266 31.459 34.460 1.00 20.86 374 GLY B O 1
ATOM 6025 N N . PRO B 1 354 ? 15.258 32.282 35.166 1.00 20.56 375 PRO B N 1
ATOM 6026 C CA . PRO B 1 354 ? 15.910 33.104 36.202 1.00 20.79 375 PRO B CA 1
ATOM 6027 C C . PRO B 1 354 ? 16.646 32.350 37.335 1.00 19.93 375 PRO B C 1
ATOM 6028 O O . PRO B 1 354 ? 17.440 32.945 38.065 1.00 19.72 375 PRO B O 1
ATOM 6032 N N . THR B 1 355 ? 16.409 31.054 37.487 1.00 19.75 376 THR B N 1
ATOM 6033 C CA . THR B 1 355 ? 17.146 30.283 38.488 1.00 18.91 376 THR B CA 1
ATOM 6034 C C . THR B 1 355 ? 18.327 29.492 37.871 1.00 19.54 376 THR B C 1
ATOM 6035 O O . THR B 1 355 ? 18.966 28.712 38.590 1.00 19.21 376 THR B O 1
ATOM 6039 N N . GLU B 1 356 ? 18.625 29.654 36.573 1.00 19.71 377 GLU B N 1
ATOM 6040 C CA . GLU B 1 356 ? 19.800 29.009 35.947 1.00 21.94 377 GLU B CA 1
ATOM 6041 C C . GLU B 1 356 ? 21.068 29.371 36.755 1.00 21.62 377 GLU B C 1
ATOM 6042 O O . GLU B 1 356 ? 21.206 30.508 37.213 1.00 21.71 377 GLU B O 1
ATOM 6048 N N . GLU B 1 357 ? 21.882 28.348 37.040 1.00 21.96 378 GLU B N 1
ATOM 6049 C CA . GLU B 1 357 ? 23.113 28.440 37.855 1.00 22.01 378 GLU B CA 1
ATOM 6050 C C . GLU B 1 357 ? 22.901 28.684 39.369 1.00 21.53 378 GLU B C 1
ATOM 6051 O O . GLU B 1 357 ? 23.858 28.577 40.148 1.00 22.70 378 GLU B O 1
ATOM 6057 N N . ARG B 1 358 ? 21.670 28.914 39.815 1.00 20.70 379 ARG B N 1
ATOM 6058 C CA . ARG B 1 358 ? 21.369 29.320 41.196 1.00 20.50 379 ARG B CA 1
ATOM 6059 C C . ARG B 1 358 ? 20.846 28.231 42.108 1.00 19.31 379 ARG B C 1
ATOM 6060 O O . ARG B 1 358 ? 21.031 28.314 43.341 1.00 18.89 379 ARG B O 1
ATOM 6068 N N . VAL B 1 359 ? 20.203 27.211 41.530 1.00 17.51 380 VAL B N 1
ATOM 6069 C CA . VAL B 1 359 ? 19.539 26.185 42.309 1.00 16.65 380 VAL B CA 1
ATOM 6070 C C . VAL B 1 359 ? 19.694 24.765 41.779 1.00 16.52 380 VAL B C 1
ATOM 6071 O O . VAL B 1 359 ? 20.149 24.563 40.674 1.00 16.74 380 VAL B O 1
ATOM 6075 N N . LEU B 1 360 ? 19.363 23.808 42.656 1.00 15.35 381 LEU B N 1
ATOM 6076 C CA . LEU B 1 360 ? 19.117 22.427 42.272 1.00 15.24 381 LEU B CA 1
ATOM 6077 C C . LEU B 1 360 ? 17.601 22.247 42.381 1.00 14.94 381 LEU B C 1
ATOM 6078 O O . LEU B 1 360 ? 16.974 22.828 43.293 1.00 14.85 381 LEU B O 1
ATOM 6083 N N . ARG B 1 361 ? 17.023 21.425 41.497 1.00 14.40 382 ARG B N 1
ATOM 6084 C CA . ARG B 1 361 ? 15.607 21.102 41.534 1.00 14.17 382 ARG B CA 1
ATOM 6085 C C . ARG B 1 361 ? 15.392 19.603 41.695 1.00 13.96 382 ARG B C 1
ATOM 6086 O O . ARG B 1 361 ? 15.999 18.814 40.976 1.00 14.43 382 ARG B O 1
ATOM 6094 N N . ILE B 1 362 ? 14.569 19.263 42.682 1.00 13.33 383 ILE B N 1
ATOM 6095 C CA . ILE B 1 362 ? 14.220 17.879 43.027 1.00 14.05 383 ILE B CA 1
ATOM 6096 C C . ILE B 1 362 ? 12.720 17.779 42.946 1.00 14.07 383 ILE B C 1
ATOM 6097 O O . ILE B 1 362 ? 12.029 18.524 43.651 1.00 14.71 383 ILE B O 1
ATOM 6102 N N . GLY B 1 363 ? 12.229 16.864 42.106 1.00 13.83 384 GLY B N 1
ATOM 6103 C CA . GLY B 1 363 ? 10.782 16.648 41.918 1.00 15.12 384 GLY B CA 1
ATOM 6104 C C . GLY B 1 363 ? 10.299 15.349 42.533 1.00 14.99 384 GLY B C 1
ATOM 6105 O O . GLY B 1 363 ? 10.960 14.334 42.380 1.00 15.09 384 GLY B O 1
ATOM 6106 N N . LEU B 1 364 ? 9.183 15.407 43.257 1.00 16.21 385 LEU B N 1
ATOM 6107 C CA . LEU B 1 364 ? 8.528 14.245 43.879 1.00 16.48 385 LEU B CA 1
ATOM 6108 C C . LEU B 1 364 ? 7.156 14.207 43.267 1.00 18.11 385 LEU B C 1
ATOM 6109 O O . LEU B 1 364 ? 6.234 14.838 43.786 1.00 17.74 385 LEU B O 1
ATOM 6114 N N . LEU B 1 365 ? 7.035 13.473 42.152 1.00 17.53 386 LEU B N 1
ATOM 6115 C CA . LEU B 1 365 ? 5.835 13.502 41.309 1.00 17.03 386 LEU B CA 1
ATOM 6116 C C . LEU B 1 365 ? 5.108 12.171 41.219 1.00 16.38 386 LEU B C 1
ATOM 6117 O O . LEU B 1 365 ? 5.614 11.212 40.671 1.00 17.51 386 LEU B O 1
ATOM 6122 N N . GLY B 1 366 ? 3.870 12.172 41.701 1.00 16.31 387 GLY B N 1
ATOM 6123 C CA . GLY B 1 366 ? 2.978 11.025 41.702 1.00 16.68 387 GLY B CA 1
ATOM 6124 C C . GLY B 1 366 ? 3.605 9.752 42.228 1.00 16.02 387 GLY B C 1
ATOM 6125 O O . GLY B 1 366 ? 4.025 9.717 43.391 1.00 17.36 387 GLY B O 1
ATOM 6126 N N . TYR B 1 367 ? 3.659 8.739 41.364 1.00 16.26 388 TYR B N 1
ATOM 6127 C CA . TYR B 1 367 ? 4.251 7.410 41.634 1.00 16.65 388 TYR B CA 1
ATOM 6128 C C . TYR B 1 367 ? 5.606 7.523 42.342 1.00 15.87 388 TYR B C 1
ATOM 6129 O O . TYR B 1 367 ? 5.920 6.725 43.196 1.00 16.20 388 TYR B O 1
ATOM 6138 N N . ASN B 1 368 ? 6.398 8.539 41.983 1.00 15.59 389 ASN B N 1
ATOM 6139 C CA . ASN B 1 368 ? 7.715 8.740 42.588 1.00 15.58 389 ASN B CA 1
ATOM 6140 C C . ASN B 1 368 ? 7.767 9.430 43.941 1.00 16.76 389 ASN B C 1
ATOM 6141 O O . ASN B 1 368 ? 8.842 9.467 44.548 1.00 16.29 389 ASN B O 1
ATOM 6146 N N . ALA B 1 369 ? 6.638 9.948 44.419 1.00 16.39 390 ALA B N 1
ATOM 6147 C CA . ALA B 1 369 ? 6.578 10.677 45.699 1.00 18.07 390 ALA B CA 1
ATOM 6148 C C . ALA B 1 369 ? 6.449 9.669 46.843 1.00 18.80 390 ALA B C 1
ATOM 6149 O O . ALA B 1 369 ? 5.361 9.458 47.381 1.00 19.72 390 ALA B O 1
ATOM 6151 N N . THR B 1 370 ? 7.570 9.024 47.158 1.00 19.92 391 THR B N 1
ATOM 6152 C CA . THR B 1 370 ? 7.652 7.956 48.179 1.00 20.12 391 THR B CA 1
ATOM 6153 C C . THR B 1 370 ? 8.815 8.215 49.129 1.00 21.11 391 THR B C 1
ATOM 6154 O O . THR B 1 370 ? 9.795 8.905 48.774 1.00 18.95 391 THR B O 1
ATOM 6158 N N . THR B 1 371 ? 8.692 7.610 50.315 1.00 21.17 392 THR B N 1
ATOM 6159 C CA . THR B 1 371 ? 9.704 7.694 51.363 1.00 21.41 392 THR B CA 1
ATOM 6160 C C . THR B 1 371 ? 10.995 7.154 50.895 1.00 20.25 392 THR B C 1
ATOM 6161 O O . THR B 1 371 ? 12.019 7.824 51.107 1.00 20.73 392 THR B O 1
ATOM 6165 N N . GLU B 1 372 ? 10.939 5.961 50.289 1.00 19.63 393 GLU B N 1
ATOM 6166 C CA . GLU B 1 372 ? 12.123 5.304 49.745 1.00 19.51 393 GLU B CA 1
ATOM 6167 C C . GLU B 1 372 ? 12.834 6.213 48.774 1.00 17.23 393 GLU B C 1
ATOM 6168 O O . GLU B 1 372 ? 14.054 6.289 48.815 1.00 15.21 393 GLU B O 1
ATOM 6174 N N . ASN B 1 373 ? 12.090 6.874 47.866 1.00 16.23 394 ASN B N 1
ATOM 6175 C CA . ASN B 1 373 ? 12.763 7.732 46.876 1.00 14.57 394 ASN B CA 1
ATOM 6176 C C . ASN B 1 373 ? 13.443 8.938 47.468 1.00 12.90 394 ASN B C 1
ATOM 6177 O O . ASN B 1 373 ? 14.526 9.289 47.057 1.00 12.40 394 ASN B O 1
ATOM 6182 N N . VAL B 1 374 ? 12.807 9.550 48.454 1.00 13.13 395 VAL B N 1
ATOM 6183 C CA . VAL B 1 374 ? 13.403 10.647 49.205 1.00 13.05 395 VAL B CA 1
ATOM 6184 C C . VAL B 1 374 ? 14.683 10.182 49.922 1.00 12.62 395 VAL B C 1
ATOM 6185 O O . VAL B 1 374 ? 15.693 10.861 49.865 1.00 11.88 395 VAL B O 1
ATOM 6189 N N . ASP B 1 375 ? 14.615 9.041 50.595 1.00 13.96 396 ASP B N 1
ATOM 6190 C CA . ASP B 1 375 ? 15.807 8.475 51.262 1.00 13.38 396 ASP B CA 1
ATOM 6191 C C . ASP B 1 375 ? 16.919 8.170 50.273 1.00 12.83 396 ASP B C 1
ATOM 6192 O O . ASP B 1 375 ? 18.070 8.402 50.580 1.00 11.69 396 ASP B O 1
ATOM 6197 N N . ARG B 1 376 ? 16.563 7.671 49.093 1.00 12.48 397 ARG B N 1
ATOM 6198 C CA . ARG B 1 376 ? 17.555 7.465 48.011 1.00 12.28 397 ARG B CA 1
ATOM 6199 C C . ARG B 1 376 ? 18.265 8.749 47.557 1.00 11.96 397 ARG B C 1
ATOM 6200 O O . ARG B 1 376 ? 19.504 8.782 47.458 1.00 11.43 397 ARG B O 1
ATOM 6208 N N . VAL B 1 377 ? 17.501 9.797 47.279 1.00 12.13 398 VAL B N 1
ATOM 6209 C CA . VAL B 1 377 ? 18.105 11.026 46.781 1.00 10.96 398 VAL B CA 1
ATOM 6210 C C . VAL B 1 377 ? 18.872 11.737 47.912 1.00 10.78 398 VAL B C 1
ATOM 6211 O O . VAL B 1 377 ? 19.902 12.385 47.651 1.00 11.66 398 VAL B O 1
ATOM 6215 N N . ALA B 1 378 ? 18.377 11.639 49.154 1.00 11.21 399 ALA B N 1
ATOM 6216 C CA . ALA B 1 378 ? 19.068 12.247 50.317 1.00 11.03 399 ALA B CA 1
ATOM 6217 C C . ALA B 1 378 ? 20.455 11.617 50.470 1.00 10.89 399 ALA B C 1
ATOM 6218 O O . ALA B 1 378 ? 21.464 12.346 50.618 1.00 11.02 399 ALA B O 1
ATOM 6220 N N . GLU B 1 379 ? 20.515 10.288 50.412 1.00 10.38 400 GLU B N 1
ATOM 6221 C CA . GLU B 1 379 ? 21.819 9.581 50.457 1.00 10.94 400 GLU B CA 1
ATOM 6222 C C . GLU B 1 379 ? 22.763 10.040 49.345 1.00 11.59 400 GLU B C 1
ATOM 6223 O O . GLU B 1 379 ? 23.942 10.323 49.587 1.00 9.75 400 GLU B O 1
ATOM 6229 N N . ALA B 1 380 ? 22.232 10.111 48.115 1.00 10.67 401 ALA B N 1
ATOM 6230 C CA . ALA B 1 380 ? 23.028 10.565 46.962 1.00 10.33 401 ALA B CA 1
ATOM 6231 C C . ALA B 1 380 ? 23.555 11.986 47.145 1.00 11.26 401 ALA B C 1
ATOM 6232 O O . ALA B 1 380 ? 24.715 12.259 46.820 1.00 10.55 401 ALA B O 1
ATOM 6234 N N . LEU B 1 381 ? 22.707 12.875 47.641 1.00 10.75 402 LEU B N 1
ATOM 6235 C CA . LEU B 1 381 ? 23.108 14.268 47.893 1.00 12.43 402 LEU B CA 1
ATOM 6236 C C . LEU B 1 381 ? 24.137 14.368 49.020 1.00 11.66 402 LEU B C 1
ATOM 6237 O O . LEU B 1 381 ? 25.121 15.091 48.871 1.00 12.61 402 LEU B O 1
ATOM 6242 N N . ARG B 1 382 ? 23.944 13.649 50.131 1.00 11.09 403 ARG B N 1
ATOM 6243 C CA . ARG B 1 382 ? 24.966 13.656 51.201 1.00 11.31 403 ARG B CA 1
ATOM 6244 C C . ARG B 1 382 ? 26.320 13.214 50.670 1.00 11.60 403 ARG B C 1
ATOM 6245 O O . ARG B 1 382 ? 27.327 13.835 50.987 1.00 12.08 403 ARG B O 1
ATOM 6253 N N . GLU B 1 383 ? 26.344 12.161 49.855 1.00 11.75 404 GLU B N 1
ATOM 6254 C CA . GLU B 1 383 ? 27.606 11.687 49.302 1.00 12.42 404 GLU B CA 1
ATOM 6255 C C . GLU B 1 383 ? 28.211 12.686 48.302 1.00 11.97 404 GLU B C 1
ATOM 6256 O O . GLU B 1 383 ? 29.424 12.855 48.277 1.00 13.57 404 GLU B O 1
ATOM 6262 N N . ALA B 1 384 ? 27.381 13.307 47.460 1.00 11.59 405 ALA B N 1
ATOM 6263 C CA . ALA B 1 384 ? 27.849 14.386 46.545 1.00 12.00 405 ALA B CA 1
ATOM 6264 C C . ALA B 1 384 ? 28.519 15.530 47.317 1.00 11.85 405 ALA B C 1
ATOM 6265 O O . ALA B 1 384 ? 29.609 15.974 46.941 1.00 13.24 405 ALA B O 1
ATOM 6267 N N . LEU B 1 385 ? 27.935 15.940 48.434 1.00 12.16 406 LEU B N 1
ATOM 6268 C CA . LEU B 1 385 ? 28.514 17.019 49.267 1.00 13.20 406 LEU B CA 1
ATOM 6269 C C . LEU B 1 385 ? 29.876 16.585 49.854 1.00 13.43 406 LEU B C 1
ATOM 6270 O O . LEU B 1 385 ? 30.812 17.385 49.963 1.00 14.69 406 LEU B O 1
ATOM 6275 N N . GLN B 1 386 ? 30.002 15.300 50.170 1.00 13.25 407 GLN B N 1
ATOM 6276 C CA . GLN B 1 386 ? 31.274 14.760 50.695 1.00 13.94 407 GLN B CA 1
ATOM 6277 C C . GLN B 1 386 ? 32.385 14.648 49.648 1.00 15.53 407 GLN B C 1
ATOM 6278 O O . GLN B 1 386 ? 33.582 14.858 49.970 1.00 13.65 407 GLN B O 1
ATOM 6284 N N . HIS B 1 387 ? 32.007 14.290 48.418 1.00 16.50 408 HIS B N 1
ATOM 6285 C CA . HIS B 1 387 ? 32.999 13.922 47.392 1.00 19.19 408 HIS B CA 1
ATOM 6286 C C . HIS B 1 387 ? 33.205 14.868 46.224 1.00 20.12 408 HIS B C 1
ATOM 6287 O O . HIS B 1 387 ? 34.253 14.778 45.575 1.00 21.04 408 HIS B O 1
ATOM 6294 N N . CYS B 1 388 ? 32.262 15.770 45.972 1.00 20.63 409 CYS B N 1
ATOM 6295 C CA . CYS B 1 388 ? 32.424 16.780 44.913 1.00 21.92 409 CYS B CA 1
ATOM 6296 C C . CYS B 1 388 ? 33.413 17.859 45.392 1.00 24.02 409 CYS B C 1
ATOM 6297 O O . CYS B 1 388 ? 33.374 18.232 46.582 1.00 24.69 409 CYS B O 1
ATOM 6300 N N . PRO B 1 389 ? 34.285 18.362 44.484 1.00 26.16 410 PRO B N 1
ATOM 6301 C CA . PRO B 1 389 ? 35.258 19.393 44.896 1.00 28.01 410 PRO B CA 1
ATOM 6302 C C . PRO B 1 389 ? 34.581 20.660 45.441 1.00 29.45 410 PRO B C 1
ATOM 6303 O O . PRO B 1 389 ? 33.608 21.117 44.855 1.00 29.11 410 PRO B O 1
ATOM 6307 N N . LYS B 1 390 ? 35.072 21.170 46.570 1.00 31.47 411 LYS B N 1
ATOM 6308 C CA . LYS B 1 390 ? 34.511 22.352 47.240 1.00 33.54 411 LYS B CA 1
ATOM 6309 C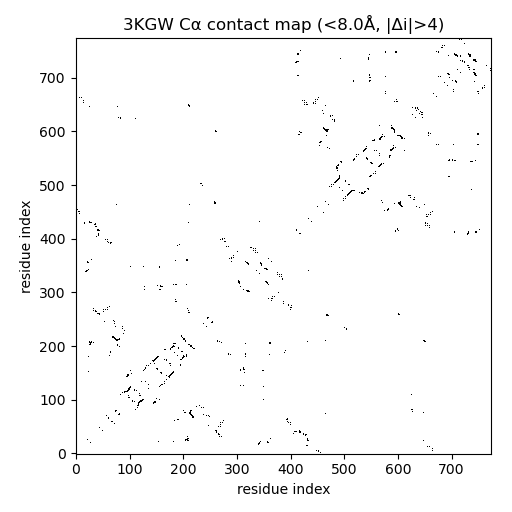 C . LYS B 1 390 ? 35.613 23.380 47.489 1.00 35.12 411 LYS B C 1
ATOM 6310 O O . LYS B 1 390 ? 36.660 23.035 48.063 1.00 34.81 411 LYS B O 1
ATOM 6316 N N . ASN B 1 391 ? 35.353 24.633 47.099 1.00 36.74 412 ASN B N 1
ATOM 6317 C CA . ASN B 1 391 ? 36.275 25.760 47.319 1.00 37.80 412 ASN B CA 1
ATOM 6318 C C . ASN B 1 391 ? 35.951 26.434 48.645 1.00 38.02 412 ASN B C 1
ATOM 6319 O O . ASN B 1 391 ? 36.827 26.595 49.496 1.00 38.59 412 ASN B O 1
#

InterPro domains:
  IPR000192 Aminotransferase class V domain [PF00266] (65-398)
  IPR015421 Pyridoxal phosphate-dependent transferase, major domain [G3DSA:3.40.640.10] (56-304)
  IPR015422 Pyridoxal phosphate-dependent transferase, small domain [G3DSA:3.90.1150.10] (42-403)
  IPR015424 Pyridoxal phosphate-dependent transferase [SSF53383] (30-409)
  IPR020578 Aminotransferase class-V, pyridoxal-phosphate binding site [PS00595] (222-242)
  IPR024169 Serine-pyruvate aminotransferase/2-aminoethylphosphonate-pyruvate transaminase [PIRSF000524] (43-411)

Foldseek 3Di:
DDPDDDDPVPVDDDDDDDFQEFALDQGAADVLLVVLQPDDDDACPDPVNLVLLVLLQVLLCQLQQHPFLLKGKAQFFLLSVLLLLLLQQDAAAFFEEEAAQFDVSVSSQVSNVVRHYPYYYDYDHQLDEDDLVSLLVRCVVGLGQEYEHEQQRQQRQFGYDQAPNLVSQVVSNHAYEYECQQPGLAADHNCVVSNHAKYKYFCRFQLRADGRMMIIGGHVSSVVSSVVDPDFGPDQSSRSVQVCQCSCSPDDHHDDHDRHPRSSSSSSSSSSVVCVVCDSVNSNVLLVVLQVLLVVLCVVLPWAFSNPPPVTRNSFKTWTFQDAFAQVVLLQVQLCPVQSYGWAFGDGVRHSTTIITGQHHVNSHNVNSVSVSVSNSVSVVPGGGD/DDDDDDPDDDDPVVVDDDDDDDFAEFALDQGAADPQLVVLLPDDDDACPDPVNLVLLVLLQVLLCQLQQHPFLLKGKAQFFLLSVLLLLLLLQDAAAFEEEEAAQFVPSVSSQVSNVVRHYNYDYDYDHQQDEDDLVSVLVVCVVGLGQEYEHEQQRQQRQFGYDQAPNLVSCVVSNHAYEYECQAPGLAADHNCVVSNHAKYKYFCRFQLNHDGGMMIMGGHPSSVCSRVPDPDFGPDPSSRSVQRCQCSVSDPHDDHDRHPSSSSSSSSVSSVVCVVCDSVNSNVLLQVLQVLLVVLCVVLPWAFSNDDPVGRRSFKTWIFDDAFFQVVLLQVQLCVVQSYGWAFGDGSRHRTTIMTGCHHVNSDPVNSVSVSVSNSVSVVPGGGD